Protein AF-A0A541BW90-F1 (afdb_monomer_lite)

pLDDT: mean 85.82, std 13.96, range [33.03, 98.25]

Sequence (789 aa):
MGEFRAGTMWRLALLAGAAVITGPAFGANITWNAGTGDWFTASNWLPAEVPDGNDVALVNNGGTAQAGAASNITVQNFGFGSTSTAGATVSGTGEIGGNLTASFGFGAVGLVTAGDGSSASGSLTVDGNLTGLGAVGQVFNTPSGTPAPSVATGTVAVQGDLNLISAVQAGWALNGDSVATGTVSVPTGTIRTQAATSPALGIGVGFGATGTGMVTAAAVDTSAQALISLSLGVADDGGTGIGTLTLGSGTLGLAGSAFIGVASGVDGTTAQGTLTLGGMLSAEGPGRLLQVGSASGSVVANGSASASGSIAAQGISGFRSVTIGSGVGAGDTVTATGTATIGAGGIVNATDPGGALQIGVATEQAVNNIAVGPGPAVTGSATVGGDITGYGQVDIGRVVVTGSAEGSLELSNGTLATDALRIGSVQGAGGGVTVTDGAAHAVGRLSVTDGAVVTGLSSFTQIGSIVFPGAAVPSSASGELELTRSSFTGGVLDLGRVGHGTVRSSDRSTIDIIALNVGSNGGGGAVHLQDSTLTVRIEPVLGFGGDAVVGGTGASGLIEATGSTIAIANNLSIASFGVGSPNQGRVALTDSTMSVGQFVGIGAFNAGRGELSLVNSTATVGGDLRLGFNVNNGALFGEAMLEVRSSLLTIGGDLFMDAFAAPGIETIFGIDGLVRGLGGYGAIDAERATLAGLVTVDFAGLGAPPGVGDWMFDLIVTRDRIFGDFDAVQFLGLANGYSVSFHGIVEENELLIWRVILTQADPNQVPEPAALAVLLFGLAGLALVRRRA

Secondary structure (DSSP, 8-state):
---PPP---SSSSSSSS--------PPPEEEE--SEEETT-GGGEESSS---TTSEEEE-SS-EEEE-TT--EEESEEEEEEE--TT-EEEEEEEESS-EEETTS-EEEEEESS-TT-EEEEEEEESS-EE-EEEEEEEPPPS-SSPPP-EEEEEEEESS-EEESS-EEEEEE-SSSEEEEEEEEEEEEEEEE-TTS--EEEEEEEEEEEEEEEEEEEEEE-SS--EEEEEEEEEETT-EEEEEEEEEESEEEEEEEEEEEEEEESS-EEEEEEEEESSEEEE-SSS-EEEEEEEEE-TTTT--EEEEEEEEEEEEES-SEEEEEEEEESSTT-EEEEEEEEEEEEEE--SSSSEEEEEEEEEEPPBTTEEESS--EEEEEEEESS-EEEEEEEEEEEEESSEEEEEEEEEESSEEEEEEEEEEEEEPPTTTPEEES--EEEEEEEEEETT-EEEEE-S-EEEEEEE-SS----EEEEEEEEEES-EEEEEEEEEEETEEEEEEEESS-EEEEEEEEEEETT-EEEEEEES-EEEE-----TT-S-SEEES-TT-EEEEEEES-EEEESSEEEES---SSS--EEEEEEES-EEEESSEEEES-STT-EEEEEEES-EEEESSEEEES--TT--S---EEEEEEES-EEEESSEEEE-TTS-S-EEEEEE-SS--TTTT---SEEEEEEE--SEEEEE-TTS-S-SSSSEEEEEEEEEEEEEES--SEEEEESPPTTEEEEEEEEEEETTEEEEEEEEEEPPTT-PPPHHHHHHHHHHHHHHHHHTT--

Radius of gyration: 40.33 Å; chains: 1; bounding box: 151×62×112 Å

Structure (mmCIF, N/CA/C/O backbone):
data_AF-A0A541BW90-F1
#
_entry.id   AF-A0A541BW90-F1
#
loop_
_atom_site.group_PDB
_atom_site.id
_atom_site.type_symbol
_atom_site.label_atom_id
_atom_site.label_alt_id
_atom_site.label_comp_id
_atom_site.label_asym_id
_atom_site.label_entity_id
_atom_site.label_seq_id
_atom_site.pdbx_PDB_ins_code
_atom_site.Cartn_x
_atom_site.Cartn_y
_atom_site.Cartn_z
_atom_site.occupancy
_atom_site.B_iso_or_equiv
_atom_site.auth_seq_id
_atom_site.auth_comp_id
_atom_site.auth_asym_id
_atom_site.auth_atom_id
_atom_site.pdbx_PDB_model_num
ATOM 1 N N . MET A 1 1 ? 88.479 -27.809 -11.379 1.00 36.84 1 MET A N 1
ATOM 2 C CA . MET A 1 1 ? 88.599 -26.788 -12.439 1.00 36.84 1 MET A CA 1
ATOM 3 C C . MET A 1 1 ? 88.098 -27.422 -13.718 1.00 36.84 1 MET A C 1
ATOM 5 O O . MET A 1 1 ? 88.842 -28.141 -14.368 1.00 36.84 1 MET A O 1
ATOM 9 N N . GLY A 1 2 ? 86.794 -27.314 -13.955 1.00 37.25 2 GLY A N 1
ATOM 10 C CA . GLY A 1 2 ? 86.109 -27.987 -15.051 1.00 37.25 2 GLY A CA 1
ATOM 11 C C . GLY A 1 2 ? 85.449 -26.939 -15.923 1.00 37.25 2 GLY A C 1
ATOM 12 O O . GLY A 1 2 ? 84.543 -26.255 -15.457 1.00 37.25 2 GLY A O 1
ATOM 13 N N . GLU A 1 3 ? 85.920 -26.813 -17.158 1.00 34.28 3 GLU A N 1
ATOM 14 C CA . GLU A 1 3 ? 85.294 -25.964 -18.161 1.00 34.28 3 GLU A CA 1
ATOM 15 C C . GLU A 1 3 ? 84.700 -26.821 -19.272 1.00 34.28 3 GLU A C 1
ATOM 17 O O . GLU A 1 3 ? 85.379 -27.532 -20.016 1.00 34.28 3 GLU A O 1
ATOM 22 N N . PHE A 1 4 ? 83.376 -26.725 -19.312 1.00 33.03 4 PHE A N 1
ATOM 23 C CA . PHE A 1 4 ? 82.466 -27.112 -20.370 1.00 33.03 4 PHE A CA 1
ATOM 24 C C . PHE A 1 4 ? 82.858 -26.439 -21.691 1.00 33.03 4 PHE A C 1
ATOM 26 O O . PHE A 1 4 ? 82.906 -25.212 -21.781 1.00 33.03 4 PHE A O 1
ATOM 33 N N . ARG A 1 5 ? 83.056 -27.240 -22.742 1.00 36.44 5 ARG A N 1
ATOM 34 C CA . ARG A 1 5 ? 83.072 -26.760 -24.127 1.00 36.44 5 ARG A CA 1
ATOM 35 C C . ARG A 1 5 ? 81.720 -27.005 -24.782 1.00 36.44 5 ARG A C 1
ATOM 37 O O . ARG A 1 5 ? 81.175 -28.104 -24.743 1.00 36.44 5 ARG A O 1
ATOM 44 N N . ALA A 1 6 ? 81.221 -25.927 -25.374 1.00 41.03 6 ALA A N 1
ATOM 45 C CA . ALA A 1 6 ? 80.034 -25.827 -26.197 1.00 41.03 6 ALA A CA 1
ATOM 46 C C . ALA A 1 6 ? 80.003 -26.886 -27.309 1.00 41.03 6 ALA A C 1
ATOM 48 O O . ALA A 1 6 ? 80.955 -27.023 -28.076 1.00 41.03 6 ALA A O 1
ATOM 49 N N . GLY A 1 7 ? 78.886 -27.604 -27.413 1.00 35.91 7 GLY A N 1
ATOM 50 C CA . GLY A 1 7 ? 78.692 -28.581 -28.483 1.00 35.91 7 GLY A CA 1
ATOM 51 C C . GLY A 1 7 ? 77.359 -29.324 -28.480 1.00 35.91 7 GLY A C 1
ATOM 52 O O . GLY A 1 7 ? 77.260 -30.349 -29.141 1.00 35.91 7 GLY A O 1
ATOM 53 N N . THR A 1 8 ? 76.335 -28.841 -27.765 1.00 39.53 8 THR A N 1
ATOM 54 C CA . THR A 1 8 ? 75.025 -29.520 -27.700 1.00 39.53 8 THR A CA 1
ATOM 55 C C . THR A 1 8 ? 73.872 -28.516 -27.601 1.00 39.53 8 THR A C 1
ATOM 57 O O . THR A 1 8 ? 72.997 -28.631 -26.754 1.00 39.53 8 THR A O 1
ATOM 60 N N . MET A 1 9 ? 73.873 -27.485 -28.451 1.00 36.12 9 MET A N 1
ATOM 61 C CA . MET A 1 9 ? 72.804 -26.474 -28.504 1.00 36.12 9 MET A CA 1
ATOM 62 C C . MET A 1 9 ? 72.392 -26.148 -29.950 1.00 36.12 9 MET A C 1
ATOM 64 O O . MET A 1 9 ? 72.239 -24.994 -30.320 1.00 36.12 9 MET A O 1
ATOM 68 N N . TRP A 1 10 ? 72.230 -27.167 -30.805 1.00 35.62 10 TRP A N 1
ATOM 69 C CA . TRP A 1 10 ? 71.719 -26.938 -32.171 1.00 35.62 10 TRP A CA 1
ATOM 70 C C . TRP A 1 10 ? 70.662 -27.938 -32.661 1.00 35.62 10 TRP A C 1
ATOM 72 O O . TRP A 1 10 ? 70.302 -27.938 -33.831 1.00 35.62 10 TRP A O 1
ATOM 82 N N . ARG A 1 11 ? 70.102 -28.781 -31.785 1.00 36.53 11 ARG A N 1
ATOM 83 C CA . ARG A 1 11 ? 69.003 -29.696 -32.168 1.00 36.53 11 ARG A CA 1
ATOM 84 C C . ARG A 1 11 ? 67.704 -29.522 -31.375 1.00 36.53 11 ARG A C 1
ATOM 86 O O . ARG A 1 11 ? 66.769 -30.274 -31.596 1.00 36.53 11 ARG A O 1
ATOM 93 N N . LEU A 1 12 ? 67.612 -28.485 -30.538 1.00 38.41 12 LEU A N 1
ATOM 94 C CA . LEU A 1 12 ? 66.380 -28.096 -29.830 1.00 38.41 12 LEU A CA 1
ATOM 95 C C . LEU A 1 12 ? 65.855 -26.697 -30.213 1.00 38.41 12 LEU A C 1
ATOM 97 O O . LEU A 1 12 ? 64.907 -26.215 -29.612 1.00 38.41 12 LEU A O 1
ATOM 101 N N . ALA A 1 13 ? 66.431 -26.067 -31.245 1.00 40.66 13 ALA A N 1
ATOM 102 C CA . ALA A 1 13 ? 66.038 -24.738 -31.734 1.00 40.66 13 ALA A CA 1
ATOM 103 C C . ALA A 1 13 ? 65.336 -24.759 -33.110 1.00 40.66 13 ALA A C 1
ATOM 105 O O . ALA A 1 13 ? 65.210 -23.718 -33.745 1.00 40.66 13 ALA A O 1
ATOM 106 N N . LEU A 1 14 ? 64.879 -25.926 -33.587 1.00 39.28 14 LEU A N 1
ATOM 107 C CA . LEU A 1 14 ? 64.184 -26.060 -34.880 1.00 39.28 14 LEU A CA 1
ATOM 108 C C . LEU A 1 14 ? 62.747 -26.604 -34.763 1.00 39.28 14 LEU A C 1
ATOM 110 O O . LEU A 1 14 ? 62.206 -27.137 -35.725 1.00 39.28 14 LEU A O 1
ATOM 114 N N . LEU A 1 15 ? 62.131 -26.457 -33.585 1.00 39.88 15 LEU A N 1
ATOM 115 C CA . LEU A 1 15 ? 60.712 -26.758 -33.350 1.00 39.88 15 LEU A CA 1
ATOM 116 C C . LEU A 1 15 ? 59.996 -25.630 -32.573 1.00 39.88 15 LEU A C 1
ATOM 118 O O . LEU A 1 15 ? 59.073 -25.885 -31.811 1.00 39.88 15 LEU A O 1
ATOM 122 N N . ALA A 1 16 ? 60.452 -24.382 -32.740 1.00 47.94 16 ALA A N 1
ATOM 123 C CA . ALA A 1 16 ? 59.936 -23.204 -32.026 1.00 47.94 16 ALA A CA 1
ATOM 124 C C . ALA A 1 16 ? 59.635 -21.996 -32.944 1.00 47.94 16 ALA A C 1
ATOM 126 O O . ALA A 1 16 ? 59.593 -20.865 -32.476 1.00 47.94 16 ALA A O 1
ATOM 127 N N . GLY A 1 17 ? 59.435 -22.200 -34.252 1.00 46.59 17 GLY A N 1
ATOM 128 C CA . GLY A 1 17 ? 59.358 -21.090 -35.212 1.00 46.59 17 GLY A CA 1
ATOM 129 C C . GLY A 1 17 ? 58.354 -21.279 -36.342 1.00 46.59 17 GLY A C 1
ATOM 130 O O . GLY A 1 17 ? 58.751 -21.183 -37.494 1.00 46.59 17 GLY A O 1
ATOM 131 N N . ALA A 1 18 ? 57.088 -21.572 -36.026 1.00 46.03 18 ALA A N 1
ATOM 132 C CA . ALA A 1 18 ? 55.945 -21.336 -36.922 1.00 46.03 18 ALA A CA 1
ATOM 133 C C . ALA A 1 18 ? 54.603 -21.472 -36.174 1.00 46.03 18 ALA A C 1
ATOM 135 O O . ALA A 1 18 ? 53.679 -22.126 -36.647 1.00 46.03 18 ALA A O 1
ATOM 136 N N . ALA A 1 19 ? 54.471 -20.861 -34.994 1.00 43.41 19 ALA A N 1
ATOM 137 C CA . ALA A 1 19 ? 53.141 -20.462 -34.548 1.00 43.41 19 ALA A CA 1
ATOM 138 C C . ALA A 1 19 ? 52.806 -19.183 -35.323 1.00 43.41 19 ALA A C 1
ATOM 140 O O . ALA A 1 19 ? 53.104 -18.078 -34.874 1.00 43.41 19 ALA A O 1
ATOM 141 N N . VAL A 1 20 ? 52.286 -19.335 -36.544 1.00 47.66 20 VAL A N 1
ATOM 142 C CA . VAL A 1 20 ? 51.583 -18.238 -37.208 1.00 47.66 20 VAL A CA 1
ATOM 143 C C . VAL A 1 20 ? 50.415 -17.927 -36.288 1.00 47.66 20 VAL A C 1
ATOM 145 O O . VAL A 1 20 ? 49.472 -18.709 -36.191 1.00 47.66 20 VAL A O 1
ATOM 148 N N . ILE A 1 21 ? 50.515 -16.822 -35.554 1.00 45.31 21 ILE A N 1
ATOM 149 C CA . ILE A 1 21 ? 49.357 -16.209 -34.922 1.00 45.31 21 ILE A CA 1
ATOM 150 C C . ILE A 1 21 ? 48.500 -15.758 -36.102 1.00 45.31 21 ILE A C 1
ATOM 152 O O . ILE A 1 21 ? 48.702 -14.676 -36.650 1.00 45.31 21 ILE A O 1
ATOM 156 N N . THR A 1 22 ? 47.613 -16.631 -36.577 1.00 48.16 22 THR A N 1
ATOM 157 C CA . THR A 1 22 ? 46.518 -16.229 -37.448 1.00 48.16 22 THR A CA 1
ATOM 158 C C . THR A 1 22 ? 45.638 -15.347 -36.583 1.00 48.16 22 THR A C 1
ATOM 160 O O . THR A 1 22 ? 44.776 -15.835 -35.852 1.00 48.16 22 THR A O 1
ATOM 163 N N . GLY A 1 23 ? 45.935 -14.047 -36.582 1.00 58.66 23 GLY A N 1
ATOM 164 C CA . GLY A 1 23 ? 45.005 -13.065 -36.060 1.00 58.66 23 GLY A CA 1
ATOM 165 C C . GLY A 1 23 ? 43.674 -13.258 -36.790 1.00 58.66 23 GLY A C 1
ATOM 166 O O . GLY A 1 23 ? 43.695 -13.563 -37.988 1.00 58.66 23 GLY A O 1
ATOM 167 N N . PRO A 1 24 ? 42.532 -13.157 -36.097 1.00 59.56 24 PRO A N 1
ATOM 168 C CA . PRO A 1 24 ? 41.238 -13.203 -36.761 1.00 59.56 24 PRO A CA 1
ATOM 169 C C . PRO A 1 24 ? 41.238 -12.163 -37.888 1.00 59.56 24 PRO A C 1
ATOM 171 O O . PRO A 1 24 ? 41.596 -11.006 -37.661 1.00 59.56 24 PRO A O 1
ATOM 174 N N . ALA A 1 25 ? 40.918 -12.586 -39.114 1.00 66.00 25 ALA A N 1
ATOM 175 C CA . ALA A 1 25 ? 40.718 -11.655 -40.214 1.00 66.00 25 ALA A CA 1
ATOM 176 C C . ALA A 1 25 ? 39.513 -10.782 -39.846 1.00 66.00 25 ALA A C 1
ATOM 178 O O . ALA A 1 25 ? 38.412 -11.297 -39.659 1.00 66.00 25 ALA A O 1
ATOM 179 N N . PHE A 1 26 ? 39.743 -9.485 -39.649 1.00 73.12 26 PHE A N 1
ATOM 180 C CA . PHE A 1 26 ? 38.659 -8.531 -39.451 1.00 73.12 26 PHE A CA 1
ATOM 181 C C . PHE A 1 26 ? 37.852 -8.437 -40.750 1.00 73.12 26 PHE A C 1
ATOM 183 O O . PHE A 1 26 ? 38.446 -8.424 -41.830 1.00 73.12 26 PHE A O 1
ATOM 190 N N . GLY A 1 27 ? 36.526 -8.391 -40.631 1.00 79.00 27 GLY A N 1
ATOM 191 C CA . GLY A 1 27 ? 35.615 -8.199 -41.754 1.00 79.00 27 GLY A CA 1
ATOM 192 C C . GLY A 1 27 ? 35.954 -6.980 -42.594 1.00 79.00 27 GLY A C 1
ATOM 193 O O . GLY A 1 27 ? 36.458 -5.984 -42.063 1.00 79.00 27 GLY A O 1
ATOM 194 N N . ALA A 1 28 ? 35.673 -7.034 -43.896 1.00 90.25 28 ALA A N 1
ATOM 195 C CA . ALA A 1 28 ? 35.803 -5.855 -44.737 1.00 90.25 28 ALA A CA 1
ATOM 196 C C . ALA A 1 28 ? 34.662 -4.868 -44.432 1.00 90.25 28 ALA A C 1
ATOM 198 O O . ALA A 1 28 ? 33.525 -5.259 -44.171 1.00 90.25 28 ALA A O 1
ATOM 199 N N . ASN A 1 29 ? 34.959 -3.567 -44.484 1.00 94.00 29 ASN A N 1
ATOM 200 C CA . ASN A 1 29 ? 33.918 -2.542 -44.493 1.00 94.00 29 ASN A CA 1
ATOM 201 C C . ASN A 1 29 ? 33.414 -2.384 -45.929 1.00 94.00 29 ASN A C 1
ATOM 203 O O . ASN A 1 29 ? 34.151 -1.885 -46.782 1.00 94.00 29 ASN A O 1
ATOM 207 N N . ILE A 1 30 ? 32.161 -2.750 -46.179 1.00 96.12 30 ILE A N 1
ATOM 208 C CA . ILE A 1 30 ? 31.518 -2.641 -47.488 1.00 96.12 30 ILE A CA 1
ATOM 209 C C . ILE A 1 30 ? 30.467 -1.531 -47.411 1.00 96.12 30 ILE A C 1
ATOM 211 O O . ILE A 1 30 ? 29.549 -1.562 -46.591 1.00 96.12 30 ILE A O 1
ATOM 215 N N . THR A 1 31 ? 30.628 -0.498 -48.238 1.00 96.25 31 THR A N 1
ATOM 216 C CA . THR A 1 31 ? 29.866 0.756 -48.131 1.00 96.25 31 THR A CA 1
ATOM 217 C C . THR A 1 31 ? 28.893 0.930 -49.289 1.00 96.25 31 THR A C 1
ATOM 219 O O . THR A 1 31 ? 29.264 0.770 -50.447 1.00 96.25 31 THR A O 1
ATOM 222 N N . TRP A 1 32 ? 27.654 1.303 -48.996 1.00 95.25 32 TRP A N 1
ATOM 223 C CA . TRP A 1 32 ? 26.621 1.586 -49.986 1.00 95.25 32 TRP A CA 1
ATOM 224 C C . TRP A 1 32 ? 26.981 2.810 -50.831 1.00 95.25 32 TRP A C 1
ATOM 226 O O . TRP A 1 32 ? 27.358 3.858 -50.301 1.00 95.25 32 TRP A O 1
ATOM 236 N N . ASN A 1 33 ? 26.854 2.689 -52.151 1.00 95.00 33 ASN A N 1
ATOM 237 C CA . ASN A 1 33 ? 27.197 3.748 -53.103 1.00 95.00 33 ASN A CA 1
ATOM 238 C C . ASN A 1 33 ? 26.018 4.197 -53.984 1.00 95.00 33 ASN A C 1
ATOM 240 O O . ASN A 1 33 ? 26.156 5.172 -54.725 1.00 95.00 33 ASN A O 1
ATOM 244 N N . ALA A 1 34 ? 24.868 3.522 -53.903 1.00 91.56 34 ALA A N 1
ATOM 245 C CA . ALA A 1 34 ? 23.682 3.838 -54.690 1.00 91.56 34 ALA A CA 1
ATOM 246 C C . ALA A 1 34 ? 22.777 4.865 -53.984 1.00 91.56 34 ALA A C 1
ATOM 248 O O . ALA A 1 34 ? 22.811 5.019 -52.763 1.00 91.56 34 ALA A O 1
ATOM 249 N N . GLY A 1 35 ? 21.937 5.565 -54.754 1.00 89.88 35 GLY A N 1
ATOM 250 C CA . GLY A 1 35 ? 20.870 6.409 -54.197 1.00 89.88 35 GLY A CA 1
ATOM 251 C C . GLY A 1 35 ? 19.725 5.562 -53.638 1.00 89.88 35 GLY A C 1
ATOM 252 O O . GLY A 1 35 ? 19.415 5.629 -52.457 1.00 89.88 35 GLY A O 1
ATOM 253 N N . THR A 1 36 ? 19.150 4.694 -54.466 1.00 91.00 36 THR A N 1
ATOM 254 C CA . THR A 1 36 ? 18.200 3.649 -54.060 1.00 91.00 36 THR A CA 1
ATOM 255 C C . THR A 1 36 ? 18.498 2.402 -54.878 1.00 91.00 36 THR A C 1
ATOM 257 O O . THR A 1 36 ? 18.787 2.515 -56.071 1.00 91.00 36 THR A O 1
ATOM 260 N N . GLY A 1 37 ? 18.442 1.223 -54.267 1.00 90.31 37 GLY A N 1
ATOM 261 C CA . GLY A 1 37 ? 18.708 -0.023 -54.976 1.00 90.31 37 GLY A CA 1
ATOM 262 C C . GLY A 1 37 ? 18.491 -1.265 -54.123 1.00 90.31 37 GLY A C 1
ATOM 263 O O . GLY A 1 37 ? 18.320 -1.181 -52.909 1.00 90.31 37 GLY A O 1
ATOM 264 N N . ASP A 1 38 ? 18.513 -2.420 -54.779 1.00 91.94 38 ASP A N 1
ATOM 265 C CA . ASP A 1 38 ? 18.406 -3.725 -54.130 1.00 91.94 38 ASP A CA 1
ATOM 266 C C . ASP A 1 38 ? 19.701 -4.085 -53.374 1.00 91.94 38 ASP A C 1
ATOM 268 O O . ASP A 1 38 ? 20.804 -3.920 -53.907 1.00 91.94 38 ASP A O 1
ATOM 272 N N . TRP A 1 39 ? 19.563 -4.573 -52.136 1.00 93.38 39 TRP A N 1
ATOM 273 C CA . TRP A 1 39 ? 20.659 -4.954 -51.234 1.00 93.38 39 TRP A CA 1
ATOM 274 C C . TRP A 1 39 ? 21.588 -5.994 -51.867 1.00 93.38 39 TRP A C 1
ATOM 276 O O . TRP A 1 39 ? 22.803 -5.941 -51.685 1.00 93.38 39 TRP A O 1
ATOM 286 N N . PHE A 1 40 ? 21.035 -6.927 -52.642 1.00 94.19 40 PHE A N 1
ATOM 287 C CA . PHE A 1 40 ? 21.764 -8.061 -53.213 1.00 94.19 40 PHE A CA 1
ATOM 288 C C . PHE A 1 40 ? 22.403 -7.743 -54.570 1.00 94.19 40 PHE A C 1
ATOM 290 O O . PHE A 1 40 ? 23.001 -8.612 -55.207 1.00 94.19 40 PHE A O 1
ATOM 297 N N . THR A 1 41 ? 22.329 -6.488 -55.014 1.00 95.31 41 THR A N 1
ATOM 298 C CA . THR A 1 41 ? 23.005 -6.020 -56.221 1.00 95.31 41 THR A CA 1
ATOM 299 C C . THR A 1 41 ? 24.403 -5.507 -55.874 1.00 95.31 41 THR A C 1
ATOM 301 O O . THR A 1 41 ? 24.569 -4.394 -55.385 1.00 95.31 41 THR A O 1
ATOM 304 N N . ALA A 1 42 ? 25.429 -6.306 -56.179 1.00 96.44 42 ALA A N 1
ATOM 305 C CA . ALA A 1 42 ? 26.831 -6.019 -55.850 1.00 96.44 42 ALA A CA 1
ATOM 306 C C . ALA A 1 42 ? 27.331 -4.637 -56.323 1.00 96.44 42 ALA A C 1
ATOM 308 O O . ALA A 1 42 ? 28.137 -4.007 -55.650 1.00 96.44 42 ALA A O 1
ATOM 309 N N . SER A 1 43 ? 26.836 -4.120 -57.455 1.00 96.94 43 SER A N 1
ATOM 310 C CA . SER A 1 43 ? 27.235 -2.796 -57.959 1.00 96.94 43 SER A CA 1
ATOM 311 C C . SER A 1 43 ? 26.767 -1.620 -57.093 1.00 96.94 43 SER A C 1
ATOM 313 O O . SER A 1 43 ? 27.264 -0.513 -57.290 1.00 96.94 43 SER A O 1
ATOM 315 N N . ASN A 1 44 ? 25.835 -1.852 -56.160 1.00 95.88 44 ASN A N 1
ATOM 316 C CA . ASN A 1 44 ? 25.355 -0.856 -55.196 1.00 95.88 44 ASN A CA 1
ATOM 317 C C . ASN A 1 44 ? 26.276 -0.714 -53.967 1.00 95.88 44 ASN A C 1
ATOM 319 O O . ASN A 1 44 ? 26.002 0.096 -53.077 1.00 95.88 44 ASN A O 1
ATOM 323 N N . TRP A 1 45 ? 27.370 -1.477 -53.921 1.00 96.69 45 TRP A N 1
ATOM 324 C CA . TRP A 1 45 ? 28.335 -1.510 -52.829 1.00 96.69 45 TRP A CA 1
ATOM 325 C C . TRP A 1 45 ? 29.751 -1.130 -53.295 1.00 96.69 45 TRP A C 1
ATOM 327 O O . TRP A 1 45 ? 30.092 -1.198 -54.480 1.00 96.69 45 TRP A O 1
ATOM 337 N N . LEU A 1 46 ? 30.584 -0.697 -52.346 1.00 95.88 46 LEU A N 1
ATOM 338 C CA . LEU A 1 46 ? 32.012 -0.423 -52.502 1.00 95.88 46 LEU A CA 1
ATOM 339 C C . LEU A 1 46 ? 32.813 -1.162 -51.415 1.00 95.88 46 LEU A C 1
ATOM 341 O O . LEU A 1 46 ? 32.652 -0.817 -50.241 1.00 95.88 46 LEU A O 1
ATOM 345 N N . PRO A 1 47 ? 33.710 -2.100 -51.788 1.00 96.31 47 PRO A N 1
ATOM 346 C CA . PRO A 1 47 ? 33.910 -2.640 -53.146 1.00 96.31 47 PRO A CA 1
ATOM 347 C C . PRO A 1 47 ? 32.634 -3.306 -53.700 1.00 96.31 47 PRO A C 1
ATOM 349 O O . PRO A 1 47 ? 31.681 -3.514 -52.960 1.00 96.31 47 PRO A O 1
ATOM 352 N N . ALA A 1 48 ? 32.589 -3.569 -55.013 1.00 96.50 48 ALA A N 1
ATOM 353 C CA . ALA A 1 48 ? 31.396 -4.074 -55.708 1.00 96.50 48 ALA A CA 1
ATOM 354 C C . ALA A 1 48 ? 31.108 -5.554 -55.386 1.00 96.50 48 ALA A C 1
ATOM 356 O O . ALA A 1 48 ? 31.205 -6.428 -56.250 1.00 96.50 48 ALA A O 1
ATOM 357 N N . GLU A 1 49 ? 30.781 -5.821 -54.129 1.00 96.12 49 GLU A N 1
ATOM 358 C CA . GLU A 1 49 ? 30.459 -7.115 -53.543 1.00 96.12 49 GLU A CA 1
ATOM 359 C C . GLU A 1 49 ? 29.313 -6.942 -52.534 1.00 96.12 49 GLU A C 1
ATOM 361 O O . GLU A 1 49 ? 29.133 -5.870 -51.963 1.00 96.12 49 GLU A O 1
ATOM 366 N N . VAL A 1 50 ? 28.487 -7.974 -52.357 1.00 95.62 50 VAL A N 1
ATOM 367 C CA . VAL A 1 50 ? 27.374 -7.930 -51.395 1.00 95.62 50 VAL A CA 1
ATOM 368 C C . VAL A 1 50 ? 27.920 -8.306 -50.014 1.00 95.62 50 VAL A C 1
ATOM 370 O O . VAL A 1 50 ? 28.537 -9.366 -49.926 1.00 95.62 50 VAL A O 1
ATOM 373 N N . PRO A 1 51 ? 27.673 -7.512 -48.954 1.00 95.62 51 PRO A N 1
ATOM 374 C CA . PRO A 1 51 ? 28.129 -7.845 -47.607 1.00 95.62 51 PRO A CA 1
ATOM 375 C C . PRO A 1 51 ? 27.618 -9.206 -47.124 1.00 95.62 51 PRO A C 1
ATOM 377 O O . PRO A 1 51 ? 26.417 -9.481 -47.231 1.00 95.62 51 PRO A O 1
ATOM 380 N N . ASP A 1 52 ? 28.510 -10.024 -46.560 1.00 94.19 52 ASP A N 1
ATOM 381 C CA . ASP A 1 52 ? 28.185 -11.309 -45.937 1.00 94.19 52 ASP A CA 1
ATOM 382 C C . ASP A 1 52 ? 28.392 -11.311 -44.410 1.00 94.19 52 ASP A C 1
ATOM 384 O O . ASP A 1 52 ? 28.718 -10.292 -43.800 1.00 94.19 52 ASP A O 1
ATOM 388 N N . GLY A 1 53 ? 28.176 -12.466 -43.765 1.00 92.25 53 GLY A N 1
ATOM 389 C CA . GLY A 1 53 ? 28.230 -12.638 -42.308 1.00 92.25 53 GLY A CA 1
ATOM 390 C C . GLY A 1 53 ? 29.565 -12.291 -41.637 1.00 92.25 53 GLY A C 1
ATOM 391 O O . GLY A 1 53 ? 29.604 -12.203 -40.407 1.00 92.25 53 GLY A O 1
ATOM 392 N N . ASN A 1 54 ? 30.631 -12.090 -42.410 1.00 92.69 54 ASN A N 1
ATOM 393 C CA . ASN A 1 54 ? 31.932 -11.646 -41.931 1.00 92.69 54 ASN A CA 1
ATOM 394 C C . ASN A 1 54 ? 32.149 -10.144 -42.110 1.00 92.69 54 ASN A C 1
ATOM 396 O O . ASN A 1 54 ? 33.086 -9.635 -41.512 1.00 92.69 54 ASN A O 1
ATOM 400 N N . ASP A 1 55 ? 31.305 -9.441 -42.865 1.00 94.81 55 ASP A N 1
ATOM 401 C CA . ASP A 1 55 ? 31.531 -8.053 -43.267 1.00 94.81 55 ASP A CA 1
ATOM 402 C C . ASP A 1 55 ? 30.744 -7.028 -42.446 1.00 94.81 55 ASP A C 1
ATOM 404 O O . ASP A 1 55 ? 29.717 -7.315 -41.819 1.00 94.81 55 ASP A O 1
ATOM 408 N N . VAL A 1 56 ? 31.211 -5.781 -42.490 1.00 93.81 56 VAL A N 1
ATOM 409 C CA . VAL A 1 56 ? 30.502 -4.624 -41.939 1.00 93.81 56 VAL A CA 1
ATOM 410 C C . VAL A 1 56 ? 29.822 -3.862 -43.074 1.00 93.81 56 VAL A C 1
ATOM 412 O O . VAL A 1 56 ? 30.491 -3.250 -43.905 1.00 93.81 56 VAL A O 1
ATOM 415 N N . ALA A 1 57 ? 28.489 -3.851 -43.089 1.00 95.06 57 ALA A N 1
ATOM 416 C CA . ALA A 1 57 ? 27.695 -3.131 -44.082 1.00 95.06 57 ALA A CA 1
ATOM 417 C C . ALA A 1 57 ? 27.418 -1.681 -43.647 1.00 95.06 57 ALA A C 1
ATOM 419 O O . ALA A 1 57 ? 26.774 -1.446 -42.625 1.00 95.06 57 ALA A O 1
ATOM 420 N N . LEU A 1 58 ? 27.861 -0.690 -44.423 1.00 94.62 58 LEU A N 1
ATOM 421 C CA . LEU A 1 58 ? 27.713 0.735 -44.092 1.00 94.62 58 LEU A CA 1
ATOM 422 C C . LEU A 1 58 ? 26.844 1.471 -45.122 1.00 94.62 58 LEU A C 1
ATOM 424 O O . LEU A 1 58 ? 27.238 1.615 -46.273 1.00 94.62 58 LEU A O 1
ATOM 428 N N . VAL A 1 59 ? 25.697 2.011 -44.712 1.00 93.31 59 VAL A N 1
ATOM 429 C CA . VAL A 1 59 ? 24.796 2.838 -45.534 1.00 93.31 59 VAL A CA 1
ATOM 430 C C . VAL A 1 59 ? 24.813 4.273 -44.998 1.00 93.31 59 VAL A C 1
ATOM 432 O O . VAL A 1 59 ? 23.918 4.696 -44.274 1.00 93.31 59 VAL A O 1
ATOM 435 N N . ASN A 1 60 ? 25.871 5.025 -45.315 1.00 88.62 60 ASN A N 1
ATOM 436 C CA . ASN A 1 60 ? 26.133 6.360 -44.744 1.00 88.62 60 ASN A CA 1
ATOM 437 C C . ASN A 1 60 ? 26.059 7.510 -45.765 1.00 88.62 60 ASN A C 1
ATOM 439 O O . ASN A 1 60 ? 26.393 8.647 -45.444 1.00 88.62 60 ASN A O 1
ATOM 443 N N . ASN A 1 61 ? 25.628 7.236 -46.996 1.00 85.88 61 ASN A N 1
ATOM 444 C CA . ASN A 1 61 ? 25.532 8.221 -48.080 1.00 85.88 61 ASN A CA 1
ATOM 445 C C . ASN A 1 61 ? 24.134 8.867 -48.206 1.00 85.88 61 ASN A C 1
ATOM 447 O O . ASN A 1 61 ? 23.877 9.565 -49.184 1.00 85.88 61 ASN A O 1
ATOM 451 N N . GLY A 1 62 ? 23.224 8.603 -47.259 1.00 81.56 62 GLY A N 1
ATOM 452 C CA . GLY A 1 62 ? 21.819 9.027 -47.323 1.00 81.56 62 GLY A CA 1
ATOM 453 C C . GLY A 1 62 ? 20.962 8.247 -48.329 1.00 81.56 62 GLY A C 1
ATOM 454 O O . GLY A 1 62 ? 19.816 8.623 -48.558 1.00 81.56 62 GLY A O 1
ATOM 455 N N . GLY A 1 63 ? 21.507 7.192 -48.943 1.00 82.69 63 GLY A N 1
ATOM 456 C CA . GLY A 1 63 ? 20.772 6.311 -49.845 1.00 82.69 63 GLY A CA 1
ATOM 457 C C . GLY A 1 63 ? 19.900 5.278 -49.121 1.00 82.69 63 GLY A C 1
ATOM 458 O O . GLY A 1 63 ? 19.980 5.108 -47.907 1.00 82.69 63 GLY A O 1
ATOM 459 N N . THR A 1 64 ? 19.082 4.560 -49.890 1.00 85.12 64 THR A N 1
ATOM 460 C CA . THR A 1 64 ? 18.154 3.523 -49.413 1.00 85.12 64 THR A CA 1
ATOM 461 C C . THR A 1 64 ? 18.532 2.160 -49.992 1.00 85.12 64 THR A C 1
ATOM 463 O O . THR A 1 64 ? 18.395 1.936 -51.198 1.00 85.12 64 THR A O 1
ATOM 466 N N . ALA A 1 65 ? 18.976 1.240 -49.136 1.00 83.88 65 ALA A N 1
ATOM 467 C CA . ALA A 1 65 ? 19.171 -0.162 -49.493 1.00 83.88 65 ALA A CA 1
ATOM 468 C C . ALA A 1 65 ? 17.881 -0.948 -49.214 1.00 83.88 65 ALA A C 1
ATOM 470 O O . ALA A 1 65 ? 17.394 -0.954 -48.086 1.00 83.88 65 ALA A O 1
ATOM 471 N N . GLN A 1 66 ? 17.316 -1.586 -50.238 1.00 87.00 66 GLN A N 1
ATOM 472 C CA . GLN A 1 66 ? 16.060 -2.333 -50.145 1.00 87.00 66 GLN A CA 1
ATOM 473 C C . GLN A 1 66 ? 16.337 -3.835 -50.161 1.00 87.00 66 GLN A C 1
ATOM 475 O O . GLN A 1 66 ? 17.001 -4.325 -51.069 1.00 87.00 66 GLN A O 1
ATOM 480 N N . ALA A 1 67 ? 15.796 -4.581 -49.202 1.00 87.44 67 ALA A N 1
ATOM 481 C CA . ALA A 1 67 ? 15.744 -6.038 -49.267 1.00 87.44 67 ALA A CA 1
ATOM 482 C C . ALA A 1 67 ? 14.280 -6.460 -49.393 1.00 87.44 67 ALA A C 1
ATOM 484 O O . ALA A 1 67 ? 13.498 -6.263 -48.464 1.00 87.44 67 ALA A O 1
ATOM 485 N N . GLY A 1 68 ? 13.911 -6.991 -50.563 1.00 80.69 68 GLY A N 1
ATOM 486 C CA . GLY A 1 68 ? 12.532 -7.373 -50.871 1.00 80.69 68 GLY A CA 1
ATOM 487 C C . GLY A 1 68 ? 11.918 -8.368 -49.875 1.00 80.69 68 GLY A C 1
ATOM 488 O O . GLY A 1 68 ? 12.615 -8.990 -49.069 1.00 80.69 68 GLY A O 1
ATOM 489 N N . ALA A 1 69 ? 10.593 -8.528 -49.959 1.00 66.88 69 ALA A N 1
ATOM 490 C CA . ALA A 1 69 ? 9.823 -9.432 -49.106 1.00 66.88 69 ALA A CA 1
ATOM 491 C C . ALA A 1 69 ? 10.431 -10.850 -49.106 1.00 66.88 69 ALA A C 1
ATOM 493 O O . ALA A 1 69 ? 10.575 -11.464 -50.163 1.00 66.88 69 ALA A O 1
ATOM 494 N N . ALA A 1 70 ? 10.762 -11.352 -47.914 1.00 72.69 70 ALA A N 1
ATOM 495 C CA . ALA A 1 70 ? 11.389 -12.642 -47.605 1.00 72.69 70 ALA A CA 1
ATOM 496 C C . ALA A 1 70 ? 12.918 -12.789 -47.786 1.00 72.69 70 ALA A C 1
ATOM 498 O O . ALA A 1 70 ? 13.436 -13.896 -47.614 1.00 72.69 70 ALA A O 1
ATOM 499 N N . SER A 1 71 ? 13.671 -11.725 -48.068 1.00 87.00 71 SER A N 1
ATOM 500 C CA . SER A 1 71 ? 15.136 -11.822 -48.152 1.00 87.00 71 SER A CA 1
ATOM 501 C C . SER A 1 71 ? 15.819 -11.697 -46.785 1.00 87.00 71 SER A C 1
ATOM 503 O O . SER A 1 71 ? 15.630 -10.713 -46.074 1.00 87.00 71 SER A O 1
ATOM 505 N N . ASN A 1 72 ? 16.661 -12.674 -46.431 1.00 92.75 72 ASN A N 1
ATOM 506 C CA . ASN A 1 72 ? 17.441 -12.658 -45.190 1.00 92.75 72 ASN A CA 1
ATOM 507 C C . ASN A 1 72 ? 18.800 -11.980 -45.399 1.00 92.75 72 ASN A C 1
ATOM 509 O O . ASN A 1 72 ? 19.532 -12.329 -46.324 1.00 92.75 72 ASN A O 1
ATOM 513 N N . ILE A 1 73 ? 19.163 -11.073 -44.495 1.00 94.56 73 ILE A N 1
ATOM 514 C CA . ILE A 1 73 ? 20.474 -10.425 -44.428 1.00 94.56 73 ILE A CA 1
ATOM 515 C C . ILE A 1 73 ? 21.238 -10.988 -43.232 1.00 94.56 73 ILE A C 1
ATOM 517 O O . ILE A 1 73 ? 20.728 -11.048 -42.110 1.00 94.56 73 ILE A O 1
ATOM 521 N N . THR A 1 74 ? 22.485 -11.388 -43.457 1.00 95.00 74 THR A N 1
ATOM 522 C CA . THR A 1 74 ? 23.425 -11.747 -42.392 1.00 95.00 74 THR A CA 1
ATOM 523 C C . THR A 1 74 ? 24.727 -11.010 -42.627 1.00 95.00 74 THR A C 1
ATOM 525 O O . THR A 1 74 ? 25.323 -11.160 -43.687 1.00 95.00 74 THR A O 1
ATOM 528 N N . VAL A 1 75 ? 25.142 -10.224 -41.638 1.00 94.62 75 VAL A N 1
ATOM 529 C CA . VAL A 1 75 ? 26.378 -9.438 -41.646 1.00 94.62 75 VAL A CA 1
ATOM 530 C C . VAL A 1 75 ? 27.125 -9.611 -40.326 1.00 94.62 75 VAL A C 1
ATOM 532 O O . VAL A 1 75 ? 26.534 -10.025 -39.325 1.00 94.62 75 VAL A O 1
ATOM 535 N N . GLN A 1 76 ? 28.419 -9.297 -40.277 1.00 92.69 76 GLN A N 1
ATOM 536 C CA . GLN A 1 76 ? 29.114 -9.177 -38.991 1.00 92.69 76 GLN A CA 1
ATOM 537 C C . GLN A 1 76 ? 28.541 -7.982 -38.226 1.00 92.69 76 GLN A C 1
ATOM 539 O O . GLN A 1 76 ? 28.207 -8.111 -37.042 1.00 92.69 76 GLN A O 1
ATOM 544 N N . ASN A 1 77 ? 28.394 -6.846 -38.915 1.00 92.19 77 ASN A N 1
ATOM 545 C CA . ASN A 1 77 ? 27.768 -5.653 -38.373 1.00 92.19 77 ASN A CA 1
ATOM 546 C C . ASN A 1 77 ? 27.097 -4.778 -39.452 1.00 92.19 77 ASN A C 1
ATOM 548 O O . ASN A 1 77 ? 27.417 -4.902 -40.630 1.00 92.19 77 ASN A O 1
ATOM 552 N N . PHE A 1 78 ? 26.200 -3.867 -39.066 1.00 94.06 78 PHE A N 1
ATOM 553 C CA . PHE A 1 78 ? 25.647 -2.851 -39.964 1.00 94.06 78 PHE A CA 1
ATOM 554 C C . PHE A 1 78 ? 25.632 -1.452 -39.339 1.00 94.06 78 PHE A C 1
ATOM 556 O O . PHE A 1 78 ? 25.474 -1.293 -38.131 1.00 94.06 78 PHE A O 1
ATOM 563 N N . GLY A 1 79 ? 25.756 -0.426 -40.179 1.00 94.19 79 GLY A N 1
ATOM 564 C CA . GLY A 1 79 ? 25.597 0.976 -39.805 1.00 94.19 79 GLY A CA 1
ATOM 565 C C . GLY A 1 79 ? 24.805 1.728 -40.868 1.00 94.19 79 GLY A C 1
ATOM 566 O O . GLY A 1 79 ? 25.300 1.898 -41.976 1.00 94.19 79 GLY A O 1
ATOM 567 N N . PHE A 1 80 ? 23.595 2.184 -40.551 1.00 93.94 80 PHE A N 1
ATOM 568 C CA . PHE A 1 80 ? 22.754 2.990 -41.441 1.00 93.94 80 PHE A CA 1
ATOM 569 C C . PHE A 1 80 ? 22.721 4.424 -40.923 1.00 93.94 80 PHE A C 1
ATOM 571 O O . PHE A 1 80 ? 22.093 4.690 -39.908 1.00 93.94 80 PHE A O 1
ATOM 578 N N . GLY A 1 81 ? 23.409 5.351 -41.579 1.00 90.75 81 GLY A N 1
ATOM 579 C CA . GLY A 1 81 ? 23.546 6.726 -41.109 1.00 90.75 81 GLY A CA 1
ATOM 580 C C . GLY A 1 81 ? 24.296 6.801 -39.777 1.00 90.75 81 GLY A C 1
ATOM 581 O O . GLY A 1 81 ? 23.684 6.936 -38.719 1.00 90.75 81 GLY A O 1
ATOM 582 N N . SER A 1 82 ? 25.626 6.739 -39.816 1.00 91.19 82 SER A N 1
ATOM 583 C CA . SER A 1 82 ? 26.490 6.948 -38.651 1.00 91.19 82 SER A CA 1
ATOM 584 C C . SER A 1 82 ? 27.591 7.985 -38.898 1.00 91.19 82 SER A C 1
ATOM 586 O O . SER A 1 82 ? 28.141 8.084 -39.996 1.00 91.19 82 SER A O 1
ATOM 588 N N . THR A 1 83 ? 27.925 8.776 -37.874 1.00 90.50 83 THR A N 1
ATOM 589 C CA . THR A 1 83 ? 29.032 9.747 -37.893 1.00 90.50 83 THR A CA 1
ATOM 590 C C . THR A 1 83 ? 29.655 9.922 -36.508 1.00 90.50 83 THR A C 1
ATOM 592 O O . THR A 1 83 ? 29.061 9.581 -35.490 1.00 90.50 83 THR A O 1
ATOM 595 N N . SER A 1 84 ? 30.844 10.513 -36.466 1.00 90.50 84 SER A N 1
ATOM 596 C CA . SER A 1 84 ? 31.547 10.918 -35.243 1.00 90.50 84 SER A CA 1
ATOM 597 C C . SER A 1 84 ? 31.819 12.428 -35.206 1.00 90.50 84 SER A C 1
ATOM 599 O O . SER A 1 84 ? 32.812 12.866 -34.631 1.00 90.50 84 SER A O 1
ATOM 601 N N . THR A 1 85 ? 31.015 13.222 -35.918 1.00 90.44 85 THR A N 1
ATOM 602 C CA . THR A 1 85 ? 31.188 14.679 -36.024 1.00 90.44 85 THR A CA 1
ATOM 603 C C . THR A 1 85 ? 30.226 15.402 -35.086 1.00 90.44 85 THR A C 1
ATOM 605 O O . THR A 1 85 ? 29.022 15.162 -35.151 1.00 90.44 85 THR A O 1
ATOM 608 N N . ALA A 1 86 ? 30.749 16.317 -34.265 1.00 89.06 86 ALA A N 1
ATOM 609 C CA . ALA A 1 86 ? 29.941 17.113 -33.345 1.00 89.06 86 ALA A CA 1
ATOM 610 C C . ALA A 1 86 ? 29.054 18.132 -34.071 1.00 89.06 86 ALA A C 1
ATOM 612 O O . ALA A 1 86 ? 29.449 18.669 -35.107 1.00 89.06 86 ALA A O 1
ATOM 613 N N . GLY A 1 87 ? 27.858 18.392 -33.536 1.00 89.06 87 GLY A N 1
ATOM 614 C CA . GLY A 1 87 ? 26.847 19.240 -34.174 1.00 89.06 87 GLY A CA 1
ATOM 615 C C . GLY A 1 87 ? 26.255 18.649 -35.460 1.00 89.06 87 GLY A C 1
ATOM 616 O O . GLY A 1 87 ? 25.622 19.367 -36.234 1.00 89.06 87 GLY A O 1
ATOM 617 N N . ALA A 1 88 ? 26.487 17.363 -35.742 1.00 92.69 88 ALA A N 1
ATOM 618 C CA . ALA A 1 88 ? 25.987 16.736 -36.956 1.00 92.69 88 ALA A CA 1
ATOM 619 C C . ALA A 1 88 ? 24.480 16.468 -36.876 1.00 92.69 88 ALA A C 1
ATOM 621 O O . ALA A 1 88 ? 23.927 16.211 -35.810 1.00 92.69 88 ALA A O 1
ATOM 622 N N . THR A 1 89 ? 23.826 16.474 -38.037 1.00 93.88 89 THR A N 1
ATOM 623 C CA . THR A 1 89 ? 22.468 15.947 -38.213 1.00 93.88 89 THR A CA 1
ATOM 624 C C . THR A 1 89 ? 22.549 14.692 -39.071 1.00 93.88 89 THR A C 1
ATOM 626 O O . THR A 1 89 ? 22.985 14.764 -40.220 1.00 93.88 89 THR A O 1
ATOM 629 N N . VAL A 1 90 ? 22.159 13.544 -38.521 1.00 92.75 90 VAL A N 1
ATOM 630 C CA . VAL A 1 90 ? 22.221 12.246 -39.203 1.00 92.75 90 VAL A CA 1
ATOM 631 C C . VAL A 1 90 ? 20.860 11.572 -39.194 1.00 92.75 90 VAL A C 1
ATOM 633 O O . VAL A 1 90 ? 20.178 11.544 -38.173 1.00 92.75 90 VAL A O 1
ATOM 636 N N . SER A 1 91 ? 20.488 10.992 -40.335 1.00 93.00 91 SER A N 1
ATOM 637 C CA . SER A 1 91 ? 19.325 10.120 -40.456 1.00 93.00 91 SER A CA 1
ATOM 638 C C . SER A 1 91 ? 19.738 8.765 -41.029 1.00 93.00 91 SER A C 1
ATOM 640 O O . SER A 1 91 ? 20.481 8.706 -42.009 1.00 93.00 91 SER A O 1
ATOM 642 N N . GLY A 1 92 ? 19.273 7.689 -40.401 1.00 90.81 92 GLY A N 1
ATOM 643 C CA . GLY A 1 92 ? 19.399 6.316 -40.873 1.00 90.81 92 GLY A CA 1
ATOM 644 C C . GLY A 1 92 ? 18.023 5.683 -41.034 1.00 90.81 92 GLY A C 1
ATOM 645 O O . GLY A 1 92 ? 17.177 5.808 -40.150 1.00 90.81 92 GLY A O 1
ATOM 646 N N . THR A 1 93 ? 17.791 4.986 -42.145 1.00 90.69 93 THR A N 1
ATOM 647 C CA . THR A 1 93 ? 16.549 4.234 -42.373 1.00 90.69 93 THR A CA 1
ATOM 648 C C . THR A 1 93 ? 16.858 2.854 -42.947 1.00 90.69 93 THR A C 1
ATOM 650 O O . THR A 1 93 ? 17.765 2.717 -43.766 1.00 90.69 93 THR A O 1
ATOM 653 N N . GLY A 1 94 ? 16.126 1.832 -42.504 1.00 89.06 94 GLY A N 1
ATOM 654 C CA . GLY A 1 94 ? 16.208 0.472 -43.029 1.00 89.06 94 GLY A CA 1
ATOM 655 C C . GLY A 1 94 ? 14.841 -0.209 -43.033 1.00 89.06 94 GLY A C 1
ATOM 656 O O . GLY A 1 94 ? 14.120 -0.159 -42.037 1.00 89.06 94 GLY A O 1
ATOM 657 N N . GLU A 1 95 ? 14.500 -0.850 -44.148 1.00 91.19 95 GLU A N 1
ATOM 658 C CA . GLU A 1 95 ? 13.281 -1.645 -44.327 1.00 91.19 95 GLU A CA 1
ATOM 659 C C . GLU A 1 95 ? 13.678 -3.010 -44.896 1.00 91.19 95 GLU A C 1
ATOM 661 O O . GLU A 1 95 ? 14.185 -3.108 -46.017 1.00 91.19 95 GLU A O 1
ATOM 666 N N . ILE A 1 96 ? 13.520 -4.056 -44.084 1.00 92.44 96 ILE A N 1
ATOM 667 C CA . ILE A 1 96 ? 13.973 -5.412 -44.393 1.00 92.44 96 ILE A CA 1
ATOM 668 C C . ILE A 1 96 ? 12.764 -6.344 -44.441 1.00 92.44 96 ILE A C 1
ATOM 670 O O . ILE A 1 96 ? 12.148 -6.620 -43.415 1.00 92.44 96 ILE A O 1
ATOM 674 N N . GLY A 1 97 ? 12.460 -6.887 -45.622 1.00 92.00 97 GLY A N 1
ATOM 675 C CA . GLY A 1 97 ? 11.327 -7.797 -45.810 1.00 92.00 97 GLY A CA 1
ATOM 676 C C . GLY A 1 97 ? 11.520 -9.223 -45.264 1.00 92.00 97 GLY A C 1
ATOM 677 O O . GLY A 1 97 ? 10.622 -10.052 -45.397 1.00 92.00 97 GLY A O 1
ATOM 678 N N . GLY A 1 98 ? 12.688 -9.552 -44.706 1.00 92.69 98 GLY A N 1
ATOM 679 C CA . GLY A 1 98 ? 13.014 -10.854 -44.105 1.00 92.69 98 GLY A CA 1
ATOM 680 C C . GLY A 1 98 ? 13.779 -10.703 -42.788 1.00 92.69 98 GLY A C 1
ATOM 681 O O . GLY A 1 98 ? 13.571 -9.738 -42.059 1.00 92.69 98 GLY A O 1
ATOM 682 N N . ASN A 1 99 ? 14.654 -11.653 -42.448 1.00 95.38 99 ASN A N 1
ATOM 683 C CA . ASN A 1 99 ? 15.454 -11.573 -41.221 1.00 95.38 99 ASN A CA 1
ATOM 684 C C . ASN A 1 99 ? 16.657 -10.632 -41.388 1.00 95.38 99 ASN A C 1
ATOM 686 O O . ASN A 1 99 ? 17.295 -10.626 -42.440 1.00 95.38 99 ASN A O 1
ATOM 690 N N . LEU A 1 100 ? 17.048 -9.941 -40.316 1.00 95.56 100 LEU A N 1
ATOM 691 C CA . LEU A 1 100 ? 18.314 -9.209 -40.223 1.00 95.56 100 LEU A CA 1
ATOM 692 C C . LEU A 1 100 ? 19.137 -9.750 -39.050 1.00 95.56 100 LEU A C 1
ATOM 694 O O . LEU A 1 100 ? 18.697 -9.718 -37.903 1.00 95.56 100 LEU A O 1
ATOM 698 N N . THR A 1 101 ? 20.339 -10.252 -39.330 1.00 95.19 101 THR A N 1
ATOM 699 C CA . THR A 1 101 ? 21.256 -10.791 -38.313 1.00 95.19 101 THR A CA 1
ATOM 700 C C . THR A 1 101 ? 22.613 -10.096 -38.371 1.00 95.19 101 THR A C 1
ATOM 702 O O . THR A 1 101 ? 23.293 -10.165 -39.392 1.00 95.19 101 THR A O 1
ATOM 705 N N . ALA A 1 102 ? 23.019 -9.468 -37.264 1.00 92.38 102 ALA A N 1
ATOM 706 C CA . ALA A 1 102 ? 24.363 -8.939 -37.036 1.00 92.38 102 ALA A CA 1
ATOM 707 C C . ALA A 1 102 ? 25.121 -9.814 -36.023 1.00 92.38 102 ALA A C 1
ATOM 709 O O . ALA A 1 102 ? 24.828 -9.796 -34.827 1.00 92.38 102 ALA A O 1
ATOM 710 N N . SER A 1 103 ? 26.100 -10.584 -36.495 1.00 87.00 103 SER A N 1
ATOM 711 C CA . SER A 1 103 ? 26.735 -11.663 -35.720 1.00 87.00 103 SE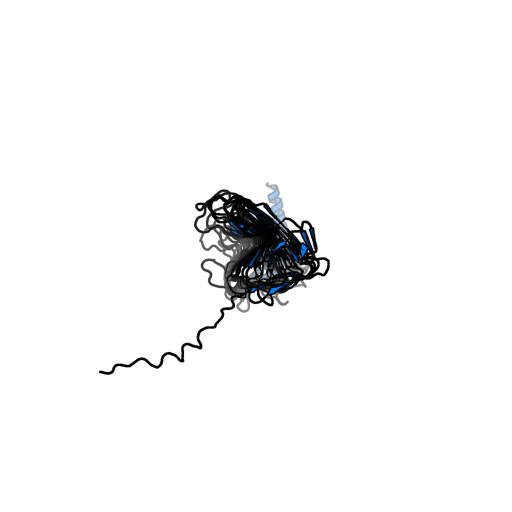R A CA 1
ATOM 712 C C . SER A 1 103 ? 27.591 -11.188 -34.537 1.00 87.00 103 SER A C 1
ATOM 714 O O . SER A 1 103 ? 27.780 -11.944 -33.589 1.00 87.00 103 SER A O 1
ATOM 716 N N . PHE A 1 104 ? 28.106 -9.951 -34.565 1.00 80.94 104 PHE A N 1
ATOM 717 C CA . PHE A 1 104 ? 28.931 -9.378 -33.485 1.00 80.94 104 PHE A CA 1
ATOM 718 C C . PHE A 1 104 ? 28.169 -8.386 -32.587 1.00 80.94 104 PHE A C 1
ATOM 720 O O . PHE A 1 104 ? 28.753 -7.814 -31.669 1.00 80.94 104 PHE A O 1
ATOM 727 N N . GLY A 1 105 ? 26.865 -8.193 -32.823 1.00 71.31 105 GLY A N 1
ATOM 728 C CA . GLY A 1 105 ? 25.971 -7.508 -31.885 1.00 71.31 105 GLY A CA 1
ATOM 729 C C . GLY A 1 105 ? 26.093 -5.991 -31.776 1.00 71.31 105 GLY A C 1
ATOM 730 O O . GLY A 1 105 ? 25.761 -5.454 -30.719 1.00 71.31 105 GLY A O 1
ATOM 731 N N . PHE A 1 106 ? 26.540 -5.293 -32.826 1.00 82.56 106 PHE A N 1
ATOM 732 C CA . PHE A 1 106 ? 26.631 -3.826 -32.810 1.00 82.56 106 PHE A CA 1
ATOM 733 C C . PHE A 1 106 ? 25.950 -3.121 -33.997 1.00 82.56 106 PHE A C 1
ATOM 735 O O . PHE A 1 106 ? 26.504 -2.185 -34.571 1.00 82.56 106 PHE A O 1
ATOM 742 N N . GLY A 1 107 ? 24.749 -3.550 -34.391 1.00 91.75 107 GLY A N 1
ATOM 743 C CA . GLY A 1 107 ? 24.001 -2.882 -35.460 1.00 91.75 107 GLY A CA 1
ATOM 744 C C . GLY A 1 107 ? 23.565 -1.468 -35.065 1.00 91.75 107 GLY A C 1
ATOM 745 O O . GLY A 1 107 ? 23.012 -1.288 -33.978 1.00 91.75 107 GLY A O 1
ATOM 746 N N . ALA A 1 108 ? 23.776 -0.471 -35.926 1.00 94.25 108 ALA A N 1
ATOM 747 C CA . ALA A 1 108 ? 23.420 0.922 -35.651 1.00 94.25 108 ALA A CA 1
ATOM 748 C C . ALA A 1 108 ? 22.582 1.561 -36.772 1.00 94.25 108 ALA A C 1
ATOM 750 O O . ALA A 1 108 ? 22.883 1.382 -37.950 1.00 94.25 108 ALA A O 1
ATOM 751 N N . VAL A 1 109 ? 21.569 2.358 -36.419 1.00 93.94 109 VAL A N 1
ATOM 752 C CA . VAL A 1 109 ? 20.739 3.135 -37.360 1.00 93.94 109 VAL A CA 1
ATOM 753 C C . VAL A 1 109 ? 20.578 4.563 -36.839 1.00 93.94 109 VAL A C 1
ATOM 755 O O . VAL A 1 109 ? 19.934 4.760 -35.823 1.00 93.94 109 VAL A O 1
ATOM 758 N N . GLY A 1 110 ? 21.135 5.578 -37.493 1.00 93.06 110 GLY A N 1
ATOM 759 C CA . GLY A 1 110 ? 21.092 6.961 -37.010 1.00 93.06 110 GLY A CA 1
ATOM 760 C C . GLY A 1 110 ? 21.932 7.143 -35.744 1.00 93.06 110 GLY A C 1
ATOM 761 O O . GLY A 1 110 ? 21.380 7.286 -34.659 1.00 93.06 110 GLY A O 1
ATOM 762 N N . LEU A 1 111 ? 23.260 7.109 -35.867 1.00 94.06 111 LEU A N 1
ATOM 763 C CA . LEU A 1 111 ? 24.197 7.174 -34.737 1.00 94.06 111 LEU A CA 1
ATOM 764 C C . LEU A 1 111 ? 25.181 8.346 -34.868 1.00 94.06 111 LEU A C 1
ATOM 766 O O . LEU A 1 111 ? 25.875 8.475 -35.875 1.00 94.06 111 LEU A O 1
ATOM 770 N N . VAL A 1 112 ? 25.318 9.145 -33.811 1.00 92.69 112 VAL A N 1
ATOM 771 C CA . VAL A 1 112 ? 26.364 10.164 -33.651 1.00 92.69 112 VAL A CA 1
ATOM 772 C C . VAL A 1 112 ? 27.222 9.794 -32.441 1.00 92.69 112 VAL A C 1
ATOM 774 O O . VAL A 1 112 ? 26.723 9.760 -31.322 1.00 92.69 112 VAL A O 1
ATOM 777 N N . THR A 1 113 ? 28.510 9.495 -32.632 1.00 89.12 113 THR A N 1
ATOM 778 C CA . THR A 1 113 ? 29.396 9.024 -31.541 1.00 89.12 113 THR A CA 1
ATOM 779 C C . THR A 1 113 ? 30.190 10.117 -30.830 1.00 89.12 113 THR A C 1
ATOM 781 O O . THR A 1 113 ? 30.829 9.846 -29.816 1.00 89.12 113 THR A O 1
ATOM 784 N N . ALA A 1 114 ? 30.158 11.344 -31.340 1.00 80.12 114 ALA A N 1
ATOM 785 C CA . ALA A 1 114 ? 30.759 12.493 -30.683 1.00 80.12 114 ALA A CA 1
ATOM 786 C C . ALA A 1 114 ? 29.969 13.736 -31.068 1.00 80.12 114 ALA A C 1
ATOM 788 O O . ALA A 1 114 ? 30.109 14.192 -32.202 1.00 80.12 114 ALA A O 1
ATOM 789 N N . GLY A 1 115 ? 29.151 14.293 -30.169 1.00 66.75 115 GLY A N 1
ATOM 790 C CA . GLY A 1 115 ? 28.616 15.610 -30.474 1.00 66.75 115 GLY A CA 1
ATOM 791 C C . GLY A 1 115 ? 27.550 16.218 -29.593 1.00 66.75 115 GLY A C 1
ATOM 792 O O . GLY A 1 115 ? 26.369 16.055 -29.889 1.00 66.75 115 GLY A O 1
ATOM 793 N N . ASP A 1 116 ? 27.977 17.117 -28.711 1.00 82.06 116 ASP A N 1
ATOM 794 C CA . ASP A 1 116 ? 27.116 18.186 -28.206 1.00 82.06 116 ASP A CA 1
ATOM 795 C C . ASP A 1 116 ? 26.442 18.920 -29.382 1.00 82.06 116 ASP A C 1
ATOM 797 O O . ASP A 1 116 ? 27.056 19.135 -30.435 1.00 82.06 116 ASP A O 1
ATOM 801 N N . GLY A 1 117 ? 25.175 19.303 -29.222 1.00 88.69 117 GLY A N 1
ATOM 802 C CA . GLY A 1 117 ? 24.428 20.016 -30.262 1.00 88.69 117 GLY A CA 1
ATOM 803 C C . GLY A 1 117 ? 24.012 19.167 -31.469 1.00 88.69 117 GLY A C 1
ATOM 804 O O . GLY A 1 117 ? 23.667 19.738 -32.504 1.00 88.69 117 GLY A O 1
ATOM 805 N N . SER A 1 118 ? 24.090 17.834 -31.395 1.00 93.69 118 SER A N 1
ATOM 806 C CA . SER A 1 118 ? 23.810 16.960 -32.546 1.00 93.69 118 SER A CA 1
ATOM 807 C C . SER A 1 118 ? 22.360 16.488 -32.607 1.00 93.69 118 SER A C 1
ATOM 809 O O . SER A 1 118 ? 21.647 16.448 -31.605 1.00 93.69 118 SER A O 1
ATOM 811 N N . SER A 1 119 ? 21.939 16.060 -33.797 1.00 94.44 119 SER A N 1
ATOM 812 C CA . SER A 1 119 ? 20.652 15.412 -34.034 1.00 94.44 119 SER A CA 1
ATOM 813 C C . SER A 1 119 ? 20.839 14.060 -34.729 1.00 94.44 119 SER A C 1
ATOM 815 O O . SER A 1 119 ? 21.487 13.979 -35.772 1.00 94.44 119 SER A O 1
ATOM 817 N N . ALA A 1 120 ? 20.271 12.993 -34.170 1.00 94.56 120 ALA A N 1
ATOM 818 C CA . ALA A 1 120 ? 20.293 11.654 -34.753 1.00 94.56 120 ALA A CA 1
ATOM 819 C C . ALA A 1 120 ? 18.876 11.083 -34.860 1.00 94.56 120 ALA A C 1
ATOM 821 O O . ALA A 1 120 ? 18.163 10.988 -33.863 1.00 94.56 120 ALA A O 1
ATOM 822 N N . SER A 1 121 ? 18.475 10.663 -36.058 1.00 95.44 121 SER A N 1
ATOM 823 C CA . SER A 1 121 ? 17.202 9.984 -36.309 1.00 95.44 121 SER A CA 1
ATOM 824 C C . SER A 1 121 ? 17.446 8.613 -36.934 1.00 95.44 121 SER A C 1
ATOM 826 O O . SER A 1 121 ? 18.134 8.508 -37.945 1.00 95.44 121 SER A O 1
ATOM 828 N N . GLY A 1 122 ? 16.907 7.553 -36.342 1.00 94.56 122 GLY A N 1
ATOM 829 C CA . GLY A 1 122 ? 17.020 6.187 -36.840 1.00 94.56 122 GLY A CA 1
ATOM 830 C C . GLY A 1 122 ? 15.657 5.515 -36.948 1.00 94.56 122 GLY A C 1
ATOM 831 O O . GLY A 1 122 ? 14.878 5.583 -36.002 1.00 94.56 122 GLY A O 1
ATOM 832 N N . SER A 1 123 ? 15.385 4.835 -38.063 1.00 95.12 123 SER A N 1
ATOM 833 C CA . SER A 1 123 ? 14.196 3.991 -38.223 1.00 95.12 123 SER A CA 1
ATOM 834 C C . SER A 1 123 ? 14.542 2.644 -38.846 1.00 95.12 123 SER A C 1
ATOM 836 O O . SER A 1 123 ? 15.100 2.598 -39.940 1.00 95.12 123 SER A O 1
ATOM 838 N N . LEU A 1 124 ? 14.189 1.547 -38.177 1.00 94.62 124 LEU A N 1
ATOM 839 C CA . LEU A 1 124 ? 14.411 0.184 -38.653 1.00 94.62 124 LEU A CA 1
ATOM 840 C C . LEU A 1 124 ? 13.112 -0.625 -38.599 1.00 94.62 124 LEU A C 1
ATOM 842 O O . LEU A 1 124 ? 12.558 -0.829 -37.522 1.00 94.62 124 LEU A O 1
ATOM 846 N N . THR A 1 125 ? 12.657 -1.115 -39.751 1.00 94.75 125 THR A N 1
ATOM 847 C CA . THR A 1 125 ? 11.536 -2.062 -39.861 1.00 94.75 125 THR A CA 1
ATOM 848 C C . THR A 1 125 ? 12.034 -3.397 -40.401 1.00 94.75 125 THR A C 1
ATOM 850 O O . THR A 1 125 ? 12.761 -3.427 -41.395 1.00 94.75 125 THR A O 1
ATOM 853 N N . VAL A 1 126 ? 11.665 -4.492 -39.739 1.00 95.00 126 VAL A N 1
ATOM 854 C CA . VAL A 1 126 ? 12.046 -5.864 -40.094 1.00 95.00 126 VAL A CA 1
ATOM 855 C C . VAL A 1 126 ? 10.801 -6.754 -40.064 1.00 95.00 126 VAL A C 1
ATOM 857 O O . VAL A 1 126 ? 10.205 -6.961 -39.008 1.00 95.00 126 VAL A O 1
ATOM 860 N N . ASP A 1 127 ? 10.411 -7.308 -41.209 1.00 95.00 127 ASP A N 1
ATOM 861 C CA . ASP A 1 127 ? 9.256 -8.216 -41.302 1.00 95.00 127 ASP A CA 1
ATOM 862 C C . ASP A 1 127 ? 9.561 -9.616 -40.737 1.00 95.00 127 ASP A C 1
ATOM 864 O O . ASP A 1 127 ? 8.655 -10.375 -40.397 1.00 95.00 127 ASP A O 1
ATOM 868 N N . GLY A 1 128 ? 10.840 -9.983 -40.638 1.00 94.69 128 GLY A N 1
ATOM 869 C CA . GLY A 1 128 ? 11.302 -11.216 -40.003 1.00 94.69 128 GLY A CA 1
ATOM 870 C C . GLY A 1 128 ? 11.827 -11.008 -38.582 1.00 94.69 128 GLY A C 1
ATOM 871 O O . GLY A 1 128 ? 11.382 -10.136 -37.838 1.00 94.69 128 GLY A O 1
ATOM 872 N N . ASN A 1 129 ? 12.804 -11.830 -38.209 1.00 95.94 129 ASN A N 1
ATOM 873 C CA . ASN A 1 129 ? 13.531 -11.744 -36.948 1.00 95.94 129 ASN A CA 1
ATOM 874 C C . ASN A 1 129 ? 14.684 -10.739 -37.046 1.00 95.94 129 ASN A C 1
ATOM 876 O O . ASN A 1 129 ? 15.394 -10.691 -38.055 1.00 95.94 129 ASN A O 1
ATOM 880 N N . LEU A 1 130 ? 14.935 -10.015 -35.958 1.00 95.62 130 LEU A N 1
ATOM 881 C CA . LEU A 1 130 ? 16.071 -9.112 -35.807 1.00 95.62 130 LEU A CA 1
ATOM 882 C C . LEU A 1 130 ? 17.023 -9.633 -34.725 1.00 95.62 130 LEU A C 1
ATOM 884 O O . LEU A 1 130 ? 16.616 -9.838 -33.587 1.00 95.62 130 LEU A O 1
ATOM 888 N N . THR A 1 131 ? 18.301 -9.798 -35.057 1.00 94.81 131 THR A N 1
ATOM 889 C CA . THR A 1 131 ? 19.359 -10.193 -34.115 1.00 94.81 131 THR A CA 1
ATOM 890 C C . THR A 1 131 ? 20.539 -9.233 -34.222 1.00 94.81 131 THR A C 1
ATOM 892 O O . THR A 1 131 ? 20.979 -8.917 -35.326 1.00 94.81 131 THR A O 1
ATOM 895 N N . GLY A 1 132 ? 21.094 -8.806 -33.085 1.00 89.44 132 GLY A N 1
ATOM 896 C CA . GLY A 1 132 ? 22.338 -8.022 -33.059 1.00 89.44 132 GLY A CA 1
ATOM 897 C C . GLY A 1 132 ? 22.198 -6.521 -33.273 1.00 89.44 132 GLY A C 1
ATOM 898 O O . GLY A 1 132 ? 23.180 -5.861 -33.610 1.00 89.44 132 GLY A O 1
ATOM 899 N N . LEU A 1 133 ? 21.004 -5.976 -33.046 1.00 91.06 133 LEU A N 1
ATOM 900 C CA . LEU A 1 133 ? 20.806 -4.535 -32.953 1.00 91.06 133 LEU A CA 1
ATOM 901 C C . LEU A 1 133 ? 21.481 -3.984 -31.685 1.00 91.06 133 LEU A C 1
ATOM 903 O O . LEU A 1 133 ? 21.311 -4.556 -30.614 1.00 91.06 133 LEU A O 1
ATOM 907 N N . GLY A 1 134 ? 22.204 -2.871 -31.815 1.00 88.38 134 GLY A N 1
ATOM 908 C CA . GLY A 1 134 ? 22.791 -2.126 -30.699 1.00 88.38 134 GLY A CA 1
ATOM 909 C C . GLY A 1 134 ? 22.161 -0.742 -30.505 1.00 88.38 134 GLY A C 1
ATOM 910 O O . GLY A 1 134 ? 21.737 -0.412 -29.402 1.00 88.38 134 GLY A O 1
ATOM 911 N N . ALA A 1 135 ? 22.048 0.065 -31.566 1.00 89.75 135 ALA A N 1
ATOM 912 C CA . ALA A 1 135 ? 21.647 1.474 -31.459 1.00 89.75 135 ALA A CA 1
ATOM 913 C C . ALA A 1 135 ? 20.700 1.944 -32.577 1.00 89.75 135 ALA A C 1
ATOM 915 O O . ALA A 1 135 ? 20.917 1.638 -33.747 1.00 89.75 135 ALA A O 1
ATOM 916 N N . VAL A 1 136 ? 19.685 2.747 -32.244 1.00 91.94 136 VAL A N 1
ATOM 917 C CA . VAL A 1 136 ? 18.759 3.381 -33.197 1.00 91.94 136 VAL A CA 1
ATOM 918 C C . VAL A 1 136 ? 18.444 4.812 -32.767 1.00 91.94 136 VAL A C 1
ATOM 920 O O . VAL A 1 136 ? 17.804 5.025 -31.746 1.00 91.94 136 VAL A O 1
ATOM 923 N N . GLY A 1 137 ? 18.867 5.819 -33.527 1.00 87.56 137 GLY A N 1
ATOM 924 C CA . GLY A 1 137 ? 18.669 7.220 -33.166 1.00 87.56 137 GLY A CA 1
ATOM 925 C C . GLY A 1 137 ? 19.392 7.558 -31.869 1.00 87.56 137 GLY A C 1
ATOM 926 O O . GLY A 1 137 ? 18.750 7.777 -30.846 1.00 87.56 137 GLY A O 1
ATOM 927 N N . GLN A 1 138 ? 20.722 7.544 -31.887 1.00 90.94 138 GLN A N 1
ATOM 928 C CA . GLN A 1 138 ? 21.554 7.741 -30.703 1.00 90.94 138 GLN A CA 1
ATOM 929 C C . GLN A 1 138 ? 22.582 8.854 -30.901 1.00 90.94 138 GLN A C 1
ATOM 931 O O . GLN A 1 138 ? 23.222 8.944 -31.947 1.00 90.94 138 GLN A O 1
ATOM 936 N N . VAL A 1 139 ? 22.788 9.647 -29.850 1.00 88.69 139 VAL A N 1
ATOM 937 C CA . VAL A 1 139 ? 23.831 10.664 -29.738 1.00 88.69 139 VAL A CA 1
ATOM 938 C C . VAL A 1 139 ? 24.660 10.411 -28.474 1.00 88.69 139 VAL A C 1
ATOM 940 O O . VAL A 1 139 ? 24.142 10.444 -27.357 1.00 88.69 139 VAL A O 1
ATOM 943 N N . PHE A 1 140 ? 25.963 10.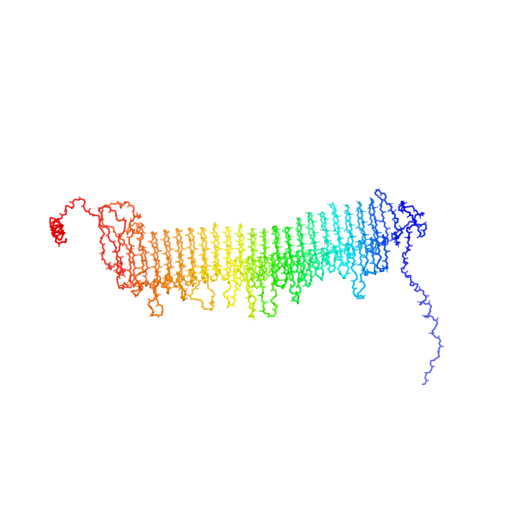188 -28.645 1.00 87.38 140 PHE A N 1
ATOM 944 C CA . PHE A 1 140 ? 26.938 10.177 -27.558 1.00 87.38 140 PHE A CA 1
ATOM 945 C C . PHE A 1 140 ? 27.596 11.550 -27.424 1.00 87.38 140 PHE A C 1
ATOM 947 O O . PHE A 1 140 ? 28.307 12.010 -28.324 1.00 87.38 140 PHE A O 1
ATOM 954 N N . ASN A 1 141 ? 27.403 12.172 -26.264 1.00 75.62 141 ASN A N 1
ATOM 955 C CA . ASN A 1 141 ? 28.040 13.439 -25.932 1.00 75.62 141 ASN A CA 1
ATOM 956 C C . ASN A 1 141 ? 29.311 13.201 -25.121 1.00 75.62 141 ASN A C 1
ATOM 958 O O . ASN A 1 141 ? 29.332 12.435 -24.156 1.00 75.62 141 ASN A O 1
ATOM 962 N N . THR A 1 142 ? 30.397 13.852 -25.535 1.00 71.19 142 THR A N 1
ATOM 963 C CA . THR A 1 142 ? 31.650 13.871 -24.780 1.00 71.19 142 THR A CA 1
ATOM 964 C C . THR A 1 142 ? 31.506 14.858 -23.617 1.00 71.19 142 THR A C 1
ATOM 966 O O . THR A 1 142 ? 31.064 15.971 -23.871 1.00 71.19 142 THR A O 1
ATOM 969 N N . PRO A 1 143 ? 31.896 14.530 -22.369 1.00 64.62 143 PRO A N 1
ATOM 970 C CA . PRO A 1 143 ? 31.672 15.384 -21.185 1.00 64.62 143 PRO A CA 1
ATOM 971 C C . PRO A 1 143 ? 32.386 16.760 -21.135 1.00 64.62 143 PRO A C 1
ATOM 973 O O . PRO A 1 143 ? 32.663 17.262 -20.048 1.00 64.62 143 PRO A O 1
ATOM 976 N N . SER A 1 144 ? 32.771 17.373 -22.255 1.00 61.84 144 SER A N 1
ATOM 977 C CA . SER A 1 144 ? 33.658 18.542 -22.282 1.00 61.84 144 SER A CA 1
ATOM 978 C C . SER A 1 144 ? 32.926 19.858 -22.580 1.00 61.84 144 SER A C 1
ATOM 980 O O . SER A 1 144 ? 32.804 20.240 -23.739 1.00 61.84 144 SER A O 1
ATOM 982 N N . GLY A 1 145 ? 32.549 20.607 -21.538 1.00 70.88 145 GLY A N 1
ATOM 983 C CA . GLY A 1 145 ? 32.066 21.996 -21.644 1.00 70.88 145 GLY A CA 1
ATOM 984 C C . GLY A 1 145 ? 30.617 22.192 -21.189 1.00 70.88 145 GLY A C 1
ATOM 985 O O . GLY A 1 145 ? 30.033 21.300 -20.585 1.00 70.88 145 GLY A O 1
ATOM 986 N N . THR A 1 146 ? 30.046 23.378 -21.440 1.00 74.50 146 THR A N 1
ATOM 987 C CA . THR A 1 146 ? 28.597 23.626 -21.325 1.00 74.50 146 THR A CA 1
ATOM 988 C C . THR A 1 146 ? 27.899 22.889 -22.471 1.00 74.50 146 THR A C 1
ATOM 990 O O . THR A 1 146 ? 28.034 23.344 -23.612 1.00 74.50 146 THR A O 1
ATOM 993 N N . PRO A 1 147 ? 27.209 21.765 -22.222 1.00 75.25 147 PRO A N 1
ATOM 994 C CA . PRO A 1 147 ? 26.732 20.906 -23.298 1.00 75.25 147 PRO A CA 1
ATOM 995 C C . PRO A 1 147 ? 25.641 21.619 -24.097 1.00 75.25 147 PRO A C 1
ATOM 997 O O . PRO A 1 147 ? 24.694 22.156 -23.520 1.00 75.25 147 PRO A O 1
ATOM 1000 N N . ALA A 1 148 ? 25.760 21.628 -25.424 1.00 86.31 148 ALA A N 1
ATOM 1001 C CA . ALA A 1 148 ? 24.676 22.082 -26.288 1.00 86.31 148 ALA A CA 1
ATOM 1002 C C . ALA A 1 148 ? 23.579 20.994 -26.378 1.00 86.31 148 ALA A C 1
ATOM 1004 O O . ALA A 1 148 ? 23.921 19.812 -26.515 1.00 86.31 148 ALA A O 1
ATOM 1005 N N . PRO A 1 149 ? 22.281 21.363 -26.343 1.00 90.12 149 PRO A N 1
ATOM 1006 C CA . PRO A 1 149 ? 21.167 20.414 -26.416 1.00 90.12 149 PRO A CA 1
ATOM 1007 C C . PRO A 1 149 ? 21.248 19.510 -27.646 1.00 90.12 149 PRO A C 1
ATOM 1009 O O . PRO A 1 149 ? 21.498 19.989 -28.750 1.00 90.12 149 PRO A O 1
ATOM 1012 N N . SER A 1 150 ? 21.018 18.212 -27.468 1.00 93.12 150 SER A N 1
ATOM 1013 C CA . SER A 1 150 ? 21.013 17.221 -28.549 1.00 93.12 150 SER A CA 1
ATOM 1014 C C . SER A 1 150 ? 19.635 16.585 -28.715 1.00 93.12 150 SER A C 1
ATOM 1016 O O . SER A 1 150 ? 18.832 16.551 -27.783 1.00 93.12 150 SER A O 1
ATOM 1018 N N . VAL A 1 151 ? 19.348 16.076 -29.914 1.00 94.44 151 VAL A N 1
ATOM 1019 C CA . VAL A 1 151 ? 18.068 15.429 -30.236 1.00 94.44 151 VAL A CA 1
ATOM 1020 C C . VAL A 1 151 ? 18.309 14.023 -30.771 1.00 94.44 151 VAL A C 1
ATOM 1022 O O . VAL A 1 151 ? 19.011 13.845 -31.761 1.00 94.44 151 VAL A O 1
ATOM 1025 N N . ALA A 1 152 ? 17.696 13.016 -30.161 1.00 95.12 152 ALA A N 1
ATOM 1026 C CA . ALA A 1 152 ? 17.824 11.622 -30.569 1.00 95.12 152 ALA A CA 1
ATOM 1027 C C . ALA A 1 152 ? 16.439 10.993 -30.770 1.00 95.12 152 ALA A C 1
ATOM 1029 O O . ALA A 1 152 ? 15.614 11.003 -29.861 1.00 95.12 152 ALA A O 1
ATOM 1030 N N . THR A 1 153 ? 16.147 10.454 -31.954 1.00 96.56 153 THR A N 1
ATOM 1031 C CA . THR A 1 153 ? 14.861 9.804 -32.266 1.00 96.56 153 THR A CA 1
ATOM 1032 C C . THR A 1 153 ? 15.084 8.427 -32.874 1.00 96.56 153 THR A C 1
ATOM 1034 O O . THR A 1 153 ? 15.636 8.337 -33.965 1.00 96.56 153 THR A O 1
ATOM 1037 N N . GLY A 1 154 ? 14.644 7.363 -32.204 1.00 96.50 154 GLY A N 1
ATOM 1038 C CA . GLY A 1 154 ? 14.813 5.984 -32.660 1.00 96.50 154 GLY A CA 1
ATOM 1039 C C . GLY A 1 154 ? 13.505 5.204 -32.747 1.00 96.50 154 GLY A C 1
ATOM 1040 O O . GLY A 1 154 ? 12.752 5.154 -31.776 1.00 96.50 154 GLY A O 1
ATOM 1041 N N . THR A 1 155 ? 13.242 4.551 -33.876 1.00 97.00 155 THR A N 1
ATOM 1042 C CA . THR A 1 155 ? 12.067 3.686 -34.078 1.00 97.00 155 THR A CA 1
ATOM 1043 C C . THR A 1 155 ? 12.487 2.302 -34.569 1.00 97.00 155 THR A C 1
ATOM 1045 O O . THR A 1 155 ? 13.190 2.175 -35.570 1.00 97.00 155 THR A O 1
ATOM 1048 N N . VAL A 1 156 ? 12.049 1.251 -33.874 1.00 96.75 156 VAL A N 1
ATOM 1049 C CA . VAL A 1 156 ? 12.283 -0.152 -34.246 1.00 96.75 156 VAL A CA 1
ATOM 1050 C C . VAL A 1 156 ? 10.951 -0.881 -34.333 1.00 96.75 156 VAL A C 1
ATOM 1052 O O . VAL A 1 156 ? 10.205 -0.911 -33.358 1.00 96.75 156 VAL A O 1
ATOM 1055 N N . ALA A 1 157 ? 10.668 -1.505 -35.471 1.00 97.00 157 ALA A N 1
ATOM 1056 C CA . ALA A 1 157 ? 9.503 -2.357 -35.671 1.00 97.00 157 ALA A CA 1
ATOM 1057 C C . ALA A 1 157 ? 9.949 -3.735 -36.176 1.00 97.00 157 ALA A C 1
ATOM 1059 O O . ALA A 1 157 ? 10.646 -3.826 -37.183 1.00 97.00 157 ALA A O 1
ATOM 1060 N N . VAL A 1 158 ? 9.564 -4.802 -35.477 1.00 96.75 158 VAL A N 1
ATOM 1061 C CA . VAL A 1 158 ? 9.914 -6.188 -35.819 1.00 96.75 158 VAL A CA 1
ATOM 1062 C C . VAL A 1 158 ? 8.646 -7.036 -35.790 1.00 96.75 158 VAL A C 1
ATOM 1064 O O . VAL A 1 158 ? 7.990 -7.109 -34.758 1.00 96.75 158 VAL A O 1
ATOM 1067 N N . GLN A 1 159 ? 8.267 -7.673 -36.898 1.00 96.31 159 GLN A N 1
ATOM 1068 C CA . GLN A 1 159 ? 7.094 -8.565 -36.903 1.00 96.31 159 GLN A CA 1
ATOM 1069 C C . GLN A 1 159 ? 7.433 -9.948 -36.320 1.00 96.31 159 GLN A C 1
ATOM 1071 O O . GLN A 1 159 ? 6.601 -10.573 -35.658 1.00 96.31 159 GLN A O 1
ATOM 1076 N N . GLY A 1 160 ? 8.658 -10.429 -36.544 1.00 94.75 160 GLY A N 1
ATOM 1077 C CA . GLY A 1 160 ? 9.192 -11.625 -35.898 1.00 94.75 160 GLY A CA 1
ATOM 1078 C C . GLY A 1 160 ? 9.766 -11.337 -34.511 1.00 94.75 160 GLY A C 1
ATOM 1079 O O . GLY A 1 160 ? 9.322 -10.446 -33.794 1.00 94.75 160 GLY A O 1
ATOM 1080 N N . ASP A 1 161 ? 10.781 -12.100 -34.129 1.00 96.06 161 ASP A N 1
ATOM 1081 C CA . ASP A 1 161 ? 11.424 -11.998 -32.823 1.00 96.06 161 ASP A CA 1
ATOM 1082 C C . ASP A 1 161 ? 12.573 -10.985 -32.810 1.00 96.06 161 ASP A C 1
ATOM 1084 O O . ASP A 1 161 ? 13.371 -10.913 -33.750 1.00 96.06 161 ASP A O 1
ATOM 1088 N N . LEU A 1 162 ? 12.707 -10.256 -31.701 1.00 95.38 162 LEU A N 1
ATOM 1089 C CA . LEU A 1 162 ? 13.858 -9.396 -31.424 1.00 95.38 162 LEU A CA 1
ATOM 1090 C C . LEU A 1 162 ? 14.820 -10.125 -30.480 1.00 95.38 162 LEU A C 1
ATOM 1092 O O . LEU A 1 162 ? 14.564 -10.229 -29.283 1.00 95.38 162 LEU A O 1
ATOM 1096 N N . ASN A 1 163 ? 15.941 -10.609 -31.007 1.00 94.00 163 ASN A N 1
ATOM 1097 C CA . ASN A 1 163 ? 16.963 -11.325 -30.250 1.00 94.00 163 ASN A CA 1
ATOM 1098 C C . ASN A 1 163 ? 18.065 -10.368 -29.768 1.00 94.00 163 ASN A C 1
ATOM 1100 O O . ASN A 1 163 ? 18.912 -9.903 -30.540 1.00 94.00 163 ASN A O 1
ATOM 1104 N N . LEU A 1 164 ? 18.068 -10.108 -28.465 1.00 91.00 164 LEU A N 1
ATOM 1105 C CA . LEU A 1 164 ? 19.033 -9.276 -27.764 1.00 91.00 164 LEU A CA 1
ATOM 1106 C C . LEU A 1 164 ? 20.302 -10.081 -27.467 1.00 91.00 164 LEU A C 1
ATOM 1108 O O . LEU A 1 164 ? 20.307 -10.973 -26.616 1.00 91.00 164 LEU A O 1
ATOM 1112 N N . ILE A 1 165 ? 21.382 -9.730 -28.163 1.00 87.44 165 ILE A N 1
ATOM 1113 C CA . ILE A 1 165 ? 22.749 -10.210 -27.888 1.00 87.44 165 ILE A CA 1
ATOM 1114 C C . ILE A 1 165 ? 23.639 -9.108 -27.288 1.00 87.44 165 ILE A C 1
ATOM 1116 O O . ILE A 1 165 ? 24.814 -9.313 -27.008 1.00 87.44 165 ILE A O 1
ATOM 1120 N N . SER A 1 166 ? 23.101 -7.906 -27.115 1.00 88.12 166 SER A N 1
ATOM 1121 C CA . SER A 1 166 ? 23.757 -6.764 -26.482 1.00 88.12 166 SER A CA 1
ATOM 1122 C C . SER A 1 166 ? 22.682 -5.791 -25.987 1.00 88.12 166 SER A C 1
ATOM 1124 O O . SER A 1 166 ? 21.488 -6.111 -26.004 1.00 88.12 166 SER A O 1
ATOM 1126 N N . ALA A 1 167 ? 23.092 -4.628 -25.480 1.00 87.75 167 ALA A N 1
ATOM 1127 C CA . ALA A 1 167 ? 22.146 -3.581 -25.125 1.00 87.75 167 ALA A CA 1
ATOM 1128 C C . ALA A 1 167 ? 21.516 -2.983 -26.392 1.00 87.75 167 ALA A C 1
ATOM 1130 O O . ALA A 1 167 ? 22.249 -2.559 -27.281 1.00 87.75 167 ALA A O 1
ATOM 1131 N N . VAL A 1 168 ? 20.184 -2.900 -26.441 1.00 91.12 168 VAL A N 1
ATOM 1132 C CA . VAL A 1 168 ? 19.463 -2.152 -27.480 1.00 91.12 168 VAL A CA 1
ATOM 1133 C C . VAL A 1 168 ? 19.110 -0.774 -26.948 1.00 91.12 168 VAL A C 1
ATOM 1135 O O . VAL A 1 168 ? 18.510 -0.623 -25.881 1.00 91.12 168 VAL A O 1
ATOM 1138 N N . GLN A 1 169 ? 19.495 0.230 -27.723 1.00 92.62 169 GLN A N 1
ATOM 1139 C CA . GLN A 1 169 ? 19.424 1.636 -27.372 1.00 92.62 169 GLN A CA 1
ATOM 1140 C C . GLN A 1 169 ? 18.621 2.362 -28.448 1.00 92.62 169 GLN A C 1
ATOM 1142 O O . GLN A 1 169 ? 19.065 2.395 -29.590 1.00 92.62 169 GLN A O 1
ATOM 1147 N N . ALA A 1 170 ? 17.449 2.917 -28.131 1.00 92.38 170 ALA A N 1
ATOM 1148 C CA . ALA A 1 170 ? 16.649 3.651 -29.117 1.00 92.38 170 ALA A CA 1
ATOM 1149 C C . ALA A 1 170 ? 16.255 5.035 -28.605 1.00 92.38 170 ALA A C 1
ATOM 1151 O O . ALA A 1 170 ? 15.638 5.135 -27.549 1.00 92.38 170 ALA A O 1
ATOM 1152 N N . GLY A 1 171 ? 16.593 6.099 -29.336 1.00 90.62 171 GLY A N 1
ATOM 1153 C CA . GLY A 1 171 ? 16.353 7.467 -28.877 1.00 90.62 171 GLY A CA 1
ATOM 1154 C C . GLY A 1 171 ? 17.133 7.763 -27.602 1.00 90.62 171 GLY A C 1
ATOM 1155 O O . GLY A 1 171 ? 16.543 7.832 -26.527 1.00 90.62 171 GLY A O 1
ATOM 1156 N N . TRP A 1 172 ? 18.455 7.889 -27.699 1.00 91.50 172 TRP A N 1
ATOM 1157 C CA . TRP A 1 172 ? 19.320 8.137 -26.541 1.00 91.50 172 TRP A CA 1
ATOM 1158 C C . TRP A 1 172 ? 20.179 9.381 -26.782 1.00 91.50 172 TRP A C 1
ATOM 1160 O O . TRP A 1 172 ? 20.968 9.400 -27.725 1.00 91.50 172 TRP A O 1
ATOM 1170 N N . ALA A 1 173 ? 20.028 10.409 -25.942 1.00 89.81 173 ALA A N 1
ATOM 1171 C CA . ALA A 1 173 ? 20.842 11.624 -25.950 1.00 89.81 173 ALA A CA 1
ATOM 1172 C C . ALA A 1 173 ? 21.370 11.926 -24.537 1.00 89.81 173 ALA A C 1
ATOM 1174 O O . ALA A 1 173 ? 20.599 12.066 -23.591 1.00 89.81 173 ALA A O 1
ATOM 1175 N N . LEU A 1 174 ? 22.692 12.013 -24.391 1.00 83.50 174 LEU A N 1
ATOM 1176 C CA . LEU A 1 174 ? 23.366 12.291 -23.115 1.00 83.50 174 LEU A CA 1
ATOM 1177 C C . LEU A 1 174 ? 23.654 13.796 -22.970 1.00 83.50 174 LEU A C 1
ATOM 1179 O O . LEU A 1 174 ? 23.998 14.414 -23.958 1.00 83.50 174 LEU A O 1
ATOM 1183 N N . ASN A 1 175 ? 23.627 14.367 -21.763 1.00 78.31 175 ASN A N 1
ATOM 1184 C CA . ASN A 1 175 ? 23.987 15.767 -21.427 1.00 78.31 175 ASN A CA 1
ATOM 1185 C C . ASN A 1 175 ? 23.098 16.907 -21.982 1.00 78.31 175 ASN A C 1
ATOM 1187 O O . ASN A 1 175 ? 22.515 16.798 -23.057 1.00 78.31 175 ASN A O 1
ATOM 1191 N N . GLY A 1 176 ? 23.113 18.057 -21.291 1.00 73.25 176 GLY A N 1
ATOM 1192 C CA . GLY A 1 176 ? 22.429 19.301 -21.700 1.00 73.25 176 GLY A CA 1
ATOM 1193 C C . GLY A 1 176 ? 20.907 19.177 -21.657 1.00 73.25 176 GLY A C 1
ATOM 1194 O O . GLY A 1 176 ? 20.425 18.158 -21.205 1.00 73.25 176 GLY A O 1
ATOM 1195 N N . ASP A 1 177 ? 20.155 20.161 -22.153 1.00 85.56 177 ASP A N 1
ATOM 1196 C CA . ASP A 1 177 ? 18.684 20.100 -22.289 1.00 85.56 177 ASP A CA 1
ATOM 1197 C C . ASP A 1 177 ? 18.260 19.186 -23.464 1.00 85.56 177 ASP A C 1
ATOM 1199 O O . ASP A 1 177 ? 17.574 19.605 -24.399 1.00 85.56 177 ASP A O 1
ATOM 1203 N N . SER A 1 178 ? 18.731 17.937 -23.478 1.00 91.00 178 SER A N 1
ATOM 1204 C CA . SER A 1 178 ? 18.575 17.016 -24.606 1.00 91.00 178 SER A CA 1
ATOM 1205 C C . SER A 1 178 ? 17.220 16.307 -24.639 1.00 91.00 178 SER A C 1
ATOM 1207 O O . SER A 1 178 ? 16.665 15.894 -23.617 1.00 91.00 178 SER A O 1
ATOM 1209 N N . VAL A 1 179 ? 16.709 16.104 -25.856 1.00 93.94 179 VAL A N 1
ATOM 1210 C CA . VAL A 1 179 ? 15.435 15.425 -26.123 1.00 93.94 179 VAL A CA 1
ATOM 1211 C C . VAL A 1 179 ? 15.695 14.069 -26.766 1.00 93.94 179 VAL A C 1
ATOM 1213 O O . VAL A 1 179 ? 16.317 13.974 -27.823 1.00 93.94 179 VAL A O 1
ATOM 1216 N N . ALA A 1 180 ? 15.182 13.011 -26.153 1.00 94.88 180 ALA A N 1
ATOM 1217 C CA . ALA A 1 180 ? 15.388 11.641 -26.584 1.00 94.88 180 ALA A CA 1
ATOM 1218 C C . ALA A 1 180 ? 14.038 10.919 -26.711 1.00 94.88 180 ALA A C 1
ATOM 1220 O O . ALA A 1 180 ? 13.273 10.850 -25.755 1.00 94.88 180 ALA A O 1
ATOM 1221 N N . THR A 1 181 ? 13.711 10.398 -27.893 1.00 96.69 181 THR A N 1
ATOM 1222 C CA . THR A 1 181 ? 12.453 9.682 -28.168 1.00 96.69 181 THR A CA 1
ATOM 1223 C C . THR A 1 181 ? 12.742 8.326 -28.792 1.00 96.69 181 THR A C 1
ATOM 1225 O O . THR A 1 181 ? 13.311 8.252 -29.876 1.00 96.69 181 THR A O 1
ATOM 1228 N N . GLY A 1 182 ? 12.353 7.246 -28.124 1.00 96.75 182 GLY A N 1
ATOM 1229 C CA . GLY A 1 182 ? 12.596 5.876 -28.560 1.00 96.75 182 GLY A CA 1
ATOM 1230 C C . GLY A 1 182 ? 11.318 5.047 -28.608 1.00 96.75 182 GLY A C 1
ATOM 1231 O O . GLY A 1 182 ? 10.495 5.118 -27.697 1.00 96.75 182 GLY A O 1
ATOM 1232 N N . THR A 1 183 ? 11.169 4.212 -29.635 1.00 97.44 183 THR A N 1
ATOM 1233 C CA . THR A 1 183 ? 10.085 3.225 -29.723 1.00 97.44 183 THR A CA 1
ATOM 1234 C C . THR A 1 183 ? 10.608 1.873 -30.205 1.00 97.44 183 THR A C 1
ATOM 1236 O O . THR A 1 183 ? 11.411 1.805 -31.137 1.00 97.44 183 THR A O 1
ATOM 1239 N N . VAL A 1 184 ? 10.146 0.793 -29.575 1.00 96.94 184 VAL A N 1
ATOM 1240 C CA . VAL A 1 184 ? 10.361 -0.592 -30.015 1.00 96.94 184 VAL A CA 1
ATOM 1241 C C . VAL A 1 184 ? 9.012 -1.301 -30.057 1.00 96.94 184 VAL A C 1
ATOM 1243 O O . VAL A 1 184 ? 8.307 -1.369 -29.051 1.00 96.94 184 VAL A O 1
ATOM 1246 N N . SER A 1 185 ? 8.648 -1.836 -31.217 1.00 97.56 185 SER A N 1
ATOM 1247 C CA . SER A 1 185 ? 7.391 -2.542 -31.446 1.00 97.56 185 SER A CA 1
ATOM 1248 C C . SER A 1 185 ? 7.662 -3.947 -31.977 1.00 97.56 185 SER A C 1
ATOM 1250 O O . SER A 1 185 ? 8.270 -4.105 -33.033 1.00 97.56 185 SER A O 1
ATOM 1252 N N . VAL A 1 186 ? 7.212 -4.960 -31.237 1.00 96.69 186 VAL A N 1
ATOM 1253 C CA . VAL A 1 186 ? 7.297 -6.388 -31.578 1.00 96.69 186 VAL A CA 1
ATOM 1254 C C . VAL A 1 186 ? 5.906 -7.030 -31.429 1.00 96.69 186 VAL A C 1
ATOM 1256 O O . VAL A 1 186 ? 5.690 -7.875 -30.558 1.00 96.69 186 VAL A O 1
ATOM 1259 N N . PRO A 1 187 ? 4.897 -6.568 -32.194 1.00 93.81 187 PRO A N 1
ATOM 1260 C CA . PRO A 1 187 ? 3.482 -6.795 -31.884 1.00 93.81 187 PRO A CA 1
ATOM 1261 C C . PRO A 1 187 ? 3.056 -8.266 -31.939 1.00 93.81 187 PRO A C 1
ATOM 1263 O O . PRO A 1 187 ? 2.129 -8.652 -31.231 1.00 93.81 187 PRO A O 1
ATOM 1266 N N . THR A 1 188 ? 3.717 -9.079 -32.765 1.00 93.44 188 THR A N 1
ATOM 1267 C CA . THR A 1 188 ? 3.412 -10.506 -32.959 1.00 93.44 188 THR A CA 1
ATOM 1268 C C . THR A 1 188 ? 4.501 -11.448 -32.453 1.00 93.44 188 THR A C 1
ATOM 1270 O O . THR A 1 188 ? 4.224 -12.631 -32.263 1.00 93.44 188 THR A O 1
ATOM 1273 N N . GLY A 1 189 ? 5.717 -10.948 -32.233 1.00 92.69 189 GLY A N 1
ATOM 1274 C CA . GLY A 1 189 ? 6.864 -11.754 -31.823 1.00 92.69 189 GLY A CA 1
ATOM 1275 C C . GLY A 1 189 ? 7.262 -11.597 -30.358 1.00 92.69 189 GLY A C 1
ATOM 1276 O O . GLY A 1 189 ? 6.614 -10.913 -29.560 1.00 92.69 189 GLY A O 1
ATOM 1277 N N . THR A 1 190 ? 8.364 -12.249 -30.006 1.00 93.25 190 THR A N 1
ATOM 1278 C CA . THR A 1 190 ? 8.942 -12.242 -28.664 1.00 93.25 190 THR A CA 1
ATOM 1279 C C . THR A 1 190 ? 10.249 -11.449 -28.647 1.00 93.25 190 THR A C 1
ATOM 1281 O O . THR A 1 190 ? 11.103 -11.615 -29.519 1.00 93.25 190 THR A O 1
ATOM 1284 N N . ILE A 1 191 ? 10.461 -10.628 -27.617 1.00 93.50 191 ILE A N 1
ATOM 1285 C CA . ILE A 1 191 ? 11.809 -10.129 -27.305 1.00 93.50 191 ILE A CA 1
ATOM 1286 C C . ILE A 1 191 ? 12.541 -11.232 -26.539 1.00 93.50 191 ILE A C 1
ATOM 1288 O O . ILE A 1 191 ? 12.102 -11.612 -25.455 1.00 93.50 191 ILE A O 1
ATOM 1292 N N . ARG A 1 192 ? 13.642 -11.750 -27.088 1.00 92.19 192 ARG A N 1
ATOM 1293 C CA . ARG A 1 192 ? 14.435 -12.825 -26.476 1.00 92.19 192 ARG A CA 1
ATOM 1294 C C . ARG A 1 192 ? 15.808 -12.334 -26.074 1.00 92.19 192 ARG A C 1
ATOM 1296 O O . ARG A 1 192 ? 16.475 -11.664 -26.853 1.00 92.19 192 ARG A O 1
ATOM 1303 N N . THR A 1 193 ? 16.269 -12.720 -24.898 1.00 88.06 193 THR A N 1
ATOM 1304 C CA . THR A 1 193 ? 17.679 -12.583 -24.516 1.00 88.06 193 THR A CA 1
ATOM 1305 C C . THR A 1 193 ? 18.457 -13.831 -24.936 1.00 88.06 193 THR A C 1
ATOM 1307 O O . THR A 1 193 ? 17.907 -14.931 -24.983 1.00 88.06 193 THR A O 1
ATOM 1310 N N . GLN A 1 194 ? 19.744 -13.690 -25.257 1.00 84.38 194 GLN A N 1
ATOM 1311 C CA . GLN A 1 194 ? 20.624 -14.836 -25.509 1.00 84.38 194 GLN A CA 1
ATOM 1312 C C . GLN A 1 194 ? 21.683 -14.984 -24.416 1.00 84.38 194 GLN A C 1
ATOM 1314 O O . GLN A 1 194 ? 22.220 -13.995 -23.913 1.00 84.38 194 GLN A O 1
ATOM 1319 N N . ALA A 1 195 ? 21.994 -16.238 -24.079 1.00 66.75 195 ALA A N 1
ATOM 1320 C CA . ALA A 1 195 ? 22.988 -16.586 -23.073 1.00 66.75 195 ALA A CA 1
ATOM 1321 C C . ALA A 1 195 ? 24.384 -16.061 -23.462 1.00 66.75 195 ALA A C 1
ATOM 1323 O O . ALA A 1 195 ? 24.806 -16.234 -24.604 1.00 66.75 195 ALA A O 1
ATOM 1324 N N . ALA A 1 196 ? 25.100 -15.496 -22.482 1.00 63.06 196 ALA A N 1
ATOM 1325 C CA . ALA A 1 196 ? 26.476 -14.966 -22.544 1.00 63.06 196 ALA A CA 1
ATOM 1326 C C . ALA A 1 196 ? 26.628 -13.463 -22.832 1.00 63.06 196 ALA A C 1
ATOM 1328 O O . ALA A 1 196 ? 27.736 -13.005 -23.115 1.00 63.06 196 ALA A O 1
ATOM 1329 N N . THR A 1 197 ? 25.560 -12.676 -22.717 1.00 66.00 197 THR A N 1
ATOM 1330 C CA . THR A 1 197 ? 25.616 -11.236 -23.009 1.00 66.00 197 THR A CA 1
ATOM 1331 C C . THR A 1 197 ? 25.094 -10.423 -21.832 1.00 66.00 197 THR A C 1
ATOM 1333 O O . THR A 1 197 ? 24.563 -10.981 -20.880 1.00 66.00 197 THR A O 1
ATOM 1336 N N . SER A 1 198 ? 25.283 -9.106 -21.836 1.00 81.56 198 SER A N 1
ATOM 1337 C CA . SER A 1 198 ? 24.732 -8.210 -20.813 1.00 81.56 198 SER A CA 1
ATOM 1338 C C . SER A 1 198 ? 23.532 -7.451 -21.390 1.00 81.56 198 SER A C 1
ATOM 1340 O O . SER A 1 198 ? 23.667 -6.254 -21.655 1.00 81.56 198 SER A O 1
ATOM 1342 N N . PRO A 1 199 ? 22.396 -8.119 -21.691 1.00 83.00 199 PRO A N 1
ATOM 1343 C CA . PRO A 1 199 ? 21.316 -7.487 -22.429 1.00 83.00 199 PRO A CA 1
ATOM 1344 C C . PRO A 1 199 ? 20.638 -6.429 -21.558 1.00 83.00 199 PRO A C 1
ATOM 1346 O O . PRO A 1 199 ? 20.300 -6.668 -20.395 1.00 83.00 199 PRO A O 1
ATOM 1349 N N . ALA A 1 200 ? 20.440 -5.255 -22.144 1.00 86.50 200 ALA A N 1
ATOM 1350 C CA . ALA A 1 200 ? 19.747 -4.128 -21.539 1.00 86.50 200 ALA A CA 1
ATOM 1351 C C . ALA A 1 200 ? 18.871 -3.444 -22.591 1.00 86.50 200 ALA A C 1
ATOM 1353 O O . ALA A 1 200 ? 19.201 -3.449 -23.778 1.00 86.50 200 ALA A O 1
ATOM 1354 N N . LEU A 1 201 ? 17.766 -2.847 -22.156 1.00 88.94 201 LEU A N 1
ATOM 1355 C CA . LEU A 1 201 ? 16.901 -2.034 -23.010 1.00 88.94 201 LEU A CA 1
ATOM 1356 C C . LEU A 1 201 ? 16.913 -0.595 -22.498 1.00 88.94 201 LEU A C 1
ATOM 1358 O O . LEU A 1 201 ? 16.451 -0.340 -21.389 1.00 88.94 201 LEU A O 1
ATOM 1362 N N . GLY A 1 202 ? 17.454 0.328 -23.296 1.00 88.06 202 GLY A N 1
ATOM 1363 C CA . GLY A 1 202 ? 17.504 1.761 -22.998 1.00 88.06 202 GLY A CA 1
ATOM 1364 C C . GLY A 1 202 ? 16.780 2.562 -24.073 1.00 88.06 202 GLY A C 1
ATOM 1365 O O . GLY A 1 202 ? 17.335 2.793 -25.144 1.00 88.06 202 GLY A O 1
ATOM 1366 N N . ILE A 1 203 ? 15.539 2.969 -23.814 1.00 90.69 203 ILE A N 1
ATOM 1367 C CA . ILE A 1 203 ? 14.656 3.571 -24.818 1.00 90.69 203 ILE A CA 1
ATOM 1368 C C . ILE A 1 203 ? 14.208 4.951 -24.336 1.00 90.69 203 ILE A C 1
ATOM 1370 O O . ILE A 1 203 ? 13.598 5.058 -23.275 1.00 90.69 203 ILE A O 1
ATOM 1374 N N . GLY A 1 204 ? 14.480 6.007 -25.102 1.00 86.12 204 GLY A N 1
ATOM 1375 C CA . GLY A 1 204 ? 14.084 7.366 -24.732 1.00 86.12 204 GLY A CA 1
ATOM 1376 C C . GLY A 1 204 ? 14.814 7.883 -23.497 1.00 86.12 204 GLY A C 1
ATOM 1377 O O . GLY A 1 204 ? 14.164 8.272 -22.530 1.00 86.12 204 GLY A O 1
ATOM 1378 N N . VAL A 1 205 ? 16.146 7.833 -23.495 1.00 86.50 205 VAL A N 1
ATOM 1379 C CA . VAL A 1 205 ? 16.974 8.301 -22.372 1.00 86.50 205 VAL A CA 1
ATOM 1380 C C . VAL A 1 205 ? 17.550 9.670 -22.718 1.00 86.50 205 VAL A C 1
ATOM 1382 O O . VAL A 1 205 ? 18.415 9.776 -23.591 1.00 86.50 205 VAL A O 1
ATOM 1385 N N . GLY A 1 206 ? 17.029 10.702 -22.060 1.00 82.19 206 GLY A N 1
ATOM 1386 C CA . GLY A 1 206 ? 17.464 12.089 -22.172 1.00 82.19 206 GLY A CA 1
ATOM 1387 C C . GLY A 1 206 ? 18.091 12.572 -20.867 1.00 82.19 206 GLY A C 1
ATOM 1388 O O . GLY A 1 206 ? 17.808 12.056 -19.795 1.00 82.19 206 GLY A O 1
ATOM 1389 N N . PHE A 1 207 ? 18.937 13.584 -20.946 1.00 81.56 207 PHE A N 1
ATOM 1390 C CA . PHE A 1 207 ? 19.416 14.342 -19.789 1.00 81.56 207 PHE A CA 1
ATOM 1391 C C . PHE A 1 207 ? 18.948 15.791 -20.004 1.00 81.56 207 PHE A C 1
ATOM 1393 O O . PHE A 1 207 ? 18.741 16.174 -21.154 1.00 81.56 207 PHE A O 1
ATOM 1400 N N . GLY A 1 208 ? 18.674 16.540 -18.937 1.00 75.12 208 GLY A N 1
ATOM 1401 C CA . GLY A 1 208 ? 18.271 17.957 -18.886 1.00 75.12 208 GLY A CA 1
ATOM 1402 C C . GLY A 1 208 ? 16.899 18.353 -19.452 1.00 75.12 208 GLY A C 1
ATOM 1403 O O . GLY A 1 208 ? 16.300 19.274 -18.912 1.00 75.12 208 GLY A O 1
ATOM 1404 N N . ALA A 1 209 ? 16.347 17.685 -20.480 1.00 84.50 209 ALA A N 1
ATOM 1405 C CA . ALA A 1 209 ? 15.043 18.080 -21.051 1.00 84.50 209 ALA A CA 1
ATOM 1406 C C . ALA A 1 209 ? 13.967 16.995 -21.084 1.00 84.50 209 ALA A C 1
ATOM 1408 O O . ALA A 1 209 ? 12.972 17.112 -20.372 1.00 84.50 209 ALA A O 1
ATOM 1409 N N . THR A 1 210 ? 14.041 15.986 -21.956 1.00 93.12 210 THR A N 1
ATOM 1410 C CA . THR A 1 210 ? 12.926 15.027 -22.099 1.00 93.12 210 THR A CA 1
ATOM 1411 C C . THR A 1 210 ? 13.393 13.667 -22.595 1.00 93.12 210 THR A C 1
ATOM 1413 O O . THR A 1 210 ? 14.030 13.573 -23.640 1.00 93.12 210 THR A O 1
ATOM 1416 N N . GLY A 1 211 ? 13.012 12.603 -21.892 1.00 94.56 211 GLY A N 1
ATOM 1417 C CA . GLY A 1 211 ? 13.162 11.220 -22.334 1.00 94.56 211 GLY A CA 1
ATOM 1418 C C . GLY A 1 211 ? 11.793 10.580 -22.536 1.00 94.56 211 GLY A C 1
ATOM 1419 O O . GLY A 1 211 ? 11.028 10.472 -21.587 1.00 94.56 211 GLY A O 1
ATOM 1420 N N . THR A 1 212 ? 11.454 10.158 -23.754 1.00 96.19 212 THR A N 1
ATOM 1421 C CA . THR A 1 212 ? 10.202 9.448 -24.071 1.00 96.19 212 THR A CA 1
ATOM 1422 C C . THR A 1 212 ? 10.513 8.068 -24.631 1.00 96.19 212 THR A C 1
ATOM 1424 O O . THR A 1 212 ? 11.063 7.961 -25.724 1.00 96.19 212 THR A O 1
ATOM 1427 N N . GLY A 1 213 ? 10.176 7.005 -23.904 1.00 95.94 213 GLY A N 1
ATOM 1428 C CA . GLY A 1 213 ? 10.490 5.629 -24.280 1.00 95.94 213 GLY A CA 1
ATOM 1429 C C . GLY A 1 213 ? 9.272 4.719 -24.288 1.00 95.94 213 GLY A C 1
ATOM 1430 O O . GLY A 1 213 ? 8.556 4.636 -23.294 1.00 95.94 213 GLY A O 1
ATOM 1431 N N . MET A 1 214 ? 9.062 3.993 -25.385 1.00 97.69 214 MET A N 1
ATOM 1432 C CA . MET A 1 214 ? 7.940 3.064 -25.530 1.00 97.69 214 MET A CA 1
ATOM 1433 C C . MET A 1 214 ? 8.399 1.689 -26.014 1.00 97.69 214 MET A C 1
ATOM 1435 O O . MET A 1 214 ? 9.118 1.580 -27.006 1.00 97.69 214 MET A O 1
ATOM 1439 N N . VAL A 1 215 ? 7.937 0.633 -25.346 1.00 96.75 215 VAL A N 1
ATOM 1440 C CA . VAL A 1 215 ? 8.112 -0.758 -25.777 1.00 96.75 215 VAL A CA 1
ATOM 1441 C C . VAL A 1 215 ? 6.757 -1.452 -25.805 1.00 96.75 215 VAL A C 1
ATOM 1443 O O . VAL A 1 215 ? 6.028 -1.451 -24.815 1.00 96.75 215 VAL A O 1
ATOM 1446 N N . THR A 1 216 ? 6.423 -2.071 -26.933 1.00 96.94 216 THR A N 1
ATOM 1447 C CA . THR A 1 216 ? 5.256 -2.951 -27.079 1.00 96.94 216 THR A CA 1
ATOM 1448 C C . THR A 1 216 ? 5.711 -4.290 -27.633 1.00 96.94 216 THR A C 1
ATOM 1450 O O . THR A 1 216 ? 6.364 -4.312 -28.672 1.00 96.94 216 THR A O 1
ATOM 1453 N N . ALA A 1 217 ? 5.365 -5.400 -26.983 1.00 95.00 217 ALA A N 1
ATOM 1454 C CA . ALA A 1 217 ? 5.639 -6.735 -27.515 1.00 95.00 217 ALA A CA 1
ATOM 1455 C C . ALA A 1 217 ? 4.556 -7.755 -27.135 1.00 95.00 217 ALA A C 1
ATOM 1457 O O . ALA A 1 217 ? 3.874 -7.598 -26.120 1.00 95.00 217 ALA A O 1
ATOM 1458 N N . ALA A 1 218 ? 4.404 -8.828 -27.919 1.00 92.75 218 ALA A N 1
ATOM 1459 C CA . ALA A 1 218 ? 3.472 -9.904 -27.567 1.00 92.75 218 ALA A CA 1
ATOM 1460 C C . ALA A 1 218 ? 3.920 -10.642 -26.295 1.00 92.75 218 ALA A C 1
ATOM 1462 O O . ALA A 1 218 ? 3.104 -10.945 -25.421 1.00 92.75 218 ALA A O 1
ATOM 1463 N N . ALA A 1 219 ? 5.225 -10.899 -26.185 1.00 91.75 219 ALA A N 1
ATOM 1464 C CA . ALA A 1 219 ? 5.849 -11.519 -25.025 1.00 91.75 219 ALA A CA 1
ATOM 1465 C C . ALA A 1 219 ? 7.319 -11.098 -24.886 1.00 91.75 219 ALA A C 1
ATOM 1467 O O . ALA A 1 219 ? 7.957 -10.651 -25.843 1.00 91.75 219 ALA A O 1
ATOM 1468 N N . VAL A 1 220 ? 7.872 -11.310 -23.694 1.00 90.00 220 VAL A N 1
ATOM 1469 C CA . VAL A 1 220 ? 9.320 -11.329 -23.462 1.00 90.00 220 VAL A CA 1
ATOM 1470 C C . VAL A 1 220 ? 9.693 -12.716 -22.965 1.00 90.00 220 VAL A C 1
ATOM 1472 O O . VAL A 1 220 ? 9.003 -13.276 -22.116 1.00 90.00 220 VAL A O 1
ATOM 1475 N N . ASP A 1 221 ? 10.771 -13.260 -23.513 1.00 88.94 221 ASP A N 1
ATOM 1476 C CA . ASP A 1 221 ? 11.352 -14.521 -23.084 1.00 88.94 221 ASP A CA 1
ATOM 1477 C C . ASP A 1 221 ? 12.767 -14.277 -22.562 1.00 88.94 221 ASP A C 1
ATOM 1479 O O . ASP A 1 221 ? 13.708 -13.991 -23.307 1.00 88.94 221 ASP A O 1
ATOM 1483 N N . THR A 1 222 ? 12.890 -14.374 -21.244 1.00 86.06 222 THR A N 1
ATOM 1484 C CA . THR A 1 222 ? 14.149 -14.252 -20.511 1.00 86.06 222 THR A CA 1
ATOM 1485 C C . THR A 1 222 ? 14.634 -15.599 -19.983 1.00 86.06 222 THR A C 1
ATOM 1487 O O . THR A 1 222 ? 15.469 -15.629 -19.083 1.00 86.06 222 THR A O 1
ATOM 1490 N N . SER A 1 223 ? 14.127 -16.727 -20.500 1.00 83.69 223 SER A N 1
ATOM 1491 C CA . SER A 1 223 ? 14.482 -18.057 -19.988 1.00 83.69 223 SER A CA 1
ATOM 1492 C C . SER A 1 223 ? 15.957 -18.404 -20.201 1.00 83.69 223 SER A C 1
ATOM 1494 O O . SER A 1 223 ? 16.506 -19.228 -19.473 1.00 83.69 223 SER A O 1
ATOM 1496 N N . ALA A 1 224 ? 16.596 -17.815 -21.216 1.00 84.19 224 ALA A N 1
ATOM 1497 C CA . ALA A 1 224 ? 18.021 -17.999 -21.475 1.00 84.19 224 ALA A CA 1
ATOM 1498 C C . ALA A 1 224 ? 18.893 -17.130 -20.557 1.00 84.19 224 ALA A C 1
ATOM 1500 O O . ALA A 1 224 ? 19.942 -17.584 -20.100 1.00 84.19 224 ALA A O 1
ATOM 1501 N N . GLN A 1 225 ? 18.477 -15.883 -20.310 1.00 87.25 225 GLN A N 1
ATOM 1502 C CA . GLN A 1 225 ? 19.165 -14.942 -19.430 1.00 87.25 225 GLN A CA 1
ATOM 1503 C C . GLN A 1 225 ? 18.240 -13.784 -19.026 1.00 87.25 225 GLN A C 1
ATOM 1505 O O . GLN A 1 225 ? 17.567 -13.197 -19.870 1.00 87.25 225 GLN A O 1
ATOM 1510 N N . ALA A 1 226 ? 18.229 -13.384 -17.760 1.00 87.12 226 ALA A N 1
ATOM 1511 C CA . ALA A 1 226 ? 17.434 -12.235 -17.338 1.00 87.12 226 ALA A CA 1
ATOM 1512 C C . ALA A 1 226 ? 18.034 -10.894 -17.830 1.00 87.12 226 ALA A C 1
ATOM 1514 O O . ALA A 1 226 ? 19.252 -10.754 -17.970 1.00 87.12 226 ALA A O 1
ATOM 1515 N N . LEU A 1 227 ? 17.184 -9.897 -18.110 1.00 87.81 227 LEU A N 1
ATOM 1516 C CA . LEU A 1 227 ? 17.623 -8.565 -18.558 1.00 87.81 227 LEU A CA 1
ATOM 1517 C C . LEU A 1 227 ? 18.358 -7.829 -17.437 1.00 87.81 227 LEU A C 1
ATOM 1519 O O . LEU A 1 227 ? 17.818 -7.666 -16.346 1.00 87.81 227 LEU A O 1
ATOM 1523 N N . ILE A 1 228 ? 19.563 -7.326 -17.692 1.00 90.56 228 ILE A N 1
ATOM 1524 C CA . ILE A 1 228 ? 20.352 -6.648 -16.654 1.00 90.56 228 ILE A CA 1
ATOM 1525 C C . ILE A 1 228 ? 19.710 -5.329 -16.237 1.00 90.56 228 ILE A C 1
ATOM 1527 O O . ILE A 1 228 ? 19.729 -4.986 -15.058 1.00 90.56 228 ILE A O 1
ATOM 1531 N N . SER A 1 229 ? 19.132 -4.588 -17.176 1.00 91.88 229 SER A N 1
ATOM 1532 C CA . SER A 1 229 ? 18.371 -3.387 -16.856 1.00 91.88 229 SER A CA 1
ATOM 1533 C C . SER A 1 229 ? 17.324 -3.081 -17.917 1.00 91.88 229 SER A C 1
ATOM 1535 O O . SER A 1 229 ? 17.472 -3.415 -19.097 1.00 91.88 229 SER A O 1
ATOM 1537 N N . LEU A 1 230 ? 16.267 -2.414 -17.468 1.00 95.31 230 LEU A N 1
ATOM 1538 C CA . LEU A 1 230 ? 15.232 -1.839 -18.311 1.00 95.31 230 LEU A CA 1
ATOM 1539 C C . LEU A 1 230 ? 15.103 -0.355 -17.965 1.00 95.31 230 LEU A C 1
ATOM 1541 O O . LEU A 1 230 ? 14.779 -0.026 -16.829 1.00 95.31 230 LEU A O 1
ATOM 1545 N N . SER A 1 231 ? 15.329 0.519 -18.939 1.00 96.00 231 SER A N 1
ATOM 1546 C CA . SER A 1 231 ? 15.219 1.970 -18.790 1.00 96.00 231 SER A CA 1
ATOM 1547 C C . SER A 1 231 ? 14.387 2.535 -19.935 1.00 96.00 231 SER A C 1
ATOM 1549 O O . SER A 1 231 ? 14.841 2.553 -21.078 1.00 96.00 231 SER A O 1
ATOM 1551 N N . LEU A 1 232 ? 13.170 2.984 -19.639 1.00 96.56 232 LEU A N 1
ATOM 1552 C CA . LEU A 1 232 ? 12.223 3.525 -20.615 1.00 96.56 232 LEU A CA 1
ATOM 1553 C C . LEU A 1 232 ? 11.812 4.933 -20.198 1.00 96.56 232 LEU A C 1
ATOM 1555 O O . LEU A 1 232 ? 11.232 5.093 -19.129 1.00 96.56 232 LEU A O 1
ATOM 1559 N N . GLY A 1 233 ? 12.069 5.940 -21.030 1.00 96.00 233 GLY A N 1
ATOM 1560 C CA . GLY A 1 233 ? 11.652 7.310 -20.734 1.00 96.00 233 GLY A CA 1
ATOM 1561 C C . GLY A 1 233 ? 12.325 7.869 -19.488 1.00 96.00 233 GLY A C 1
ATOM 1562 O O . GLY A 1 233 ? 11.647 8.211 -18.520 1.00 96.00 233 GLY A O 1
ATOM 1563 N N . VAL A 1 234 ? 13.656 7.880 -19.486 1.00 95.31 234 VAL A N 1
ATOM 1564 C CA . VAL A 1 234 ? 14.453 8.388 -18.364 1.00 95.31 234 VAL A CA 1
ATOM 1565 C C . VAL A 1 234 ? 14.930 9.796 -18.694 1.00 95.31 234 VAL A C 1
ATOM 1567 O O . VAL A 1 234 ? 15.436 10.024 -19.792 1.00 95.31 234 VAL A O 1
ATOM 1570 N N . ALA A 1 235 ? 14.752 10.716 -17.753 1.00 93.50 235 ALA A N 1
ATOM 1571 C CA . ALA A 1 235 ? 15.252 12.079 -17.798 1.00 93.50 235 ALA A CA 1
ATOM 1572 C C . ALA A 1 235 ? 16.075 12.381 -16.538 1.00 93.50 235 ALA A C 1
ATOM 1574 O O . ALA A 1 235 ? 15.664 12.034 -15.437 1.00 93.50 235 ALA A O 1
ATOM 1575 N N . ASP A 1 236 ? 17.198 13.068 -16.680 1.00 89.31 236 ASP A N 1
ATOM 1576 C CA . ASP A 1 236 ? 17.962 13.615 -15.548 1.00 89.31 236 ASP A CA 1
ATOM 1577 C C . ASP A 1 236 ? 18.020 15.153 -15.628 1.00 89.31 236 ASP A C 1
ATOM 1579 O O . ASP A 1 236 ? 17.540 15.738 -16.598 1.00 89.31 236 ASP A O 1
ATOM 1583 N N . ASP A 1 237 ? 18.576 15.822 -14.614 1.00 85.50 237 ASP A N 1
ATOM 1584 C CA . ASP A 1 237 ? 18.822 17.275 -14.558 1.00 85.50 237 ASP A CA 1
ATOM 1585 C C . ASP A 1 237 ? 17.614 18.229 -14.748 1.00 85.50 237 ASP A C 1
ATOM 1587 O O . ASP A 1 237 ? 17.796 19.388 -15.102 1.00 85.50 237 ASP A O 1
ATOM 1591 N N . GLY A 1 238 ? 16.385 17.813 -14.425 1.00 79.88 238 GLY A N 1
ATOM 1592 C CA . GLY A 1 238 ? 15.202 18.704 -14.395 1.00 79.88 238 GLY A CA 1
ATOM 1593 C C . GLY A 1 238 ? 14.181 18.427 -15.494 1.00 79.88 238 GLY A C 1
ATOM 1594 O O . GLY A 1 238 ? 13.217 19.170 -15.653 1.00 79.88 238 GLY A O 1
ATOM 1595 N N . GLY A 1 239 ? 14.394 17.354 -16.258 1.00 88.75 239 GLY A N 1
ATOM 1596 C CA . GLY A 1 239 ? 13.589 17.025 -17.422 1.00 88.75 239 GLY A CA 1
ATOM 1597 C C . GLY A 1 239 ? 12.273 16.287 -17.149 1.00 88.75 239 GLY A C 1
ATOM 1598 O O . GLY A 1 239 ? 11.841 16.051 -16.018 1.00 88.75 239 GLY A O 1
ATOM 1599 N N . THR A 1 240 ? 11.638 15.892 -18.253 1.00 95.12 240 THR A N 1
ATOM 1600 C CA . THR A 1 240 ? 10.411 15.094 -18.305 1.00 95.12 240 THR A CA 1
ATOM 1601 C C . THR A 1 240 ? 10.707 13.661 -18.762 1.00 95.12 240 THR A C 1
ATOM 1603 O O . THR A 1 240 ? 11.143 13.451 -19.892 1.00 95.12 240 THR A O 1
ATOM 1606 N N . GLY A 1 241 ? 10.468 12.663 -17.913 1.00 96.69 241 GLY A N 1
ATOM 1607 C CA . GLY A 1 241 ? 10.619 11.240 -18.236 1.00 96.69 241 GLY A CA 1
ATOM 1608 C C . GLY A 1 241 ? 9.269 10.570 -18.497 1.00 96.69 241 GLY A C 1
ATOM 1609 O O . GLY A 1 241 ? 8.453 10.479 -17.587 1.00 96.69 241 GLY A O 1
ATOM 1610 N N . ILE A 1 242 ? 9.017 10.085 -19.715 1.00 97.62 242 ILE A N 1
ATOM 1611 C CA . ILE A 1 242 ? 7.768 9.420 -20.125 1.00 97.62 242 ILE A CA 1
ATOM 1612 C C . ILE A 1 242 ? 8.084 8.006 -20.615 1.00 97.62 242 ILE A C 1
ATOM 1614 O O . ILE A 1 242 ? 8.613 7.826 -21.710 1.00 97.62 242 ILE A O 1
ATOM 1618 N N . GLY A 1 243 ? 7.761 6.990 -19.820 1.00 97.88 243 GLY A N 1
ATOM 1619 C CA . GLY A 1 243 ? 8.034 5.587 -20.128 1.00 97.88 243 GLY A CA 1
ATOM 1620 C C . GLY A 1 243 ? 6.762 4.761 -20.262 1.00 97.88 243 GLY A C 1
ATOM 1621 O O . GLY A 1 243 ? 5.848 4.867 -19.445 1.00 97.88 243 GLY A O 1
ATOM 1622 N N . THR A 1 244 ? 6.696 3.889 -21.265 1.00 98.19 244 THR A N 1
ATOM 1623 C CA . THR A 1 244 ? 5.596 2.928 -21.432 1.00 98.19 244 THR A CA 1
ATOM 1624 C C . THR A 1 244 ? 6.127 1.550 -21.814 1.00 98.19 244 THR A C 1
ATOM 1626 O O . THR A 1 244 ? 6.837 1.410 -22.809 1.00 98.19 244 THR A O 1
ATOM 1629 N N . LEU A 1 245 ? 5.753 0.524 -21.047 1.00 97.38 245 LEU A N 1
ATOM 1630 C CA . LEU A 1 245 ? 5.962 -0.884 -21.381 1.00 97.38 245 LEU A CA 1
ATOM 1631 C C . LEU A 1 245 ? 4.614 -1.602 -21.462 1.00 97.38 245 LEU A C 1
ATOM 1633 O O . LEU A 1 245 ? 3.869 -1.630 -20.485 1.00 97.38 245 LEU A O 1
ATOM 1637 N N . THR A 1 246 ? 4.334 -2.240 -22.595 1.00 97.38 246 THR A N 1
ATOM 1638 C CA . THR A 1 246 ? 3.141 -3.073 -22.790 1.00 97.38 246 THR A CA 1
ATOM 1639 C C . THR A 1 246 ? 3.537 -4.450 -23.312 1.00 97.38 246 THR A C 1
ATOM 1641 O O . THR A 1 246 ? 4.020 -4.571 -24.437 1.00 97.38 246 THR A O 1
ATOM 1644 N N . LEU A 1 247 ? 3.315 -5.489 -22.504 1.00 95.25 247 LEU A N 1
ATOM 1645 C CA . LEU A 1 247 ? 3.553 -6.887 -22.863 1.00 95.25 247 LEU A CA 1
ATOM 1646 C C . LEU A 1 247 ? 2.252 -7.688 -22.801 1.00 95.25 247 LEU A C 1
ATOM 1648 O O . LEU A 1 247 ? 1.561 -7.683 -21.782 1.00 95.25 247 LEU A O 1
ATOM 1652 N N . GLY A 1 248 ? 1.934 -8.398 -23.884 1.00 92.44 248 GLY A N 1
ATOM 1653 C CA . GLY A 1 248 ? 0.686 -9.156 -24.003 1.00 92.44 248 GLY A CA 1
ATOM 1654 C C . GLY A 1 248 ? 0.581 -10.337 -23.035 1.00 92.44 248 GLY A C 1
ATOM 1655 O O . GLY A 1 248 ? -0.461 -10.535 -22.421 1.00 92.44 248 GLY A O 1
ATOM 1656 N N . SER A 1 249 ? 1.646 -11.124 -22.881 1.00 88.81 249 SER A N 1
ATOM 1657 C CA . SER A 1 249 ? 1.713 -12.264 -21.955 1.00 88.81 249 SER A CA 1
ATOM 1658 C C . SER A 1 249 ? 3.164 -12.627 -21.606 1.00 88.81 249 SER A C 1
ATOM 1660 O O . SER A 1 249 ? 4.104 -12.041 -22.145 1.00 88.81 249 SER A O 1
ATOM 1662 N N . GLY A 1 250 ? 3.348 -13.606 -20.717 1.00 85.38 250 GLY A N 1
ATOM 1663 C CA . GLY A 1 250 ? 4.662 -14.153 -20.360 1.00 85.38 250 GLY A CA 1
ATOM 1664 C C . GLY A 1 250 ? 5.253 -13.581 -19.072 1.00 85.38 250 GLY A C 1
ATOM 1665 O O . GLY A 1 250 ? 4.606 -12.818 -18.354 1.00 85.38 250 GLY A O 1
ATOM 1666 N N . THR A 1 251 ? 6.485 -13.987 -18.772 1.00 88.25 251 THR A N 1
ATOM 1667 C CA . THR A 1 251 ? 7.229 -13.528 -17.595 1.00 88.25 251 THR A CA 1
ATOM 1668 C C . THR A 1 251 ? 8.402 -12.674 -18.046 1.00 88.25 251 THR A C 1
ATOM 1670 O O . THR A 1 251 ? 9.292 -13.162 -18.739 1.00 88.25 251 THR A O 1
ATOM 1673 N N . LEU A 1 252 ? 8.426 -11.409 -17.630 1.00 92.88 252 LEU A N 1
ATOM 1674 C CA . LEU A 1 252 ? 9.579 -10.538 -17.817 1.00 92.88 252 LEU A CA 1
ATOM 1675 C C . LEU A 1 252 ? 10.565 -10.757 -16.662 1.00 92.88 252 LEU A C 1
ATOM 1677 O O . LEU A 1 252 ? 10.341 -10.275 -15.553 1.00 92.88 252 LEU A O 1
ATOM 1681 N N . GLY A 1 253 ? 11.647 -11.492 -16.920 1.00 91.69 253 GLY A N 1
ATOM 1682 C CA . GLY A 1 253 ? 12.742 -11.705 -15.973 1.00 91.69 253 GLY A CA 1
ATOM 1683 C C . GLY A 1 253 ? 13.837 -10.641 -16.077 1.00 91.69 253 GLY A C 1
ATOM 1684 O O . GLY A 1 253 ? 14.408 -10.421 -17.148 1.00 91.69 253 GLY A O 1
ATOM 1685 N N . LEU A 1 254 ? 14.180 -10.012 -14.954 1.00 92.06 254 LEU A N 1
ATOM 1686 C CA . LEU A 1 254 ? 15.262 -9.037 -14.838 1.00 92.06 254 LEU A CA 1
ATOM 1687 C C . LEU A 1 254 ? 16.376 -9.562 -13.924 1.00 92.06 254 LEU A C 1
ATOM 1689 O O . LEU A 1 254 ? 16.126 -9.994 -12.810 1.00 92.06 254 LEU A O 1
ATOM 1693 N N . ALA A 1 255 ? 17.627 -9.476 -14.358 1.00 90.62 255 ALA A N 1
ATOM 1694 C CA . ALA A 1 255 ? 18.793 -9.647 -13.500 1.00 90.62 255 ALA A CA 1
ATOM 1695 C C . ALA A 1 255 ? 19.111 -8.372 -12.702 1.00 90.62 255 ALA A C 1
ATOM 1697 O O . ALA A 1 255 ? 19.930 -8.434 -11.790 1.00 90.62 255 ALA A O 1
ATOM 1698 N N . GLY A 1 256 ? 18.518 -7.218 -13.039 1.00 91.25 256 GLY A N 1
ATOM 1699 C CA . GLY A 1 256 ? 18.726 -5.951 -12.332 1.00 91.25 256 GLY A CA 1
ATOM 1700 C C . GLY A 1 256 ? 17.450 -5.134 -12.128 1.00 91.25 256 GLY A C 1
ATOM 1701 O O . GLY A 1 256 ? 16.412 -5.686 -11.773 1.00 91.25 256 GLY A O 1
ATOM 1702 N N . SER A 1 257 ? 17.552 -3.810 -12.262 1.00 95.00 257 SER A N 1
ATOM 1703 C CA . SER A 1 257 ? 16.462 -2.870 -11.953 1.00 95.00 257 SER A CA 1
ATOM 1704 C C . SER A 1 257 ? 15.676 -2.452 -13.198 1.00 95.00 257 SER A C 1
ATOM 1706 O O . SER A 1 257 ? 16.199 -2.474 -14.316 1.00 95.00 257 SER A O 1
ATOM 1708 N N . ALA A 1 258 ? 14.431 -2.027 -12.984 1.00 96.75 258 ALA A N 1
ATOM 1709 C CA . ALA A 1 258 ? 13.567 -1.443 -14.004 1.00 96.75 258 ALA A CA 1
ATOM 1710 C C . ALA A 1 258 ? 13.175 -0.005 -13.651 1.00 96.75 258 ALA A C 1
ATOM 1712 O O . ALA A 1 258 ? 12.710 0.268 -12.545 1.00 96.75 258 ALA A O 1
ATOM 1713 N N . PHE A 1 259 ? 13.316 0.884 -14.630 1.00 97.06 259 PHE A N 1
ATOM 1714 C CA . PHE A 1 259 ? 12.997 2.304 -14.563 1.00 97.06 259 PHE A CA 1
ATOM 1715 C C . PHE A 1 259 ? 12.097 2.659 -15.747 1.00 97.06 259 PHE A C 1
ATOM 1717 O O . PHE A 1 259 ? 12.509 2.546 -16.902 1.00 97.06 259 PHE A O 1
ATOM 1724 N N . ILE A 1 260 ? 10.854 3.053 -15.478 1.00 97.88 260 ILE A N 1
ATOM 1725 C CA . ILE A 1 260 ? 9.850 3.356 -16.504 1.00 97.88 260 ILE A CA 1
ATOM 1726 C C . ILE A 1 260 ? 9.239 4.718 -16.190 1.00 97.88 260 ILE A C 1
ATOM 1728 O O . ILE A 1 260 ? 8.491 4.848 -15.225 1.00 97.88 260 ILE A O 1
ATOM 1732 N N . GLY A 1 261 ? 9.546 5.732 -16.995 1.00 97.12 261 GLY A N 1
ATOM 1733 C CA . GLY A 1 261 ? 9.101 7.098 -16.752 1.00 97.12 261 GLY A CA 1
ATOM 1734 C C . GLY A 1 261 ? 9.722 7.634 -15.475 1.00 97.12 261 GLY A C 1
ATOM 1735 O O . GLY A 1 261 ? 9.036 7.772 -14.466 1.00 97.12 261 GLY A O 1
ATOM 1736 N N . VAL A 1 262 ? 11.034 7.848 -15.487 1.00 96.69 262 VAL A N 1
ATOM 1737 C CA . VAL A 1 262 ? 11.778 8.337 -14.320 1.00 96.69 262 VAL A CA 1
ATOM 1738 C C . VAL A 1 262 ? 12.410 9.669 -14.673 1.00 96.69 262 VAL A C 1
ATOM 1740 O O . VAL A 1 262 ? 13.012 9.795 -15.734 1.00 96.69 262 VAL A O 1
ATOM 1743 N N . ALA A 1 263 ? 12.261 10.650 -13.792 1.00 95.00 263 ALA A N 1
ATOM 1744 C CA . ALA A 1 263 ? 12.886 11.953 -13.918 1.00 95.00 263 ALA A CA 1
ATOM 1745 C C . ALA A 1 263 ? 13.676 12.289 -12.649 1.00 95.00 263 ALA A C 1
ATOM 1747 O O . ALA A 1 263 ? 13.173 12.119 -11.538 1.00 95.00 263 ALA A O 1
ATOM 1748 N N . SER A 1 264 ? 14.892 12.800 -12.790 1.00 92.94 264 SER A N 1
ATOM 1749 C CA . SER A 1 264 ? 15.651 13.406 -11.695 1.00 92.94 264 SER A CA 1
ATOM 1750 C C . SER A 1 264 ? 16.084 14.824 -12.067 1.00 92.94 264 SER A C 1
ATOM 1752 O O . SER A 1 264 ? 16.120 15.164 -13.248 1.00 92.94 264 SER A O 1
ATOM 1754 N N . GLY A 1 265 ? 16.342 15.702 -11.095 1.00 87.06 265 GLY A N 1
ATOM 1755 C CA . GLY A 1 265 ? 16.674 17.088 -11.421 1.00 87.06 265 GLY A CA 1
ATOM 1756 C C . GLY A 1 265 ? 16.671 18.076 -10.277 1.00 87.06 265 GLY A C 1
ATOM 1757 O O . GLY A 1 265 ? 16.443 17.705 -9.135 1.00 87.06 265 GLY A O 1
ATOM 1758 N N . VAL A 1 266 ? 16.926 19.352 -10.580 1.00 78.00 266 VAL A N 1
ATOM 1759 C CA . VAL A 1 266 ? 16.931 20.427 -9.572 1.00 78.00 266 VAL A CA 1
ATOM 1760 C C . VAL A 1 266 ? 15.588 21.133 -9.405 1.00 78.00 266 VAL A C 1
ATOM 1762 O O . VAL A 1 266 ? 15.283 21.535 -8.289 1.00 78.00 266 VAL A O 1
ATOM 1765 N N . ASP A 1 267 ? 14.792 21.242 -10.469 1.00 82.00 267 ASP A N 1
ATOM 1766 C CA . ASP A 1 267 ? 13.457 21.852 -10.478 1.00 82.00 267 ASP A CA 1
ATOM 1767 C C . ASP A 1 267 ? 12.655 21.350 -11.695 1.00 82.00 267 ASP A C 1
ATOM 1769 O O . ASP A 1 267 ? 13.244 20.845 -12.651 1.00 82.00 267 ASP A O 1
ATOM 1773 N N . GLY A 1 268 ? 11.326 21.459 -11.653 1.00 85.75 268 GLY A N 1
ATOM 1774 C CA . GLY A 1 268 ? 10.425 21.205 -12.783 1.00 85.75 268 GLY A CA 1
ATOM 1775 C C . GLY A 1 268 ? 10.292 19.741 -13.209 1.00 85.75 268 GLY A C 1
ATOM 1776 O O . GLY A 1 268 ? 9.716 19.459 -14.260 1.00 85.75 268 GLY A O 1
ATOM 1777 N N . THR A 1 269 ? 10.815 18.802 -12.417 1.00 91.75 269 THR A N 1
ATOM 1778 C CA . THR A 1 269 ? 10.908 17.391 -12.818 1.00 91.75 269 THR A CA 1
ATOM 1779 C C . THR A 1 269 ? 9.531 16.760 -12.990 1.00 91.75 269 THR A C 1
ATOM 1781 O O . THR A 1 269 ? 8.698 16.807 -12.086 1.00 91.75 269 THR A O 1
ATOM 1784 N N . THR A 1 270 ? 9.289 16.136 -14.143 1.00 95.00 270 THR A N 1
ATOM 1785 C CA . THR A 1 270 ? 8.017 15.453 -14.428 1.00 95.00 270 THR A CA 1
ATOM 1786 C C . THR A 1 270 ? 8.266 14.010 -14.849 1.00 95.00 270 THR A C 1
ATOM 1788 O O . THR A 1 270 ? 9.050 13.755 -15.752 1.00 95.00 270 THR A O 1
ATOM 1791 N N . ALA A 1 271 ? 7.589 13.048 -14.234 1.00 96.94 271 ALA A N 1
ATOM 1792 C CA . ALA A 1 271 ? 7.753 11.629 -14.517 1.00 96.94 271 ALA A CA 1
ATOM 1793 C C . ALA A 1 271 ? 6.399 10.957 -14.769 1.00 96.94 271 ALA A C 1
ATOM 1795 O O . ALA A 1 271 ? 5.495 11.048 -13.942 1.00 96.94 271 ALA A O 1
ATOM 1796 N N . GLN A 1 272 ? 6.258 10.263 -15.896 1.00 98.00 272 GLN A N 1
ATOM 1797 C CA . GLN A 1 272 ? 5.062 9.509 -16.273 1.00 98.00 272 GLN A CA 1
ATOM 1798 C C . GLN A 1 272 ? 5.450 8.092 -16.696 1.00 98.00 272 GLN A C 1
ATOM 1800 O O . GLN A 1 272 ? 6.064 7.897 -17.741 1.00 98.00 272 GLN A O 1
ATOM 1805 N N . GLY A 1 273 ? 5.100 7.094 -15.891 1.00 98.12 273 GLY A N 1
ATOM 1806 C CA . GLY A 1 273 ? 5.413 5.690 -16.148 1.00 98.12 273 GLY A CA 1
ATOM 1807 C C . GLY A 1 273 ? 4.158 4.839 -16.267 1.00 98.12 273 GLY A C 1
ATOM 1808 O O . GLY A 1 273 ? 3.287 4.893 -15.404 1.00 98.12 273 GLY A O 1
ATOM 1809 N N . THR A 1 274 ? 4.073 4.015 -17.310 1.00 98.25 274 THR A N 1
ATOM 1810 C CA . THR A 1 274 ? 3.017 3.001 -17.460 1.00 98.25 274 THR A CA 1
ATOM 1811 C C . THR A 1 274 ? 3.628 1.632 -17.736 1.00 98.25 274 THR A C 1
ATOM 1813 O O . THR A 1 274 ? 4.406 1.467 -18.675 1.00 98.25 274 THR A O 1
ATOM 1816 N N . LEU A 1 275 ? 3.257 0.639 -16.931 1.00 97.75 275 LEU A N 1
ATOM 1817 C CA . LEU A 1 275 ? 3.632 -0.761 -17.096 1.00 97.75 275 LEU A CA 1
ATOM 1818 C C . LEU A 1 275 ? 2.371 -1.621 -17.198 1.00 97.75 275 LEU A C 1
ATOM 1820 O O . LEU A 1 275 ? 1.600 -1.717 -16.249 1.00 97.75 275 LEU A O 1
ATOM 1824 N N . THR A 1 276 ? 2.182 -2.300 -18.322 1.00 97.56 276 THR A N 1
ATOM 1825 C CA . THR A 1 276 ? 1.084 -3.250 -18.523 1.00 97.56 276 THR A CA 1
ATOM 1826 C C . THR A 1 276 ? 1.648 -4.596 -18.943 1.00 97.56 276 THR A C 1
ATOM 1828 O O . THR A 1 276 ? 2.292 -4.704 -19.984 1.00 97.56 276 THR A O 1
ATOM 1831 N N . LEU A 1 277 ? 1.405 -5.625 -18.139 1.00 95.94 277 LEU A N 1
ATOM 1832 C CA . LEU A 1 277 ? 1.902 -6.980 -18.328 1.00 95.94 277 LEU A CA 1
ATOM 1833 C C . LEU A 1 277 ? 0.742 -7.968 -18.221 1.00 95.94 277 LEU A C 1
ATOM 1835 O O . LEU A 1 277 ? 0.109 -8.082 -17.176 1.00 95.94 277 LEU A O 1
ATOM 1839 N N . GLY A 1 278 ? 0.498 -8.762 -19.261 1.00 94.69 278 GLY A N 1
ATOM 1840 C CA . GLY A 1 278 ? -0.463 -9.866 -19.157 1.00 94.69 278 GLY A CA 1
ATOM 1841 C C . GLY A 1 278 ? 0.007 -11.036 -18.282 1.00 94.69 278 GLY A C 1
ATOM 1842 O O . GLY A 1 278 ? -0.761 -11.970 -18.069 1.00 94.69 278 GLY A O 1
ATOM 1843 N N . GLY A 1 279 ? 1.247 -11.010 -17.778 1.00 94.62 279 GLY A N 1
ATOM 1844 C CA . GLY A 1 279 ? 1.821 -12.040 -16.909 1.00 94.62 279 GLY A CA 1
ATOM 1845 C C . GLY A 1 279 ? 2.646 -11.465 -15.752 1.00 94.62 279 GLY A C 1
ATOM 1846 O O . GLY A 1 279 ? 2.241 -10.479 -15.135 1.00 94.62 279 GLY A O 1
ATOM 1847 N N . MET A 1 280 ? 3.767 -12.112 -15.422 1.00 95.75 280 MET A N 1
ATOM 1848 C CA . MET A 1 280 ? 4.572 -11.808 -14.230 1.00 95.75 280 MET A CA 1
ATOM 1849 C C . MET A 1 280 ? 5.764 -10.896 -14.552 1.00 95.75 280 MET A C 1
ATOM 1851 O O . MET A 1 280 ? 6.410 -11.047 -15.588 1.00 95.75 280 MET A O 1
ATOM 1855 N N . LEU A 1 281 ? 6.114 -10.002 -13.628 1.00 95.81 281 LEU A N 1
ATOM 1856 C CA . LEU A 1 281 ? 7.412 -9.325 -13.595 1.00 95.81 281 LEU A CA 1
ATOM 1857 C C . LEU A 1 281 ? 8.256 -9.924 -12.474 1.00 95.81 281 LEU A C 1
ATOM 1859 O O . LEU A 1 281 ? 7.841 -9.888 -11.320 1.00 95.81 281 LEU A O 1
ATOM 1863 N N . SER A 1 282 ? 9.447 -10.428 -12.776 1.00 95.62 282 SER A N 1
ATOM 1864 C CA . SER A 1 282 ? 10.322 -11.035 -11.769 1.00 95.62 282 SER A CA 1
ATOM 1865 C C . SER A 1 282 ? 11.736 -10.484 -11.851 1.00 95.62 282 SER A C 1
ATOM 1867 O O . SER A 1 282 ? 12.272 -10.376 -12.951 1.00 95.62 282 SER A O 1
ATOM 1869 N N . ALA A 1 283 ? 12.366 -10.202 -10.713 1.00 93.38 283 ALA A N 1
ATOM 1870 C CA . ALA A 1 283 ? 13.786 -9.880 -10.641 1.00 93.38 283 ALA A CA 1
ATOM 1871 C C . ALA A 1 283 ? 14.598 -10.943 -9.886 1.00 93.38 283 ALA A C 1
ATOM 1873 O O . ALA A 1 283 ? 14.125 -11.551 -8.925 1.00 93.38 283 ALA A O 1
ATOM 1874 N N . GLU A 1 284 ? 15.840 -11.148 -10.321 1.00 90.19 284 GLU A N 1
ATOM 1875 C CA . GLU A 1 284 ? 16.809 -12.062 -9.731 1.00 90.19 284 GLU A CA 1
ATOM 1876 C C . GLU A 1 284 ? 17.863 -11.299 -8.910 1.00 90.19 284 GLU A C 1
ATOM 1878 O O . GLU A 1 284 ? 18.479 -10.316 -9.349 1.00 90.19 284 GLU A O 1
ATOM 1883 N N . GLY A 1 285 ? 18.111 -11.801 -7.701 1.00 87.44 285 GLY A N 1
ATOM 1884 C CA . GLY A 1 285 ? 19.105 -11.266 -6.772 1.00 87.44 285 GLY A CA 1
ATOM 1885 C C . GLY A 1 285 ? 18.574 -10.185 -5.817 1.00 87.44 285 GLY A C 1
ATOM 1886 O O . GLY A 1 285 ? 17.431 -9.745 -5.931 1.00 87.44 285 GLY A O 1
ATOM 1887 N N . PRO A 1 286 ? 19.392 -9.780 -4.831 1.00 88.94 286 PRO A N 1
ATOM 1888 C CA . PRO A 1 286 ? 19.010 -8.795 -3.821 1.00 88.94 286 PRO A CA 1
ATOM 1889 C C . PRO A 1 286 ? 19.107 -7.351 -4.338 1.00 88.94 286 PRO A C 1
ATOM 1891 O O . PRO A 1 286 ? 19.767 -7.069 -5.342 1.00 88.94 286 PRO A O 1
ATOM 1894 N N . GLY A 1 287 ? 18.481 -6.412 -3.623 1.00 89.62 287 GLY A N 1
ATOM 1895 C CA . GLY A 1 287 ? 18.642 -4.974 -3.863 1.00 89.62 287 GLY A CA 1
ATOM 1896 C C . GLY A 1 287 ? 18.013 -4.417 -5.142 1.00 89.62 287 GLY A C 1
ATOM 1897 O O . GLY A 1 287 ? 18.326 -3.288 -5.518 1.00 89.62 287 GLY A O 1
ATOM 1898 N N . ARG A 1 288 ? 17.156 -5.175 -5.835 1.00 94.81 288 ARG A N 1
ATOM 1899 C CA . ARG A 1 288 ? 16.558 -4.743 -7.110 1.00 94.81 288 ARG A CA 1
ATOM 1900 C C . ARG A 1 288 ? 15.449 -3.721 -6.902 1.00 94.81 288 ARG A C 1
ATOM 1902 O O . ARG A 1 288 ? 14.679 -3.820 -5.943 1.00 94.81 288 ARG A O 1
ATOM 1909 N N . LEU A 1 289 ? 15.382 -2.752 -7.813 1.00 96.12 289 LEU A N 1
ATOM 1910 C CA . LEU A 1 289 ? 14.422 -1.653 -7.773 1.00 96.12 289 LEU A CA 1
ATOM 1911 C C . LEU A 1 289 ? 13.492 -1.727 -8.985 1.00 96.12 289 LEU A C 1
ATOM 1913 O O . LEU A 1 289 ? 13.948 -1.938 -10.110 1.00 96.12 289 LEU A O 1
ATOM 1917 N N . LEU A 1 290 ? 12.206 -1.513 -8.744 1.00 97.56 290 LEU A N 1
ATOM 1918 C CA . LEU A 1 290 ? 11.208 -1.229 -9.764 1.00 97.56 290 LEU A CA 1
ATOM 1919 C C . LEU A 1 290 ? 10.674 0.179 -9.518 1.00 97.56 290 LEU A C 1
ATOM 1921 O O . LEU A 1 290 ? 10.082 0.433 -8.471 1.00 97.56 290 LEU A O 1
ATOM 1925 N N . GLN A 1 291 ? 10.879 1.079 -10.475 1.00 97.75 291 GLN A N 1
ATOM 1926 C CA . GLN A 1 291 ? 10.362 2.444 -10.435 1.00 97.75 291 GLN A CA 1
ATOM 1927 C C . GLN A 1 291 ? 9.496 2.711 -11.661 1.00 97.75 291 GLN A C 1
ATOM 1929 O O . GLN A 1 291 ? 9.953 2.556 -12.795 1.00 97.75 291 GLN A O 1
ATOM 1934 N N . VAL A 1 292 ? 8.254 3.129 -11.425 1.00 98.06 292 VAL A N 1
ATOM 1935 C CA . VAL A 1 292 ? 7.289 3.475 -12.472 1.00 98.06 292 VAL A CA 1
ATOM 1936 C C . VAL A 1 292 ? 6.695 4.845 -12.164 1.00 98.06 292 VAL A C 1
ATOM 1938 O O . VAL A 1 292 ? 5.967 4.989 -11.184 1.00 98.06 292 VAL A O 1
ATOM 1941 N N . GLY A 1 293 ? 7.006 5.856 -12.976 1.00 97.19 293 GLY A N 1
ATOM 1942 C CA . GLY A 1 293 ? 6.532 7.221 -12.745 1.00 97.19 293 GLY A CA 1
ATOM 1943 C C . GLY A 1 293 ? 7.155 7.840 -11.498 1.00 97.19 293 GLY A C 1
ATOM 1944 O O . GLY A 1 293 ? 6.444 8.119 -10.539 1.00 97.19 293 GLY A O 1
ATOM 1945 N N . SER A 1 294 ? 8.480 7.992 -11.466 1.00 96.44 294 SER A N 1
ATOM 1946 C CA . SER A 1 294 ? 9.203 8.514 -10.297 1.00 96.44 294 SER A CA 1
ATOM 1947 C C . SER A 1 294 ? 9.922 9.815 -10.634 1.00 96.44 294 SER A C 1
ATOM 1949 O O . SER A 1 294 ? 10.768 9.819 -11.522 1.00 96.44 294 SER A O 1
ATOM 1951 N N . ALA A 1 295 ? 9.622 10.895 -9.914 1.00 95.19 295 ALA A N 1
ATOM 1952 C CA . ALA A 1 295 ? 10.271 12.197 -10.043 1.00 95.19 295 ALA A CA 1
ATOM 1953 C C . ALA A 1 295 ? 11.077 12.520 -8.774 1.00 95.19 295 ALA A C 1
ATOM 1955 O O . ALA A 1 295 ? 10.545 12.459 -7.666 1.00 95.19 295 ALA A O 1
ATOM 1956 N N . SER A 1 296 ? 12.355 12.870 -8.921 1.00 91.38 296 SER A N 1
ATOM 1957 C CA . SER A 1 296 ? 13.225 13.271 -7.811 1.00 91.38 296 SER A CA 1
ATOM 1958 C C . SER A 1 296 ? 13.856 14.638 -8.066 1.00 91.38 296 SER A C 1
ATOM 1960 O O . SER A 1 296 ? 14.848 14.748 -8.784 1.00 91.38 296 SER A O 1
ATOM 1962 N N . GLY A 1 297 ? 13.313 15.662 -7.417 1.00 82.56 297 GLY A N 1
ATOM 1963 C CA . GLY A 1 297 ? 13.852 17.014 -7.337 1.00 82.56 297 GLY A CA 1
ATOM 1964 C C . GLY A 1 297 ? 14.965 17.162 -6.289 1.00 82.56 297 GLY A C 1
ATOM 1965 O O . GLY A 1 297 ? 15.005 16.461 -5.275 1.00 82.56 297 GLY A O 1
ATOM 1966 N N . SER A 1 298 ? 15.878 18.101 -6.529 1.00 78.62 298 SER A N 1
ATOM 1967 C CA . SER A 1 298 ? 16.974 18.457 -5.632 1.00 78.62 298 SER A CA 1
ATOM 1968 C C . SER A 1 298 ? 16.495 19.378 -4.520 1.00 78.62 298 SER A C 1
ATOM 1970 O O . SER A 1 298 ? 15.704 20.298 -4.717 1.00 78.62 298 SER A O 1
ATOM 1972 N N . VAL A 1 299 ? 17.079 19.181 -3.345 1.00 67.19 299 VAL A N 1
ATOM 1973 C CA . VAL A 1 299 ? 16.788 19.919 -2.108 1.00 67.19 299 VAL A CA 1
ATOM 1974 C C . VAL A 1 299 ? 17.236 21.379 -2.173 1.00 67.19 299 VAL A C 1
ATOM 1976 O O . VAL A 1 299 ? 16.746 22.224 -1.434 1.00 67.19 299 VAL A O 1
ATOM 1979 N N . VAL A 1 300 ? 18.217 21.684 -3.024 1.00 72.69 300 VAL A N 1
ATOM 1980 C CA . VAL A 1 300 ? 18.940 22.963 -2.966 1.00 72.69 300 VAL A CA 1
ATOM 1981 C C . VAL A 1 300 ? 18.154 24.109 -3.622 1.00 72.69 300 VAL A C 1
ATOM 1983 O O . VAL A 1 300 ? 18.424 25.268 -3.321 1.00 72.69 300 VAL A O 1
ATOM 1986 N N . ALA A 1 301 ? 17.187 23.809 -4.496 1.00 64.75 301 ALA A N 1
ATOM 1987 C CA . ALA A 1 301 ? 16.583 24.797 -5.394 1.00 64.75 301 ALA A CA 1
ATOM 1988 C C . ALA A 1 301 ? 15.075 25.050 -5.195 1.00 64.75 301 ALA A C 1
ATOM 1990 O O . ALA A 1 301 ? 14.497 25.760 -6.009 1.00 64.75 301 ALA A O 1
ATOM 1991 N N . ASN A 1 302 ? 14.439 24.526 -4.135 1.00 70.38 302 ASN A N 1
ATOM 1992 C CA . ASN A 1 302 ? 12.967 24.524 -3.999 1.00 70.38 302 ASN A CA 1
ATOM 1993 C C . ASN A 1 302 ? 12.275 23.912 -5.233 1.00 70.38 302 ASN A C 1
ATOM 1995 O O . ASN A 1 302 ? 11.321 24.471 -5.772 1.00 70.38 302 ASN A O 1
ATOM 1999 N N . GLY A 1 303 ? 12.822 22.795 -5.719 1.00 75.69 303 GLY A N 1
ATOM 2000 C CA . GLY A 1 303 ? 12.369 22.176 -6.953 1.00 75.69 303 GLY A CA 1
ATOM 2001 C C . GLY A 1 303 ? 10.981 21.552 -6.841 1.00 75.69 303 GLY A C 1
ATOM 2002 O O . GLY A 1 303 ? 10.715 20.766 -5.927 1.00 75.69 303 GLY A O 1
ATOM 2003 N N . SER A 1 304 ? 10.139 21.847 -7.829 1.00 86.12 304 SER A N 1
ATOM 2004 C CA . SER A 1 304 ? 8.863 21.170 -8.071 1.00 86.12 304 SER A CA 1
ATOM 2005 C C . SER A 1 304 ? 9.067 19.763 -8.655 1.00 86.12 304 SER A C 1
ATOM 2007 O O . SER A 1 304 ? 10.030 19.499 -9.386 1.00 86.12 304 SER A O 1
ATOM 2009 N N . ALA A 1 305 ? 8.162 18.835 -8.327 1.00 91.19 305 ALA A N 1
ATOM 2010 C CA . ALA A 1 305 ? 8.191 17.470 -8.849 1.00 91.19 305 ALA A CA 1
ATOM 2011 C C . ALA A 1 305 ? 6.773 16.943 -9.103 1.00 91.19 305 ALA A C 1
ATOM 2013 O O . ALA A 1 305 ? 5.928 16.967 -8.212 1.00 91.19 305 ALA A O 1
ATOM 2014 N N . SER A 1 306 ? 6.508 16.434 -10.305 1.00 94.00 306 SER A N 1
ATOM 2015 C CA . SER A 1 306 ? 5.242 15.785 -10.652 1.00 94.00 306 SER A CA 1
ATOM 2016 C C . SER A 1 306 ? 5.482 14.350 -11.097 1.00 94.00 306 SER A C 1
ATOM 2018 O O . SER A 1 306 ? 6.219 14.102 -12.047 1.00 94.00 306 SER A O 1
ATOM 2020 N N . ALA A 1 307 ? 4.873 13.389 -10.412 1.00 95.81 307 ALA A N 1
ATOM 2021 C CA . ALA A 1 307 ? 5.066 11.968 -10.657 1.00 95.81 307 ALA A CA 1
ATOM 2022 C C . ALA A 1 307 ? 3.726 11.256 -10.868 1.00 95.81 307 ALA A C 1
ATOM 2024 O O . ALA A 1 307 ? 2.821 11.363 -10.044 1.00 95.81 307 ALA A O 1
ATOM 2025 N N . SER A 1 308 ? 3.602 10.494 -11.953 1.00 96.94 308 SER A N 1
ATOM 2026 C CA . SER A 1 308 ? 2.436 9.661 -12.253 1.00 96.94 308 SER A CA 1
ATOM 2027 C C . SER A 1 308 ? 2.881 8.271 -12.696 1.00 96.94 308 SER A C 1
ATOM 2029 O O . SER A 1 308 ? 3.569 8.127 -13.706 1.00 96.94 308 SER A O 1
ATOM 2031 N N . GLY A 1 309 ? 2.517 7.244 -11.933 1.00 97.12 309 GLY A N 1
ATOM 2032 C CA . GLY A 1 309 ? 2.873 5.851 -12.188 1.00 97.12 309 GLY A CA 1
ATOM 2033 C C . GLY A 1 309 ? 1.649 4.942 -12.228 1.00 97.12 309 GLY A C 1
ATOM 2034 O O . GLY A 1 309 ? 0.769 5.033 -11.370 1.00 97.12 309 GLY A O 1
ATOM 2035 N N . SER A 1 310 ? 1.610 4.024 -13.191 1.00 98.25 310 SER A N 1
ATOM 2036 C CA . SER A 1 310 ? 0.581 2.985 -13.267 1.00 98.25 310 SER A CA 1
ATOM 2037 C C . SER A 1 310 ? 1.175 1.619 -13.589 1.00 98.25 310 SER A C 1
ATOM 2039 O O . SER A 1 310 ? 1.972 1.492 -14.522 1.00 98.25 310 SER A O 1
ATOM 2041 N N . ILE A 1 311 ? 0.779 0.597 -12.827 1.00 98.25 311 ILE A N 1
ATOM 2042 C CA . ILE A 1 311 ? 1.108 -0.804 -13.099 1.00 98.25 311 ILE A CA 1
ATOM 2043 C C . ILE A 1 311 ? -0.167 -1.644 -13.197 1.00 98.25 311 ILE A C 1
ATOM 2045 O O . ILE A 1 311 ? -1.002 -1.620 -12.297 1.00 98.25 311 ILE A O 1
ATOM 2049 N N . ALA A 1 312 ? -0.261 -2.468 -14.238 1.00 97.81 312 ALA A N 1
ATOM 2050 C CA . ALA A 1 312 ? -1.198 -3.580 -14.337 1.00 97.81 312 ALA A CA 1
ATOM 2051 C C . ALA A 1 312 ? -0.425 -4.868 -14.663 1.00 97.81 312 ALA A C 1
ATOM 2053 O O . ALA A 1 312 ? 0.224 -4.935 -15.707 1.00 97.81 312 ALA A O 1
ATOM 2054 N N . ALA A 1 313 ? -0.454 -5.871 -13.783 1.00 97.31 313 ALA A N 1
ATOM 2055 C CA . ALA A 1 313 ? 0.289 -7.127 -13.952 1.00 97.31 313 ALA A CA 1
ATOM 2056 C C . ALA A 1 313 ? -0.431 -8.317 -13.298 1.00 97.31 313 ALA A C 1
ATOM 2058 O O . ALA A 1 313 ? -1.258 -8.130 -12.411 1.00 97.31 313 ALA A O 1
ATOM 2059 N N . GLN A 1 314 ? -0.100 -9.558 -13.672 1.00 97.31 314 GLN A N 1
ATOM 2060 C CA . GLN A 1 314 ? -0.577 -10.729 -12.915 1.00 97.31 314 GLN A CA 1
ATOM 2061 C C . GLN A 1 314 ? 0.160 -10.893 -11.584 1.00 97.31 314 GLN A C 1
ATOM 2063 O O . GLN A 1 314 ? -0.431 -11.379 -10.625 1.00 97.31 314 GLN A O 1
ATOM 2068 N N . GLY A 1 315 ? 1.415 -10.450 -11.510 1.00 97.38 315 GLY A N 1
ATOM 2069 C CA . GLY A 1 315 ? 2.188 -10.407 -10.274 1.00 97.38 315 GLY A CA 1
ATOM 2070 C C . GLY A 1 315 ? 3.577 -9.805 -10.463 1.00 97.38 315 GLY A C 1
ATOM 2071 O O . GLY A 1 315 ? 4.084 -9.694 -11.582 1.00 97.38 315 GLY A O 1
ATOM 2072 N N . ILE A 1 316 ? 4.181 -9.398 -9.351 1.00 97.56 316 ILE A N 1
ATOM 2073 C CA . ILE A 1 316 ? 5.504 -8.775 -9.265 1.00 97.56 316 ILE A CA 1
ATOM 2074 C C . ILE A 1 316 ? 6.309 -9.537 -8.217 1.00 97.56 316 ILE A C 1
ATOM 2076 O O . ILE A 1 316 ? 5.825 -9.738 -7.106 1.00 97.56 316 ILE A O 1
ATOM 2080 N N . SER A 1 317 ? 7.543 -9.935 -8.525 1.00 97.00 317 SER A N 1
ATOM 2081 C CA . SER A 1 317 ? 8.373 -10.668 -7.569 1.00 97.00 317 SER A CA 1
ATOM 2082 C C . SER A 1 317 ? 9.856 -10.304 -7.594 1.00 97.00 317 SER A C 1
ATOM 2084 O O . SER A 1 317 ? 10.409 -9.978 -8.639 1.00 97.00 317 SER A O 1
ATOM 2086 N N . GLY A 1 318 ? 10.532 -10.437 -6.451 1.00 95.19 318 GLY A N 1
ATOM 2087 C CA . GLY A 1 318 ? 11.999 -10.359 -6.349 1.00 95.19 318 GLY A CA 1
ATOM 2088 C C . GLY A 1 318 ? 12.591 -8.944 -6.321 1.00 95.19 318 GLY A C 1
ATOM 2089 O O . GLY A 1 318 ? 13.809 -8.783 -6.377 1.00 95.19 318 GLY A O 1
ATOM 2090 N N . PHE A 1 319 ? 11.750 -7.912 -6.217 1.00 96.44 319 PHE A N 1
ATOM 2091 C CA . PHE A 1 319 ? 12.196 -6.532 -6.036 1.00 96.44 319 PHE A CA 1
ATOM 2092 C C . PHE A 1 319 ? 12.205 -6.162 -4.561 1.00 96.44 319 PHE A C 1
ATOM 2094 O O . PHE A 1 319 ? 11.171 -6.236 -3.894 1.00 96.44 319 PHE A O 1
ATOM 2101 N N . ARG A 1 320 ? 13.351 -5.662 -4.090 1.00 95.88 320 ARG A N 1
ATOM 2102 C CA . ARG A 1 320 ? 13.476 -5.080 -2.754 1.00 95.88 320 ARG A CA 1
ATOM 2103 C C . ARG A 1 320 ? 12.606 -3.832 -2.634 1.00 95.88 320 ARG A C 1
ATOM 2105 O O . ARG A 1 320 ? 11.948 -3.635 -1.624 1.00 95.88 320 ARG A O 1
ATOM 2112 N N . SER A 1 321 ? 12.600 -2.975 -3.652 1.00 96.69 321 SER A N 1
ATOM 2113 C CA . SER A 1 321 ? 11.773 -1.766 -3.649 1.00 96.69 321 SER A CA 1
ATOM 2114 C C . SER A 1 321 ? 10.891 -1.718 -4.879 1.00 96.69 321 SER A C 1
ATOM 2116 O O . SER A 1 321 ? 11.393 -1.831 -5.998 1.00 96.69 321 SER A O 1
ATOM 2118 N N . VAL A 1 322 ? 9.597 -1.503 -4.664 1.00 97.94 322 VAL A N 1
ATOM 2119 C CA . VAL A 1 322 ? 8.624 -1.231 -5.723 1.00 97.94 322 VAL A CA 1
ATOM 2120 C C . VAL A 1 322 ? 8.037 0.147 -5.469 1.00 97.94 322 VAL A C 1
ATOM 2122 O O . VAL A 1 322 ? 7.423 0.379 -4.431 1.00 97.94 322 VAL A O 1
ATOM 2125 N N . THR A 1 323 ? 8.241 1.058 -6.412 1.00 98.00 323 THR A N 1
ATOM 2126 C CA . THR A 1 323 ? 7.849 2.461 -6.300 1.00 98.00 323 THR A CA 1
ATOM 2127 C C . THR A 1 323 ? 7.026 2.861 -7.520 1.00 98.00 323 THR A C 1
ATOM 2129 O O . THR A 1 323 ? 7.504 2.784 -8.651 1.00 98.00 323 THR A O 1
ATOM 2132 N N . ILE A 1 324 ? 5.787 3.293 -7.291 1.00 98.00 324 ILE A N 1
ATOM 2133 C CA . ILE A 1 324 ? 4.812 3.629 -8.332 1.00 98.00 324 ILE A CA 1
ATOM 2134 C C . ILE A 1 324 ? 4.261 5.021 -8.042 1.00 98.00 324 ILE A C 1
ATOM 2136 O O . ILE A 1 324 ? 3.586 5.203 -7.032 1.00 98.00 324 ILE A O 1
ATOM 2140 N N . GLY A 1 325 ? 4.528 6.002 -8.903 1.00 96.81 325 GLY A N 1
ATOM 2141 C CA . GLY A 1 325 ? 4.050 7.367 -8.683 1.00 96.81 325 GLY A CA 1
ATOM 2142 C C . GLY A 1 325 ? 4.688 7.999 -7.450 1.00 96.81 325 GLY A C 1
ATOM 2143 O O . GLY A 1 325 ? 4.005 8.207 -6.449 1.00 96.81 325 GLY A O 1
ATOM 2144 N N . SER A 1 326 ? 5.998 8.250 -7.488 1.00 96.50 326 SER A N 1
ATOM 2145 C CA . SER A 1 326 ? 6.737 8.815 -6.350 1.00 96.50 326 SER A CA 1
ATOM 2146 C C . SER A 1 326 ? 7.357 10.159 -6.683 1.00 96.50 326 SER A C 1
ATOM 2148 O O . SER A 1 326 ? 8.052 10.276 -7.688 1.00 96.50 326 SER A O 1
ATOM 2150 N N . GLY A 1 327 ? 7.107 11.159 -5.840 1.00 93.25 327 GLY A N 1
ATOM 2151 C CA . GLY A 1 327 ? 7.640 12.511 -5.974 1.00 93.25 327 GLY A CA 1
ATOM 2152 C C . GLY A 1 327 ? 8.530 12.881 -4.792 1.00 93.25 327 GLY A C 1
ATOM 2153 O O . GLY A 1 327 ? 8.116 12.800 -3.638 1.00 93.25 327 GLY A O 1
ATOM 2154 N N . VAL A 1 328 ? 9.749 13.336 -5.049 1.00 92.44 328 VAL A N 1
ATOM 2155 C CA . VAL A 1 328 ? 10.606 13.961 -4.032 1.00 92.44 328 VAL A CA 1
ATOM 2156 C C . VAL A 1 328 ? 10.886 15.383 -4.481 1.00 92.44 328 VAL A C 1
ATOM 2158 O O . VAL A 1 328 ? 11.247 15.590 -5.631 1.00 92.44 328 VAL A O 1
ATOM 2161 N N . GLY A 1 329 ? 10.721 16.365 -3.603 1.00 88.75 329 GLY A N 1
ATOM 2162 C CA . GLY A 1 329 ? 10.981 17.762 -3.942 1.00 88.75 329 GLY A CA 1
ATOM 2163 C C . GLY A 1 329 ? 11.026 18.650 -2.709 1.00 88.75 329 GLY A C 1
ATOM 2164 O O . GLY A 1 329 ? 10.873 18.174 -1.583 1.00 88.75 329 GLY A O 1
ATOM 2165 N N . ALA A 1 330 ? 11.255 19.940 -2.922 1.00 83.25 330 ALA A N 1
ATOM 2166 C CA . ALA A 1 330 ? 11.250 20.948 -1.869 1.00 83.25 330 ALA A CA 1
ATOM 2167 C C . ALA A 1 330 ? 10.230 22.035 -2.237 1.00 83.25 330 ALA A C 1
ATOM 2169 O O . ALA A 1 330 ? 10.341 22.633 -3.302 1.00 83.25 330 ALA A O 1
ATOM 2170 N N . GLY A 1 331 ? 9.251 22.290 -1.364 1.00 72.25 331 GLY A N 1
ATOM 2171 C CA . GLY A 1 331 ? 8.230 23.328 -1.548 1.00 72.25 331 GLY A CA 1
ATOM 2172 C C . GLY A 1 331 ? 6.881 22.858 -2.115 1.00 72.25 331 GLY A C 1
ATOM 2173 O O . GLY A 1 331 ? 6.584 21.670 -2.231 1.00 72.25 331 GLY A O 1
ATOM 2174 N N . ASP A 1 332 ? 6.058 23.845 -2.465 1.00 68.06 332 ASP A N 1
ATOM 2175 C CA . ASP A 1 332 ? 4.588 23.816 -2.550 1.00 68.06 332 ASP A CA 1
ATOM 2176 C C . ASP A 1 332 ? 3.956 22.956 -3.665 1.00 68.06 332 ASP A C 1
ATOM 2178 O O . ASP A 1 332 ? 2.733 22.929 -3.793 1.00 68.06 332 ASP A O 1
ATOM 2182 N N . THR A 1 333 ? 4.735 22.306 -4.534 1.00 82.06 333 THR A N 1
ATOM 2183 C CA . THR A 1 333 ? 4.217 21.767 -5.816 1.00 82.06 333 THR A CA 1
ATOM 2184 C C . THR A 1 333 ? 4.613 20.324 -6.104 1.00 82.06 333 THR A C 1
ATOM 2186 O O . THR A 1 333 ? 4.629 19.893 -7.259 1.00 82.06 333 THR A O 1
ATOM 2189 N N . VAL A 1 334 ? 4.905 19.537 -5.068 1.00 90.94 334 VAL A N 1
ATOM 2190 C CA . VAL A 1 334 ? 5.117 18.100 -5.263 1.00 90.94 334 VAL A CA 1
ATOM 2191 C C . VAL A 1 334 ? 3.769 17.397 -5.444 1.00 90.94 334 VAL A C 1
ATOM 2193 O O . VAL A 1 334 ? 2.915 17.419 -4.559 1.00 90.94 334 VAL A O 1
ATOM 2196 N N . THR A 1 335 ? 3.577 16.749 -6.591 1.00 93.81 335 THR A N 1
ATOM 2197 C CA . THR A 1 335 ? 2.400 15.917 -6.880 1.00 93.81 335 THR A CA 1
ATOM 2198 C C . THR A 1 335 ? 2.831 14.487 -7.173 1.00 93.81 335 THR A C 1
ATOM 2200 O O . THR A 1 335 ? 3.785 14.270 -7.919 1.00 93.81 335 THR A O 1
ATOM 2203 N N . ALA A 1 336 ? 2.149 13.501 -6.588 1.00 95.81 336 ALA A N 1
ATOM 2204 C CA . ALA A 1 336 ? 2.461 12.092 -6.822 1.00 95.81 336 ALA A CA 1
ATOM 2205 C C . ALA A 1 336 ? 1.184 11.248 -6.936 1.00 95.81 336 ALA A C 1
ATOM 2207 O O . ALA A 1 336 ? 0.384 11.187 -6.006 1.00 95.81 336 ALA A O 1
ATOM 2208 N N . THR A 1 337 ? 0.982 10.594 -8.079 1.00 97.25 337 THR A N 1
ATOM 2209 C CA . THR A 1 337 ? -0.146 9.687 -8.332 1.00 97.25 337 THR A CA 1
ATOM 2210 C C . THR A 1 337 ? 0.368 8.292 -8.656 1.00 97.25 337 THR A C 1
ATOM 2212 O O . THR A 1 337 ? 1.070 8.114 -9.648 1.00 97.25 337 THR A O 1
ATOM 2215 N N . GLY A 1 338 ? 0.017 7.295 -7.846 1.00 97.44 338 GLY A N 1
ATOM 2216 C CA . GLY A 1 338 ? 0.376 5.894 -8.069 1.00 97.44 338 GLY A CA 1
ATOM 2217 C C . GLY A 1 338 ? -0.853 4.997 -8.151 1.00 97.44 338 GLY A C 1
ATOM 2218 O O . GLY A 1 338 ? -1.745 5.082 -7.308 1.00 97.44 338 GLY A O 1
ATOM 2219 N N . THR A 1 339 ? -0.895 4.112 -9.147 1.00 98.00 339 THR A N 1
ATOM 2220 C CA . THR A 1 339 ? -1.970 3.121 -9.313 1.00 98.00 339 THR A CA 1
ATOM 2221 C C . THR A 1 339 ? -1.393 1.730 -9.577 1.00 98.00 339 THR A C 1
ATOM 2223 O O . THR A 1 339 ? -0.467 1.583 -10.377 1.00 98.00 339 THR A O 1
ATOM 2226 N N . ALA A 1 340 ? -1.922 0.703 -8.912 1.00 98.00 340 ALA A N 1
ATOM 2227 C CA . ALA A 1 340 ? -1.524 -0.686 -9.128 1.00 98.00 340 ALA A CA 1
ATOM 2228 C C . ALA A 1 340 ? -2.736 -1.622 -9.217 1.00 98.00 340 ALA A C 1
ATOM 2230 O O . ALA A 1 340 ? -3.573 -1.659 -8.321 1.00 98.00 340 ALA A O 1
ATOM 2231 N N . THR A 1 341 ? -2.805 -2.433 -10.268 1.00 98.00 341 THR A N 1
ATOM 2232 C CA . THR A 1 341 ? -3.774 -3.527 -10.401 1.00 98.00 341 THR A CA 1
ATOM 2233 C C . THR A 1 341 ? -3.012 -4.829 -10.589 1.00 98.00 341 THR A C 1
ATOM 2235 O O . THR A 1 341 ? -2.438 -5.075 -11.650 1.00 98.00 341 THR A O 1
ATOM 2238 N N . ILE A 1 342 ? -2.976 -5.649 -9.543 1.00 97.69 342 ILE A N 1
ATOM 2239 C CA . ILE A 1 342 ? -2.176 -6.869 -9.492 1.00 97.69 342 ILE A CA 1
ATOM 2240 C C . ILE A 1 342 ? -3.089 -8.081 -9.333 1.00 97.69 342 ILE A C 1
ATOM 2242 O O . ILE A 1 342 ? -3.929 -8.129 -8.438 1.00 97.69 342 ILE A O 1
ATOM 2246 N N . GLY A 1 343 ? -2.926 -9.060 -10.220 1.00 96.69 343 GLY A N 1
ATOM 2247 C CA . GLY A 1 343 ? -3.668 -10.317 -10.183 1.00 96.69 343 GLY A CA 1
ATOM 2248 C C . GLY A 1 343 ? -3.266 -11.237 -9.023 1.00 96.69 343 GLY A C 1
ATOM 2249 O O . GLY A 1 343 ? -2.683 -10.826 -8.020 1.00 96.69 343 GLY A O 1
ATOM 2250 N N . ALA A 1 344 ? -3.564 -12.527 -9.186 1.00 96.19 344 ALA A N 1
ATOM 2251 C CA . ALA A 1 344 ? -3.358 -13.544 -8.152 1.00 96.19 344 ALA A CA 1
ATOM 2252 C C . ALA A 1 344 ? -1.882 -13.846 -7.831 1.00 96.19 344 ALA A C 1
ATOM 2254 O O . ALA A 1 344 ? -1.592 -14.501 -6.834 1.00 96.19 344 ALA A O 1
ATOM 2255 N N . GLY A 1 345 ? -0.941 -13.388 -8.663 1.00 95.50 345 GLY A N 1
ATOM 2256 C CA . GLY A 1 345 ? 0.492 -13.538 -8.414 1.00 95.50 345 GLY A CA 1
ATOM 2257 C C . GLY A 1 345 ? 1.027 -12.626 -7.306 1.00 95.50 345 GLY A C 1
ATOM 2258 O O . GLY A 1 345 ? 2.122 -12.881 -6.811 1.00 95.50 345 GLY A O 1
ATOM 2259 N N . GLY A 1 346 ? 0.274 -11.592 -6.907 1.00 97.12 346 GLY A N 1
ATOM 2260 C CA . GLY A 1 346 ? 0.640 -10.702 -5.804 1.00 97.12 346 GLY A CA 1
ATOM 2261 C C . GLY A 1 346 ? 1.882 -9.833 -6.059 1.00 97.12 346 GLY A C 1
ATOM 2262 O O . GLY A 1 346 ? 2.383 -9.727 -7.181 1.00 97.12 346 GLY A O 1
ATOM 2263 N N . ILE A 1 347 ? 2.374 -9.184 -5.004 1.00 97.38 347 ILE A N 1
ATOM 2264 C CA . ILE A 1 347 ? 3.615 -8.403 -4.951 1.00 97.38 347 ILE A CA 1
ATOM 2265 C C . ILE A 1 347 ? 4.518 -9.034 -3.879 1.00 97.38 347 ILE A C 1
ATOM 2267 O O . ILE A 1 347 ? 4.326 -8.823 -2.683 1.00 97.38 347 ILE A O 1
ATOM 2271 N N . VAL A 1 348 ? 5.506 -9.828 -4.292 1.00 96.94 348 VAL A N 1
ATOM 2272 C CA . VAL A 1 348 ? 6.263 -10.708 -3.386 1.00 96.94 348 VAL A CA 1
ATOM 2273 C C . VAL A 1 348 ? 7.765 -10.435 -3.437 1.00 96.94 348 VAL A C 1
ATOM 2275 O O . VAL A 1 34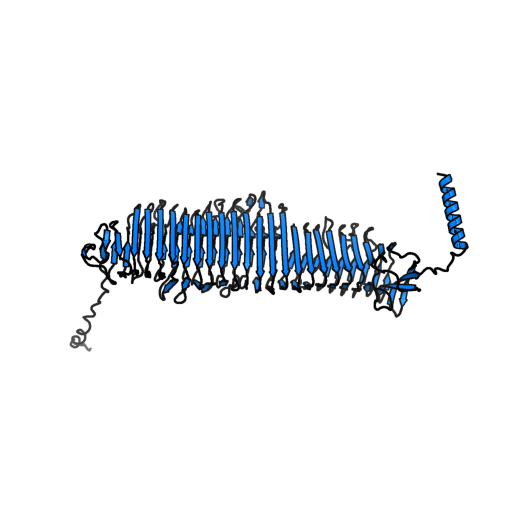8 ? 8.450 -10.735 -4.415 1.00 96.94 348 VAL A O 1
ATOM 2278 N N . ASN A 1 349 ? 8.333 -9.956 -2.335 1.00 94.12 349 ASN A N 1
ATOM 2279 C CA . ASN A 1 349 ? 9.777 -9.817 -2.171 1.00 94.12 349 ASN A CA 1
ATOM 2280 C C . ASN A 1 349 ? 10.376 -11.019 -1.420 1.00 94.12 349 ASN A C 1
ATOM 2282 O O . ASN A 1 349 ? 10.640 -10.966 -0.221 1.00 94.12 349 ASN A O 1
ATOM 2286 N N . ALA A 1 350 ? 10.596 -12.123 -2.134 1.00 86.19 350 ALA A N 1
ATOM 2287 C CA . ALA A 1 350 ? 11.150 -13.345 -1.543 1.00 86.19 350 ALA A CA 1
ATOM 2288 C C . ALA A 1 350 ? 12.679 -13.311 -1.338 1.00 86.19 350 ALA A C 1
ATOM 2290 O O . ALA A 1 350 ? 13.214 -14.133 -0.597 1.00 86.19 350 ALA A O 1
ATOM 2291 N N . THR A 1 351 ? 13.399 -12.415 -2.021 1.00 82.62 351 THR A N 1
ATOM 2292 C CA . THR A 1 351 ? 14.865 -12.477 -2.147 1.00 82.62 351 THR A CA 1
ATOM 2293 C C . THR A 1 351 ? 15.619 -11.579 -1.168 1.00 82.62 351 THR A C 1
ATOM 2295 O O . THR A 1 351 ? 16.775 -11.874 -0.869 1.00 82.62 351 THR A O 1
ATOM 2298 N N . ASP A 1 352 ? 15.003 -10.500 -0.675 1.00 85.69 352 ASP A N 1
ATOM 2299 C CA . ASP A 1 352 ? 15.674 -9.491 0.159 1.00 85.69 352 ASP A CA 1
ATOM 2300 C C . ASP A 1 352 ? 14.681 -8.787 1.110 1.00 85.69 352 ASP A C 1
ATOM 2302 O O . ASP A 1 352 ? 14.288 -7.641 0.856 1.00 85.69 352 ASP A O 1
ATOM 2306 N N . PRO A 1 353 ? 14.195 -9.475 2.166 1.00 86.69 353 PRO A N 1
ATOM 2307 C CA . PRO A 1 353 ? 13.136 -8.959 3.027 1.00 86.69 353 PRO A CA 1
ATOM 2308 C C . PRO A 1 353 ? 13.535 -7.663 3.746 1.00 86.69 353 PRO A C 1
ATOM 2310 O O . PRO A 1 353 ? 14.701 -7.432 4.060 1.00 86.69 353 PRO A O 1
ATOM 2313 N N . GLY A 1 354 ? 12.545 -6.813 4.033 1.00 88.88 354 GLY A N 1
ATOM 2314 C CA . GLY A 1 354 ? 12.760 -5.508 4.682 1.00 88.88 354 GLY A CA 1
ATOM 2315 C C . GLY A 1 354 ? 12.874 -4.333 3.705 1.00 88.88 354 GLY A C 1
ATOM 2316 O O . GLY A 1 354 ? 13.253 -3.226 4.083 1.00 88.88 354 GLY A O 1
ATOM 2317 N N . GLY A 1 355 ? 12.554 -4.571 2.434 1.00 94.31 355 GLY A N 1
ATOM 2318 C CA . GLY A 1 355 ? 12.358 -3.533 1.433 1.00 94.31 355 GLY A CA 1
ATOM 2319 C C . GLY A 1 355 ? 11.056 -2.735 1.606 1.00 94.31 355 GLY A C 1
ATOM 2320 O O . GLY A 1 355 ? 10.367 -2.877 2.617 1.00 94.31 355 GLY A O 1
ATOM 2321 N N . ALA A 1 356 ? 10.702 -1.913 0.615 1.00 96.56 356 ALA A N 1
ATOM 2322 C CA . ALA A 1 356 ? 9.511 -1.061 0.663 1.00 96.56 356 ALA A CA 1
ATOM 2323 C C . ALA A 1 356 ? 8.629 -1.195 -0.588 1.00 96.56 356 ALA A C 1
ATOM 2325 O O . ALA A 1 356 ? 9.127 -1.239 -1.714 1.00 96.56 356 ALA A O 1
ATOM 2326 N N . LEU A 1 357 ? 7.315 -1.200 -0.379 1.00 97.69 357 LEU A N 1
ATOM 2327 C CA . LEU A 1 357 ? 6.309 -1.001 -1.418 1.00 97.69 357 LEU A CA 1
ATOM 2328 C C . LEU A 1 357 ? 5.710 0.397 -1.247 1.00 97.69 357 LEU A C 1
ATOM 2330 O O . LEU A 1 357 ? 5.200 0.724 -0.179 1.00 97.69 357 LEU A O 1
ATOM 2334 N N . GLN A 1 358 ? 5.795 1.224 -2.285 1.00 97.88 358 GLN A N 1
ATOM 2335 C CA . GLN A 1 358 ? 5.393 2.628 -2.264 1.00 97.88 358 GLN A CA 1
ATOM 2336 C C . GLN A 1 358 ? 4.522 2.944 -3.476 1.00 97.88 358 GLN A C 1
ATOM 2338 O O . GLN A 1 358 ? 4.985 2.834 -4.612 1.00 97.88 358 GLN A O 1
ATOM 2343 N N . ILE A 1 359 ? 3.275 3.351 -3.246 1.00 98.00 359 ILE A N 1
ATOM 2344 C CA . ILE A 1 359 ? 2.309 3.652 -4.309 1.00 98.00 359 ILE A CA 1
ATOM 2345 C C . ILE A 1 359 ? 1.667 5.005 -4.034 1.00 98.00 359 ILE A C 1
ATOM 2347 O O . ILE A 1 359 ? 0.918 5.139 -3.072 1.00 98.00 359 ILE A O 1
ATOM 2351 N N . GLY A 1 360 ? 1.946 6.007 -4.865 1.00 96.69 360 GLY A N 1
ATOM 2352 C CA . GLY A 1 360 ? 1.526 7.378 -4.594 1.00 96.69 360 GLY A CA 1
ATOM 2353 C C . GLY A 1 360 ? 2.198 7.860 -3.315 1.00 96.69 360 GLY A C 1
ATOM 2354 O O . GLY A 1 360 ? 1.596 7.834 -2.244 1.00 96.69 360 GLY A O 1
ATOM 2355 N N . VAL A 1 361 ? 3.471 8.238 -3.394 1.00 96.38 361 VAL A N 1
ATOM 2356 C CA . VAL A 1 361 ? 4.217 8.738 -2.231 1.00 96.38 361 VAL A CA 1
ATOM 2357 C C . VAL A 1 361 ? 4.894 10.046 -2.592 1.00 96.38 361 VAL A C 1
ATOM 2359 O O . VAL A 1 361 ? 5.590 10.119 -3.598 1.00 96.38 361 VAL A O 1
ATOM 2362 N N . ALA A 1 362 ? 4.730 11.066 -1.754 1.00 94.81 362 ALA A N 1
ATOM 2363 C CA . ALA A 1 362 ? 5.533 12.274 -1.838 1.00 94.81 362 ALA A CA 1
ATOM 2364 C C . ALA A 1 362 ? 6.368 12.481 -0.581 1.00 94.81 362 ALA A C 1
ATOM 2366 O O . ALA A 1 362 ? 5.907 12.298 0.548 1.00 94.81 362 ALA A O 1
ATOM 2367 N N . THR A 1 363 ? 7.609 12.902 -0.788 1.00 92.81 363 THR A N 1
ATOM 2368 C CA . THR A 1 363 ? 8.481 13.376 0.282 1.00 92.81 363 THR A CA 1
ATOM 2369 C C . THR A 1 363 ? 8.806 14.834 0.029 1.00 92.81 363 THR A C 1
ATOM 2371 O O . THR A 1 363 ? 9.548 15.152 -0.902 1.00 92.81 363 THR A O 1
ATOM 2374 N N . GLU A 1 364 ? 8.265 15.710 0.871 1.00 89.62 364 GLU A N 1
ATOM 2375 C CA . GLU A 1 364 ? 8.727 17.087 0.946 1.00 89.62 364 GLU A CA 1
ATOM 2376 C C . GLU A 1 364 ? 10.019 17.123 1.764 1.00 89.62 364 GLU A C 1
ATOM 2378 O O . GLU A 1 364 ? 10.099 16.583 2.870 1.00 89.62 364 GLU A O 1
ATOM 2383 N N . GLN A 1 365 ? 11.056 17.747 1.223 1.00 87.94 365 GLN A N 1
ATOM 2384 C CA . GLN A 1 365 ? 12.270 18.013 1.973 1.00 87.94 365 GLN A CA 1
ATOM 2385 C C . GLN A 1 365 ? 12.223 19.426 2.543 1.00 87.94 365 GLN A C 1
ATOM 2387 O O . GLN A 1 365 ? 12.214 20.407 1.802 1.00 87.94 365 GLN A O 1
ATOM 2392 N N . ALA A 1 366 ? 12.220 19.526 3.873 1.00 85.00 366 ALA A N 1
ATOM 2393 C CA . ALA A 1 366 ? 12.272 20.810 4.556 1.00 85.00 366 ALA A CA 1
ATOM 2394 C C . ALA A 1 366 ? 13.621 21.499 4.297 1.00 85.00 366 ALA A C 1
ATOM 2396 O O . ALA A 1 366 ? 14.684 20.949 4.600 1.00 85.00 366 ALA A O 1
ATOM 2397 N N . VAL A 1 367 ? 13.587 22.732 3.797 1.00 84.31 367 VAL A N 1
ATOM 2398 C CA . VAL A 1 367 ? 14.792 23.535 3.567 1.00 84.31 367 VAL A CA 1
ATOM 2399 C C . VAL A 1 367 ? 15.078 24.328 4.838 1.00 84.31 367 VAL A C 1
ATOM 2401 O O . VAL A 1 367 ? 14.233 25.071 5.327 1.00 84.31 367 VAL A O 1
ATOM 2404 N N . ASN A 1 368 ? 16.268 24.153 5.420 1.00 85.94 368 ASN A N 1
ATOM 2405 C CA . ASN A 1 368 ? 16.644 24.754 6.711 1.00 85.94 368 ASN A CA 1
ATOM 2406 C C . ASN A 1 368 ? 15.684 24.410 7.869 1.00 85.94 368 ASN A C 1
ATOM 2408 O O . ASN A 1 368 ? 15.446 25.244 8.740 1.00 85.94 368 ASN A O 1
ATOM 2412 N N . ASN 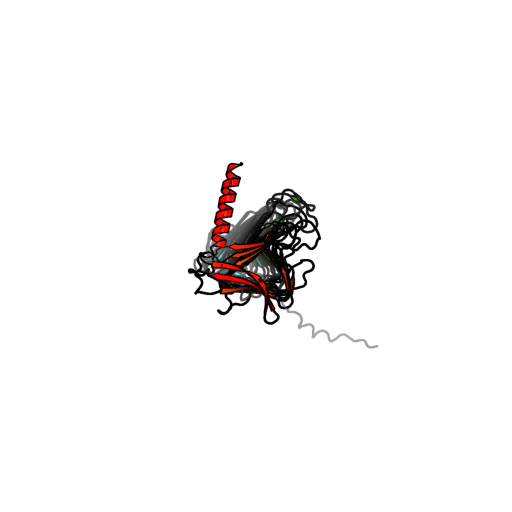A 1 369 ? 15.141 23.186 7.890 1.00 85.12 369 ASN A N 1
ATOM 2413 C CA . ASN A 1 369 ? 14.122 22.736 8.852 1.00 85.12 369 ASN A CA 1
ATOM 2414 C C . ASN A 1 369 ? 12.816 23.550 8.807 1.00 85.12 369 ASN A C 1
ATOM 2416 O O . ASN A 1 369 ? 12.074 23.577 9.791 1.00 85.12 369 ASN A O 1
ATOM 2420 N N . ILE A 1 370 ? 12.522 24.206 7.684 1.00 82.38 370 ILE A N 1
ATOM 2421 C CA . ILE A 1 370 ? 11.264 24.911 7.462 1.00 82.38 370 ILE A CA 1
ATOM 2422 C C . ILE A 1 370 ? 10.576 24.280 6.253 1.00 82.38 370 ILE A C 1
ATOM 2424 O O . ILE A 1 370 ? 11.171 24.161 5.182 1.00 82.38 370 ILE A O 1
ATOM 2428 N N . ALA A 1 371 ? 9.329 23.866 6.449 1.00 84.31 371 ALA A N 1
ATOM 2429 C CA . ALA A 1 371 ? 8.413 23.507 5.377 1.00 84.31 371 ALA A CA 1
ATOM 2430 C C . ALA A 1 371 ? 7.444 24.671 5.179 1.00 84.31 371 ALA A C 1
ATOM 2432 O O . ALA A 1 371 ? 6.851 25.162 6.148 1.00 84.31 371 ALA A O 1
ATOM 2433 N N . VAL A 1 372 ? 7.365 25.164 3.947 1.00 81.31 372 VAL A N 1
ATOM 2434 C CA . VAL A 1 372 ? 6.569 26.334 3.571 1.00 81.31 372 VAL A CA 1
ATOM 2435 C C . VAL A 1 372 ? 5.552 25.878 2.539 1.00 81.31 372 VAL A C 1
ATOM 2437 O O . VAL A 1 372 ? 5.899 25.094 1.663 1.00 81.31 372 VAL A O 1
ATOM 2440 N N . GLY A 1 373 ? 4.322 26.379 2.657 1.00 84.75 373 GLY A N 1
ATOM 2441 C CA . GLY A 1 373 ? 3.279 26.179 1.657 1.00 84.75 373 GLY A CA 1
ATOM 2442 C C . GLY A 1 373 ? 2.252 25.104 2.013 1.00 84.75 373 GLY A C 1
ATOM 2443 O O . GLY A 1 373 ? 2.269 24.550 3.114 1.00 84.75 373 GLY A O 1
ATOM 2444 N N . PRO A 1 374 ? 1.327 24.796 1.083 1.00 85.56 374 PRO A N 1
ATOM 2445 C CA . PRO A 1 374 ? 0.253 23.831 1.306 1.00 85.56 374 PRO A CA 1
ATOM 2446 C C . PRO A 1 374 ? 0.747 22.383 1.450 1.00 85.56 374 PRO A C 1
ATOM 2448 O O . PRO A 1 374 ? -0.036 21.535 1.867 1.00 85.56 374 PRO A O 1
ATOM 2451 N N . GLY A 1 375 ? 2.017 22.106 1.135 1.00 88.50 375 GLY A N 1
ATOM 2452 C CA . GLY A 1 375 ? 2.607 20.768 1.109 1.00 88.50 375 GLY A CA 1
ATOM 2453 C C . GLY A 1 375 ? 2.201 19.936 -0.122 1.00 88.50 375 GLY A C 1
ATOM 2454 O O . GLY A 1 375 ? 1.341 20.352 -0.903 1.00 88.50 375 GLY A O 1
ATOM 2455 N N . PRO A 1 376 ? 2.823 18.760 -0.329 1.00 91.19 376 PRO A N 1
ATOM 2456 C CA . PRO A 1 376 ? 2.501 17.857 -1.430 1.00 91.19 376 PRO A CA 1
ATOM 2457 C C . PRO A 1 376 ? 1.039 17.395 -1.495 1.00 91.19 376 PRO A C 1
ATOM 2459 O O . PRO A 1 376 ? 0.378 17.232 -0.470 1.00 91.19 376 PRO A O 1
ATOM 2462 N N . ALA A 1 377 ? 0.567 17.070 -2.702 1.00 94.12 377 ALA A N 1
ATOM 2463 C CA . ALA A 1 377 ? -0.716 16.401 -2.933 1.00 94.12 377 ALA A CA 1
ATOM 2464 C C . ALA A 1 377 ? -0.500 15.019 -3.565 1.00 94.12 377 ALA A C 1
ATOM 2466 O O . ALA A 1 377 ? 0.137 14.889 -4.615 1.00 94.12 377 ALA A O 1
ATOM 2467 N N . VAL A 1 378 ? -1.019 13.979 -2.916 1.00 95.31 378 VAL A N 1
ATOM 2468 C CA . VAL A 1 378 ? -0.704 12.589 -3.242 1.00 95.31 378 VAL A CA 1
ATOM 2469 C C . VAL A 1 378 ? -1.949 11.726 -3.296 1.00 95.31 378 VAL A C 1
ATOM 2471 O O . VAL A 1 378 ? -2.758 11.747 -2.372 1.00 95.31 378 VAL A O 1
ATOM 2474 N N . THR A 1 379 ? -2.031 10.893 -4.332 1.00 96.69 379 THR A N 1
ATOM 2475 C CA . THR A 1 379 ? -3.051 9.851 -4.468 1.00 96.69 379 THR A CA 1
ATOM 2476 C C . THR A 1 379 ? -2.381 8.508 -4.756 1.00 96.69 379 THR A C 1
ATOM 2478 O O . THR A 1 379 ? -1.655 8.358 -5.738 1.00 96.69 379 THR A O 1
ATOM 2481 N N . GLY A 1 380 ? -2.620 7.513 -3.909 1.00 96.94 380 GLY A N 1
ATOM 2482 C CA . GLY A 1 380 ? -2.178 6.133 -4.091 1.00 96.94 380 GLY A CA 1
ATOM 2483 C C . GLY A 1 380 ? -3.364 5.176 -4.107 1.00 96.94 380 GLY A C 1
ATOM 2484 O O . GLY A 1 380 ? -4.234 5.248 -3.242 1.00 96.94 380 GLY A O 1
ATOM 2485 N N . SER A 1 381 ? -3.408 4.255 -5.065 1.00 97.94 381 SER A N 1
ATOM 2486 C CA . SER A 1 381 ? -4.421 3.194 -5.089 1.00 97.94 381 SER A CA 1
ATOM 2487 C C . SER A 1 381 ? -3.836 1.860 -5.531 1.00 97.94 381 SER A C 1
ATOM 2489 O O . SER A 1 381 ? -2.998 1.806 -6.435 1.00 97.94 381 SER A O 1
ATOM 2491 N N . ALA A 1 382 ? -4.273 0.778 -4.894 1.00 97.38 382 ALA A N 1
ATOM 2492 C CA . ALA A 1 382 ? -3.879 -0.572 -5.258 1.00 97.38 382 ALA A CA 1
ATOM 2493 C C . ALA A 1 382 ? -5.034 -1.567 -5.095 1.00 97.38 382 ALA A C 1
ATOM 2495 O O . ALA A 1 382 ? -5.708 -1.566 -4.070 1.00 97.38 382 ALA A O 1
ATOM 2496 N N . THR A 1 383 ? -5.197 -2.456 -6.073 1.00 98.06 383 THR A N 1
ATOM 2497 C CA . THR A 1 383 ? -6.050 -3.650 -5.990 1.00 98.06 383 THR A CA 1
ATOM 2498 C C . THR A 1 383 ? -5.167 -4.870 -6.214 1.00 98.06 383 THR A C 1
ATOM 2500 O O . THR A 1 383 ? -4.519 -4.969 -7.259 1.00 98.06 383 THR A O 1
ATOM 2503 N N . VAL A 1 384 ? -5.109 -5.782 -5.243 1.00 97.38 384 VAL A N 1
ATOM 2504 C CA . VAL A 1 384 ? -4.226 -6.957 -5.269 1.00 97.38 384 VAL A CA 1
ATOM 2505 C C . VAL A 1 384 ? -5.027 -8.232 -5.003 1.00 97.38 384 VAL A C 1
ATOM 2507 O O . VAL A 1 384 ? -5.705 -8.352 -3.985 1.00 97.38 384 VAL A O 1
ATOM 2510 N N . GLY A 1 385 ? -4.948 -9.182 -5.938 1.00 95.88 385 GLY A N 1
ATOM 2511 C CA . GLY A 1 385 ? -5.636 -10.479 -5.888 1.00 95.88 385 GLY A CA 1
ATOM 2512 C C . GLY A 1 385 ? -4.852 -11.616 -5.212 1.00 95.88 385 GLY A C 1
ATOM 2513 O O . GLY A 1 385 ? -5.220 -12.782 -5.362 1.00 95.88 385 GLY A O 1
ATOM 2514 N N . GLY A 1 386 ? -3.712 -11.306 -4.590 1.00 96.31 386 GLY A N 1
ATOM 2515 C CA . GLY A 1 386 ? -2.756 -12.269 -4.045 1.00 96.31 386 GLY A CA 1
ATOM 2516 C C . GLY A 1 386 ? -1.887 -11.668 -2.938 1.00 96.31 386 GLY A C 1
ATOM 2517 O O . GLY A 1 386 ? -2.210 -10.634 -2.363 1.00 96.31 386 GLY A O 1
ATOM 2518 N N . ASP A 1 387 ? -0.765 -12.314 -2.632 1.00 97.81 387 ASP A N 1
ATOM 2519 C CA . ASP A 1 387 ? 0.078 -11.938 -1.491 1.00 97.81 387 ASP A CA 1
ATOM 2520 C C . ASP A 1 387 ? 0.789 -10.585 -1.672 1.00 97.81 387 ASP A C 1
ATOM 2522 O O . ASP A 1 387 ? 1.305 -10.285 -2.744 1.00 97.81 387 ASP A O 1
ATOM 2526 N N . ILE A 1 388 ? 0.909 -9.804 -0.597 1.00 97.88 388 ILE A N 1
ATOM 2527 C CA . ILE A 1 388 ? 1.854 -8.687 -0.471 1.00 97.88 388 ILE A CA 1
ATOM 2528 C C . ILE A 1 388 ? 2.808 -9.014 0.681 1.00 97.88 388 ILE A C 1
ATOM 2530 O O . ILE A 1 388 ? 2.480 -8.811 1.850 1.00 97.88 388 ILE A O 1
ATOM 2534 N N . THR A 1 389 ? 3.982 -9.568 0.375 1.00 97.31 389 THR A N 1
ATOM 2535 C CA . THR A 1 389 ? 4.891 -10.125 1.397 1.00 97.31 389 THR A CA 1
ATOM 2536 C C . THR A 1 389 ? 6.358 -9.781 1.141 1.00 97.31 389 THR A C 1
ATOM 2538 O O . THR A 1 389 ? 6.762 -9.458 0.023 1.00 97.31 389 THR A O 1
ATOM 2541 N N . GLY A 1 390 ? 7.177 -9.845 2.197 1.00 95.44 390 GLY A N 1
ATOM 2542 C CA . GLY A 1 390 ? 8.623 -9.592 2.127 1.00 95.44 390 GLY A CA 1
ATOM 2543 C C . GLY A 1 390 ? 9.017 -8.110 2.158 1.00 95.44 390 GLY A C 1
ATOM 2544 O O . GLY A 1 390 ? 10.194 -7.767 2.024 1.00 95.44 390 GLY A O 1
ATOM 2545 N N . TYR A 1 391 ? 8.058 -7.211 2.362 1.00 96.44 391 TYR A N 1
ATOM 2546 C CA . TYR A 1 391 ? 8.313 -5.788 2.561 1.00 96.44 391 TYR A CA 1
ATOM 2547 C C . TYR A 1 391 ? 8.290 -5.474 4.055 1.00 96.44 391 TYR A C 1
ATOM 2549 O O . TYR A 1 391 ? 7.411 -5.937 4.770 1.00 96.44 391 TYR A O 1
ATOM 2557 N N . GLY A 1 392 ? 9.261 -4.693 4.530 1.00 95.06 392 GLY A N 1
ATOM 2558 C CA . GLY A 1 392 ? 9.214 -4.153 5.894 1.00 95.06 392 GLY A CA 1
ATOM 2559 C C . GLY A 1 392 ? 8.232 -2.985 5.998 1.00 95.06 392 GLY A C 1
ATOM 2560 O O . GLY A 1 392 ? 7.776 -2.631 7.080 1.00 95.06 392 GLY A O 1
ATOM 2561 N N . GLN A 1 393 ? 7.895 -2.367 4.866 1.00 95.62 393 GLN A N 1
ATOM 2562 C CA . GLN A 1 393 ? 6.995 -1.229 4.829 1.00 95.62 393 GLN A CA 1
ATOM 2563 C C . GLN A 1 393 ? 6.146 -1.227 3.562 1.00 95.62 393 GLN A C 1
ATOM 2565 O O . GLN A 1 393 ? 6.664 -1.389 2.456 1.00 95.62 393 GLN A O 1
ATOM 2570 N N . VAL A 1 394 ? 4.854 -0.965 3.737 1.00 97.38 394 VAL A N 1
ATOM 2571 C CA . VAL A 1 394 ? 3.896 -0.726 2.658 1.00 97.38 394 VAL A CA 1
ATOM 2572 C C . VAL A 1 394 ? 3.268 0.647 2.877 1.00 97.38 394 VAL A C 1
ATOM 2574 O O . VAL A 1 394 ? 2.569 0.859 3.867 1.00 97.38 394 VAL A O 1
ATOM 2577 N N . ASP A 1 395 ? 3.533 1.575 1.959 1.00 97.38 395 ASP A N 1
ATOM 2578 C CA . ASP A 1 395 ? 2.960 2.919 1.947 1.00 97.38 395 ASP A CA 1
ATOM 2579 C C . ASP A 1 395 ? 2.095 3.114 0.693 1.00 97.38 395 ASP A C 1
ATOM 2581 O O . ASP A 1 395 ? 2.572 2.941 -0.433 1.00 97.38 395 ASP A O 1
ATOM 2585 N N . ILE A 1 396 ? 0.843 3.529 0.874 1.00 97.69 396 ILE A N 1
ATOM 2586 C CA . ILE A 1 396 ? -0.087 3.828 -0.218 1.00 97.69 396 ILE A CA 1
ATOM 2587 C C . ILE A 1 396 ? -0.737 5.181 0.045 1.00 97.69 396 ILE A C 1
ATOM 2589 O O . ILE A 1 396 ? -1.465 5.337 1.020 1.00 97.69 396 ILE A O 1
ATOM 2593 N N . GLY A 1 397 ? -0.488 6.172 -0.807 1.00 96.50 397 GLY A N 1
ATOM 2594 C CA . GLY A 1 397 ? -0.990 7.524 -0.581 1.00 96.50 397 GLY A CA 1
ATOM 2595 C C . GLY A 1 397 ? -0.349 8.145 0.656 1.00 96.50 397 GLY A C 1
ATOM 2596 O O . GLY A 1 397 ? -1.021 8.356 1.662 1.00 96.50 397 GLY A O 1
ATOM 2597 N N . ARG A 1 398 ? 0.968 8.368 0.636 1.00 95.69 398 ARG A N 1
ATOM 2598 C CA . ARG A 1 398 ? 1.710 8.897 1.793 1.00 95.69 398 ARG A CA 1
ATOM 2599 C C . ARG A 1 398 ? 2.389 10.218 1.476 1.00 95.69 398 ARG A C 1
ATOM 2601 O O . ARG A 1 398 ? 3.067 10.340 0.462 1.00 95.69 398 ARG A O 1
ATOM 2608 N N . VAL A 1 399 ? 2.290 11.157 2.412 1.00 94.31 399 VAL A N 1
ATOM 2609 C CA . VAL A 1 399 ? 3.068 12.396 2.415 1.00 94.31 399 VAL A CA 1
ATOM 2610 C C . VAL A 1 399 ? 3.971 12.447 3.642 1.00 94.31 399 VAL A C 1
ATOM 2612 O O . VAL A 1 399 ? 3.543 12.178 4.768 1.00 94.31 399 VAL A O 1
ATOM 2615 N N . VAL A 1 400 ? 5.235 12.803 3.427 1.00 91.69 400 VAL A N 1
ATOM 2616 C CA . VAL A 1 400 ? 6.171 13.167 4.495 1.00 91.69 400 VAL A CA 1
ATOM 2617 C C . VAL A 1 400 ? 6.244 14.692 4.569 1.00 91.69 400 VAL A C 1
ATOM 2619 O O . VAL A 1 400 ? 6.428 15.341 3.545 1.00 91.69 400 VAL A O 1
ATOM 2622 N N . VAL A 1 401 ? 6.147 15.217 5.792 1.00 87.62 401 VAL A N 1
ATOM 2623 C CA . VAL A 1 401 ? 5.989 16.611 6.235 1.00 87.62 401 VAL A CA 1
ATOM 2624 C C . VAL A 1 401 ? 4.540 17.081 6.362 1.00 87.62 401 VAL A C 1
ATOM 2626 O O . VAL A 1 401 ? 3.950 16.855 7.414 1.00 87.62 401 VAL A O 1
ATOM 2629 N N . THR A 1 402 ? 3.964 17.734 5.356 1.00 88.75 402 THR A N 1
ATOM 2630 C CA . THR A 1 402 ? 2.617 18.347 5.381 1.00 88.75 402 THR A CA 1
ATOM 2631 C C . THR A 1 402 ? 1.930 18.195 4.035 1.00 88.75 402 THR A C 1
ATOM 2633 O O . THR A 1 402 ? 2.600 17.834 3.087 1.00 88.75 402 THR A O 1
ATOM 2636 N N . GLY A 1 403 ? 0.626 18.450 3.915 1.00 92.69 403 GLY A N 1
ATOM 2637 C CA . GLY A 1 403 ? -0.089 18.349 2.638 1.00 92.69 403 GLY A CA 1
ATOM 2638 C C . GLY A 1 403 ? -1.236 17.347 2.646 1.00 92.69 403 GLY A C 1
ATOM 2639 O O . GLY A 1 403 ? -1.787 17.034 3.701 1.00 92.69 403 GLY A O 1
ATOM 2640 N N . SER A 1 404 ? -1.624 16.874 1.463 1.00 94.75 404 SER A N 1
ATOM 2641 C CA . SER A 1 404 ? -2.782 16.004 1.247 1.00 94.75 404 SER A CA 1
ATOM 2642 C C . SER A 1 404 ? -2.367 14.608 0.795 1.00 94.75 404 SER A C 1
ATOM 2644 O O . SER A 1 404 ? -1.680 14.460 -0.213 1.00 94.75 404 SER A O 1
ATOM 2646 N N . ALA A 1 405 ? -2.818 13.583 1.509 1.00 96.38 405 ALA A N 1
ATOM 2647 C CA . ALA A 1 405 ? -2.546 12.179 1.234 1.00 96.38 405 ALA A CA 1
ATOM 2648 C C . ALA A 1 405 ? -3.849 11.380 1.123 1.00 96.38 405 ALA A C 1
ATOM 2650 O O . ALA A 1 405 ? -4.527 11.164 2.124 1.00 96.38 405 ALA A O 1
ATOM 2651 N N . GLU A 1 406 ? -4.163 10.882 -0.068 1.00 97.62 406 GLU A N 1
ATOM 2652 C CA . GLU A 1 406 ? -5.266 9.950 -0.307 1.00 97.62 406 GLU A CA 1
ATOM 2653 C C . GLU A 1 406 ? -4.713 8.570 -0.669 1.00 97.62 406 GLU A C 1
ATOM 2655 O O . GLU A 1 406 ? -3.929 8.435 -1.607 1.00 97.62 406 GLU A O 1
ATOM 2660 N N . GLY A 1 407 ? -5.099 7.534 0.071 1.00 97.69 407 GLY A N 1
ATOM 2661 C CA . GLY A 1 407 ? -4.626 6.166 -0.117 1.00 97.69 407 GLY A CA 1
ATOM 2662 C C . GLY A 1 407 ? -5.768 5.160 -0.113 1.00 97.69 407 GLY A C 1
ATOM 2663 O O . GLY A 1 407 ? -6.651 5.224 0.740 1.00 97.69 407 GLY A O 1
ATOM 2664 N N . SER A 1 408 ? -5.736 4.190 -1.024 1.00 98.12 408 SER A N 1
ATOM 2665 C CA . SER A 1 408 ? -6.665 3.055 -1.016 1.00 98.12 408 SER A CA 1
ATOM 2666 C C . SER A 1 408 ? -5.968 1.734 -1.335 1.00 98.12 408 SER A C 1
ATOM 2668 O O . SER A 1 408 ? -5.176 1.654 -2.272 1.00 98.12 408 SER A O 1
ATOM 2670 N N . LEU A 1 409 ? -6.261 0.692 -0.561 1.00 98.06 409 LEU A N 1
ATOM 2671 C CA . LEU A 1 409 ? -5.817 -0.675 -0.821 1.00 98.06 409 LEU A CA 1
ATOM 2672 C C . LEU A 1 409 ? -7.008 -1.623 -0.746 1.00 98.06 409 LEU A C 1
ATOM 2674 O O . LEU A 1 409 ? -7.673 -1.696 0.284 1.00 98.06 409 LEU A O 1
ATOM 2678 N N . GLU A 1 410 ? -7.231 -2.372 -1.815 1.00 98.25 410 GLU A N 1
ATOM 2679 C CA . GLU A 1 410 ? -8.128 -3.520 -1.851 1.00 98.25 410 GLU A CA 1
ATOM 2680 C C . GLU A 1 410 ? -7.293 -4.798 -1.958 1.00 98.25 410 GLU A C 1
ATOM 2682 O O . GLU A 1 410 ? -6.528 -4.978 -2.908 1.00 98.25 410 GLU A O 1
ATOM 2687 N N . LEU A 1 411 ? -7.425 -5.678 -0.968 1.00 97.69 411 LEU A N 1
ATOM 2688 C CA . LEU A 1 411 ? -6.782 -6.985 -0.933 1.00 97.69 411 LEU A CA 1
ATOM 2689 C C . LEU A 1 411 ? -7.861 -8.066 -0.994 1.00 97.69 411 LEU A C 1
ATOM 2691 O O . LEU A 1 411 ? -8.655 -8.207 -0.064 1.00 97.69 411 LEU A O 1
ATOM 2695 N N . SER A 1 412 ? -7.862 -8.840 -2.076 1.00 96.06 412 SER A N 1
ATOM 2696 C CA . SER A 1 412 ? -8.820 -9.926 -2.301 1.00 96.06 412 SER A CA 1
ATOM 2697 C C . SER A 1 412 ? -8.067 -11.235 -2.471 1.00 96.06 412 SER A C 1
ATOM 2699 O O . SER A 1 412 ? -7.337 -11.404 -3.439 1.00 96.06 412 SER A O 1
ATOM 2701 N N . ASN A 1 413 ? -8.261 -12.187 -1.560 1.00 89.75 413 ASN A N 1
ATOM 2702 C CA . ASN A 1 413 ? -7.452 -13.409 -1.475 1.00 89.75 413 ASN A CA 1
ATOM 2703 C C . ASN A 1 413 ? -5.940 -13.139 -1.230 1.00 89.75 413 ASN A C 1
ATOM 2705 O O . ASN A 1 413 ? -5.328 -12.233 -1.784 1.00 89.75 413 ASN A O 1
ATOM 2709 N N . GLY A 1 414 ? -5.300 -13.958 -0.393 1.00 95.62 414 GLY A N 1
ATOM 2710 C CA . GLY A 1 414 ? -3.863 -13.843 -0.094 1.00 95.62 414 GLY A CA 1
ATOM 2711 C C . GLY A 1 414 ? -3.540 -13.128 1.220 1.00 95.62 414 GLY A C 1
ATOM 2712 O O . GLY A 1 414 ? -4.414 -12.871 2.047 1.00 95.62 414 GLY A O 1
ATOM 2713 N N . THR A 1 415 ? -2.255 -12.870 1.447 1.00 97.62 415 THR A N 1
ATOM 2714 C CA . THR A 1 415 ? -1.722 -12.354 2.712 1.00 97.62 415 THR A CA 1
ATOM 2715 C C . THR A 1 415 ? -0.958 -11.049 2.512 1.00 97.62 415 THR A C 1
ATOM 2717 O O . THR A 1 415 ? 0.012 -11.013 1.761 1.00 97.62 415 THR A O 1
ATOM 2720 N N . LEU A 1 416 ? -1.324 -9.997 3.244 1.00 97.69 416 LEU A N 1
ATOM 2721 C CA . LEU A 1 416 ? -0.492 -8.812 3.454 1.00 97.69 416 LEU A CA 1
ATOM 2722 C C . LEU A 1 416 ? 0.342 -9.012 4.723 1.00 97.69 416 LEU A C 1
ATOM 2724 O O . LEU A 1 416 ? -0.199 -8.984 5.827 1.00 97.69 416 LEU A O 1
ATOM 2728 N N . ALA A 1 417 ? 1.653 -9.208 4.565 1.00 96.75 417 ALA A N 1
ATOM 2729 C CA . ALA A 1 417 ? 2.601 -9.331 5.671 1.00 96.75 417 ALA A CA 1
ATOM 2730 C C . ALA A 1 417 ? 3.704 -8.269 5.570 1.00 96.75 417 ALA A C 1
ATOM 2732 O O . ALA A 1 417 ? 4.562 -8.335 4.686 1.00 96.75 417 ALA A O 1
ATOM 2733 N N . THR A 1 418 ? 3.672 -7.300 6.488 1.00 95.38 418 THR A N 1
ATOM 2734 C CA . THR A 1 418 ? 4.613 -6.170 6.566 1.00 95.38 418 THR A CA 1
ATOM 2735 C C . THR A 1 418 ? 4.775 -5.703 8.009 1.00 95.38 418 THR A C 1
ATOM 2737 O O . THR A 1 418 ? 3.822 -5.795 8.779 1.00 95.38 418 THR A O 1
ATOM 2740 N N . ASP A 1 419 ? 5.937 -5.153 8.372 1.00 93.75 419 ASP A N 1
ATOM 2741 C CA . ASP A 1 419 ? 6.145 -4.582 9.713 1.00 93.75 419 ASP A CA 1
ATOM 2742 C C . ASP A 1 419 ? 5.350 -3.282 9.902 1.00 93.75 419 ASP A C 1
ATOM 2744 O O . ASP A 1 419 ? 4.826 -3.009 10.987 1.00 93.75 419 ASP A O 1
ATOM 2748 N N . ALA A 1 420 ? 5.255 -2.473 8.841 1.00 93.06 420 ALA A N 1
ATOM 2749 C CA . ALA A 1 420 ? 4.550 -1.195 8.823 1.00 93.06 420 ALA A CA 1
ATOM 2750 C C . ALA A 1 420 ? 3.589 -1.092 7.632 1.00 93.06 420 ALA A C 1
ATOM 2752 O O . ALA A 1 420 ? 3.970 -1.358 6.488 1.00 93.06 420 ALA A O 1
ATOM 2753 N N . LEU A 1 421 ? 2.362 -0.643 7.904 1.00 95.44 421 LEU A N 1
ATOM 2754 C CA . LEU A 1 421 ? 1.337 -0.363 6.899 1.00 95.44 421 LEU A CA 1
ATOM 2755 C C . LEU A 1 421 ? 0.810 1.061 7.068 1.00 95.44 421 LEU A C 1
ATOM 2757 O O . LEU A 1 421 ? 0.320 1.426 8.140 1.00 95.44 421 LEU A O 1
ATOM 2761 N N . ARG A 1 422 ? 0.903 1.855 5.999 1.00 95.00 422 ARG A N 1
ATOM 2762 C CA . ARG A 1 422 ? 0.428 3.240 5.958 1.00 95.00 422 ARG A CA 1
ATOM 2763 C C . ARG A 1 422 ? -0.408 3.474 4.709 1.00 95.00 422 ARG A C 1
ATOM 2765 O O . ARG A 1 422 ? 0.085 3.308 3.599 1.00 95.00 422 ARG A O 1
ATOM 2772 N N . ILE A 1 423 ? -1.662 3.867 4.887 1.00 96.25 423 ILE A N 1
ATOM 2773 C CA . ILE A 1 423 ? -2.610 4.123 3.803 1.00 96.25 423 ILE A CA 1
ATOM 2774 C C . ILE A 1 423 ? -3.244 5.491 4.032 1.00 96.25 423 ILE A C 1
ATOM 2776 O O . ILE A 1 423 ? -3.883 5.697 5.063 1.00 96.25 423 ILE A O 1
ATOM 2780 N N . GLY A 1 424 ? -3.076 6.426 3.098 1.00 95.62 424 GLY A N 1
ATOM 2781 C CA . GLY A 1 424 ? -3.627 7.775 3.231 1.00 95.62 424 GLY A CA 1
ATOM 2782 C C . GLY A 1 424 ? -3.071 8.474 4.464 1.00 95.62 424 GLY A C 1
ATOM 2783 O O . GLY A 1 424 ? -3.817 8.776 5.391 1.00 95.62 424 GLY A O 1
ATOM 2784 N N . SER A 1 425 ? -1.748 8.622 4.550 1.00 94.00 425 SER A N 1
ATOM 2785 C CA . SER A 1 425 ? -1.078 9.087 5.771 1.00 94.00 425 SER A CA 1
ATOM 2786 C C . SER A 1 425 ? -0.231 10.334 5.539 1.00 94.00 425 SER A C 1
ATOM 2788 O O . SER A 1 425 ? 0.570 10.356 4.602 1.00 94.00 425 SER A O 1
ATOM 2790 N N . VAL A 1 426 ? -0.313 11.302 6.453 1.00 92.88 426 VAL A N 1
ATOM 2791 C CA . VAL A 1 426 ? 0.604 12.452 6.526 1.00 92.88 426 VAL A CA 1
ATOM 2792 C C . VAL A 1 426 ? 1.469 12.321 7.776 1.00 92.88 426 VAL A C 1
ATOM 2794 O O . VAL A 1 426 ? 0.962 12.191 8.892 1.00 92.88 426 VAL A O 1
ATOM 2797 N N . GLN A 1 427 ? 2.787 12.355 7.610 1.00 91.62 427 GLN A N 1
ATOM 2798 C CA . GLN A 1 427 ? 3.732 12.222 8.715 1.00 91.62 427 GLN A CA 1
ATOM 2799 C C . GLN A 1 427 ? 4.669 13.421 8.761 1.00 91.62 427 GLN A C 1
ATOM 2801 O O . GLN A 1 427 ? 5.462 13.591 7.845 1.00 91.62 427 GLN A O 1
ATOM 2806 N N . GLY A 1 428 ? 4.659 14.187 9.852 1.00 86.12 428 GLY A N 1
ATOM 2807 C CA . GLY A 1 428 ? 5.593 15.295 10.042 1.00 86.12 428 GLY A CA 1
ATOM 2808 C C . GLY A 1 428 ? 7.054 14.850 9.940 1.00 86.12 428 GLY A C 1
ATOM 2809 O O . GLY A 1 428 ? 7.413 13.762 10.402 1.00 86.12 428 GLY A O 1
ATOM 2810 N N . ALA A 1 429 ? 7.916 15.694 9.365 1.00 78.19 429 ALA A N 1
ATOM 2811 C CA . ALA A 1 429 ? 9.353 15.462 9.445 1.00 78.19 429 ALA A CA 1
ATOM 2812 C C . ALA A 1 429 ? 9.770 15.454 10.920 1.00 78.19 429 ALA A C 1
ATOM 2814 O O . ALA A 1 429 ? 9.504 16.397 11.668 1.00 78.19 429 ALA A O 1
ATOM 2815 N N . GLY A 1 430 ? 10.414 14.373 11.360 1.00 77.50 430 GLY A N 1
ATOM 2816 C CA . GLY A 1 430 ? 11.042 14.353 12.677 1.00 77.50 430 GLY A CA 1
ATOM 2817 C C . GLY A 1 430 ? 12.072 15.484 12.820 1.00 77.50 430 GLY A C 1
ATOM 2818 O O . GLY A 1 430 ? 12.541 16.041 11.832 1.00 77.50 430 GLY A O 1
ATOM 2819 N N . GLY A 1 431 ? 12.465 15.814 14.054 1.00 74.06 431 GLY A N 1
ATOM 2820 C CA . GLY A 1 431 ? 13.632 16.680 14.288 1.00 74.06 431 GLY A CA 1
ATOM 2821 C C . GLY A 1 431 ? 13.375 18.190 14.356 1.00 74.06 431 GLY A C 1
ATOM 2822 O O . GLY A 1 431 ? 14.302 18.961 14.132 1.00 74.06 431 GLY A O 1
ATOM 2823 N N . GLY A 1 432 ? 12.163 18.629 14.711 1.00 77.06 432 GLY A N 1
ATOM 2824 C CA . GLY A 1 432 ? 11.890 20.051 14.966 1.00 77.06 432 GLY A CA 1
ATOM 2825 C C . GLY A 1 432 ? 11.677 20.888 13.704 1.00 77.06 432 GLY A C 1
ATOM 2826 O O . GLY A 1 432 ? 11.936 22.091 13.722 1.00 77.06 432 GLY A O 1
ATOM 2827 N N . VAL A 1 433 ? 11.211 20.267 12.615 1.00 80.75 433 VAL A N 1
ATOM 2828 C CA . VAL A 1 433 ? 10.778 21.000 11.421 1.00 80.75 433 VAL A CA 1
ATOM 2829 C C . VAL A 1 433 ? 9.596 21.898 11.770 1.00 80.75 433 VAL A C 1
ATOM 2831 O O . VAL A 1 433 ? 8.614 21.452 12.362 1.00 80.75 433 VAL A O 1
ATOM 2834 N N . THR A 1 434 ? 9.703 23.172 11.404 1.00 81.88 434 THR A N 1
ATOM 2835 C CA . THR A 1 434 ? 8.627 24.151 11.563 1.00 81.88 434 THR A CA 1
ATOM 2836 C C . THR A 1 434 ? 7.810 24.206 10.280 1.00 81.88 434 THR A C 1
ATOM 2838 O O . THR A 1 434 ? 8.354 24.439 9.203 1.00 81.88 434 THR A O 1
ATOM 2841 N N . VAL A 1 435 ? 6.503 23.999 10.405 1.00 80.69 435 VAL A N 1
ATOM 2842 C CA . VAL A 1 435 ? 5.535 24.131 9.312 1.00 80.69 435 VAL A CA 1
ATOM 2843 C C . VAL A 1 435 ? 4.985 25.551 9.336 1.00 80.69 435 VAL A C 1
ATOM 2845 O O . VAL A 1 435 ? 4.436 25.973 10.354 1.00 80.69 435 VAL A O 1
ATOM 2848 N N . THR A 1 436 ? 5.112 26.276 8.226 1.00 80.06 436 THR A N 1
ATOM 2849 C CA . THR A 1 436 ? 4.534 27.617 8.055 1.00 80.06 436 THR A CA 1
ATOM 2850 C C . THR A 1 436 ? 3.475 27.543 6.955 1.00 80.06 436 THR A C 1
ATOM 2852 O O . THR A 1 436 ? 3.803 27.222 5.818 1.00 80.06 436 THR A O 1
ATOM 2855 N N . ASP A 1 437 ? 2.211 27.799 7.309 1.00 76.75 437 ASP A N 1
ATOM 2856 C CA . ASP A 1 437 ? 1.036 27.793 6.412 1.00 76.75 437 ASP A CA 1
ATOM 2857 C C . ASP A 1 437 ? 0.605 26.435 5.815 1.00 76.75 437 ASP A C 1
ATOM 2859 O O . ASP A 1 437 ? -0.228 26.386 4.910 1.00 76.75 437 ASP A O 1
ATOM 2863 N N . GLY A 1 438 ? 1.093 25.321 6.366 1.00 76.44 438 GLY A N 1
ATOM 2864 C CA . GLY A 1 438 ? 0.647 23.983 5.975 1.00 76.44 438 GLY A CA 1
ATOM 2865 C C . GLY A 1 438 ? -0.724 23.611 6.548 1.00 76.44 438 GLY A C 1
ATOM 2866 O O . GLY A 1 438 ? -1.039 23.912 7.701 1.00 76.44 438 GLY A O 1
ATOM 2867 N N . ALA A 1 439 ? -1.520 22.891 5.759 1.00 86.19 439 ALA A N 1
ATOM 2868 C CA . ALA A 1 439 ? -2.631 22.078 6.244 1.00 86.19 439 ALA A CA 1
ATOM 2869 C C . ALA A 1 439 ? -2.287 20.603 6.017 1.00 86.19 439 ALA A C 1
ATOM 2871 O O . ALA A 1 439 ? -1.546 20.263 5.095 1.00 86.19 439 ALA A O 1
ATOM 2872 N N . ALA A 1 440 ? -2.805 19.720 6.865 1.00 90.06 440 ALA A N 1
ATOM 2873 C CA . ALA A 1 440 ? -2.641 18.285 6.685 1.00 90.06 440 ALA A CA 1
ATOM 2874 C C . ALA A 1 440 ? -3.998 17.632 6.423 1.00 90.06 440 ALA A C 1
ATOM 2876 O O . ALA A 1 440 ? -4.903 17.713 7.253 1.00 90.06 440 ALA A O 1
ATOM 2877 N N . HIS A 1 441 ? -4.132 16.976 5.277 1.00 93.50 441 HIS A N 1
ATOM 2878 C CA . HIS A 1 441 ? -5.309 16.205 4.911 1.00 93.50 441 HIS A CA 1
ATOM 2879 C C . HIS A 1 441 ? -4.910 14.754 4.648 1.00 93.50 441 HIS A C 1
ATOM 2881 O O . HIS A 1 441 ? -3.960 14.495 3.917 1.00 93.50 441 HIS A O 1
ATOM 2887 N N . ALA A 1 442 ? -5.601 13.801 5.260 1.00 94.00 442 ALA A N 1
ATOM 2888 C CA . ALA A 1 442 ? -5.272 12.385 5.139 1.00 94.00 442 ALA A CA 1
ATOM 2889 C C . ALA A 1 442 ? -6.552 11.566 4.961 1.00 94.00 442 ALA A C 1
ATOM 2891 O O . ALA A 1 442 ? -7.388 11.569 5.856 1.00 94.00 442 ALA A O 1
ATOM 2892 N N . VAL A 1 443 ? -6.714 10.854 3.848 1.00 96.06 443 VAL A N 1
ATOM 2893 C CA . VAL A 1 443 ? -7.847 9.947 3.609 1.00 96.06 443 VAL A CA 1
ATOM 2894 C C . VAL A 1 443 ? -7.314 8.571 3.254 1.00 96.06 443 VAL A C 1
ATOM 2896 O O . VAL A 1 443 ? -6.659 8.410 2.231 1.00 96.06 443 VAL A O 1
ATOM 2899 N N . GLY A 1 444 ? -7.573 7.570 4.088 1.00 96.81 444 GLY A N 1
ATOM 2900 C CA . GLY A 1 444 ? -7.096 6.206 3.880 1.00 96.81 444 GLY A CA 1
ATOM 2901 C C . GLY A 1 444 ? -8.238 5.206 3.873 1.00 96.81 444 GLY A C 1
ATOM 2902 O O . GLY A 1 444 ? -9.090 5.251 4.755 1.00 96.81 444 GLY A O 1
ATOM 2903 N N . ARG A 1 445 ? -8.227 4.265 2.928 1.00 97.69 445 ARG A N 1
ATOM 2904 C CA . ARG A 1 445 ? -9.156 3.130 2.901 1.00 97.69 445 ARG A CA 1
ATOM 2905 C C . ARG A 1 445 ? -8.417 1.808 2.714 1.00 97.69 445 ARG A C 1
ATOM 2907 O O . ARG A 1 445 ? -7.674 1.648 1.753 1.00 97.69 445 ARG A O 1
ATOM 2914 N N . LEU A 1 446 ? -8.657 0.848 3.597 1.00 97.38 446 LEU A N 1
ATOM 2915 C CA . LEU A 1 446 ? -8.218 -0.538 3.461 1.00 97.38 446 LEU A CA 1
ATOM 2916 C C . LEU A 1 446 ? -9.450 -1.439 3.384 1.00 97.38 446 LEU A C 1
ATOM 2918 O O . LEU A 1 446 ? -10.228 -1.465 4.329 1.00 97.38 446 LEU A O 1
ATOM 2922 N N . SER A 1 447 ? -9.619 -2.174 2.288 1.00 98.06 447 SER A N 1
ATOM 2923 C CA . SER A 1 447 ? -10.648 -3.205 2.137 1.00 98.06 447 SER A CA 1
ATOM 2924 C C . SER A 1 447 ? -9.980 -4.574 2.016 1.00 98.06 447 SER A C 1
ATOM 2926 O O . SER A 1 447 ? -9.100 -4.760 1.174 1.00 98.06 447 SER A O 1
ATOM 2928 N N . VAL A 1 448 ? -10.352 -5.515 2.883 1.00 97.50 448 VAL A N 1
ATOM 2929 C CA . VAL A 1 448 ? -9.809 -6.878 2.926 1.00 97.50 448 VAL A CA 1
ATOM 2930 C C . VAL A 1 448 ? -10.970 -7.854 2.812 1.00 97.50 448 VAL A C 1
ATOM 2932 O O . VAL A 1 448 ? -11.882 -7.856 3.642 1.00 97.50 448 VAL A O 1
ATOM 2935 N N . THR A 1 449 ? -10.952 -8.676 1.770 1.00 97.44 449 THR A N 1
ATOM 2936 C CA . THR A 1 449 ? -12.097 -9.514 1.409 1.00 97.44 449 THR A CA 1
ATOM 2937 C C . THR A 1 449 ? -11.683 -10.942 1.068 1.00 97.44 449 THR A C 1
ATOM 2939 O O . THR A 1 449 ? -10.507 -11.264 0.882 1.00 97.44 449 THR A O 1
ATOM 2942 N N . ASP A 1 450 ? -12.676 -11.830 0.994 1.00 95.25 450 ASP A N 1
ATOM 2943 C CA . ASP A 1 450 ? -12.549 -13.162 0.394 1.00 95.25 450 ASP A CA 1
ATOM 2944 C C . ASP A 1 450 ? -11.450 -14.043 1.010 1.00 95.25 450 ASP A C 1
ATOM 2946 O O . ASP A 1 450 ? -10.688 -14.713 0.320 1.00 95.25 450 ASP A O 1
ATOM 2950 N N . GLY A 1 451 ? -11.367 -14.077 2.339 1.00 93.31 451 GLY A N 1
ATOM 2951 C CA . GLY A 1 451 ? -10.386 -14.901 3.048 1.00 93.31 451 GLY A CA 1
ATOM 2952 C C . GLY A 1 451 ? -8.977 -14.316 3.068 1.00 93.31 451 GLY A C 1
ATOM 2953 O O . GLY A 1 451 ? -8.064 -14.993 3.540 1.00 93.31 451 GLY A O 1
ATOM 2954 N N . ALA A 1 452 ? -8.783 -13.085 2.582 1.00 96.19 452 ALA A N 1
ATOM 2955 C CA . ALA A 1 452 ? -7.509 -12.401 2.717 1.00 96.19 452 ALA A CA 1
ATOM 2956 C C . ALA A 1 452 ? -7.139 -12.153 4.190 1.00 96.19 452 ALA A C 1
ATOM 2958 O O . ALA A 1 452 ? -7.998 -12.020 5.072 1.00 96.19 452 ALA A O 1
ATOM 2959 N N . VAL A 1 453 ? -5.834 -12.104 4.450 1.00 96.81 453 VAL A N 1
ATOM 2960 C CA . VAL A 1 453 ? -5.261 -11.966 5.791 1.00 96.81 453 VAL A CA 1
ATOM 2961 C C . VAL A 1 453 ? -4.280 -10.802 5.825 1.00 96.81 453 VAL A C 1
ATOM 2963 O O . VAL A 1 453 ? -3.356 -10.739 5.022 1.00 96.81 453 VAL A O 1
ATOM 2966 N N . VAL A 1 454 ? -4.426 -9.906 6.796 1.00 96.81 454 VAL A N 1
ATOM 2967 C CA . VAL A 1 454 ? -3.407 -8.909 7.147 1.00 96.81 454 VAL A CA 1
ATOM 2968 C C . VAL A 1 454 ? -2.703 -9.369 8.418 1.00 96.81 454 VAL A C 1
ATOM 2970 O O . VAL A 1 454 ? -3.362 -9.676 9.408 1.00 96.81 454 VAL A O 1
ATOM 2973 N N . THR A 1 455 ? -1.374 -9.454 8.397 1.00 96.44 455 THR A N 1
ATOM 2974 C CA . THR A 1 455 ? -0.566 -9.950 9.520 1.00 96.44 455 THR A CA 1
ATOM 2975 C C . THR A 1 455 ? 0.832 -9.322 9.541 1.00 96.44 455 THR A C 1
ATOM 2977 O O . THR A 1 455 ? 1.192 -8.531 8.672 1.00 96.44 455 THR A O 1
ATOM 2980 N N . GLY A 1 456 ? 1.640 -9.663 10.546 1.00 91.06 456 GLY A N 1
ATOM 2981 C CA . GLY A 1 456 ? 3.043 -9.242 10.645 1.00 91.06 456 GLY A CA 1
ATOM 2982 C C . GLY A 1 456 ? 3.259 -7.789 11.075 1.00 91.06 456 GLY A C 1
ATOM 2983 O O . GLY A 1 456 ? 4.404 -7.364 11.182 1.00 91.06 456 GLY A O 1
ATOM 2984 N N . LEU A 1 457 ? 2.186 -7.050 11.371 1.00 90.94 457 LEU A N 1
ATOM 2985 C CA . LEU A 1 457 ? 2.233 -5.642 11.762 1.00 90.94 457 LEU A CA 1
ATOM 2986 C C . LEU A 1 457 ? 2.806 -5.499 13.178 1.00 90.94 457 LEU A C 1
ATOM 2988 O O . LEU A 1 457 ? 2.068 -5.457 14.163 1.00 90.94 457 LEU A O 1
ATOM 2992 N N . SER A 1 458 ? 4.133 -5.445 13.270 1.00 83.50 458 SER A N 1
ATOM 2993 C CA . SER A 1 458 ? 4.879 -5.227 14.515 1.00 83.50 458 SER A CA 1
ATOM 2994 C C . SER A 1 458 ? 4.859 -3.762 14.967 1.00 83.50 458 SER A C 1
ATOM 2996 O O . SER A 1 458 ? 5.132 -3.458 16.129 1.00 83.50 458 SER A O 1
ATOM 2998 N N . SER A 1 459 ? 4.520 -2.843 14.059 1.00 79.38 459 SER A N 1
ATOM 2999 C CA . SER A 1 459 ? 4.443 -1.405 14.315 1.00 79.38 459 SER A CA 1
ATOM 3000 C C . SER A 1 459 ? 3.016 -0.850 14.175 1.00 79.38 459 SER A C 1
ATOM 3002 O O . SER A 1 459 ? 2.032 -1.588 14.098 1.00 79.38 459 SER A O 1
ATOM 3004 N N . PHE A 1 460 ? 2.883 0.480 14.198 1.00 77.06 460 PHE A N 1
ATOM 3005 C CA . PHE A 1 460 ? 1.599 1.166 14.063 1.00 77.06 460 PHE A CA 1
ATOM 3006 C C . PHE A 1 460 ? 1.020 0.991 12.657 1.00 77.06 460 PHE A C 1
ATOM 3008 O O . PHE A 1 460 ? 1.673 1.325 11.667 1.00 77.06 460 PHE A O 1
ATOM 3015 N N . THR A 1 461 ? -0.238 0.555 12.587 1.00 87.38 461 THR A N 1
ATOM 3016 C CA . THR A 1 461 ? -1.027 0.635 11.353 1.00 87.38 461 THR A CA 1
ATOM 3017 C C . THR A 1 461 ? -1.662 2.011 11.260 1.00 87.38 461 THR A C 1
ATOM 3019 O O . THR A 1 461 ? -2.316 2.460 12.199 1.00 87.38 461 THR A O 1
ATOM 3022 N N . GLN A 1 462 ? -1.451 2.694 10.140 1.00 90.19 462 GLN A N 1
ATOM 3023 C CA . GLN A 1 462 ? -1.946 4.048 9.907 1.00 90.19 462 GLN A CA 1
ATOM 3024 C C . GLN A 1 462 ? -2.876 4.037 8.698 1.00 90.19 462 GLN A C 1
ATOM 3026 O O . GLN A 1 462 ? -2.414 3.839 7.580 1.00 90.19 462 GLN A O 1
ATOM 3031 N N . ILE A 1 463 ? -4.172 4.255 8.911 1.00 92.44 463 ILE A N 1
ATOM 3032 C CA . ILE A 1 463 ? -5.170 4.354 7.838 1.00 92.44 463 ILE A CA 1
ATOM 3033 C C . ILE A 1 463 ? -5.875 5.694 8.010 1.00 92.44 463 ILE A C 1
ATOM 3035 O O . ILE A 1 463 ? -6.539 5.897 9.023 1.00 92.44 463 ILE A O 1
ATOM 3039 N N . GLY A 1 464 ? -5.693 6.623 7.068 1.00 89.88 464 GLY A N 1
ATOM 304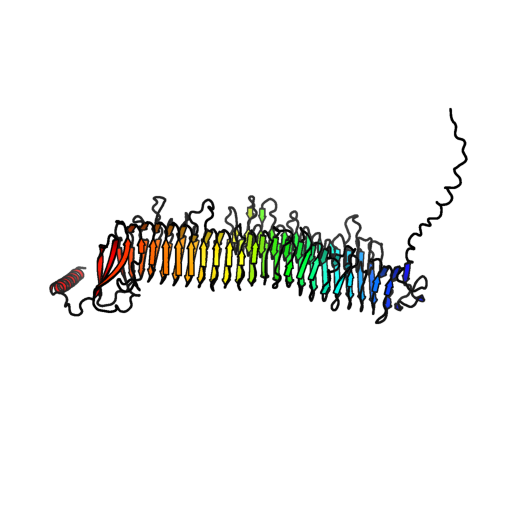0 C CA . GLY A 1 464 ? -6.283 7.958 7.167 1.00 89.88 464 GLY A CA 1
ATOM 3041 C C . GLY A 1 464 ? -5.763 8.722 8.377 1.00 89.88 464 GLY A C 1
ATOM 3042 O O . GLY A 1 464 ? -6.546 9.174 9.207 1.00 89.88 464 GLY A O 1
ATOM 3043 N N . SER A 1 465 ? -4.439 8.776 8.536 1.00 88.62 465 SER A N 1
ATOM 3044 C CA . SER A 1 465 ? -3.785 9.185 9.784 1.00 88.62 465 SER A CA 1
ATOM 3045 C C . SER A 1 465 ? -2.854 10.372 9.584 1.00 88.62 465 SER A C 1
ATOM 3047 O O . SER A 1 465 ? -2.123 10.452 8.596 1.00 88.62 465 SER A O 1
ATOM 3049 N N . ILE A 1 466 ? -2.800 11.239 10.594 1.00 85.69 466 ILE A N 1
ATOM 3050 C CA . ILE A 1 466 ? -1.885 12.376 10.662 1.00 85.69 466 ILE A CA 1
ATOM 3051 C C . ILE A 1 466 ? -1.014 12.246 11.916 1.00 85.69 466 ILE A C 1
ATOM 3053 O O . ILE A 1 466 ? -1.523 12.151 13.032 1.00 85.69 466 ILE A O 1
ATOM 3057 N N . VAL A 1 467 ? 0.311 12.251 11.750 1.00 86.06 467 VAL A N 1
ATOM 3058 C CA . VAL A 1 467 ? 1.262 12.114 12.866 1.00 86.06 467 VAL A CA 1
ATOM 3059 C C . VAL A 1 467 ? 2.212 13.308 12.911 1.00 86.06 467 VAL A C 1
ATOM 3061 O O . VAL A 1 467 ? 3.198 13.345 12.177 1.00 86.06 467 VAL A O 1
ATOM 3064 N N . PHE A 1 468 ? 1.948 14.256 13.818 1.00 81.69 468 PHE A N 1
ATOM 3065 C CA . PHE A 1 468 ? 2.829 15.396 14.098 1.00 81.69 468 PHE A CA 1
ATOM 3066 C C . PHE A 1 468 ? 3.327 15.400 15.548 1.00 81.69 468 PHE A C 1
ATOM 3068 O O . PHE A 1 468 ? 2.518 15.376 16.480 1.00 81.69 468 PHE A O 1
ATOM 3075 N N . PRO A 1 469 ? 4.645 15.502 15.774 1.00 69.94 469 PRO A N 1
ATOM 3076 C CA . PRO A 1 469 ? 5.186 15.823 17.082 1.00 69.94 469 PRO A CA 1
ATOM 3077 C C . PRO A 1 469 ? 5.129 17.345 17.319 1.00 69.94 469 PRO A C 1
ATOM 3079 O O . PRO A 1 469 ? 6.044 18.070 16.949 1.00 69.94 469 PRO A O 1
ATOM 3082 N N . GLY A 1 470 ? 4.070 17.838 17.969 1.00 59.78 470 GLY A N 1
ATOM 3083 C CA . GLY A 1 470 ? 4.163 19.072 18.767 1.00 59.78 470 GLY A CA 1
ATOM 3084 C C . GLY A 1 470 ? 3.711 20.411 18.165 1.00 59.78 470 GLY A C 1
ATOM 3085 O O . GLY A 1 470 ? 3.984 21.431 18.793 1.00 59.78 470 GLY A O 1
ATOM 3086 N N . ALA A 1 471 ? 2.990 20.460 17.038 1.00 54.56 471 ALA A N 1
ATOM 3087 C CA . ALA A 1 471 ? 2.398 21.712 16.538 1.00 54.56 471 ALA A CA 1
ATOM 3088 C C . ALA A 1 471 ? 0.930 21.547 16.107 1.00 54.56 471 ALA A C 1
ATOM 3090 O O . ALA A 1 471 ? 0.555 20.528 15.529 1.00 54.56 471 ALA A O 1
ATOM 3091 N N . ALA A 1 472 ? 0.108 22.564 16.385 1.00 67.94 472 ALA A N 1
ATOM 3092 C CA . ALA A 1 472 ? -1.297 22.644 15.987 1.00 67.94 472 ALA A CA 1
ATOM 3093 C C . ALA A 1 472 ? -1.416 23.033 14.503 1.00 67.94 472 ALA A C 1
ATOM 3095 O O . ALA A 1 472 ? -1.687 24.184 14.171 1.00 67.94 472 ALA A O 1
ATOM 3096 N N . VAL A 1 473 ? -1.162 22.081 13.608 1.00 72.12 473 VAL A N 1
ATOM 3097 C CA . VAL A 1 473 ? -1.440 22.239 12.175 1.00 72.12 473 VAL A CA 1
ATOM 3098 C C . VAL A 1 473 ? -2.933 21.961 11.951 1.00 72.12 473 VAL A C 1
ATOM 3100 O O . VAL A 1 473 ? -3.412 20.929 12.440 1.00 72.12 473 VAL A O 1
ATOM 3103 N N . PRO A 1 474 ? -3.691 22.825 11.242 1.00 75.88 474 PRO A N 1
ATOM 3104 C CA . PRO A 1 474 ? -5.046 22.493 10.814 1.00 75.88 474 PRO A CA 1
ATOM 3105 C C . PRO A 1 474 ? -5.026 21.148 10.093 1.00 75.88 474 PRO A C 1
ATOM 3107 O O . PRO A 1 474 ? -4.326 20.974 9.094 1.00 75.88 474 PRO A O 1
ATOM 3110 N N . SER A 1 475 ? -5.736 20.177 10.654 1.00 85.06 475 SER A N 1
ATOM 3111 C CA . SER A 1 475 ? -5.653 18.788 10.224 1.00 85.06 475 SER A CA 1
ATOM 3112 C C . SER A 1 475 ? -7.041 18.184 10.091 1.00 85.06 475 SER A C 1
ATOM 3114 O O . SER A 1 475 ? -7.918 18.418 10.922 1.00 85.06 475 SER A O 1
ATOM 3116 N N . SER A 1 476 ? -7.242 17.419 9.023 1.00 90.81 476 SER A N 1
ATOM 3117 C CA . SER A 1 476 ? -8.413 16.569 8.842 1.00 90.81 476 SER A CA 1
ATOM 3118 C C . SER A 1 476 ? -7.966 15.200 8.347 1.00 90.81 476 SER A C 1
ATOM 3120 O O . SER A 1 476 ? -7.362 15.067 7.284 1.00 90.81 476 SER A O 1
ATOM 3122 N N . ALA A 1 477 ? -8.246 14.174 9.141 1.00 91.94 477 ALA A N 1
ATOM 3123 C CA . ALA A 1 477 ? -7.921 12.795 8.812 1.00 91.94 477 ALA A CA 1
ATOM 3124 C C . ALA A 1 477 ? -9.214 11.973 8.685 1.00 91.94 477 ALA A C 1
ATOM 3126 O O . ALA A 1 477 ? -10.147 12.186 9.459 1.00 91.94 477 ALA A O 1
ATOM 3127 N N . SER A 1 478 ? -9.304 11.057 7.724 1.00 94.56 478 SER A N 1
ATOM 3128 C CA . SER A 1 478 ? -10.402 10.102 7.594 1.00 94.56 478 SER A CA 1
ATOM 3129 C C . SER A 1 478 ? -9.878 8.721 7.216 1.00 94.56 478 SER A C 1
ATOM 3131 O O . SER A 1 478 ? -9.297 8.551 6.150 1.00 94.56 478 SER A O 1
ATOM 3133 N N . GLY A 1 479 ? -10.060 7.736 8.090 1.00 95.69 479 GLY A N 1
ATOM 3134 C CA . GLY A 1 479 ? -9.622 6.359 7.878 1.00 95.69 479 GLY A CA 1
ATOM 3135 C C . GLY A 1 479 ? -10.797 5.394 7.810 1.00 95.69 479 GLY A C 1
ATOM 3136 O O . GLY A 1 479 ? -11.700 5.477 8.640 1.00 95.69 479 GLY A O 1
ATOM 3137 N N . GLU A 1 480 ? -10.772 4.454 6.872 1.00 97.50 480 GLU A N 1
ATOM 3138 C CA . GLU A 1 480 ? -11.737 3.360 6.777 1.00 97.50 480 GLU A CA 1
ATOM 3139 C C . GLU A 1 480 ? -11.024 2.008 6.646 1.00 97.50 480 GLU A C 1
ATOM 3141 O O . GLU A 1 480 ? -10.211 1.810 5.746 1.00 97.50 480 GLU A O 1
ATOM 3146 N N . LEU A 1 481 ? -11.345 1.071 7.536 1.00 97.00 481 LEU A N 1
ATOM 3147 C CA . LEU A 1 481 ? -10.962 -0.337 7.448 1.00 97.00 481 LEU A CA 1
ATOM 3148 C C . LEU A 1 481 ? -12.223 -1.178 7.253 1.00 97.00 481 LEU A C 1
ATOM 3150 O O . LEU A 1 481 ? -13.086 -1.206 8.125 1.00 97.00 481 LEU A O 1
ATOM 3154 N N . GLU A 1 482 ? -12.316 -1.880 6.136 1.00 98.12 482 GLU A N 1
ATOM 3155 C CA . GLU A 1 482 ? -13.423 -2.762 5.785 1.00 98.12 482 GLU A CA 1
ATOM 3156 C C . GLU A 1 482 ? -12.918 -4.206 5.702 1.00 98.12 482 GLU A C 1
ATOM 3158 O O . GLU A 1 482 ? -11.971 -4.499 4.974 1.00 98.12 482 GLU A O 1
ATOM 3163 N N . LEU A 1 483 ? -13.536 -5.104 6.465 1.00 97.50 483 LEU A N 1
ATOM 3164 C CA . LEU A 1 483 ? -13.203 -6.524 6.547 1.00 97.50 483 LEU A CA 1
ATOM 3165 C C . LEU A 1 483 ? -14.451 -7.348 6.220 1.00 97.50 483 LEU A C 1
ATOM 3167 O O . LEU A 1 483 ? -15.485 -7.186 6.867 1.00 97.50 483 LEU A O 1
ATOM 3171 N N . THR A 1 484 ? -14.372 -8.245 5.238 1.00 97.75 484 THR A N 1
ATOM 3172 C CA . THR A 1 484 ? -15.475 -9.154 4.874 1.00 97.75 484 THR A CA 1
ATOM 3173 C C . THR A 1 484 ? -14.945 -10.565 4.651 1.00 97.75 484 THR A C 1
ATOM 3175 O O . THR A 1 484 ? -14.186 -10.810 3.713 1.00 97.75 484 THR A O 1
ATOM 3178 N N . ARG A 1 485 ? -15.351 -11.522 5.497 1.00 96.69 485 ARG A N 1
ATOM 3179 C CA . ARG A 1 485 ? -14.797 -12.892 5.526 1.00 96.69 485 ARG A CA 1
ATOM 3180 C C . ARG A 1 485 ? -13.262 -12.912 5.565 1.00 96.69 485 ARG A C 1
ATOM 3182 O O . ARG A 1 485 ? -12.643 -13.702 4.858 1.00 96.69 485 ARG A O 1
ATOM 3189 N N . SER A 1 486 ? -12.644 -12.031 6.347 1.00 97.00 486 SER A N 1
ATOM 3190 C CA . SER A 1 486 ? -11.186 -11.807 6.347 1.00 97.00 486 SER A CA 1
ATOM 3191 C C . SER A 1 486 ? -10.596 -11.762 7.756 1.00 97.00 486 SER A C 1
ATOM 3193 O O . SER A 1 486 ? -11.334 -11.653 8.734 1.00 97.00 486 SER A O 1
ATOM 3195 N N . SER A 1 487 ? -9.267 -11.809 7.868 1.00 96.38 487 SER A N 1
ATOM 3196 C CA . SER A 1 487 ? -8.576 -11.655 9.154 1.00 96.38 487 SER A CA 1
ATOM 3197 C C . SER A 1 487 ? -7.631 -10.459 9.153 1.00 96.38 487 SER A C 1
ATOM 3199 O O . SER A 1 487 ? -6.843 -10.283 8.229 1.00 96.38 487 SER A O 1
ATOM 3201 N N . PHE A 1 488 ? -7.648 -9.685 10.233 1.00 97.06 488 PHE A N 1
ATOM 3202 C CA . PHE A 1 488 ? -6.695 -8.622 10.516 1.00 97.06 488 PHE A CA 1
ATOM 3203 C C . PHE A 1 488 ? -5.986 -8.913 11.838 1.00 97.06 488 PHE A C 1
ATOM 3205 O O . PHE A 1 488 ? -6.622 -8.972 12.889 1.00 97.06 488 PHE A O 1
ATOM 3212 N N . THR A 1 489 ? -4.667 -9.069 11.800 1.00 95.56 489 THR A N 1
ATOM 3213 C CA . THR A 1 489 ? -3.826 -9.255 12.983 1.00 95.56 489 THR A CA 1
ATOM 3214 C C . THR A 1 489 ? -2.725 -8.203 13.007 1.00 95.56 489 THR A C 1
ATOM 3216 O O . THR A 1 489 ? -1.949 -8.098 12.057 1.00 95.56 489 THR A O 1
ATOM 3219 N N . GLY A 1 490 ? -2.610 -7.437 14.092 1.00 90.12 490 GLY A N 1
ATOM 3220 C CA . GLY A 1 490 ? -1.574 -6.408 14.173 1.00 90.12 490 GLY A CA 1
ATOM 3221 C C . GLY A 1 490 ? -1.303 -5.845 15.559 1.00 90.12 490 GLY A C 1
ATOM 3222 O O . GLY A 1 490 ? -1.803 -6.350 16.560 1.00 90.12 490 GLY A O 1
ATOM 3223 N N . GLY A 1 491 ? -0.466 -4.809 15.604 1.00 88.06 491 GLY A N 1
ATOM 3224 C CA . GLY A 1 491 ? -0.115 -4.088 16.822 1.00 88.06 491 GLY A CA 1
ATOM 3225 C C . GLY A 1 491 ? -1.236 -3.173 17.320 1.00 88.06 491 GLY A C 1
ATOM 3226 O O . GLY A 1 491 ? -2.307 -3.625 17.721 1.00 88.06 491 GLY A O 1
ATOM 3227 N N . VAL A 1 492 ? -0.977 -1.867 17.331 1.00 88.88 492 VAL A N 1
ATOM 3228 C CA . VAL A 1 492 ? -1.940 -0.853 17.789 1.00 88.88 492 VAL A CA 1
ATOM 3229 C C . VAL A 1 492 ? -2.823 -0.401 16.626 1.00 88.88 492 VAL A C 1
ATOM 3231 O O . VAL A 1 492 ? -2.302 0.036 15.596 1.00 88.88 492 VAL A O 1
ATOM 3234 N N . LEU A 1 493 ? -4.143 -0.452 16.820 1.00 89.81 493 LEU A N 1
ATOM 3235 C CA . LEU A 1 493 ? -5.136 0.141 15.925 1.00 89.81 493 LEU A CA 1
ATOM 3236 C C . LEU A 1 493 ? -5.668 1.442 16.542 1.00 89.81 493 LEU A C 1
ATOM 3238 O O . LEU A 1 493 ? -6.358 1.424 17.561 1.00 89.81 493 LEU A O 1
ATOM 3242 N N . ASP A 1 494 ? -5.327 2.574 15.926 1.00 86.81 494 ASP A N 1
ATOM 3243 C CA . ASP A 1 494 ? -5.738 3.914 16.361 1.00 86.81 494 ASP A CA 1
ATOM 3244 C C . ASP A 1 494 ? -6.715 4.506 15.339 1.00 86.81 494 ASP A C 1
ATOM 3246 O O . ASP A 1 494 ? -6.353 4.762 14.190 1.00 86.81 494 ASP A O 1
ATOM 3250 N N . LEU A 1 495 ? -7.973 4.678 15.744 1.00 86.56 495 LEU A N 1
ATOM 3251 C CA . LEU A 1 495 ? -9.065 5.140 14.895 1.00 86.56 495 LEU A CA 1
ATOM 3252 C C . LEU A 1 495 ? -9.442 6.563 15.282 1.00 86.56 495 LEU A C 1
ATOM 3254 O O . LEU A 1 495 ? -9.916 6.815 16.390 1.00 86.56 495 LEU A O 1
ATOM 3258 N N . GLY A 1 496 ? -9.286 7.496 14.345 1.00 79.25 496 GLY A N 1
ATOM 3259 C CA . GLY A 1 496 ? -9.736 8.870 14.548 1.00 79.25 496 GLY A CA 1
ATOM 3260 C C . GLY A 1 496 ? -8.817 9.703 15.432 1.00 79.25 496 GLY A C 1
ATOM 3261 O O . GLY A 1 496 ? -9.286 10.574 16.158 1.00 79.25 496 GLY A O 1
ATOM 3262 N N . ARG A 1 497 ? -7.504 9.472 15.385 1.00 79.88 497 ARG A N 1
ATOM 3263 C CA . ARG A 1 497 ? -6.537 10.405 15.967 1.00 79.88 497 ARG A CA 1
ATOM 3264 C C . ARG A 1 497 ? -6.489 11.676 15.116 1.00 79.88 497 ARG A C 1
ATOM 3266 O O . ARG A 1 497 ? -5.953 11.657 14.013 1.00 79.88 497 ARG A O 1
ATOM 3273 N N . VAL A 1 498 ? -7.037 12.779 15.638 1.00 81.62 498 VAL A N 1
ATOM 3274 C CA . VAL A 1 498 ? -7.127 14.086 14.940 1.00 81.62 498 VAL A CA 1
ATOM 3275 C C . VAL A 1 498 ? -8.016 14.040 13.671 1.00 81.62 498 VAL A C 1
ATOM 3277 O O . VAL A 1 498 ? -7.806 14.773 12.706 1.00 81.62 498 VAL A O 1
ATOM 3280 N N . GLY A 1 499 ? -9.028 13.163 13.647 1.00 90.00 499 GLY A N 1
ATOM 3281 C CA . GLY A 1 499 ? -9.911 12.968 12.488 1.00 90.00 499 GLY A CA 1
ATOM 3282 C C . GLY A 1 499 ? -11.015 11.933 12.721 1.00 90.00 499 GLY A C 1
ATOM 3283 O O . GLY A 1 499 ? -11.333 11.643 13.866 1.00 90.00 499 GLY A O 1
ATOM 3284 N N . HIS A 1 500 ? -11.592 11.364 11.660 1.00 92.44 500 HIS A N 1
ATOM 3285 C CA . HIS A 1 500 ? -12.628 10.327 11.721 1.00 92.44 500 HIS A CA 1
ATOM 3286 C C . HIS A 1 500 ? -12.097 8.951 11.293 1.00 92.44 500 HIS A C 1
ATOM 3288 O O . HIS A 1 500 ? -11.735 8.770 10.140 1.00 92.44 500 HIS A O 1
ATOM 3294 N N . GLY A 1 501 ? -12.078 7.956 12.177 1.00 94.56 501 GLY A N 1
ATOM 3295 C CA . GLY A 1 501 ? -11.728 6.571 11.832 1.00 94.56 501 GLY A CA 1
ATOM 3296 C C . GLY A 1 501 ? -12.942 5.652 11.890 1.00 94.56 501 GLY A C 1
ATOM 3297 O O . GLY A 1 501 ? -13.695 5.720 12.853 1.00 94.56 501 GLY A O 1
ATOM 3298 N N . THR A 1 502 ? -13.140 4.782 10.902 1.00 96.88 502 THR A N 1
ATOM 3299 C CA . THR A 1 502 ? -14.203 3.767 10.910 1.00 96.88 502 THR A CA 1
ATOM 3300 C C . THR A 1 502 ? -13.636 2.384 10.618 1.00 96.88 502 THR A C 1
ATOM 3302 O O . THR A 1 502 ? -12.888 2.209 9.662 1.00 96.88 502 THR A O 1
ATOM 3305 N N . VAL A 1 503 ? -14.026 1.389 11.409 1.00 97.38 503 VAL A N 1
ATOM 3306 C CA . VAL A 1 503 ? -13.843 -0.033 11.100 1.00 97.38 503 VAL A CA 1
ATOM 3307 C C . VAL A 1 503 ? -15.210 -0.644 10.833 1.00 97.38 503 VAL A C 1
ATOM 3309 O O . VAL A 1 503 ? -16.133 -0.451 11.621 1.00 97.38 503 VAL A O 1
ATOM 3312 N N . ARG A 1 504 ? -15.338 -1.398 9.746 1.00 98.00 504 ARG A N 1
ATOM 3313 C CA . ARG A 1 504 ? -16.496 -2.236 9.427 1.00 98.00 504 ARG A CA 1
ATOM 3314 C C . ARG A 1 504 ? -16.016 -3.668 9.266 1.00 98.00 504 ARG A C 1
ATOM 3316 O O . ARG A 1 504 ? -15.151 -3.929 8.440 1.00 98.00 504 ARG A O 1
ATOM 3323 N N . SER A 1 505 ? -16.551 -4.579 10.066 1.00 97.50 505 SER A N 1
ATOM 3324 C CA . SER A 1 505 ? -16.191 -5.996 10.039 1.00 97.50 505 SER A CA 1
ATOM 3325 C C . SER A 1 505 ? -17.451 -6.840 9.926 1.00 97.50 505 SER A C 1
ATOM 3327 O O . SER A 1 505 ? -18.341 -6.711 10.767 1.00 97.50 505 SER A O 1
ATOM 3329 N N . SER A 1 506 ? -17.540 -7.670 8.889 1.00 97.62 506 SER A N 1
ATOM 3330 C CA . SER A 1 506 ? -18.710 -8.500 8.594 1.00 97.62 506 SER A CA 1
ATOM 3331 C C . SER A 1 506 ? -18.348 -9.947 8.239 1.00 97.62 506 SER A C 1
ATOM 3333 O O . SER A 1 506 ? -17.195 -10.278 7.932 1.00 97.62 506 SER A O 1
ATOM 3335 N N . ASP A 1 507 ? -19.363 -10.814 8.250 1.00 95.75 507 ASP A N 1
ATOM 3336 C CA . ASP A 1 507 ? -19.324 -12.178 7.716 1.00 95.75 507 ASP A CA 1
ATOM 3337 C C . ASP A 1 507 ? -18.213 -13.058 8.314 1.00 95.75 507 ASP A C 1
ATOM 3339 O O . ASP A 1 507 ? -17.431 -13.682 7.593 1.00 95.75 507 ASP A O 1
ATOM 3343 N N . ARG A 1 508 ? -18.153 -13.163 9.646 1.00 95.81 508 ARG A N 1
ATOM 3344 C CA . ARG A 1 508 ? -17.156 -13.975 10.375 1.00 95.81 508 ARG A CA 1
ATOM 3345 C C . ARG A 1 508 ? -15.721 -13.491 10.197 1.00 95.81 508 ARG A C 1
ATOM 3347 O O . ARG A 1 508 ? -14.792 -14.298 10.232 1.00 95.81 508 ARG A O 1
ATOM 3354 N N . SER A 1 509 ? -15.535 -12.187 10.017 1.00 97.56 509 SER A N 1
ATOM 3355 C CA . SER A 1 509 ? -14.204 -11.585 10.023 1.00 97.56 509 SER A CA 1
ATOM 3356 C C . SER A 1 509 ? -13.610 -11.568 11.432 1.00 97.56 509 SER A C 1
ATOM 3358 O O . SER A 1 509 ? -14.329 -11.506 12.434 1.00 97.56 509 SER A O 1
ATOM 3360 N N . THR A 1 510 ? -12.283 -11.610 11.518 1.00 97.50 510 THR A N 1
ATOM 3361 C CA . THR A 1 510 ? -11.552 -11.603 12.791 1.00 97.50 510 THR A CA 1
ATOM 3362 C C . THR A 1 510 ? -10.591 -10.425 12.861 1.00 97.50 510 THR A C 1
ATOM 3364 O O . THR A 1 510 ? -9.770 -10.239 11.970 1.00 97.50 510 THR A O 1
ATOM 3367 N N . ILE A 1 511 ? -10.661 -9.650 13.940 1.00 97.50 511 ILE A N 1
ATOM 3368 C CA . ILE A 1 511 ? -9.704 -8.595 14.286 1.00 97.50 511 ILE A CA 1
ATOM 3369 C C . ILE A 1 511 ? -8.970 -9.039 15.550 1.00 97.50 511 ILE A C 1
ATOM 3371 O O . ILE A 1 511 ? -9.611 -9.292 16.565 1.00 97.50 511 ILE A O 1
ATOM 3375 N N . ASP A 1 512 ? -7.645 -9.126 15.500 1.00 96.62 512 ASP A N 1
ATOM 3376 C CA . ASP A 1 512 ? -6.786 -9.534 16.616 1.00 96.62 512 ASP A CA 1
ATOM 3377 C C . ASP A 1 512 ? -5.612 -8.555 16.783 1.00 96.62 512 ASP A C 1
ATOM 3379 O O . ASP A 1 512 ? -4.634 -8.581 16.033 1.00 96.62 512 ASP A O 1
ATOM 3383 N N . ILE A 1 513 ? -5.718 -7.655 17.756 1.00 94.19 513 ILE A N 1
ATOM 3384 C CA . ILE A 1 513 ? -4.820 -6.504 17.925 1.00 94.19 513 ILE A CA 1
ATOM 3385 C C . ILE A 1 513 ? -4.224 -6.437 19.330 1.00 94.19 513 ILE A C 1
ATOM 3387 O O . ILE A 1 513 ? -4.715 -7.079 20.252 1.00 94.19 513 ILE A O 1
ATOM 3391 N N . ILE A 1 514 ? -3.145 -5.674 19.502 1.00 90.94 514 ILE A N 1
ATOM 3392 C CA . ILE A 1 514 ? -2.503 -5.443 20.809 1.00 90.94 514 ILE A CA 1
ATOM 3393 C C . ILE A 1 514 ? -3.195 -4.318 21.581 1.00 90.94 514 ILE A C 1
ATOM 3395 O O . ILE A 1 514 ? -3.296 -4.381 22.796 1.00 90.94 514 ILE A O 1
ATOM 3399 N N . ALA A 1 515 ? -3.654 -3.268 20.905 1.00 90.31 515 ALA A N 1
ATOM 3400 C CA . ALA A 1 515 ? -4.370 -2.182 21.567 1.00 90.31 515 ALA A CA 1
ATOM 3401 C C . ALA A 1 515 ? -5.350 -1.519 20.606 1.00 90.31 515 ALA A C 1
ATOM 3403 O O . ALA A 1 515 ? -5.089 -1.444 19.401 1.00 90.31 515 ALA A O 1
ATOM 3404 N N . LEU A 1 516 ? -6.450 -1.014 21.159 1.00 92.69 516 LEU A N 1
ATOM 3405 C CA . LEU A 1 516 ? -7.513 -0.352 20.415 1.00 92.69 516 LEU A CA 1
ATOM 3406 C C . LEU A 1 516 ? -7.786 1.041 20.981 1.00 92.69 516 LEU A C 1
ATOM 3408 O O . LEU A 1 516 ? -8.185 1.177 22.134 1.00 92.69 516 LEU A O 1
ATOM 3412 N N . ASN A 1 517 ? -7.669 2.068 20.144 1.00 91.62 517 ASN A N 1
ATOM 3413 C CA . ASN A 1 517 ? -8.149 3.411 20.460 1.00 91.62 517 ASN A CA 1
ATOM 3414 C C . ASN A 1 517 ? -9.244 3.803 19.466 1.00 91.62 517 ASN A C 1
ATOM 3416 O O . ASN A 1 517 ? -8.994 3.877 18.266 1.00 91.62 517 ASN A O 1
ATOM 3420 N N . VAL A 1 518 ? -10.452 4.066 19.960 1.00 92.62 518 VAL A N 1
ATOM 3421 C CA . VAL A 1 518 ? -11.616 4.471 19.164 1.00 92.62 518 VAL A CA 1
ATOM 3422 C C . VAL A 1 518 ? -11.983 5.906 19.518 1.00 92.62 518 VAL A C 1
ATOM 3424 O O . VAL A 1 518 ? -12.640 6.154 20.527 1.00 92.62 518 VAL A O 1
ATOM 3427 N N . GLY A 1 519 ? -11.545 6.852 18.690 1.00 87.31 519 GLY A N 1
ATOM 3428 C CA . GLY A 1 519 ? -11.704 8.284 18.914 1.00 87.31 519 GLY A CA 1
ATOM 3429 C C . GLY A 1 519 ? -10.704 8.797 19.944 1.00 87.31 519 GLY A C 1
ATOM 3430 O O . GLY A 1 519 ? -10.835 8.533 21.141 1.00 87.31 519 GLY A O 1
ATOM 3431 N N . SER A 1 520 ? -9.708 9.567 19.503 1.00 86.88 520 SER A N 1
ATOM 3432 C CA . SER A 1 520 ? -8.716 10.177 20.393 1.00 86.88 520 SER A CA 1
ATOM 3433 C C . SER A 1 520 ? -8.307 11.580 19.929 1.00 86.88 520 SER A C 1
ATOM 3435 O O . SER A 1 520 ? -8.381 11.914 18.747 1.00 86.88 520 SER A O 1
ATOM 3437 N N . ASN A 1 521 ? -7.852 12.421 20.866 1.00 85.88 521 ASN A N 1
ATOM 3438 C CA . ASN A 1 521 ? -7.290 13.751 20.586 1.00 85.88 521 ASN A CA 1
ATOM 3439 C C . ASN A 1 521 ? -8.200 14.653 19.726 1.00 85.88 521 ASN A C 1
ATOM 3441 O O . ASN A 1 521 ? -7.750 15.228 18.737 1.00 85.88 521 ASN A O 1
ATOM 3445 N N . GLY A 1 522 ? -9.483 14.760 20.082 1.00 86.56 522 GLY A N 1
ATOM 3446 C CA . GLY A 1 522 ? -10.446 15.605 19.364 1.00 86.56 522 GLY A CA 1
ATOM 3447 C C . GLY A 1 522 ? -11.124 14.970 18.145 1.00 86.56 522 GLY A C 1
ATOM 3448 O O . GLY A 1 522 ? -12.031 15.583 17.587 1.00 86.56 522 GLY A O 1
ATOM 3449 N N . GLY A 1 523 ? -10.702 13.778 17.712 1.00 89.62 523 GLY A N 1
ATOM 3450 C CA . GLY A 1 523 ? -11.305 13.086 16.570 1.00 89.62 523 GLY A CA 1
ATOM 3451 C C . GLY A 1 523 ? -12.455 12.140 16.935 1.00 89.62 523 GLY A C 1
ATOM 3452 O O . GLY A 1 523 ? -12.724 11.883 18.105 1.00 89.62 523 GLY A O 1
ATOM 3453 N N . GLY A 1 524 ? -13.152 11.627 15.922 1.00 93.12 524 GLY A N 1
ATOM 3454 C CA . GLY A 1 524 ? -14.204 10.621 16.054 1.00 93.12 524 GLY A CA 1
ATOM 3455 C C . GLY A 1 524 ? -13.725 9.230 15.632 1.00 93.12 524 GLY A C 1
ATOM 3456 O O . GLY A 1 524 ? -13.049 9.089 14.621 1.00 93.12 524 GLY A O 1
ATOM 3457 N N . GLY A 1 525 ? -14.099 8.180 16.350 1.00 95.38 525 GLY A N 1
ATOM 3458 C CA . GLY A 1 525 ? -13.834 6.794 15.966 1.00 95.38 525 GLY A CA 1
ATOM 3459 C C . GLY A 1 525 ? -15.103 5.954 16.010 1.00 95.38 525 GLY A C 1
ATOM 3460 O O . GLY A 1 525 ? -15.924 6.134 16.906 1.00 95.38 525 GLY A O 1
ATOM 3461 N N . ALA A 1 526 ? -15.246 5.017 15.079 1.00 97.19 526 ALA A N 1
ATOM 3462 C CA . ALA A 1 526 ? -16.326 4.043 15.072 1.00 97.19 526 ALA A CA 1
ATOM 3463 C C . ALA A 1 526 ? -15.811 2.641 14.722 1.00 97.19 526 ALA A C 1
ATOM 3465 O O . ALA A 1 526 ? -14.992 2.474 13.820 1.00 97.19 526 ALA A O 1
ATOM 3466 N N . VAL A 1 527 ? -16.308 1.625 15.419 1.00 97.75 527 VAL A N 1
ATOM 3467 C CA . VAL A 1 527 ? -16.115 0.209 15.099 1.00 97.75 527 VAL A CA 1
ATOM 3468 C C . VAL A 1 527 ? -17.494 -0.421 14.980 1.00 97.75 527 VAL A C 1
ATOM 3470 O O . VAL A 1 527 ? -18.237 -0.442 15.954 1.00 97.75 527 VAL A O 1
ATOM 3473 N N . HIS A 1 528 ? -17.823 -0.942 13.804 1.00 98.19 528 HIS A N 1
ATOM 3474 C CA . HIS A 1 528 ? -19.059 -1.670 13.545 1.00 98.19 528 HIS A CA 1
ATOM 3475 C C . HIS A 1 528 ? -18.722 -3.135 13.262 1.00 98.19 528 HIS A C 1
ATOM 3477 O O . HIS A 1 528 ? -18.005 -3.440 12.305 1.00 98.19 528 HIS A O 1
ATOM 3483 N N . LEU A 1 529 ? -19.228 -4.035 14.100 1.00 97.94 529 LEU A N 1
ATOM 3484 C CA . LEU A 1 529 ? -19.050 -5.479 13.984 1.00 97.94 529 LEU A CA 1
ATOM 3485 C C . LEU A 1 529 ? -20.399 -6.135 13.680 1.00 97.94 529 LEU A C 1
ATOM 3487 O O . LEU A 1 529 ? -21.377 -5.918 14.396 1.00 97.94 529 LEU A O 1
ATOM 3491 N N . GLN A 1 530 ? -20.437 -6.968 12.648 1.00 98.25 530 GLN A N 1
ATOM 3492 C CA . GLN A 1 530 ? -21.573 -7.815 12.312 1.00 98.25 530 GLN A CA 1
ATOM 3493 C C . GLN A 1 530 ? -21.084 -9.253 12.142 1.00 98.25 530 GLN A C 1
ATOM 3495 O O . GLN A 1 530 ? -20.209 -9.521 11.320 1.00 98.25 530 GLN A O 1
ATOM 3500 N N . ASP A 1 531 ? -21.615 -10.178 12.937 1.00 97.69 531 ASP A N 1
ATOM 3501 C CA . ASP A 1 531 ? -21.247 -11.597 12.900 1.00 97.69 531 ASP A CA 1
ATOM 3502 C C . ASP A 1 531 ? -19.723 -11.833 12.933 1.00 97.69 531 ASP A C 1
ATOM 3504 O O . ASP A 1 531 ? -19.213 -12.694 12.220 1.00 97.69 531 ASP A O 1
ATOM 3508 N N . SER A 1 532 ? -18.974 -11.027 13.696 1.00 98.00 532 SER A N 1
ATOM 3509 C CA . SER A 1 532 ? -17.505 -10.956 13.643 1.00 98.00 532 SER A CA 1
ATOM 3510 C C . SER A 1 532 ? -16.861 -11.034 15.029 1.00 98.00 532 SER A C 1
ATOM 3512 O O . SER A 1 532 ? -17.528 -10.908 16.056 1.00 98.00 532 SER A O 1
ATOM 3514 N N . THR A 1 533 ? -15.541 -11.222 15.066 1.00 98.06 533 THR A N 1
ATOM 3515 C CA . THR A 1 533 ? -14.773 -11.308 16.316 1.00 98.06 533 THR A CA 1
ATOM 3516 C C . THR A 1 533 ? -13.763 -10.171 16.420 1.00 98.06 533 THR A C 1
ATOM 3518 O O . THR A 1 533 ? -12.975 -9.959 15.502 1.00 98.06 533 THR A O 1
ATOM 3521 N N . LEU A 1 534 ? -13.736 -9.486 17.562 1.00 97.81 534 LEU A N 1
ATOM 3522 C CA . LEU A 1 534 ? -12.706 -8.527 17.957 1.00 97.81 534 LEU A CA 1
ATOM 3523 C C . LEU A 1 534 ? -11.975 -9.049 19.197 1.00 97.81 534 LEU A C 1
ATOM 3525 O O . LEU A 1 534 ? -12.590 -9.271 20.234 1.00 97.81 534 LEU A O 1
ATOM 3529 N N . THR A 1 535 ? -10.660 -9.210 19.102 1.00 97.19 535 THR A N 1
ATOM 3530 C CA . THR A 1 535 ? -9.772 -9.563 20.212 1.00 97.19 535 THR A CA 1
ATOM 3531 C C . THR A 1 535 ? -8.734 -8.463 20.410 1.00 97.19 535 THR A C 1
ATOM 3533 O O . THR A 1 535 ? -8.029 -8.090 19.474 1.00 97.19 535 THR A O 1
ATOM 3536 N N . VAL A 1 536 ? -8.633 -7.949 21.634 1.00 95.25 536 VAL A N 1
ATOM 3537 C CA . VAL A 1 536 ? -7.604 -7.003 22.073 1.00 95.25 536 VAL A CA 1
ATOM 3538 C C . VAL A 1 536 ? -6.743 -7.706 23.121 1.00 95.25 536 VAL A C 1
ATOM 3540 O O . VAL A 1 536 ? -7.208 -8.020 24.218 1.00 95.25 536 VAL A O 1
ATOM 3543 N N . ARG A 1 537 ? -5.504 -8.019 22.744 1.00 92.56 537 ARG A N 1
ATOM 3544 C CA . ARG A 1 537 ? -4.500 -8.715 23.559 1.00 92.56 537 ARG A CA 1
ATOM 3545 C C . ARG A 1 537 ? -3.665 -7.721 24.357 1.00 92.56 537 ARG A C 1
ATOM 3547 O O . ARG A 1 537 ? -3.929 -6.533 24.345 1.00 92.56 537 ARG A O 1
ATOM 3554 N N . ILE A 1 538 ? -2.643 -8.217 25.049 1.00 78.50 538 ILE A N 1
ATOM 3555 C CA . ILE A 1 538 ? -1.690 -7.381 25.777 1.00 78.50 538 ILE A CA 1
ATOM 3556 C C . ILE A 1 538 ? -0.288 -7.710 25.315 1.00 78.50 538 ILE A C 1
ATOM 3558 O O . ILE A 1 538 ? 0.154 -8.855 25.395 1.00 78.50 538 ILE A O 1
ATOM 3562 N N . GLU A 1 539 ? 0.439 -6.655 24.991 1.00 64.44 539 GLU A N 1
ATOM 3563 C CA . GLU A 1 539 ? 1.827 -6.521 25.402 1.00 64.44 539 GLU A CA 1
ATOM 3564 C C . GLU A 1 539 ? 1.891 -5.299 26.330 1.00 64.44 539 GLU A C 1
ATOM 3566 O O . GLU A 1 539 ? 1.112 -4.365 26.136 1.00 64.44 539 GLU A O 1
ATOM 3571 N N . PRO A 1 540 ? 2.741 -5.282 27.370 1.00 55.03 540 PRO A N 1
ATOM 3572 C CA . PRO A 1 540 ? 2.891 -4.128 28.253 1.00 55.03 540 PRO A CA 1
ATOM 3573 C C . PRO A 1 540 ? 3.456 -2.927 27.473 1.00 55.03 540 PRO A C 1
ATOM 3575 O O . PRO A 1 540 ? 4.653 -2.646 27.503 1.00 55.03 540 PRO A O 1
ATOM 3578 N N . VAL A 1 541 ? 2.594 -2.209 26.753 1.00 53.59 541 VAL A N 1
ATOM 3579 C CA . VAL A 1 541 ? 2.940 -0.969 26.065 1.00 53.59 541 VAL A CA 1
ATOM 3580 C C . VAL A 1 541 ? 2.867 0.150 27.097 1.00 53.59 541 VAL A C 1
ATOM 3582 O O . VAL A 1 541 ? 1.815 0.487 27.635 1.00 53.59 541 VAL A O 1
ATOM 3585 N N . LEU A 1 542 ? 4.042 0.680 27.423 1.00 45.09 542 LEU A N 1
ATOM 3586 C CA . LEU A 1 542 ? 4.277 1.661 28.475 1.00 45.09 542 LEU A CA 1
ATOM 3587 C C . LEU A 1 542 ? 3.360 2.893 28.332 1.00 45.09 542 LEU A C 1
ATOM 3589 O O . LEU A 1 542 ? 3.560 3.716 27.443 1.00 45.09 542 LEU A O 1
ATOM 3593 N N . GLY A 1 543 ? 2.419 3.068 29.265 1.00 55.75 543 GLY A N 1
ATOM 3594 C CA . GLY A 1 543 ? 1.878 4.390 29.610 1.00 55.75 543 GLY A CA 1
ATOM 3595 C C . GLY A 1 543 ? 0.423 4.702 29.248 1.00 55.75 543 GLY A C 1
ATOM 3596 O O . GLY A 1 543 ? -0.018 5.803 29.570 1.00 55.75 543 GLY A O 1
ATOM 3597 N N . PHE A 1 544 ? -0.339 3.783 28.646 1.00 51.84 544 PHE A N 1
ATOM 3598 C CA . PHE A 1 544 ? -1.781 3.973 28.428 1.00 51.84 544 PHE A CA 1
ATOM 3599 C C . PHE A 1 544 ? -2.596 3.219 29.486 1.00 51.84 544 PHE A C 1
ATOM 3601 O O . PHE A 1 544 ? -2.302 2.076 29.813 1.00 51.84 544 PHE A O 1
ATOM 3608 N N . GLY A 1 545 ? -3.605 3.877 30.062 1.00 55.00 545 GLY A N 1
ATOM 3609 C CA . GLY A 1 545 ? -4.392 3.346 31.181 1.00 55.00 545 GLY A CA 1
ATOM 3610 C C . GLY A 1 545 ? -5.444 2.288 30.812 1.00 55.00 545 GLY A C 1
ATOM 3611 O O . GLY A 1 545 ? -6.239 1.923 31.674 1.00 55.00 545 GLY A O 1
ATOM 3612 N N . GLY A 1 546 ? -5.474 1.793 29.572 1.00 59.62 546 GLY A N 1
ATOM 3613 C CA . GLY A 1 546 ? -6.364 0.711 29.144 1.00 59.62 546 GLY A CA 1
ATOM 3614 C C . GLY A 1 546 ? -5.911 0.059 27.836 1.00 59.62 546 GLY A C 1
ATOM 3615 O O . GLY A 1 546 ? -5.216 0.702 27.051 1.00 59.62 546 GLY A O 1
ATOM 3616 N N . ASP A 1 547 ? -6.306 -1.199 27.613 1.00 81.81 547 ASP A N 1
ATOM 3617 C CA . ASP A 1 547 ? -5.997 -1.943 26.379 1.00 81.81 547 ASP A CA 1
ATOM 3618 C C . ASP A 1 547 ? -6.933 -1.509 25.240 1.00 81.81 547 ASP A C 1
ATOM 3620 O O . ASP A 1 547 ? -6.535 -1.433 24.076 1.00 81.81 547 ASP A O 1
ATOM 3624 N N . ALA A 1 548 ? -8.183 -1.193 25.597 1.00 90.50 548 ALA A N 1
ATOM 3625 C CA . ALA A 1 548 ? -9.185 -0.616 24.715 1.00 90.50 548 ALA A CA 1
ATOM 3626 C C . ALA A 1 548 ? -9.729 0.698 25.298 1.00 90.50 548 ALA A C 1
ATOM 3628 O O . ALA A 1 548 ? -10.235 0.734 26.424 1.00 90.50 548 ALA A O 1
ATOM 3629 N N . VAL A 1 549 ? -9.662 1.779 24.521 1.00 92.12 549 VAL A N 1
ATOM 3630 C CA . VAL A 1 549 ? -10.201 3.098 24.880 1.00 92.12 549 VAL A CA 1
ATOM 3631 C C . VAL A 1 549 ? -11.232 3.531 23.845 1.00 92.12 549 VAL A C 1
ATOM 3633 O O . VAL A 1 549 ? -10.943 3.555 22.653 1.00 92.12 549 VAL A O 1
ATOM 3636 N N . VAL A 1 550 ? -12.421 3.916 24.301 1.00 94.12 550 VAL A N 1
ATOM 3637 C CA . VAL A 1 550 ? -13.537 4.382 23.470 1.00 94.12 550 VAL A CA 1
ATOM 3638 C C . VAL A 1 550 ? -13.925 5.785 23.921 1.00 94.12 550 VAL A C 1
ATOM 3640 O O . VAL A 1 550 ? -14.445 5.957 25.020 1.00 94.12 550 VAL A O 1
ATOM 3643 N N . GLY A 1 551 ? -13.653 6.795 23.096 1.00 90.88 551 GLY A N 1
ATOM 3644 C CA . GLY A 1 551 ? -13.847 8.201 23.450 1.00 90.88 551 GLY A CA 1
ATOM 3645 C C . GLY A 1 551 ? -12.753 8.713 24.386 1.00 90.88 551 GLY A C 1
ATOM 3646 O O . GLY A 1 551 ? -12.984 8.920 25.574 1.00 90.88 551 GLY A O 1
ATOM 3647 N N . GLY A 1 552 ? -11.535 8.873 23.872 1.00 87.88 552 GLY A N 1
ATOM 3648 C CA . GLY A 1 552 ? -10.419 9.484 24.600 1.00 87.88 552 GLY A CA 1
ATOM 3649 C C . GLY A 1 552 ? -10.496 11.016 24.645 1.00 87.88 552 GLY A C 1
ATOM 3650 O O . GLY A 1 552 ? -11.537 11.606 24.377 1.00 87.88 552 GLY A O 1
ATOM 3651 N N . THR A 1 553 ? -9.365 11.667 24.937 1.00 87.12 553 THR A N 1
ATOM 3652 C CA . THR A 1 553 ? -9.258 13.114 25.198 1.00 87.12 553 THR A CA 1
ATOM 3653 C C . THR A 1 553 ? -9.941 13.987 24.136 1.00 87.12 553 THR A C 1
ATOM 3655 O O . THR A 1 553 ? -9.429 14.137 23.024 1.00 87.12 553 THR A O 1
ATOM 3658 N N . GLY A 1 554 ? -11.078 14.591 24.492 1.00 87.31 554 GLY A N 1
ATOM 3659 C CA . GLY A 1 554 ? -11.890 15.472 23.650 1.00 87.31 554 GLY A CA 1
ATOM 3660 C C . GLY A 1 554 ? -12.542 14.810 22.443 1.00 87.31 554 GLY A C 1
ATOM 3661 O O . GLY A 1 554 ? -12.947 15.520 21.529 1.00 87.31 554 GLY A O 1
ATOM 3662 N N . ALA A 1 555 ? -12.575 13.483 22.398 1.00 90.81 555 ALA A N 1
ATOM 3663 C CA . ALA A 1 555 ? -12.951 12.700 21.232 1.00 90.81 555 ALA A CA 1
ATOM 3664 C C . ALA A 1 555 ? -14.298 11.991 21.411 1.00 90.81 555 ALA A C 1
ATOM 3666 O O . ALA A 1 555 ? -14.751 11.768 22.538 1.00 90.81 555 ALA A O 1
ATOM 3667 N N . SER A 1 556 ? -14.912 11.599 20.290 1.00 93.81 556 SER A N 1
ATOM 3668 C CA . SER A 1 556 ? -16.067 10.698 20.269 1.00 93.81 556 SER A CA 1
ATOM 3669 C C . SER A 1 556 ? -15.652 9.296 19.825 1.00 93.81 556 SER A C 1
ATOM 3671 O O . SER A 1 556 ? -14.966 9.134 18.823 1.00 93.81 556 SER A O 1
ATOM 3673 N N . GLY A 1 557 ? -16.047 8.266 20.563 1.00 96.19 557 GLY A N 1
ATOM 3674 C CA . GLY A 1 557 ? -15.785 6.870 20.227 1.00 96.19 557 GLY A CA 1
ATOM 3675 C C . GLY A 1 557 ? -17.060 6.046 20.261 1.00 96.19 557 GLY A C 1
ATOM 3676 O O . GLY A 1 557 ? -17.859 6.187 21.186 1.00 96.19 557 GLY A O 1
ATOM 3677 N N . LEU A 1 558 ? -17.234 5.170 19.275 1.00 97.44 558 LEU A N 1
ATOM 3678 C CA . LEU A 1 558 ? -18.371 4.265 19.165 1.00 97.44 558 LEU A CA 1
ATOM 3679 C C . LEU A 1 558 ? -17.897 2.845 18.847 1.00 97.44 558 LEU A C 1
ATOM 3681 O O . LEU A 1 558 ? -17.161 2.638 17.887 1.00 97.44 558 LEU A O 1
ATOM 3685 N N . ILE A 1 559 ? -18.357 1.861 19.609 1.00 97.88 559 ILE A N 1
ATOM 3686 C CA . ILE A 1 559 ? -18.311 0.449 19.227 1.00 97.88 559 ILE A CA 1
ATOM 3687 C C . ILE A 1 559 ? -19.750 -0.054 19.158 1.00 97.88 559 ILE A C 1
ATOM 3689 O O . ILE A 1 559 ? -20.468 0.011 20.150 1.00 97.88 559 ILE A O 1
ATOM 3693 N N . GLU A 1 560 ? -20.158 -0.570 18.005 1.00 98.25 560 GLU A N 1
ATOM 3694 C CA . GLU A 1 560 ? -21.436 -1.245 17.791 1.00 98.25 560 GLU A CA 1
ATOM 3695 C C . GLU A 1 560 ? -21.172 -2.675 17.338 1.00 98.25 560 GLU A C 1
ATOM 3697 O O . GLU A 1 560 ? -20.418 -2.904 16.392 1.00 98.25 560 GLU A O 1
ATOM 3702 N N . ALA A 1 561 ? -21.791 -3.645 18.005 1.00 98.06 561 ALA A N 1
ATOM 3703 C CA . ALA A 1 561 ? -21.610 -5.053 17.691 1.00 98.06 561 ALA A CA 1
ATOM 3704 C C . ALA A 1 561 ? -22.956 -5.778 17.622 1.00 98.06 561 ALA A C 1
ATOM 3706 O O . ALA A 1 561 ? -23.754 -5.691 18.552 1.00 98.06 561 ALA A O 1
ATOM 3707 N N . THR A 1 562 ? -23.199 -6.487 16.517 1.00 98.25 562 THR A N 1
ATOM 3708 C CA . THR A 1 562 ? -24.377 -7.341 16.303 1.00 98.25 562 THR A CA 1
ATOM 3709 C C . THR A 1 562 ? -23.937 -8.768 15.989 1.00 98.25 562 THR A C 1
ATOM 3711 O O . THR A 1 562 ? -23.075 -8.953 15.127 1.00 98.25 562 THR A O 1
ATOM 3714 N N . GLY A 1 563 ? -24.472 -9.778 16.683 1.00 97.25 563 GLY A N 1
ATOM 3715 C CA . GLY A 1 563 ? -24.103 -11.185 16.446 1.00 97.25 563 GLY A CA 1
ATOM 3716 C C . GLY A 1 563 ? -22.615 -11.496 16.665 1.00 97.25 563 GLY A C 1
ATOM 3717 O O . GLY A 1 563 ? -22.083 -12.434 16.078 1.00 97.25 563 GLY A O 1
ATOM 3718 N N . SER A 1 564 ? -21.903 -10.665 17.431 1.00 98.25 564 SER A N 1
ATOM 3719 C CA . SER A 1 564 ? -20.437 -10.598 17.421 1.00 98.25 564 SER A CA 1
ATOM 3720 C C . SER A 1 564 ? -19.817 -10.944 18.777 1.00 98.25 564 SER A C 1
ATOM 3722 O O . SER A 1 564 ? -20.468 -10.889 19.822 1.00 98.25 564 SER A O 1
ATOM 3724 N N . THR A 1 565 ? -18.522 -11.263 18.773 1.00 98.00 565 THR A N 1
ATOM 3725 C CA . THR A 1 565 ? -17.745 -11.540 19.988 1.00 98.00 565 THR A CA 1
ATOM 3726 C C . THR A 1 565 ? -16.651 -10.497 20.185 1.00 98.00 565 THR A C 1
ATOM 3728 O O . THR A 1 565 ? -15.828 -10.279 19.301 1.00 98.00 565 THR A O 1
ATOM 3731 N N . ILE A 1 566 ? -16.604 -9.882 21.367 1.00 98.12 566 ILE A N 1
ATOM 3732 C CA . ILE A 1 566 ? -15.550 -8.955 21.788 1.00 98.12 566 ILE A CA 1
ATOM 3733 C C . ILE A 1 566 ? -14.795 -9.560 22.974 1.00 98.12 566 ILE A C 1
ATOM 3735 O O . ILE A 1 566 ? -15.393 -9.889 23.994 1.00 98.12 566 ILE A O 1
ATOM 3739 N N . ALA A 1 567 ? -13.476 -9.674 22.871 1.00 97.44 567 ALA A N 1
ATOM 3740 C CA . ALA A 1 567 ? -12.602 -10.116 23.951 1.00 97.44 567 ALA A CA 1
ATOM 3741 C C . ALA A 1 567 ? -11.496 -9.080 24.187 1.00 97.44 567 ALA A C 1
ATOM 3743 O O . ALA A 1 567 ? -10.701 -8.806 23.296 1.00 97.44 567 ALA A O 1
ATOM 3744 N N . ILE A 1 568 ? -11.434 -8.507 25.386 1.00 96.31 568 ILE A N 1
ATOM 3745 C CA . ILE A 1 568 ? -10.429 -7.525 25.809 1.00 96.31 568 ILE A CA 1
ATOM 3746 C C . ILE A 1 568 ? -9.675 -8.115 26.995 1.00 96.31 568 ILE A C 1
ATOM 3748 O O . ILE A 1 568 ? -10.275 -8.506 27.996 1.00 96.31 568 ILE A O 1
ATOM 3752 N N . ALA A 1 569 ? -8.355 -8.212 26.886 1.00 94.75 569 ALA A N 1
ATOM 3753 C CA . ALA A 1 569 ? -7.579 -9.021 27.813 1.00 94.75 569 ALA A CA 1
ATOM 3754 C C . ALA A 1 569 ? -7.460 -8.428 29.234 1.00 94.75 569 ALA A C 1
ATOM 3756 O O . ALA A 1 569 ? -7.566 -9.196 30.184 1.00 94.75 569 ALA A O 1
ATOM 3757 N N . ASN A 1 570 ? -7.323 -7.108 29.416 1.00 92.31 570 ASN A N 1
ATOM 3758 C CA . ASN A 1 570 ? -7.417 -6.450 30.728 1.00 92.31 570 ASN A CA 1
ATOM 3759 C C . ASN A 1 570 ? -8.539 -5.415 30.774 1.00 92.31 570 ASN A C 1
ATOM 3761 O O . ASN A 1 570 ? -9.546 -5.638 31.439 1.00 92.31 570 ASN A O 1
ATOM 3765 N N . ASN A 1 571 ? -8.335 -4.262 30.133 1.00 92.81 571 ASN A N 1
ATOM 3766 C CA . ASN A 1 571 ? -8.975 -3.017 30.554 1.00 92.81 571 ASN A CA 1
ATOM 3767 C C . ASN A 1 571 ? -9.741 -2.363 29.406 1.00 92.81 571 ASN A C 1
ATOM 3769 O O . ASN A 1 571 ? -9.152 -2.047 28.369 1.00 92.81 571 ASN A O 1
ATOM 3773 N N . LEU A 1 572 ? -11.023 -2.079 29.636 1.00 94.00 572 LEU A N 1
ATOM 3774 C CA . LEU A 1 572 ? -11.867 -1.267 28.762 1.00 94.00 572 LEU A CA 1
ATOM 3775 C C . LEU A 1 572 ? -12.185 0.076 29.428 1.00 94.00 572 LEU A C 1
ATOM 3777 O O . LEU A 1 572 ? -12.657 0.135 30.562 1.00 94.00 572 LEU A O 1
ATOM 3781 N N . SER A 1 573 ? -11.960 1.162 28.697 1.00 92.75 573 SER A N 1
ATOM 3782 C CA . SER A 1 573 ? -12.267 2.525 29.125 1.00 92.75 573 SER A CA 1
ATOM 3783 C C . SER A 1 573 ? -13.241 3.193 28.169 1.00 92.75 573 SER A C 1
ATOM 3785 O O . SER A 1 573 ? -12.943 3.312 26.984 1.00 92.75 573 SER A O 1
ATOM 3787 N N . ILE A 1 574 ? -14.367 3.684 28.680 1.00 93.81 574 ILE A N 1
ATOM 3788 C CA . ILE A 1 574 ? -15.423 4.333 27.898 1.00 93.81 574 ILE A CA 1
ATOM 3789 C C . ILE A 1 574 ? -15.603 5.765 28.401 1.00 93.81 574 ILE A C 1
ATOM 3791 O O . ILE A 1 574 ? -15.981 5.977 29.550 1.00 93.81 574 ILE A O 1
ATOM 3795 N N . ALA A 1 575 ? -15.319 6.750 27.547 1.00 89.81 575 ALA A N 1
ATOM 3796 C CA . ALA A 1 575 ? -15.120 8.148 27.934 1.00 89.81 575 ALA A CA 1
ATOM 3797 C C . ALA A 1 575 ? -14.037 8.293 29.024 1.00 89.81 575 ALA A C 1
ATOM 3799 O O . ALA A 1 575 ? -14.150 9.100 29.935 1.00 89.81 575 ALA A O 1
ATOM 3800 N N . SER A 1 576 ? -13.007 7.443 28.933 1.00 74.06 576 SER A N 1
ATOM 3801 C CA . SER A 1 576 ? -11.965 7.111 29.922 1.00 74.06 576 SER A CA 1
ATOM 3802 C C . SER A 1 576 ? -11.039 8.212 30.432 1.00 74.06 576 SER A C 1
ATOM 3804 O O . SER A 1 576 ? -10.614 8.228 31.582 1.00 74.06 576 SER A O 1
ATOM 3806 N N . PHE A 1 577 ? -10.555 9.023 29.496 1.00 73.19 577 PHE A N 1
ATOM 3807 C CA . PHE A 1 577 ? -9.226 9.616 29.618 1.00 73.19 577 PHE A CA 1
ATOM 3808 C C . PHE A 1 577 ? -9.183 10.990 28.975 1.00 73.19 577 PHE A C 1
ATOM 3810 O O . PHE A 1 577 ? -9.580 11.144 27.826 1.00 73.19 577 PHE A O 1
ATOM 3817 N N . GLY A 1 578 ? -8.663 11.983 29.694 1.00 69.94 578 GLY A N 1
ATOM 3818 C CA . GLY A 1 578 ? -8.391 13.308 29.141 1.00 69.94 578 GLY A CA 1
ATOM 3819 C C . GLY A 1 578 ? -8.510 14.433 30.161 1.00 69.94 578 GLY A C 1
ATOM 3820 O O . GLY A 1 578 ? -9.283 14.361 31.115 1.00 69.94 578 GLY A O 1
ATOM 3821 N N . VAL A 1 579 ? -7.735 15.498 29.950 1.00 69.56 579 VAL A N 1
ATOM 3822 C CA . VAL A 1 579 ? -7.881 16.774 30.661 1.00 69.56 579 VAL A CA 1
ATOM 3823 C C . VAL A 1 579 ? -8.291 17.864 29.679 1.00 69.56 579 VAL A C 1
ATOM 3825 O O . VAL A 1 579 ? -7.678 18.004 28.627 1.00 69.56 579 VAL A O 1
ATOM 3828 N N . GLY A 1 580 ? -9.318 18.642 30.028 1.00 75.50 580 GLY A N 1
ATOM 3829 C CA . GLY A 1 580 ? -9.648 19.899 29.347 1.00 75.50 580 GLY A CA 1
ATOM 3830 C C . GLY A 1 580 ? -10.813 19.884 28.351 1.00 75.50 580 GLY A C 1
ATOM 3831 O O . GLY A 1 580 ? -11.269 20.967 27.991 1.00 75.50 580 GLY A O 1
ATOM 3832 N N . SER A 1 581 ? -11.343 18.728 27.945 1.00 83.44 581 SER A N 1
ATOM 3833 C CA . SER A 1 581 ? -12.497 18.641 27.032 1.00 83.44 581 SER A CA 1
ATOM 3834 C C . SER A 1 581 ? -13.414 17.451 27.360 1.00 83.44 581 SER A C 1
ATOM 3836 O O . SER A 1 581 ? -12.908 16.425 27.817 1.00 83.44 581 SER A O 1
ATOM 3838 N N . PRO A 1 582 ? -14.742 17.568 27.141 1.00 84.94 582 PRO A N 1
ATOM 3839 C CA . PRO A 1 582 ? -15.672 16.459 27.337 1.00 84.94 582 PRO A CA 1
ATOM 3840 C C . PRO A 1 582 ? -15.364 15.316 26.369 1.00 84.94 582 PRO A C 1
ATOM 3842 O O . PRO A 1 582 ? -15.299 15.523 25.156 1.00 84.94 582 PRO A O 1
ATOM 3845 N N . ASN A 1 583 ? -15.208 14.111 26.906 1.00 89.06 583 ASN A N 1
ATOM 3846 C CA . ASN A 1 583 ? -15.069 12.885 26.124 1.00 89.06 583 ASN A CA 1
ATOM 3847 C C . ASN A 1 583 ? -16.451 12.284 25.847 1.00 89.06 583 ASN A C 1
ATOM 3849 O O . ASN A 1 583 ? -17.335 12.388 26.690 1.00 89.06 583 ASN A O 1
ATOM 3853 N N . GLN A 1 584 ? -16.658 11.617 24.716 1.00 93.12 584 GLN A N 1
ATOM 3854 C CA . GLN A 1 584 ? -17.886 10.853 24.463 1.00 93.12 584 GLN A CA 1
ATOM 3855 C C . GLN A 1 584 ? -17.516 9.438 24.044 1.00 93.12 584 GLN A C 1
ATOM 3857 O O . GLN A 1 584 ? -16.839 9.251 23.043 1.00 93.12 584 GLN A O 1
ATOM 3862 N N . GLY A 1 585 ? -17.938 8.434 24.799 1.00 95.25 585 GLY A N 1
ATOM 3863 C CA . GLY A 1 585 ? -17.650 7.036 24.498 1.00 95.25 585 GLY A CA 1
ATOM 3864 C C . GLY A 1 585 ? -18.917 6.210 24.581 1.00 95.25 585 GLY A C 1
ATOM 3865 O O . GLY A 1 585 ? -19.662 6.344 25.547 1.00 95.25 585 GLY A O 1
ATOM 3866 N N . ARG A 1 586 ? -19.154 5.343 23.599 1.00 96.56 586 ARG A N 1
ATOM 3867 C CA . ARG A 1 586 ? -20.292 4.426 23.593 1.00 96.56 586 ARG A CA 1
ATOM 3868 C C . ARG A 1 586 ? -19.878 3.039 23.126 1.00 96.56 586 ARG A C 1
ATOM 3870 O O . ARG A 1 586 ? -19.246 2.903 22.083 1.00 96.56 586 ARG A O 1
ATOM 3877 N N . VAL A 1 587 ? -20.275 2.017 23.871 1.00 97.50 587 VAL A N 1
ATOM 3878 C CA . VAL A 1 587 ? -20.187 0.608 23.476 1.00 97.50 587 VAL A CA 1
ATOM 3879 C C . VAL A 1 587 ? -21.596 0.031 23.511 1.00 97.50 587 VAL A C 1
ATOM 3881 O O . VAL A 1 587 ? -22.222 0.018 24.565 1.00 97.50 587 VAL A O 1
ATOM 3884 N N . ALA A 1 588 ? -22.107 -0.423 22.371 1.00 97.50 588 ALA A N 1
ATOM 3885 C CA . ALA A 1 588 ? -23.448 -0.974 22.223 1.00 97.50 588 ALA A CA 1
ATOM 3886 C C . ALA A 1 588 ? -23.386 -2.388 21.630 1.00 97.50 588 ALA A C 1
ATOM 3888 O O . ALA A 1 588 ? -22.838 -2.597 20.546 1.00 97.50 588 ALA A O 1
ATOM 3889 N N . LEU A 1 589 ? -23.952 -3.358 22.346 1.00 97.00 589 LEU A N 1
ATOM 3890 C CA . LEU A 1 589 ? -23.961 -4.773 21.983 1.00 97.00 589 LEU A CA 1
ATOM 3891 C C . LEU A 1 589 ? -25.399 -5.246 21.754 1.00 97.00 589 LEU A C 1
ATOM 3893 O O . LEU A 1 589 ? -26.263 -5.027 22.600 1.00 97.00 589 LEU A O 1
ATOM 3897 N N . THR A 1 590 ? -25.650 -5.902 20.622 1.00 96.00 590 THR A N 1
ATOM 3898 C CA . THR A 1 590 ? -26.925 -6.551 20.281 1.00 96.00 590 THR A CA 1
ATOM 3899 C C . THR A 1 590 ? -26.666 -8.005 19.901 1.00 96.00 590 THR A C 1
ATOM 3901 O O . THR A 1 590 ? -25.808 -8.267 19.058 1.00 96.00 590 THR A O 1
ATOM 3904 N N . ASP A 1 591 ? -27.350 -8.963 20.527 1.00 95.25 591 ASP A N 1
ATOM 3905 C CA . ASP A 1 591 ? -27.159 -10.403 20.269 1.00 95.25 591 ASP A CA 1
ATOM 3906 C C . ASP A 1 591 ? -25.671 -10.827 20.289 1.00 95.25 591 ASP A C 1
ATOM 3908 O O . ASP A 1 591 ? -25.209 -11.610 19.460 1.00 95.25 591 ASP A O 1
ATOM 3912 N N . SER A 1 592 ? -24.880 -10.223 21.180 1.00 96.81 592 SER A N 1
ATOM 3913 C CA . SER A 1 592 ? -23.416 -10.288 21.157 1.00 96.81 592 SER A CA 1
ATOM 3914 C C . SER A 1 592 ? -22.840 -10.720 22.503 1.00 96.81 592 SER A C 1
ATOM 3916 O O . SER A 1 592 ? -23.497 -10.676 23.545 1.00 96.81 592 SER A O 1
ATOM 3918 N N . THR A 1 593 ? -21.574 -11.127 22.493 1.00 96.94 593 THR A N 1
ATOM 3919 C CA . THR A 1 593 ? -20.843 -11.526 23.700 1.00 96.94 593 THR A CA 1
ATOM 3920 C C . THR A 1 593 ? -19.632 -10.626 23.917 1.00 96.94 593 THR A C 1
ATOM 3922 O O . THR A 1 593 ? -18.846 -10.448 22.988 1.00 96.94 593 THR A O 1
ATOM 3925 N N . MET A 1 594 ? -19.422 -10.118 25.131 1.00 98.00 594 MET A N 1
ATOM 3926 C CA . MET A 1 594 ? -18.220 -9.367 25.508 1.00 98.00 594 MET A CA 1
ATOM 3927 C C . MET A 1 594 ? -17.524 -9.989 26.721 1.00 98.00 594 MET A C 1
ATOM 3929 O O . MET A 1 594 ? -18.175 -10.373 27.685 1.00 98.00 594 MET A O 1
ATOM 3933 N N . SER A 1 595 ? -16.195 -10.041 26.707 1.00 97.50 595 SER A N 1
ATOM 3934 C CA . SER A 1 595 ? -15.374 -10.413 27.861 1.00 97.50 595 SER A CA 1
ATOM 3935 C C . SER A 1 595 ? -14.261 -9.392 28.059 1.00 97.50 595 SER A C 1
ATOM 3937 O O . SER A 1 595 ? -13.530 -9.100 27.118 1.00 97.50 595 SER A O 1
ATOM 3939 N N . VAL A 1 596 ? -14.100 -8.884 29.278 1.00 96.06 596 VAL A N 1
ATOM 3940 C CA . VAL A 1 596 ? -13.034 -7.959 29.686 1.00 96.06 596 VAL A CA 1
ATOM 3941 C C . VAL A 1 596 ? -12.309 -8.562 30.882 1.00 96.06 596 VAL A C 1
ATOM 3943 O O . VAL A 1 596 ? -12.945 -8.862 31.884 1.00 96.06 596 VAL A O 1
ATOM 3946 N N . GLY A 1 597 ? -11.001 -8.799 30.800 1.00 94.25 597 GLY A N 1
ATOM 3947 C CA . GLY A 1 597 ? -10.331 -9.650 31.789 1.00 94.25 597 GLY A CA 1
ATOM 3948 C C . GLY A 1 597 ? -10.109 -9.035 33.175 1.00 94.25 597 GLY A C 1
ATOM 3949 O O . GLY A 1 597 ? -10.055 -9.788 34.142 1.00 94.25 597 GLY A O 1
ATOM 3950 N N . GLN A 1 598 ? -9.997 -7.710 33.310 1.00 93.75 598 GLN A N 1
ATOM 3951 C CA . GLN A 1 598 ? -9.662 -7.069 34.591 1.00 93.75 598 GLN A CA 1
ATOM 3952 C C . GLN A 1 598 ? -10.583 -5.915 34.973 1.00 93.75 598 GLN A C 1
ATOM 3954 O O . GLN A 1 598 ? -11.081 -5.902 36.092 1.00 93.75 598 GLN A O 1
ATOM 3959 N N . PHE A 1 599 ? -10.785 -4.930 34.100 1.00 92.44 599 PHE A N 1
ATOM 3960 C CA . PHE A 1 599 ? -11.409 -3.675 34.517 1.00 92.44 599 PHE A CA 1
ATOM 3961 C C . PHE A 1 599 ? -12.257 -3.044 33.421 1.00 92.44 599 PHE A C 1
ATOM 3963 O O . PHE A 1 599 ? -11.822 -2.935 32.273 1.00 92.44 599 PHE A O 1
ATOM 3970 N N . VAL A 1 600 ? -13.430 -2.537 33.795 1.00 93.19 600 VAL A N 1
ATOM 3971 C CA . VAL A 1 600 ? -14.232 -1.654 32.944 1.00 93.19 600 VAL A CA 1
ATOM 3972 C C . VAL A 1 600 ? -14.480 -0.333 33.663 1.00 93.19 600 VAL A C 1
ATOM 3974 O O . VAL A 1 600 ? -15.001 -0.306 34.777 1.00 93.19 600 VAL A O 1
ATOM 3977 N N . GLY A 1 601 ? -14.137 0.774 33.007 1.00 91.31 601 GLY A N 1
ATOM 3978 C CA . GLY A 1 601 ? -14.430 2.126 33.478 1.00 91.31 601 GLY A CA 1
ATOM 3979 C C . GLY A 1 601 ? -15.343 2.878 32.516 1.00 91.31 601 GLY A C 1
ATOM 3980 O O . GLY A 1 601 ? -15.051 2.929 31.322 1.00 91.31 601 GLY A O 1
ATOM 3981 N N . ILE A 1 602 ? -16.417 3.477 33.034 1.00 92.25 602 ILE A N 1
ATOM 3982 C CA . ILE A 1 602 ? -17.399 4.247 32.256 1.00 92.25 602 ILE A CA 1
ATOM 3983 C C . ILE A 1 602 ? -17.508 5.665 32.818 1.00 92.25 602 ILE A C 1
ATOM 3985 O O . ILE A 1 602 ? -17.803 5.842 34.001 1.00 92.25 602 ILE A O 1
ATOM 3989 N N . GLY A 1 603 ? -17.305 6.673 31.967 1.00 85.38 603 GLY A N 1
ATOM 3990 C CA . GLY A 1 603 ? -17.541 8.080 32.306 1.00 85.38 603 GLY A CA 1
ATOM 3991 C C . GLY A 1 603 ? -16.538 8.666 33.302 1.00 85.38 603 GLY A C 1
ATOM 3992 O O . GLY A 1 603 ? -16.888 9.547 34.085 1.00 85.38 603 GLY A O 1
ATOM 3993 N N . ALA A 1 604 ? -15.299 8.174 33.323 1.00 72.38 604 ALA A N 1
ATOM 3994 C CA . ALA A 1 604 ? -14.269 8.732 34.191 1.00 72.38 604 ALA A CA 1
ATOM 3995 C C . ALA A 1 604 ? -13.709 10.057 33.631 1.00 72.38 604 ALA A C 1
ATOM 3997 O O . ALA A 1 604 ? -13.428 10.170 32.443 1.00 72.38 604 ALA A O 1
ATOM 3998 N N . PHE A 1 605 ? -13.432 11.015 34.523 1.00 70.50 605 PHE A N 1
ATOM 3999 C CA . PHE A 1 605 ? -12.782 12.315 34.262 1.00 70.50 605 PHE A CA 1
ATOM 4000 C C . PHE A 1 605 ? -13.587 13.366 33.450 1.00 70.50 605 PHE A C 1
ATOM 4002 O O . PHE A 1 605 ? -14.183 13.097 32.415 1.00 70.50 605 PHE A O 1
ATOM 4009 N N . ASN A 1 606 ? -13.523 14.627 33.908 1.00 65.25 606 ASN A N 1
ATOM 4010 C CA . ASN A 1 606 ? -13.815 15.870 33.163 1.00 65.25 606 ASN A CA 1
ATOM 4011 C C . ASN A 1 606 ? -15.080 15.902 32.278 1.00 65.25 606 ASN A C 1
ATOM 4013 O O . ASN A 1 606 ? -14.989 16.203 31.089 1.00 65.25 606 ASN A O 1
ATOM 4017 N N . ALA A 1 607 ? -16.264 15.695 32.867 1.00 74.12 607 ALA A N 1
ATOM 4018 C CA . ALA A 1 607 ? -17.560 15.945 32.216 1.00 74.12 607 ALA A CA 1
ATOM 4019 C C . ALA A 1 607 ? -17.797 15.181 30.894 1.00 74.12 607 ALA A C 1
ATOM 4021 O O . ALA A 1 607 ? -18.614 15.602 30.076 1.00 74.12 607 ALA A O 1
ATOM 4022 N N . GLY A 1 608 ? -17.076 14.079 30.661 1.00 80.50 608 GLY A N 1
ATOM 4023 C CA . GLY A 1 608 ? -17.335 13.195 29.528 1.00 80.50 608 GLY A CA 1
ATOM 4024 C C . GLY A 1 608 ? -18.575 12.328 29.740 1.00 80.50 608 GLY A C 1
ATOM 4025 O O . GLY A 1 608 ? -18.950 12.079 30.878 1.00 80.50 608 GLY A O 1
ATOM 4026 N N . ARG A 1 609 ? -19.197 11.853 28.657 1.00 90.56 609 ARG A N 1
ATOM 4027 C CA . ARG A 1 609 ? -20.336 10.928 28.674 1.00 90.56 609 ARG A CA 1
ATOM 4028 C C . ARG A 1 609 ? -19.897 9.549 28.193 1.00 90.56 609 ARG A C 1
ATOM 4030 O O . ARG A 1 609 ? -19.586 9.381 27.014 1.00 90.56 609 ARG A O 1
ATOM 4037 N N . GLY A 1 610 ? -19.859 8.583 29.103 1.00 92.62 610 GLY A N 1
ATOM 4038 C CA . GLY A 1 610 ? -19.612 7.175 28.801 1.00 92.62 610 GLY A CA 1
ATOM 4039 C C . GLY A 1 610 ? -20.911 6.376 28.783 1.00 92.62 610 GLY A C 1
ATOM 4040 O O . GLY A 1 610 ? -21.750 6.561 29.656 1.00 92.62 610 GLY A O 1
ATOM 4041 N N . GLU A 1 611 ? -21.071 5.473 27.821 1.00 95.06 611 GLU A N 1
ATOM 4042 C CA . GLU A 1 611 ? -22.234 4.593 27.702 1.00 95.06 611 GLU A CA 1
ATOM 4043 C C . GLU A 1 611 ? -21.811 3.151 27.399 1.00 95.06 611 GLU A C 1
ATOM 4045 O O . GLU A 1 611 ? -21.070 2.902 26.447 1.00 95.06 611 GLU A O 1
ATOM 4050 N N . LEU A 1 612 ? -22.329 2.199 28.174 1.00 95.50 612 LEU A N 1
ATOM 4051 C CA . LEU A 1 612 ? -22.319 0.773 27.851 1.00 95.50 612 LEU A CA 1
ATOM 4052 C C . LEU A 1 612 ? -23.765 0.282 27.748 1.00 95.50 612 LEU A C 1
ATOM 4054 O O . LEU A 1 612 ? -24.493 0.347 28.732 1.00 95.50 612 LEU A O 1
ATOM 4058 N N . SER A 1 613 ? -24.168 -0.218 26.582 1.00 95.75 613 SER A N 1
ATOM 4059 C CA . SER A 1 613 ? -25.513 -0.737 26.314 1.00 95.75 613 SER A CA 1
ATOM 4060 C C . SER A 1 613 ? -25.454 -2.201 25.878 1.00 95.75 613 SER A C 1
ATOM 4062 O O . SER A 1 613 ? -24.693 -2.563 24.978 1.00 95.75 613 SER A O 1
ATOM 4064 N N . LEU A 1 614 ? -26.244 -3.048 26.537 1.00 93.69 614 LEU A N 1
ATOM 4065 C CA . LEU A 1 614 ? -26.371 -4.481 26.282 1.00 93.69 614 LEU A CA 1
ATOM 4066 C C . LEU A 1 614 ? -27.828 -4.806 25.936 1.00 93.69 614 LEU A C 1
ATOM 4068 O O . LEU A 1 614 ? -28.719 -4.574 26.753 1.00 93.69 614 LEU A O 1
ATOM 4072 N N . VAL A 1 615 ? -28.069 -5.377 24.757 1.00 91.19 615 VAL A N 1
ATOM 4073 C CA . VAL A 1 615 ? -29.391 -5.830 24.299 1.00 91.19 615 VAL A CA 1
ATOM 4074 C C . VAL A 1 615 ? -29.289 -7.285 23.847 1.00 91.19 615 VAL A C 1
ATOM 4076 O O . VAL A 1 615 ? -28.493 -7.591 22.959 1.00 91.19 615 VAL A O 1
ATOM 4079 N N . ASN A 1 616 ? -30.049 -8.198 24.460 1.00 90.44 616 ASN A N 1
ATOM 4080 C CA . ASN A 1 616 ? -29.974 -9.647 24.188 1.00 90.44 616 ASN A CA 1
ATOM 4081 C C . ASN A 1 616 ? -28.535 -10.202 24.199 1.00 90.44 616 ASN A C 1
ATOM 4083 O O . ASN A 1 616 ? -28.169 -11.068 23.408 1.00 90.44 616 ASN A O 1
ATOM 4087 N N . SER A 1 617 ? -27.681 -9.639 25.047 1.00 92.25 617 SER A N 1
ATOM 4088 C CA . SER A 1 617 ? -26.238 -9.842 25.006 1.00 92.25 617 SER A CA 1
ATOM 4089 C C . SER A 1 617 ? -25.723 -10.380 26.336 1.00 92.25 617 SER A C 1
ATOM 4091 O O . SER A 1 617 ? -26.368 -10.269 27.379 1.00 92.25 617 SER A O 1
ATOM 4093 N N . THR A 1 618 ? -24.525 -10.951 26.320 1.00 92.75 618 THR A N 1
ATOM 4094 C CA . THR A 1 618 ? -23.833 -11.360 27.549 1.00 92.75 618 THR A CA 1
ATOM 4095 C C . THR A 1 618 ? -22.508 -10.630 27.668 1.00 92.75 618 THR A C 1
ATOM 4097 O O . THR A 1 618 ? -21.736 -10.603 26.710 1.00 92.75 618 THR A O 1
ATOM 4100 N N . ALA A 1 619 ? -22.208 -10.085 28.839 1.00 94.69 619 ALA A N 1
ATOM 4101 C CA . ALA A 1 619 ? -20.934 -9.448 29.129 1.00 94.69 619 ALA A CA 1
ATOM 4102 C C . ALA A 1 619 ? -20.308 -10.040 30.398 1.00 94.69 619 ALA A C 1
ATOM 4104 O O . ALA A 1 619 ? -20.997 -10.295 31.382 1.00 94.69 619 ALA A O 1
ATOM 4105 N N . THR A 1 620 ? -18.995 -10.249 30.391 1.00 95.44 620 THR A N 1
ATOM 4106 C CA . THR A 1 620 ? -18.229 -10.682 31.564 1.00 95.44 620 THR A CA 1
ATOM 4107 C C . THR A 1 620 ? -17.074 -9.723 31.814 1.00 95.44 620 THR A C 1
ATOM 4109 O O . THR A 1 620 ? -16.309 -9.423 30.902 1.00 95.44 620 THR A O 1
ATOM 4112 N N . VAL A 1 621 ? -16.927 -9.260 33.051 1.00 95.81 621 VAL A N 1
ATOM 4113 C CA . VAL A 1 621 ? -15.798 -8.458 33.530 1.00 95.81 621 VAL A CA 1
ATOM 4114 C C . VAL A 1 621 ? -15.078 -9.275 34.591 1.00 95.81 621 VAL A C 1
ATOM 4116 O O . VAL A 1 621 ? -15.686 -9.638 35.584 1.00 95.81 621 VAL A O 1
ATOM 4119 N N . GLY A 1 622 ? -13.808 -9.615 34.393 1.00 94.44 622 GLY A N 1
ATOM 4120 C CA . GLY A 1 622 ? -13.072 -10.492 35.308 1.00 94.44 622 GLY A CA 1
ATOM 4121 C C . GLY A 1 622 ? -12.709 -9.848 36.650 1.00 94.44 622 GLY A C 1
ATOM 4122 O O . GLY A 1 622 ? -12.520 -10.574 37.622 1.00 94.44 622 GLY A O 1
ATOM 4123 N N . GLY A 1 623 ? -12.651 -8.515 36.726 1.00 93.94 623 GLY A N 1
ATOM 4124 C CA . GLY A 1 623 ? -12.455 -7.759 37.968 1.00 93.94 623 GLY A CA 1
ATOM 4125 C C . GLY A 1 623 ? -13.522 -6.681 38.152 1.00 93.94 623 GLY A C 1
ATOM 4126 O O . GLY A 1 623 ? -14.709 -6.995 38.090 1.00 93.94 623 GLY A O 1
ATOM 4127 N N . ASP A 1 624 ? -13.116 -5.434 38.398 1.00 93.75 624 ASP A N 1
ATOM 4128 C CA . ASP A 1 624 ? -14.034 -4.353 38.785 1.00 93.75 624 ASP A CA 1
ATOM 4129 C C . ASP A 1 624 ? -14.746 -3.708 37.582 1.00 93.75 624 ASP A C 1
ATOM 4131 O O . ASP A 1 624 ? -14.147 -3.466 36.528 1.00 93.75 624 ASP A O 1
ATOM 4135 N N . LEU A 1 625 ? -16.000 -3.300 37.794 1.00 93.06 625 LEU A N 1
ATOM 4136 C CA . LEU A 1 625 ? -16.727 -2.363 36.932 1.00 93.06 625 LEU A CA 1
ATOM 4137 C C . LEU A 1 625 ? -16.993 -1.065 37.699 1.00 93.06 625 LEU A C 1
ATOM 4139 O O . LEU A 1 625 ? -17.573 -1.089 38.785 1.00 93.06 625 LEU A O 1
ATOM 4143 N N . ARG A 1 626 ? -16.608 0.082 37.128 1.00 91.25 626 ARG A N 1
ATOM 4144 C CA . ARG A 1 626 ? -16.782 1.400 37.759 1.00 91.25 626 ARG A CA 1
ATOM 4145 C C . ARG A 1 626 ? -17.521 2.391 36.871 1.00 91.25 626 ARG A C 1
ATOM 4147 O O . ARG A 1 626 ? -17.143 2.595 35.717 1.00 91.25 626 ARG A O 1
ATOM 4154 N N . LEU A 1 627 ? -18.506 3.070 37.453 1.00 90.06 627 LEU A N 1
ATOM 4155 C CA . LEU A 1 627 ? -19.308 4.111 36.814 1.00 90.06 627 LEU A CA 1
ATOM 4156 C C . LEU A 1 627 ? -19.042 5.472 37.470 1.00 90.06 627 LEU A C 1
ATOM 4158 O O . LEU A 1 627 ? -19.139 5.601 38.690 1.00 90.06 627 LEU A O 1
ATOM 4162 N N . GLY A 1 628 ? -18.707 6.476 36.653 1.00 80.25 628 GLY A N 1
ATOM 4163 C CA . GLY A 1 628 ? -18.606 7.885 37.055 1.00 80.25 628 GLY A CA 1
ATOM 4164 C C . GLY A 1 628 ? -17.524 8.197 38.095 1.00 80.25 628 GLY A C 1
ATOM 4165 O O . GLY A 1 628 ? -17.657 9.149 38.861 1.00 80.25 628 GLY A O 1
ATOM 4166 N N . PHE A 1 629 ? -16.450 7.406 38.147 1.00 75.25 629 PHE A N 1
ATOM 4167 C CA . PHE A 1 629 ? -15.422 7.535 39.183 1.00 75.25 629 PHE A CA 1
ATOM 4168 C C . PHE A 1 629 ? -14.413 8.662 38.901 1.00 75.25 629 PHE A C 1
ATOM 4170 O O . PHE A 1 629 ? -14.056 8.951 37.754 1.00 75.25 629 PHE A O 1
ATOM 4177 N N . ASN A 1 630 ? -13.890 9.269 39.972 1.00 68.50 630 ASN A N 1
ATOM 4178 C CA . ASN A 1 630 ? -12.858 10.305 39.900 1.00 68.50 630 ASN A CA 1
ATOM 4179 C C . ASN A 1 630 ? -11.601 9.905 40.685 1.00 68.50 630 ASN A C 1
ATOM 4181 O O . ASN A 1 630 ? -11.629 9.785 41.905 1.00 68.50 630 ASN A O 1
ATOM 4185 N N . VAL A 1 631 ? -10.460 9.762 40.007 1.00 67.19 631 VAL A N 1
ATOM 4186 C CA . VAL A 1 631 ? -9.183 9.437 40.678 1.00 67.19 631 VAL A CA 1
ATOM 4187 C C . VAL A 1 631 ? -8.473 10.655 41.289 1.00 67.19 631 VAL A C 1
ATOM 4189 O O . VAL A 1 631 ? -7.509 10.487 42.028 1.00 67.19 631 VAL A O 1
ATOM 4192 N N . ASN A 1 632 ? -8.917 11.881 40.989 1.00 63.34 632 ASN A N 1
ATOM 4193 C CA . ASN A 1 632 ? -8.210 13.123 41.322 1.00 63.34 632 ASN A CA 1
ATOM 4194 C C . ASN A 1 632 ? -8.874 13.969 42.425 1.00 63.34 632 ASN A C 1
ATOM 4196 O O . ASN A 1 632 ? -8.503 15.131 42.587 1.00 63.34 632 ASN A O 1
ATOM 4200 N N . ASN A 1 633 ? -9.830 13.431 43.197 1.00 58.19 633 ASN A N 1
ATOM 4201 C CA . ASN A 1 633 ? -10.514 14.146 44.296 1.00 58.19 633 ASN A CA 1
ATOM 4202 C C . ASN A 1 633 ? -11.093 15.535 43.900 1.00 58.19 633 ASN A C 1
ATOM 4204 O O . ASN A 1 633 ? -11.259 16.408 44.753 1.00 58.19 633 ASN A O 1
ATOM 4208 N N . GLY A 1 634 ? -11.357 15.774 42.608 1.00 59.25 634 GLY A N 1
ATOM 4209 C CA . GLY A 1 634 ? -11.774 17.072 42.057 1.00 59.25 634 GLY A CA 1
ATOM 4210 C C . GLY A 1 634 ? -13.273 17.158 41.734 1.00 59.25 634 GLY A C 1
ATOM 4211 O O . GLY A 1 634 ? -13.952 16.150 41.618 1.00 59.25 634 GLY A O 1
ATOM 4212 N N . ALA A 1 635 ? -13.801 18.370 41.541 1.00 57.44 635 ALA A N 1
ATOM 4213 C CA . ALA A 1 635 ? -15.241 18.642 41.390 1.00 57.44 635 ALA A CA 1
ATOM 4214 C C . ALA A 1 635 ? -15.848 18.390 39.985 1.00 57.44 635 ALA A C 1
ATOM 4216 O O . ALA A 1 635 ? -16.973 18.815 39.730 1.00 57.44 635 ALA A O 1
ATOM 4217 N N . LEU A 1 636 ? -15.120 17.765 39.053 1.00 61.78 636 LEU A N 1
ATOM 4218 C CA . LEU A 1 636 ? -15.602 17.512 37.688 1.00 61.78 636 LEU A CA 1
ATOM 4219 C C . LEU A 1 636 ? -15.859 16.017 37.494 1.00 61.78 636 LEU A C 1
ATOM 4221 O O . LEU A 1 636 ? -14.914 15.233 37.396 1.00 61.78 636 LEU A O 1
ATOM 4225 N N . PHE A 1 637 ? -17.135 15.651 37.426 1.00 68.38 637 PHE A N 1
ATOM 4226 C CA . PHE A 1 637 ? -17.600 14.281 37.219 1.00 68.38 637 PHE A CA 1
ATOM 4227 C C . PHE A 1 637 ? -18.104 14.108 35.789 1.00 68.38 637 PHE A C 1
ATOM 4229 O O . PHE A 1 637 ? -18.649 15.053 35.219 1.00 68.38 637 PHE A O 1
ATOM 4236 N N . GLY A 1 638 ? -17.855 12.939 35.200 1.00 75.56 638 GLY A N 1
ATOM 4237 C CA . GLY A 1 638 ? -18.443 12.545 33.923 1.00 75.56 638 GLY A CA 1
ATOM 4238 C C . GLY A 1 638 ? -19.825 11.921 34.112 1.00 75.56 638 GLY A C 1
ATOM 4239 O O . GLY A 1 638 ? -20.152 11.432 35.192 1.00 75.56 638 GLY A O 1
ATOM 4240 N N . GLU A 1 639 ? -20.627 11.949 33.054 1.00 86.38 639 GLU A N 1
ATOM 4241 C CA . GLU A 1 639 ? -21.855 11.170 32.935 1.00 86.38 639 GLU A CA 1
ATOM 4242 C C . GLU A 1 639 ? -21.490 9.723 32.587 1.00 86.38 639 GLU A C 1
ATOM 4244 O O . GLU A 1 639 ? -20.672 9.462 31.699 1.00 86.38 639 GLU A O 1
ATOM 4249 N N . ALA A 1 640 ? -22.101 8.770 33.281 1.00 88.12 640 ALA A N 1
ATOM 4250 C CA . ALA A 1 640 ? -21.915 7.349 33.025 1.00 88.12 640 ALA A CA 1
ATOM 4251 C C . ALA A 1 640 ? -23.285 6.694 32.892 1.00 88.12 640 ALA A C 1
ATOM 4253 O O . ALA A 1 640 ? -24.100 6.791 33.809 1.00 88.12 640 ALA A O 1
ATOM 4254 N N . MET A 1 641 ? -23.509 6.030 31.759 1.00 91.00 641 MET A N 1
ATOM 4255 C CA . MET A 1 641 ? -24.721 5.276 31.483 1.00 91.00 641 MET A CA 1
ATOM 4256 C C . MET A 1 641 ? -24.411 3.792 31.316 1.00 91.00 641 MET A C 1
ATOM 4258 O O . MET A 1 641 ? -23.571 3.412 30.499 1.00 91.00 641 MET A O 1
ATOM 4262 N N . LEU A 1 642 ? -25.108 2.956 32.079 1.00 91.56 642 LEU A N 1
ATOM 4263 C CA . LEU A 1 642 ? -25.107 1.507 31.898 1.00 91.56 642 LEU A CA 1
ATOM 4264 C C . LEU A 1 642 ? -26.526 1.049 31.594 1.00 91.56 642 LEU A C 1
ATOM 4266 O O . LEU A 1 642 ? -27.406 1.173 32.438 1.00 91.56 642 LEU A O 1
ATOM 4270 N N . GLU A 1 643 ? -26.738 0.513 30.400 1.00 91.50 643 GLU A N 1
ATOM 4271 C CA . GLU A 1 643 ? -28.018 -0.008 29.945 1.00 91.50 643 GLU A CA 1
ATOM 4272 C C . GLU A 1 643 ? -27.946 -1.531 29.779 1.00 91.50 643 GLU A C 1
ATOM 4274 O O . GLU A 1 643 ? -27.119 -2.047 29.029 1.00 91.50 643 GLU A O 1
ATOM 4279 N N . VAL A 1 644 ? -28.825 -2.260 30.469 1.00 88.69 644 VAL A N 1
ATOM 4280 C CA . VAL A 1 644 ? -28.900 -3.728 30.407 1.00 88.69 644 VAL A CA 1
ATOM 4281 C C . VAL A 1 644 ? -30.333 -4.140 30.078 1.00 88.69 644 VAL A C 1
ATOM 4283 O O . VAL A 1 644 ? -31.218 -4.034 30.926 1.00 88.69 644 VAL A O 1
ATOM 4286 N N . ARG A 1 645 ? -30.575 -4.600 28.845 1.00 86.25 645 ARG A N 1
ATOM 4287 C CA . ARG A 1 645 ? -31.877 -5.085 28.354 1.00 86.25 645 ARG A CA 1
ATOM 4288 C C . ARG A 1 645 ? -31.776 -6.549 27.949 1.00 86.25 645 ARG A C 1
ATOM 4290 O O . ARG A 1 645 ? -30.996 -6.877 27.052 1.00 86.25 645 ARG A O 1
ATOM 4297 N N . SER A 1 646 ? -32.532 -7.428 28.606 1.00 83.88 646 SER A N 1
ATOM 4298 C CA . SER A 1 646 ? -32.580 -8.864 28.250 1.00 83.88 646 SER A CA 1
ATOM 4299 C C . SER A 1 646 ? -31.195 -9.509 28.182 1.00 83.88 646 SER A C 1
ATOM 4301 O O . SER A 1 646 ? -30.912 -10.370 27.353 1.00 83.88 646 SER A O 1
ATOM 4303 N N . SER A 1 647 ? -30.298 -9.011 29.022 1.00 86.56 647 SER A N 1
ATOM 4304 C CA . SER A 1 647 ? -28.868 -9.259 28.950 1.00 86.56 647 SER A CA 1
ATOM 4305 C C . SER A 1 647 ? -28.358 -9.681 30.317 1.00 86.56 647 SER A C 1
ATOM 4307 O O . SER A 1 647 ? -28.963 -9.354 31.339 1.00 86.56 647 SER A O 1
ATOM 4309 N N . LEU A 1 648 ? -27.233 -10.389 30.320 1.00 88.38 648 LEU A N 1
ATOM 4310 C CA . LEU A 1 648 ? -26.540 -10.806 31.535 1.00 88.38 648 LEU A CA 1
ATOM 4311 C C . LEU A 1 648 ? -25.170 -10.134 31.597 1.00 88.38 648 LEU A C 1
ATOM 4313 O O . LEU A 1 648 ? -24.357 -10.306 30.687 1.00 88.38 648 LEU A O 1
ATOM 4317 N N . LEU A 1 649 ? -24.902 -9.413 32.684 1.00 91.31 649 LEU A N 1
ATOM 4318 C CA . LEU A 1 649 ? -23.593 -8.847 32.996 1.00 91.31 649 LEU A CA 1
ATOM 4319 C C . LEU A 1 649 ? -23.011 -9.527 34.243 1.00 91.31 649 LEU A C 1
ATOM 4321 O O . LEU A 1 649 ? -23.507 -9.343 35.349 1.00 91.31 649 LEU A O 1
ATOM 4325 N N . THR A 1 650 ? -21.940 -10.295 34.073 1.00 91.19 650 THR A N 1
ATOM 4326 C CA . THR A 1 650 ? -21.212 -10.938 35.177 1.00 91.19 650 THR A CA 1
ATOM 4327 C C . THR A 1 650 ? -19.947 -10.152 35.502 1.00 91.19 650 THR A C 1
ATOM 4329 O O . THR A 1 650 ? -19.155 -9.859 34.611 1.00 91.19 650 THR A O 1
ATOM 4332 N N . ILE A 1 651 ? -19.730 -9.838 36.773 1.00 93.25 651 ILE A N 1
ATOM 4333 C CA . ILE A 1 651 ? -18.604 -9.063 37.290 1.00 93.25 651 ILE A CA 1
ATOM 4334 C C . ILE A 1 651 ? -17.893 -9.934 38.328 1.00 93.25 651 ILE A C 1
ATOM 4336 O O . ILE A 1 651 ? -18.473 -10.341 39.330 1.00 93.25 651 ILE A O 1
ATOM 4340 N N . GLY A 1 652 ? -16.637 -10.272 38.056 1.00 91.19 652 GLY A N 1
ATOM 4341 C CA . GLY A 1 652 ? -15.819 -11.131 38.902 1.00 91.19 652 GLY A CA 1
ATOM 4342 C C . GLY A 1 652 ? -15.340 -10.440 40.175 1.00 91.19 652 GLY A C 1
ATOM 4343 O O . GLY A 1 652 ? -15.117 -11.136 41.157 1.00 91.19 652 GLY A O 1
ATOM 4344 N N . GLY A 1 653 ? -15.202 -9.110 40.150 1.00 93.31 653 GLY A N 1
ATOM 4345 C CA . GLY A 1 653 ? -14.889 -8.278 41.311 1.00 93.31 653 GLY A CA 1
ATOM 4346 C C . GLY A 1 653 ? -16.062 -7.390 41.725 1.00 93.31 653 GLY A C 1
ATOM 4347 O O . GLY A 1 653 ? -17.218 -7.823 41.774 1.00 93.31 653 GLY A O 1
ATOM 4348 N N . ASP A 1 654 ? -15.757 -6.127 42.014 1.00 93.19 654 ASP A N 1
ATOM 4349 C CA . ASP A 1 654 ? -16.712 -5.199 42.612 1.00 93.19 654 ASP A CA 1
ATOM 4350 C C . ASP A 1 654 ? -17.398 -4.311 41.552 1.00 93.19 654 ASP A C 1
ATOM 4352 O O . ASP A 1 654 ? -16.765 -3.772 40.636 1.00 93.19 654 ASP A O 1
ATOM 4356 N N . LEU A 1 655 ? -18.708 -4.099 41.713 1.00 91.62 655 LEU A N 1
ATOM 4357 C CA . LEU A 1 655 ? -19.464 -3.045 41.036 1.00 91.62 655 LEU A CA 1
ATOM 4358 C C . LEU A 1 655 ? -19.407 -1.759 41.872 1.00 91.62 655 LEU A C 1
ATOM 4360 O O . LEU A 1 655 ? -19.950 -1.714 42.978 1.00 91.62 655 LEU A O 1
ATOM 4364 N N . PHE A 1 656 ? -18.816 -0.693 41.331 1.00 88.81 656 PHE A N 1
ATOM 4365 C CA . PHE A 1 656 ? -18.788 0.624 41.970 1.00 88.81 656 PHE A CA 1
ATOM 4366 C C . PHE A 1 656 ? -19.569 1.665 41.172 1.00 88.81 656 PHE A C 1
ATOM 4368 O O . PHE A 1 656 ? -19.201 2.016 40.050 1.00 88.81 656 PHE A O 1
ATOM 4375 N N . MET A 1 657 ? -20.591 2.227 41.807 1.00 86.56 657 MET A N 1
ATOM 4376 C CA . MET A 1 657 ? -21.265 3.447 41.380 1.00 86.56 657 MET A CA 1
ATOM 4377 C C . MET A 1 657 ? -20.855 4.560 42.342 1.00 86.56 657 MET A C 1
ATOM 4379 O O . MET A 1 657 ? -21.198 4.518 43.523 1.00 86.56 657 MET A O 1
ATOM 4383 N N . ASP A 1 658 ? -20.036 5.504 41.879 1.00 74.06 658 ASP A N 1
ATOM 4384 C CA . ASP A 1 658 ? -19.439 6.500 42.772 1.00 74.06 658 ASP A CA 1
ATOM 4385 C C . ASP A 1 658 ? -20.464 7.573 43.183 1.00 74.06 658 ASP A C 1
ATOM 4387 O O . ASP A 1 658 ? -20.909 8.381 42.370 1.00 74.06 658 ASP A O 1
ATOM 4391 N N . ALA A 1 659 ? -20.819 7.589 44.471 1.00 54.84 659 ALA A N 1
ATOM 4392 C CA . ALA A 1 659 ? -21.823 8.478 45.061 1.00 54.84 659 ALA A CA 1
ATOM 4393 C C . ALA A 1 659 ? -21.435 9.957 45.094 1.00 54.84 659 ALA A C 1
ATOM 4395 O O . ALA A 1 659 ? -22.285 10.816 45.325 1.00 54.84 659 ALA A O 1
ATOM 4396 N N . PHE A 1 660 ? -20.153 10.278 44.903 1.00 59.09 660 PHE A N 1
ATOM 4397 C CA . PHE A 1 660 ? -19.723 11.672 44.851 1.00 59.09 660 PHE A CA 1
ATOM 4398 C C . PHE A 1 660 ? -19.906 12.295 43.473 1.00 59.09 660 PHE A C 1
ATOM 4400 O O . PHE A 1 660 ? -19.758 13.513 43.354 1.00 59.09 660 PHE A O 1
ATOM 4407 N N . ALA A 1 661 ? -20.254 11.501 42.457 1.00 52.00 661 ALA A N 1
ATOM 4408 C CA . ALA A 1 661 ? -20.506 12.019 41.133 1.00 52.00 661 ALA A CA 1
ATOM 4409 C C . ALA A 1 661 ? -21.679 12.999 41.116 1.00 52.00 661 ALA A C 1
ATOM 4411 O O . ALA A 1 661 ? -22.753 12.736 41.650 1.00 52.00 661 ALA A O 1
ATOM 4412 N N . ALA A 1 662 ? -21.457 14.161 40.500 1.00 54.31 662 ALA A N 1
ATOM 4413 C CA . ALA A 1 662 ? -22.505 15.124 40.183 1.00 54.31 662 ALA A CA 1
ATOM 4414 C C . ALA A 1 662 ? -23.721 14.423 39.528 1.00 54.31 662 ALA A C 1
ATOM 4416 O O . ALA A 1 662 ? -23.543 13.370 38.914 1.00 54.31 662 ALA A O 1
ATOM 4417 N N . PRO A 1 663 ? -24.945 14.989 39.618 1.00 60.22 663 PRO A N 1
ATOM 4418 C CA . PRO A 1 663 ? -26.135 14.429 38.966 1.00 60.22 663 PRO A CA 1
ATOM 4419 C C . PRO A 1 663 ? -25.832 14.100 37.495 1.00 60.22 663 PRO A C 1
ATOM 4421 O O . PRO A 1 663 ? -25.597 15.015 36.710 1.00 60.22 663 PRO A O 1
ATOM 4424 N N . GLY A 1 664 ? -25.772 12.809 37.150 1.00 62.50 664 GLY A N 1
ATOM 4425 C CA . GLY A 1 664 ? -25.287 12.358 35.837 1.00 62.50 664 GLY A CA 1
ATOM 4426 C C . GLY A 1 664 ? -24.874 10.883 35.725 1.00 62.50 664 GLY A C 1
ATOM 4427 O O . GLY A 1 664 ? -24.663 10.412 34.609 1.00 62.50 664 GLY A O 1
ATOM 4428 N N . ILE A 1 665 ? -24.770 10.130 36.830 1.00 65.81 665 ILE A N 1
ATOM 4429 C CA . ILE A 1 665 ? -24.722 8.658 36.759 1.00 65.81 665 ILE A CA 1
ATOM 4430 C C . ILE A 1 665 ? -26.153 8.128 36.637 1.00 65.81 665 ILE A C 1
ATOM 4432 O O . ILE A 1 665 ? -26.969 8.341 37.539 1.00 65.81 665 ILE A O 1
ATOM 4436 N N . GLU A 1 666 ? -26.435 7.418 35.547 1.00 75.38 666 GLU A N 1
ATOM 4437 C CA . GLU A 1 666 ? -27.718 6.761 35.296 1.00 75.38 666 GLU A CA 1
ATOM 4438 C C . GLU A 1 666 ? -27.506 5.290 34.915 1.00 75.38 666 GLU A C 1
ATOM 4440 O O . GLU A 1 666 ? -26.826 4.970 33.945 1.00 75.38 666 GLU A O 1
ATOM 4445 N N . THR A 1 667 ? -28.126 4.372 35.651 1.00 69.81 667 THR A N 1
ATOM 4446 C CA . THR A 1 667 ? -28.194 2.956 35.264 1.00 69.81 667 THR A CA 1
ATOM 4447 C C . THR A 1 667 ? -29.608 2.631 34.803 1.00 69.81 667 THR A C 1
ATOM 4449 O O . THR A 1 667 ? -30.566 2.832 35.547 1.00 69.81 667 THR A O 1
ATOM 4452 N N . ILE A 1 668 ? -29.751 2.104 33.589 1.00 76.75 668 ILE A N 1
ATOM 4453 C CA . ILE A 1 668 ? -31.030 1.742 32.977 1.00 76.75 668 ILE A CA 1
ATOM 4454 C C . ILE A 1 668 ? -31.141 0.216 32.880 1.00 76.75 668 ILE A C 1
ATOM 4456 O O . ILE A 1 668 ? -30.342 -0.446 32.220 1.00 76.75 668 ILE A O 1
ATOM 4460 N N . PHE A 1 669 ? -32.178 -0.354 33.485 1.00 72.94 669 PHE A N 1
ATOM 4461 C CA . PHE A 1 669 ? -32.533 -1.765 33.354 1.00 72.94 669 PHE A CA 1
ATOM 4462 C C . PHE A 1 669 ? -33.763 -1.910 32.461 1.00 72.94 669 PHE A C 1
ATOM 4464 O O . PHE A 1 669 ? -34.854 -1.481 32.834 1.00 72.94 669 PHE A O 1
ATOM 4471 N N . GLY A 1 670 ? -33.606 -2.539 31.297 1.00 62.38 670 GLY A N 1
ATOM 4472 C CA . GLY A 1 670 ? -34.731 -2.980 30.476 1.00 62.38 670 GLY A CA 1
ATOM 4473 C C . GLY A 1 670 ? -35.217 -4.346 30.938 1.00 62.38 670 GLY A C 1
ATOM 4474 O O . GLY A 1 670 ? -34.501 -5.341 30.821 1.00 62.38 670 GLY A O 1
ATOM 4475 N N . ILE A 1 671 ? -36.444 -4.399 31.449 1.00 62.88 671 ILE A N 1
ATOM 4476 C CA . ILE A 1 671 ? -37.072 -5.615 31.957 1.00 62.88 671 ILE A CA 1
ATOM 4477 C C . ILE A 1 671 ? -37.776 -6.340 30.810 1.00 62.88 671 ILE A C 1
ATOM 4479 O O . ILE A 1 671 ? -38.979 -6.219 30.598 1.00 62.88 671 ILE A O 1
ATOM 4483 N N . ASP A 1 672 ? -36.994 -7.098 30.059 1.00 55.16 672 ASP A N 1
ATOM 4484 C CA . ASP A 1 672 ? -37.439 -8.094 29.089 1.00 55.16 672 ASP A CA 1
ATOM 4485 C C . ASP A 1 672 ? -36.649 -9.378 29.420 1.00 55.16 672 ASP A C 1
ATOM 4487 O O . ASP A 1 672 ? -35.428 -9.362 29.526 1.00 55.16 672 ASP A O 1
ATOM 4491 N N . GLY A 1 673 ? -37.335 -10.475 29.753 1.00 49.38 673 GLY A N 1
ATOM 4492 C CA . GLY A 1 673 ? -36.709 -11.799 29.915 1.00 49.38 673 GLY A CA 1
ATOM 4493 C C . GLY A 1 673 ? -36.121 -12.183 31.288 1.00 49.38 673 GLY A C 1
ATOM 4494 O O . GLY A 1 673 ? -35.919 -13.370 31.534 1.00 49.38 673 GLY A O 1
ATOM 4495 N N . LEU A 1 674 ? -35.921 -11.257 32.232 1.00 57.00 674 LEU A N 1
ATOM 4496 C CA . LEU A 1 674 ? -35.341 -11.540 33.566 1.00 57.00 674 LEU A CA 1
ATOM 4497 C C . LEU A 1 674 ? -36.364 -12.010 34.626 1.00 57.00 674 LEU A C 1
ATOM 4499 O O . LEU A 1 674 ? -36.300 -11.620 35.792 1.00 57.00 674 LEU A O 1
ATOM 4503 N N . VAL A 1 675 ? -37.341 -12.835 34.237 1.00 57.22 675 VAL A N 1
ATOM 4504 C CA . VAL A 1 675 ? -38.351 -13.352 35.178 1.00 57.22 675 VAL A CA 1
ATOM 4505 C C . VAL A 1 675 ? -37.831 -14.610 35.869 1.00 57.22 675 VAL A C 1
ATOM 4507 O O . VAL A 1 675 ? -37.578 -15.643 35.235 1.00 57.22 675 VAL A O 1
ATOM 4510 N N . ARG A 1 676 ? -37.739 -14.547 37.200 1.00 55.09 676 ARG A N 1
ATOM 4511 C CA . ARG A 1 676 ? -37.361 -15.688 38.037 1.00 55.09 676 ARG A CA 1
ATOM 4512 C C . ARG A 1 676 ? -38.326 -16.863 37.806 1.00 55.09 676 ARG A C 1
ATOM 4514 O O . ARG A 1 676 ? -39.540 -16.702 37.883 1.00 55.09 676 ARG A O 1
ATOM 4521 N N . GLY A 1 677 ? -37.790 -18.054 37.528 1.00 49.09 677 GLY A N 1
ATOM 4522 C CA . GLY A 1 677 ? -38.578 -19.280 37.296 1.00 49.09 677 GLY A CA 1
ATOM 4523 C C . GLY A 1 677 ? -38.882 -19.619 35.829 1.00 49.09 677 GLY A C 1
ATOM 4524 O O . GLY A 1 677 ? -39.344 -20.726 35.563 1.00 49.09 677 GLY A O 1
ATOM 4525 N N . LEU A 1 678 ? -38.558 -18.732 34.879 1.00 54.84 678 LEU A N 1
ATOM 4526 C CA . LEU A 1 678 ? -38.619 -19.008 33.432 1.00 54.84 678 LEU A CA 1
ATOM 4527 C C . LEU A 1 678 ? -37.233 -19.117 32.766 1.00 54.84 678 LEU A C 1
ATOM 4529 O O . LEU A 1 678 ? -37.149 -19.222 31.547 1.00 54.84 678 LEU A O 1
ATOM 4533 N N . GLY A 1 679 ? -36.154 -19.149 33.561 1.00 46.12 679 GLY A N 1
ATOM 4534 C CA . GLY A 1 679 ? -34.787 -19.413 33.089 1.00 46.12 679 GLY A CA 1
ATOM 4535 C C . GLY A 1 679 ? -33.775 -18.270 33.244 1.00 46.12 679 GLY A C 1
ATOM 4536 O O . GLY A 1 679 ? -32.618 -18.486 32.903 1.00 46.12 679 GLY A O 1
ATOM 4537 N N . GLY A 1 680 ? -34.151 -17.101 33.781 1.00 51.88 680 GLY A N 1
ATOM 4538 C CA . GLY A 1 680 ? -33.226 -15.984 34.039 1.00 51.88 680 GLY A CA 1
ATOM 4539 C C . GLY A 1 680 ? -32.962 -15.730 35.531 1.00 51.88 680 GLY A C 1
ATOM 4540 O O . GLY A 1 680 ? -33.894 -15.740 36.335 1.00 51.88 680 GLY A O 1
ATOM 4541 N N . TYR A 1 681 ? -31.697 -15.491 35.883 1.00 50.31 681 TYR A N 1
ATOM 4542 C CA . TYR A 1 681 ? -31.222 -14.900 37.145 1.00 50.31 681 TYR A CA 1
ATOM 4543 C C . TYR A 1 681 ? -30.528 -13.576 36.795 1.00 50.31 681 TYR A C 1
ATOM 4545 O O . TYR A 1 681 ? -29.841 -13.565 35.783 1.00 50.31 681 TYR A O 1
ATOM 4553 N N . GLY A 1 682 ? -30.685 -12.529 37.622 1.00 58.69 682 GLY A N 1
ATOM 4554 C CA . GLY A 1 682 ? -29.821 -11.333 37.690 1.00 58.69 682 GLY A CA 1
ATOM 4555 C C . GLY A 1 682 ? -29.521 -10.590 36.380 1.00 58.69 682 GLY A C 1
ATOM 4556 O O . GLY A 1 682 ? -28.764 -11.096 35.563 1.00 58.69 682 GLY A O 1
ATOM 4557 N N . ALA A 1 683 ? -29.967 -9.337 36.208 1.00 75.44 683 ALA A N 1
ATOM 4558 C CA . ALA A 1 683 ? -29.401 -8.496 35.133 1.00 75.44 683 ALA A CA 1
ATOM 4559 C C . ALA A 1 683 ? -27.876 -8.326 35.312 1.00 75.44 683 ALA A C 1
ATOM 4561 O O . ALA A 1 683 ? -27.115 -8.319 34.343 1.00 75.44 683 ALA A O 1
ATOM 4562 N N . ILE A 1 684 ? -27.448 -8.211 36.576 1.00 82.56 684 ILE A N 1
ATOM 4563 C CA . ILE A 1 684 ? -26.056 -8.089 37.003 1.00 82.56 684 ILE A CA 1
ATOM 4564 C C . ILE A 1 684 ? -25.757 -9.100 38.125 1.00 82.56 684 ILE A C 1
ATOM 4566 O O . ILE A 1 684 ? -26.478 -9.146 39.123 1.00 82.56 684 ILE A O 1
ATOM 4570 N N . ASP A 1 685 ? -24.673 -9.866 37.984 1.00 87.31 685 ASP A N 1
ATOM 4571 C CA . ASP A 1 685 ? -24.088 -10.747 39.014 1.00 87.31 685 ASP A CA 1
ATOM 4572 C C . ASP A 1 685 ? -22.686 -10.230 39.369 1.00 87.31 685 ASP A C 1
ATOM 4574 O O . ASP A 1 685 ? -21.838 -10.160 38.482 1.00 87.31 685 ASP A O 1
ATOM 4578 N N . ALA A 1 686 ? -22.444 -9.830 40.621 1.00 87.94 686 ALA A N 1
ATOM 4579 C CA . ALA A 1 686 ? -21.181 -9.232 41.079 1.00 87.94 686 ALA A CA 1
ATOM 4580 C C . ALA A 1 686 ? -20.679 -9.839 42.406 1.00 87.94 686 ALA A C 1
ATOM 4582 O O . ALA A 1 686 ? -21.456 -10.414 43.166 1.00 87.94 686 ALA A O 1
ATOM 4583 N N . GLU A 1 687 ? -19.395 -9.685 42.756 1.00 88.06 687 GLU A N 1
ATOM 4584 C CA . GLU A 1 687 ? -18.903 -10.120 44.078 1.00 88.06 687 GLU A CA 1
ATOM 4585 C C . GLU A 1 687 ? -19.456 -9.210 45.190 1.00 88.06 687 GLU A C 1
ATOM 4587 O O . GLU A 1 687 ? -20.083 -9.679 46.152 1.00 88.06 687 GLU A O 1
ATOM 4592 N N . ARG A 1 688 ? -19.292 -7.896 45.004 1.00 90.44 688 ARG A N 1
ATOM 4593 C CA . ARG A 1 688 ? -19.868 -6.824 45.829 1.00 90.44 688 ARG A CA 1
ATOM 4594 C C . ARG A 1 688 ? -20.454 -5.730 44.951 1.00 90.44 688 ARG A C 1
ATOM 4596 O O . ARG A 1 688 ? -20.022 -5.532 43.818 1.00 90.44 688 ARG A O 1
ATOM 4603 N N . ALA A 1 689 ? -21.382 -4.961 45.511 1.00 88.00 689 ALA A N 1
ATOM 4604 C CA . ALA A 1 689 ? -21.890 -3.749 44.884 1.00 88.00 689 ALA A CA 1
ATOM 4605 C C . ALA A 1 689 ? -21.866 -2.566 45.857 1.00 88.00 689 ALA A C 1
ATOM 4607 O O . ALA A 1 689 ? -22.292 -2.681 47.004 1.00 88.00 689 ALA A O 1
ATOM 4608 N N . THR A 1 690 ? -21.396 -1.415 45.387 1.00 87.81 690 THR A N 1
ATOM 4609 C CA . THR A 1 690 ? -21.602 -0.112 46.028 1.00 87.81 690 THR A CA 1
ATOM 4610 C C . THR A 1 690 ? -22.478 0.723 45.108 1.00 87.81 690 THR A C 1
ATOM 4612 O O . THR A 1 690 ? -22.072 1.017 43.984 1.00 87.81 690 THR A O 1
ATOM 4615 N N . LEU A 1 691 ? -23.684 1.048 45.568 1.00 84.88 691 LEU A N 1
ATOM 4616 C CA . LEU A 1 691 ? -24.728 1.689 44.772 1.00 84.88 691 LEU A CA 1
ATOM 4617 C C . LEU A 1 691 ? -24.833 3.181 45.097 1.00 84.88 691 LEU A C 1
ATOM 4619 O O . LEU A 1 691 ? -24.685 3.582 46.253 1.00 84.88 691 LEU A O 1
ATOM 4623 N N . ALA A 1 692 ? -25.102 3.970 44.059 1.00 80.62 692 ALA A N 1
ATOM 4624 C CA . ALA A 1 692 ? -25.392 5.399 44.110 1.00 80.62 692 ALA A CA 1
ATOM 4625 C C . ALA A 1 692 ? -26.052 5.847 42.794 1.00 80.62 692 ALA A C 1
ATOM 4627 O O . ALA A 1 692 ? -26.190 5.040 41.874 1.00 80.62 692 ALA A O 1
ATOM 4628 N N . GLY A 1 693 ? -26.420 7.122 42.660 1.00 79.62 693 GLY A N 1
ATOM 4629 C CA . GLY A 1 693 ? -26.934 7.684 41.410 1.00 79.62 693 GLY A CA 1
ATOM 4630 C C . GLY A 1 693 ? -28.396 7.337 41.117 1.00 79.62 693 GLY A C 1
ATOM 4631 O O . GLY A 1 693 ? -29.146 6.902 41.992 1.00 79.62 693 GLY A O 1
ATOM 4632 N N . LEU A 1 694 ? -28.820 7.569 39.871 1.00 82.19 694 LEU A N 1
ATOM 4633 C CA . LEU A 1 694 ? -30.173 7.270 39.402 1.00 82.19 694 LEU A CA 1
ATOM 4634 C C . LEU A 1 694 ? -30.239 5.848 38.836 1.00 82.19 694 LEU A C 1
ATOM 4636 O O . LEU A 1 694 ? -29.422 5.473 37.996 1.00 82.19 694 LEU A O 1
ATOM 4640 N N . VAL A 1 695 ? -31.265 5.094 39.225 1.00 84.56 695 VAL A N 1
ATOM 4641 C CA . VAL A 1 695 ? -31.662 3.872 38.521 1.00 84.56 695 VAL A CA 1
ATOM 4642 C C . VAL A 1 695 ? -33.010 4.060 37.835 1.00 84.56 695 VAL A C 1
ATOM 4644 O O . VAL A 1 695 ? -33.980 4.513 38.446 1.00 84.56 695 VAL A O 1
ATOM 4647 N N . THR A 1 696 ? -33.078 3.669 36.568 1.00 83.00 696 THR A N 1
ATOM 4648 C CA . THR A 1 696 ? -34.301 3.639 35.769 1.00 83.00 696 THR A CA 1
ATOM 4649 C C . THR A 1 696 ? -34.621 2.190 35.417 1.00 83.00 696 THR A C 1
ATOM 4651 O O . THR A 1 696 ? -33.811 1.494 34.816 1.00 83.00 696 THR A O 1
ATOM 4654 N N . VAL A 1 697 ? -35.811 1.720 35.777 1.00 82.38 697 VAL A N 1
ATOM 4655 C CA . VAL A 1 697 ? -36.305 0.378 35.449 1.00 82.38 697 VAL A CA 1
ATOM 4656 C C . VAL A 1 697 ? -37.433 0.518 34.428 1.00 82.38 697 VAL A C 1
ATOM 4658 O O . VAL A 1 697 ? -38.503 1.043 34.739 1.00 82.38 697 VAL A O 1
ATOM 4661 N N . ASP A 1 698 ? -37.183 0.077 33.197 1.00 84.31 698 ASP A N 1
ATOM 4662 C CA . ASP A 1 698 ? -38.099 0.186 32.062 1.00 84.31 698 ASP A CA 1
ATOM 4663 C C . ASP A 1 698 ? -38.807 -1.150 31.791 1.00 84.31 698 ASP A C 1
ATOM 4665 O O . ASP A 1 698 ? -38.188 -2.136 31.390 1.00 84.31 698 ASP A O 1
ATOM 4669 N N . PHE A 1 699 ? -40.126 -1.172 31.989 1.00 81.69 699 PHE A N 1
ATOM 4670 C CA . PHE A 1 699 ? -40.989 -2.331 31.749 1.00 81.69 699 PHE A CA 1
ATOM 4671 C C . PHE A 1 699 ? -41.609 -2.357 30.349 1.00 81.69 699 PHE A C 1
ATOM 4673 O O . PHE A 1 699 ? -42.358 -3.285 30.043 1.00 81.69 699 PHE A O 1
ATOM 4680 N N . ALA A 1 700 ? -41.325 -1.379 29.480 1.00 81.12 700 ALA A N 1
ATOM 4681 C CA . ALA A 1 700 ? -41.964 -1.292 28.166 1.00 81.12 700 ALA A CA 1
ATOM 4682 C C . ALA A 1 700 ? -41.727 -2.541 27.290 1.00 81.12 700 ALA A C 1
ATOM 4684 O O . ALA A 1 700 ? -42.561 -2.861 26.442 1.00 81.12 700 ALA A O 1
ATOM 4685 N N . GLY A 1 701 ? -40.617 -3.258 27.514 1.00 72.69 701 GLY A N 1
ATOM 4686 C CA . GLY A 1 701 ? -40.262 -4.499 26.816 1.00 72.69 701 GLY A CA 1
ATOM 4687 C C . GLY A 1 701 ? -40.933 -5.772 27.349 1.00 72.69 701 GLY A C 1
ATOM 4688 O O . GLY A 1 701 ? -40.944 -6.778 26.647 1.00 72.69 701 GLY A O 1
ATOM 4689 N N . LEU A 1 702 ? -41.547 -5.745 28.539 1.00 74.06 702 LEU A N 1
ATOM 4690 C CA . LEU A 1 702 ? -42.085 -6.939 29.213 1.00 74.06 702 LEU A CA 1
ATOM 4691 C C . LEU A 1 702 ? -43.281 -7.579 28.473 1.00 74.06 702 LEU A C 1
ATOM 4693 O O . LEU A 1 702 ? -43.677 -8.707 28.770 1.00 74.06 702 LEU A O 1
ATOM 4697 N N . GLY A 1 703 ? -43.877 -6.874 27.505 1.00 72.88 703 GLY A N 1
ATOM 4698 C CA . GLY A 1 703 ? -45.114 -7.298 26.850 1.00 72.88 703 GLY A CA 1
ATOM 4699 C C . GLY A 1 703 ? -46.293 -7.356 27.833 1.00 72.88 703 GLY A C 1
ATOM 4700 O O . GLY A 1 703 ? -46.335 -6.628 28.823 1.00 72.88 703 GLY A O 1
ATOM 4701 N N . ALA A 1 704 ? -47.285 -8.210 27.557 1.00 70.12 704 ALA A N 1
ATOM 4702 C CA . ALA A 1 704 ? -48.353 -8.499 28.516 1.00 70.12 704 ALA A CA 1
ATOM 4703 C C . ALA A 1 704 ? -47.855 -9.557 29.516 1.00 70.12 704 ALA A C 1
ATOM 4705 O O . ALA A 1 704 ? -47.492 -10.648 29.070 1.00 70.12 704 ALA A O 1
ATOM 4706 N N . PRO A 1 705 ? -47.859 -9.292 30.837 1.00 66.88 705 PRO A N 1
ATOM 4707 C CA . PRO A 1 705 ? -47.403 -10.271 31.816 1.00 66.88 705 PRO A CA 1
ATOM 4708 C C . PRO A 1 705 ? -48.217 -11.577 31.702 1.00 66.88 705 PRO A C 1
ATOM 4710 O O . PRO A 1 705 ? -49.449 -11.515 31.678 1.00 66.88 705 PRO A O 1
ATOM 4713 N N . PRO A 1 706 ? -47.576 -12.759 31.621 1.00 61.84 706 PRO A N 1
ATOM 4714 C CA . PRO A 1 706 ? -48.244 -14.048 31.400 1.00 61.84 706 PRO A CA 1
ATOM 4715 C C . PRO A 1 706 ? -49.346 -14.505 32.380 1.00 61.84 706 PRO A C 1
ATOM 4717 O O . PRO A 1 706 ? -49.894 -15.588 32.175 1.00 61.84 706 PRO A O 1
ATOM 4720 N N . GLY A 1 707 ? -49.703 -13.759 33.433 1.00 71.62 707 GLY A N 1
ATOM 4721 C CA . GLY A 1 707 ? -50.769 -14.178 34.348 1.00 71.62 707 GLY A CA 1
ATOM 4722 C C . GLY A 1 707 ? -50.875 -13.420 35.673 1.00 71.62 707 GLY A C 1
ATOM 4723 O O . GLY A 1 707 ? -50.239 -12.387 35.883 1.00 71.62 707 GLY A O 1
ATOM 4724 N N . VAL A 1 708 ? -51.714 -13.982 36.551 1.00 72.44 708 VAL A N 1
ATOM 4725 C CA . VAL A 1 708 ? -52.014 -13.499 37.909 1.00 72.44 708 VAL A CA 1
ATOM 4726 C C . VAL A 1 708 ? -50.900 -13.887 38.877 1.00 72.44 708 VAL A C 1
ATOM 4728 O O . VAL A 1 708 ? -50.542 -15.061 38.950 1.00 72.44 708 VAL A O 1
ATOM 4731 N N . GLY A 1 709 ? -50.381 -12.921 39.636 1.00 81.50 709 GLY A N 1
ATOM 4732 C CA . GLY A 1 709 ? -49.372 -13.152 40.673 1.00 81.50 709 GLY A CA 1
ATOM 4733 C C . GLY A 1 709 ? -48.347 -12.026 40.794 1.00 81.50 709 GLY A C 1
ATOM 4734 O O . GLY A 1 709 ? -48.403 -11.041 40.056 1.00 81.50 709 GLY A O 1
ATOM 4735 N N . ASP A 1 710 ? -47.421 -12.202 41.736 1.00 84.44 710 ASP A N 1
ATOM 4736 C CA . ASP A 1 710 ? -46.240 -11.355 41.901 1.00 84.44 710 ASP A CA 1
ATOM 4737 C C . ASP A 1 710 ? -45.130 -11.796 40.946 1.00 84.44 710 ASP A C 1
ATOM 4739 O O . ASP A 1 710 ? -44.786 -12.977 40.862 1.00 84.44 710 ASP A O 1
ATOM 4743 N N . TRP A 1 711 ? -44.545 -10.827 40.250 1.00 81.75 711 TRP A N 1
ATOM 4744 C CA . TRP A 1 711 ? -43.446 -11.025 39.314 1.00 81.75 711 TRP A CA 1
ATOM 4745 C C . TRP A 1 711 ? -42.177 -10.472 39.939 1.00 81.75 711 TRP A C 1
ATOM 4747 O O . TRP A 1 711 ? -42.084 -9.273 40.194 1.00 81.75 711 TRP A O 1
ATOM 4757 N N . MET A 1 712 ? -41.212 -11.348 40.207 1.00 85.56 712 MET A N 1
ATOM 4758 C CA . MET A 1 712 ? -39.949 -10.974 40.837 1.00 85.56 712 MET A CA 1
ATOM 4759 C C . MET A 1 712 ? -38.850 -10.805 39.793 1.00 85.56 712 MET A C 1
ATOM 4761 O O . MET A 1 712 ? -38.597 -11.717 39.002 1.00 85.56 712 MET A O 1
ATOM 4765 N N . PHE A 1 713 ? -38.174 -9.661 39.860 1.00 84.44 713 PHE A N 1
ATOM 4766 C CA . PHE A 1 713 ? -37.015 -9.324 39.046 1.00 84.44 713 PHE A CA 1
ATOM 4767 C C . PHE A 1 713 ? -35.815 -9.105 39.966 1.00 84.44 713 PHE A C 1
ATOM 4769 O O . PHE A 1 713 ? -35.786 -8.158 40.758 1.00 84.44 713 PHE A O 1
ATOM 4776 N N . ASP A 1 714 ? -34.840 -10.004 39.864 1.00 86.50 714 ASP A N 1
ATOM 4777 C CA . ASP A 1 714 ? -33.553 -9.884 40.541 1.00 86.50 714 ASP A CA 1
ATOM 4778 C C . ASP A 1 714 ? -32.645 -9.066 39.618 1.00 86.50 714 ASP A C 1
ATOM 4780 O O . ASP A 1 714 ? -32.259 -9.537 38.549 1.00 86.50 714 ASP A O 1
ATOM 4784 N N . LEU A 1 715 ? -32.371 -7.811 39.972 1.00 85.31 715 LEU A N 1
ATOM 4785 C CA . LEU A 1 715 ? -31.661 -6.893 39.074 1.00 85.31 715 LEU A CA 1
ATOM 4786 C C . LEU A 1 715 ? -30.165 -6.897 39.348 1.00 85.31 715 LEU A C 1
ATOM 4788 O O . LEU A 1 715 ? -29.371 -6.962 38.414 1.00 85.31 715 LEU A O 1
ATOM 4792 N N . ILE A 1 716 ? -29.792 -6.898 40.626 1.00 86.06 716 ILE A N 1
ATOM 4793 C CA . ILE A 1 716 ? -28.405 -7.023 41.069 1.00 86.06 716 ILE A CA 1
ATOM 4794 C C . ILE A 1 716 ? -28.344 -8.154 42.082 1.00 86.06 716 ILE A C 1
ATOM 4796 O O . ILE A 1 716 ? -29.081 -8.146 43.070 1.00 86.06 716 ILE A O 1
ATOM 4800 N N . VAL A 1 717 ? -27.462 -9.114 41.838 1.00 87.44 717 VAL A N 1
ATOM 4801 C CA . VAL A 1 717 ? -27.170 -10.224 42.741 1.00 87.44 717 VAL A CA 1
ATOM 4802 C C . VAL A 1 717 ? -25.715 -10.108 43.168 1.00 87.44 717 VAL A C 1
ATOM 4804 O O . VAL A 1 717 ? -24.837 -9.903 42.334 1.00 87.44 717 VAL A O 1
ATOM 4807 N N . THR A 1 718 ? -25.463 -10.215 44.471 1.00 87.06 718 THR A N 1
ATOM 4808 C CA . THR A 1 718 ? -24.107 -10.202 45.028 1.00 87.06 718 THR A CA 1
ATOM 4809 C C . THR A 1 718 ? -23.896 -11.334 46.023 1.00 87.06 718 THR A C 1
ATOM 4811 O O . THR A 1 718 ? -24.861 -11.835 46.605 1.00 87.06 718 THR A O 1
ATOM 4814 N N . ARG A 1 719 ? -22.636 -11.745 46.220 1.00 86.69 719 ARG A N 1
ATOM 4815 C CA . ARG A 1 719 ? -22.272 -12.839 47.142 1.00 86.69 719 ARG A CA 1
ATOM 4816 C C . ARG A 1 719 ? -21.824 -12.372 48.521 1.00 86.69 719 ARG A C 1
ATOM 4818 O O . ARG A 1 719 ? -21.926 -13.137 49.468 1.00 86.69 719 ARG A O 1
ATOM 4825 N N . ASP A 1 720 ? -21.283 -11.161 48.632 1.00 88.12 720 ASP A N 1
ATOM 4826 C CA . ASP A 1 720 ? -20.783 -10.649 49.913 1.00 88.12 720 ASP A CA 1
ATOM 4827 C C . ASP A 1 720 ? -21.656 -9.507 50.431 1.00 88.12 720 ASP A C 1
ATOM 4829 O O . ASP A 1 720 ? -22.289 -9.647 51.479 1.00 88.12 720 ASP A O 1
ATOM 4833 N N . ARG A 1 721 ? -21.695 -8.362 49.727 1.00 87.75 721 ARG A N 1
ATOM 4834 C CA 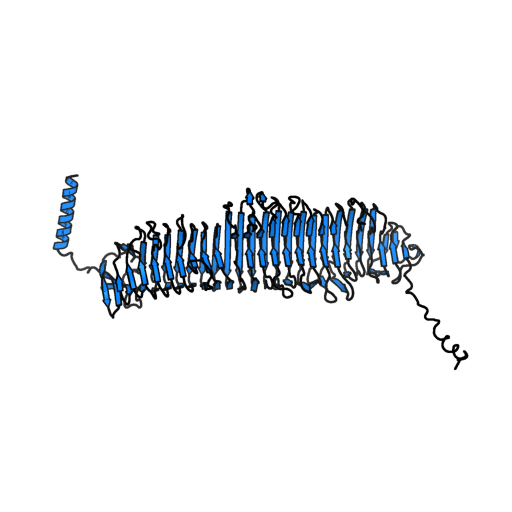. ARG A 1 721 ? -22.354 -7.135 50.217 1.00 87.75 721 ARG A CA 1
ATOM 4835 C C . ARG A 1 721 ? -22.921 -6.248 49.115 1.00 87.75 721 ARG A C 1
ATOM 4837 O O . ARG A 1 721 ? -22.294 -6.063 48.074 1.00 87.75 721 ARG A O 1
ATOM 4844 N N . ILE A 1 722 ? -24.039 -5.596 49.443 1.00 85.75 722 ILE A N 1
ATOM 4845 C CA . ILE A 1 722 ? -24.539 -4.382 48.787 1.00 85.75 722 ILE A CA 1
ATOM 4846 C C . ILE A 1 722 ? -24.401 -3.224 49.785 1.00 85.75 722 ILE A C 1
ATOM 4848 O O . ILE A 1 722 ? -24.977 -3.268 50.874 1.00 85.75 722 ILE A O 1
ATOM 4852 N N . PHE A 1 723 ? -23.614 -2.207 49.438 1.00 80.62 723 PHE A N 1
ATOM 4853 C CA . PHE A 1 723 ? -23.444 -0.977 50.211 1.00 80.62 723 PHE A CA 1
ATOM 4854 C C . PHE A 1 723 ? -24.175 0.189 49.541 1.00 80.62 723 PHE A C 1
ATOM 4856 O O . PHE A 1 723 ? -24.093 0.354 48.327 1.00 80.62 723 PHE A O 1
ATOM 4863 N N . GLY A 1 724 ? -24.817 1.037 50.349 1.00 78.12 724 GLY A N 1
ATOM 4864 C CA . GLY A 1 724 ? -25.584 2.183 49.853 1.00 78.12 724 GLY A CA 1
ATOM 4865 C C . GLY A 1 724 ? -26.961 1.800 49.303 1.00 78.12 724 GLY A C 1
ATOM 4866 O O . GLY A 1 724 ? -27.421 0.671 49.471 1.00 78.12 724 GLY A O 1
ATOM 4867 N N . ASP A 1 725 ? -27.617 2.775 48.684 1.00 72.62 725 ASP A N 1
ATOM 4868 C CA . ASP A 1 725 ? -28.822 2.620 47.865 1.00 72.62 725 ASP A CA 1
ATOM 4869 C C . ASP A 1 725 ? -28.733 3.637 46.717 1.00 72.62 725 ASP A C 1
ATOM 4871 O O . ASP A 1 725 ? -27.864 4.513 46.724 1.00 72.62 725 ASP A O 1
ATOM 4875 N N . PHE A 1 726 ? -29.615 3.530 45.731 1.00 80.62 726 PHE A N 1
ATOM 4876 C CA . PHE A 1 726 ? -29.727 4.544 44.689 1.00 80.62 726 PHE A CA 1
ATOM 4877 C C . PHE A 1 726 ? -30.246 5.870 45.264 1.00 80.62 726 PHE A C 1
ATOM 4879 O O . PHE A 1 726 ? -31.116 5.887 46.136 1.00 80.62 726 PHE A O 1
ATOM 4886 N N . ASP A 1 727 ? -29.760 6.992 44.730 1.00 80.00 727 ASP A N 1
ATOM 4887 C CA . ASP A 1 727 ? -30.235 8.331 45.102 1.00 80.00 727 ASP A CA 1
ATOM 4888 C C . ASP A 1 727 ? -31.687 8.549 44.652 1.00 80.00 727 ASP A C 1
ATOM 4890 O O . ASP A 1 727 ? -32.461 9.265 45.294 1.00 80.00 727 ASP A O 1
ATOM 4894 N N . ALA A 1 728 ? -32.061 7.926 43.531 1.00 83.31 728 ALA A N 1
ATOM 4895 C CA . ALA A 1 728 ? -33.415 7.911 43.004 1.00 83.31 728 ALA A CA 1
ATOM 4896 C C . ALA A 1 728 ? -33.690 6.625 42.214 1.00 83.31 728 ALA A C 1
ATOM 4898 O O . ALA A 1 728 ? -32.823 6.116 41.508 1.00 83.31 728 ALA A O 1
ATOM 4899 N N . VAL A 1 729 ? -34.934 6.147 42.292 1.00 84.00 729 VAL A N 1
ATOM 4900 C CA . VAL A 1 729 ? -35.437 4.994 41.535 1.00 84.00 729 VAL A CA 1
ATOM 4901 C C . VAL A 1 729 ? -36.619 5.454 40.687 1.00 84.00 729 VAL A C 1
ATOM 4903 O O . VAL A 1 729 ? -37.599 5.981 41.219 1.00 84.00 729 VAL A O 1
ATOM 4906 N N . GLN A 1 730 ? -36.541 5.262 39.373 1.00 86.75 730 GLN A N 1
ATOM 4907 C CA . GLN A 1 730 ? -37.611 5.569 38.426 1.00 86.75 730 GLN A CA 1
ATOM 4908 C C . GLN A 1 730 ? -38.134 4.297 37.767 1.00 86.75 730 GLN A C 1
ATOM 4910 O O . GLN A 1 730 ? -37.371 3.412 37.395 1.00 86.75 730 GLN A O 1
ATOM 4915 N N . PHE A 1 731 ? -39.452 4.231 37.588 1.00 85.81 731 PHE A N 1
ATOM 4916 C CA . PHE A 1 731 ? -40.121 3.130 36.903 1.00 85.81 731 PHE A CA 1
ATOM 4917 C C . PHE A 1 731 ? -40.829 3.669 35.661 1.00 85.81 731 PHE A C 1
ATOM 4919 O O . PHE A 1 731 ? -41.670 4.564 35.765 1.00 85.81 731 PHE A O 1
ATOM 4926 N N . LEU A 1 732 ? -40.495 3.124 34.494 1.00 86.56 732 LEU A N 1
ATOM 4927 C CA . LEU A 1 732 ? -41.060 3.506 33.201 1.00 86.56 732 LEU A CA 1
ATOM 4928 C C . LEU A 1 732 ? -41.789 2.321 32.563 1.00 86.56 732 LEU A C 1
ATOM 4930 O O . LEU A 1 732 ? -41.551 1.168 32.907 1.00 86.56 732 LEU A O 1
ATOM 4934 N N . GLY A 1 733 ? -42.715 2.601 31.644 1.00 83.50 733 GLY A N 1
ATOM 4935 C CA . GLY A 1 733 ? -43.354 1.553 30.839 1.00 83.50 733 GLY A CA 1
ATOM 4936 C C . GLY A 1 733 ? -44.267 0.585 31.605 1.00 83.50 733 GLY A C 1
ATOM 4937 O O . GLY A 1 733 ? -44.570 -0.487 31.091 1.00 83.50 733 GLY A O 1
ATOM 4938 N N . LEU A 1 734 ? -44.719 0.931 32.816 1.00 84.19 734 LEU A N 1
ATOM 4939 C CA . LEU A 1 734 ? -45.613 0.080 33.610 1.00 84.19 734 LEU A CA 1
ATOM 4940 C C . LEU A 1 734 ? -46.951 -0.161 32.896 1.00 84.19 734 LEU A C 1
ATOM 4942 O O . LEU A 1 734 ? -47.657 0.784 32.534 1.00 84.19 734 LEU A O 1
ATOM 4946 N N . ALA A 1 735 ? -47.339 -1.428 32.762 1.00 82.00 735 ALA A N 1
ATOM 4947 C CA . ALA A 1 735 ? -48.661 -1.787 32.268 1.00 82.00 735 ALA A CA 1
ATOM 4948 C C . ALA A 1 735 ? -49.764 -1.364 33.259 1.00 82.00 735 ALA A C 1
ATOM 4950 O O . ALA A 1 735 ? -49.612 -1.469 34.479 1.00 82.00 735 ALA A O 1
ATOM 4951 N N . ASN A 1 736 ? -50.913 -0.926 32.730 1.00 80.19 736 ASN A N 1
ATOM 4952 C CA . ASN A 1 736 ? -52.086 -0.603 33.546 1.00 80.19 736 ASN A CA 1
ATOM 4953 C C . ASN A 1 736 ? -52.521 -1.810 34.393 1.00 80.19 736 ASN A C 1
ATOM 4955 O O . ASN A 1 736 ? -52.612 -2.927 33.887 1.00 80.19 736 ASN A O 1
ATOM 4959 N N . GLY A 1 737 ? -52.860 -1.563 35.661 1.00 81.88 737 GLY A N 1
ATOM 4960 C CA . GLY A 1 737 ? -53.323 -2.604 36.587 1.00 81.88 737 GLY A CA 1
ATOM 4961 C C . GLY A 1 737 ? -52.207 -3.323 37.344 1.00 81.88 737 GLY A C 1
ATOM 4962 O O . GLY A 1 737 ? -52.486 -4.306 38.022 1.00 81.88 737 GLY A O 1
ATOM 4963 N N . TYR A 1 738 ? -50.971 -2.834 37.270 1.00 82.75 738 TYR A N 1
ATOM 4964 C CA . TYR A 1 738 ? -49.867 -3.320 38.089 1.00 82.75 738 TYR A CA 1
ATOM 4965 C C . TYR A 1 738 ? -49.339 -2.215 39.000 1.00 82.75 738 TYR A C 1
ATOM 4967 O O . TYR A 1 738 ? -49.366 -1.031 38.662 1.00 82.75 738 TYR A O 1
ATOM 4975 N N . SER A 1 739 ? -48.847 -2.617 40.165 1.00 84.31 739 SER A N 1
ATOM 4976 C CA . SER A 1 739 ? -48.074 -1.779 41.072 1.00 84.31 739 SER A CA 1
ATOM 4977 C C . SER A 1 739 ? -46.675 -2.355 41.201 1.00 84.31 739 SER A C 1
ATOM 4979 O O . SER A 1 739 ? -46.520 -3.563 41.376 1.00 84.31 739 SER A O 1
ATOM 4981 N N . VAL A 1 740 ? -45.663 -1.496 41.159 1.00 83.88 740 VAL A N 1
ATOM 4982 C CA . VAL A 1 740 ? -44.305 -1.895 41.521 1.00 83.88 740 VAL A CA 1
ATOM 4983 C C . VAL A 1 740 ? -44.084 -1.631 42.997 1.00 83.88 740 VAL A C 1
ATOM 4985 O O . VAL A 1 740 ? -44.357 -0.538 43.493 1.00 83.88 740 VAL A O 1
ATOM 4988 N N . SER A 1 741 ? -43.564 -2.639 43.685 1.00 82.75 741 SER A N 1
ATOM 4989 C CA . SER A 1 741 ? -42.991 -2.491 45.012 1.00 82.75 741 SER A CA 1
ATOM 4990 C C . SER A 1 741 ? -41.495 -2.778 44.951 1.00 82.75 741 SER A C 1
ATOM 4992 O O . SER A 1 741 ? -41.032 -3.730 44.316 1.00 82.75 741 SER A O 1
ATOM 4994 N N . PHE A 1 742 ? -40.730 -1.910 45.603 1.00 78.12 742 PHE A N 1
ATOM 4995 C CA . PHE A 1 742 ? -39.328 -2.155 45.881 1.00 78.12 742 PHE A CA 1
ATOM 4996 C C . PHE A 1 742 ? -39.237 -2.895 47.211 1.00 78.12 742 PHE A C 1
ATOM 4998 O O . PHE A 1 742 ? -39.753 -2.410 48.220 1.00 78.12 742 PHE A O 1
ATOM 5005 N N . HIS A 1 743 ? -38.616 -4.073 47.210 1.00 75.69 743 HIS A N 1
ATOM 5006 C CA . HIS A 1 743 ? -38.536 -4.906 48.410 1.00 75.69 743 HIS A CA 1
ATOM 5007 C C . HIS A 1 743 ? -37.219 -4.728 49.178 1.00 75.69 743 HIS A C 1
ATOM 5009 O O . HIS A 1 743 ? -36.972 -5.450 50.141 1.00 75.69 743 HIS A O 1
ATOM 5015 N N . GLY A 1 744 ? -36.386 -3.756 48.787 1.00 77.00 744 GLY A N 1
ATOM 5016 C CA . GLY A 1 744 ? -35.080 -3.557 49.405 1.00 77.00 744 GLY A CA 1
ATOM 5017 C C . GLY A 1 744 ? -34.042 -4.578 48.942 1.00 77.00 744 GLY A C 1
ATOM 5018 O O . GLY A 1 744 ? -34.170 -5.216 47.893 1.00 77.00 744 GLY A O 1
ATOM 5019 N N . ILE A 1 745 ? -33.015 -4.730 49.777 1.00 84.00 745 ILE A N 1
ATOM 5020 C CA . ILE A 1 745 ? -32.033 -5.810 49.688 1.00 84.00 745 ILE A CA 1
ATOM 5021 C C . ILE A 1 745 ? -32.630 -7.041 50.376 1.00 84.00 745 ILE A C 1
ATOM 5023 O O . ILE A 1 745 ? -32.938 -7.003 51.568 1.00 84.00 745 ILE A O 1
ATOM 5027 N N . VAL A 1 746 ? -32.792 -8.127 49.626 1.00 88.88 746 VAL A N 1
ATOM 5028 C CA . VAL A 1 746 ? -33.266 -9.419 50.130 1.00 88.88 746 VAL A CA 1
ATOM 5029 C C . VAL A 1 746 ? -32.079 -10.364 50.249 1.00 88.88 746 VAL A C 1
ATOM 5031 O O . VAL A 1 746 ? -31.285 -10.476 49.319 1.00 88.88 746 VAL A O 1
ATOM 5034 N N . GLU A 1 747 ? -31.973 -11.062 51.375 1.00 90.31 747 GLU A N 1
ATOM 5035 C CA . GLU A 1 747 ? -30.981 -12.119 51.566 1.00 90.31 747 GLU A CA 1
ATOM 5036 C C . GLU A 1 747 ? -31.622 -13.483 51.281 1.00 90.31 747 GLU A C 1
ATOM 5038 O O . GLU A 1 747 ? -32.624 -13.853 51.899 1.00 90.31 747 GLU A O 1
ATOM 5043 N N . GLU A 1 748 ? -31.078 -14.232 50.323 1.00 90.19 748 GLU A N 1
ATOM 5044 C CA . GLU A 1 748 ? -31.601 -15.536 49.918 1.00 90.19 748 GLU A CA 1
ATOM 5045 C C . GLU A 1 748 ? -30.463 -16.467 49.485 1.00 90.19 748 GLU A C 1
ATOM 5047 O O . GLU A 1 748 ? -29.723 -16.156 48.559 1.00 90.19 748 GLU A O 1
ATOM 5052 N N . ASN A 1 749 ? -30.339 -17.636 50.123 1.00 87.94 749 ASN A N 1
ATOM 5053 C CA . ASN A 1 749 ? -29.269 -18.611 49.849 1.00 87.94 749 ASN A CA 1
ATOM 5054 C C . ASN A 1 749 ? -27.856 -17.997 49.883 1.00 87.94 749 ASN A C 1
ATOM 5056 O O . ASN A 1 749 ? -27.062 -18.251 48.983 1.00 87.94 749 ASN A O 1
ATOM 5060 N N . GLU A 1 750 ? -27.565 -17.181 50.901 1.00 89.38 750 GLU A N 1
ATOM 5061 C CA . GLU A 1 750 ? -26.283 -16.465 51.057 1.00 89.38 750 GLU A CA 1
ATOM 5062 C C . GLU A 1 750 ? -26.011 -15.404 49.970 1.00 89.38 750 GLU A C 1
ATOM 5064 O O . GLU A 1 750 ? -24.926 -14.837 49.923 1.00 89.38 750 GLU A O 1
ATOM 5069 N N . LEU A 1 751 ? -26.990 -15.102 49.109 1.00 87.75 751 LEU A N 1
ATOM 5070 C CA . LEU A 1 751 ? -26.915 -14.008 48.145 1.00 87.75 751 LEU A CA 1
ATOM 5071 C C . LEU A 1 751 ? -27.666 -12.791 48.671 1.00 87.75 751 LEU A C 1
ATOM 5073 O O . LEU A 1 751 ? -28.758 -12.918 49.228 1.00 87.75 751 LEU A O 1
ATOM 5077 N N . LEU A 1 752 ? -27.121 -11.606 48.417 1.00 88.56 752 LEU A N 1
ATOM 5078 C CA . LEU A 1 752 ? -27.813 -10.338 48.619 1.00 88.56 752 LEU A CA 1
ATOM 5079 C C . LEU A 1 752 ? -28.323 -9.834 47.277 1.00 88.56 752 LEU A C 1
ATOM 5081 O O . LEU A 1 752 ? -27.556 -9.674 46.327 1.00 88.56 752 LEU A O 1
ATOM 5085 N N . ILE A 1 753 ? -29.626 -9.588 47.211 1.00 89.00 753 ILE A N 1
ATOM 5086 C CA . ILE A 1 753 ? -30.345 -9.341 45.967 1.00 89.00 753 ILE A CA 1
ATOM 5087 C C . ILE A 1 753 ? -31.061 -7.997 46.054 1.00 89.00 753 ILE A C 1
ATOM 5089 O O . ILE A 1 753 ? -31.896 -7.795 46.936 1.00 89.00 753 ILE A O 1
ATOM 5093 N N . TRP A 1 754 ? -30.794 -7.099 45.107 1.00 89.38 754 TRP A N 1
ATOM 5094 C CA . TRP A 1 754 ? -31.624 -5.916 44.884 1.00 89.38 754 TRP A CA 1
ATOM 5095 C C . TRP A 1 754 ? -32.804 -6.306 43.984 1.00 89.38 754 TRP A C 1
ATOM 5097 O O . TRP A 1 754 ? -32.619 -6.623 42.802 1.00 89.38 754 TRP A O 1
ATOM 5107 N N . ARG A 1 755 ? -34.011 -6.353 44.568 1.00 89.38 755 ARG A N 1
ATOM 5108 C CA . ARG A 1 755 ? -35.202 -6.965 43.953 1.00 89.38 755 ARG A CA 1
ATOM 5109 C C . ARG A 1 755 ? -36.329 -5.963 43.727 1.00 89.38 755 ARG A C 1
ATOM 5111 O O . ARG A 1 755 ? -36.709 -5.206 44.623 1.00 89.38 755 ARG A O 1
ATOM 5118 N N . VAL A 1 756 ? -36.948 -6.069 42.554 1.00 88.06 756 VAL A N 1
ATOM 5119 C CA . VAL A 1 756 ? -38.194 -5.377 42.213 1.00 88.06 756 VAL A CA 1
ATOM 5120 C C . VAL A 1 756 ? -39.316 -6.396 42.048 1.00 88.06 756 VAL A C 1
ATOM 5122 O O . VAL A 1 756 ? -39.124 -7.450 41.439 1.00 88.06 756 VAL A O 1
ATOM 5125 N N . ILE A 1 757 ? -40.488 -6.090 42.607 1.00 87.25 757 ILE A N 1
ATOM 5126 C CA . ILE A 1 757 ? -41.677 -6.935 42.510 1.00 87.25 757 ILE A CA 1
ATOM 5127 C C . ILE A 1 757 ? -42.774 -6.156 41.795 1.00 87.25 757 ILE A C 1
ATOM 5129 O O . ILE A 1 757 ? -43.193 -5.088 42.248 1.00 87.25 757 ILE A O 1
ATOM 5133 N N . LEU A 1 758 ? -43.253 -6.701 40.683 1.00 86.31 758 LEU A N 1
ATOM 5134 C CA . LEU A 1 758 ? -44.437 -6.211 39.997 1.00 86.31 758 LEU A CA 1
ATOM 5135 C C . LEU A 1 758 ? -45.637 -7.044 40.463 1.00 86.31 758 LEU A C 1
ATOM 5137 O O . LEU A 1 758 ? -45.761 -8.222 40.132 1.00 86.31 758 LEU A O 1
ATOM 5141 N N . THR A 1 759 ? -46.513 -6.423 41.242 1.00 86.88 759 THR A N 1
ATOM 5142 C CA . THR A 1 759 ? -47.737 -7.038 41.760 1.00 86.88 759 THR A CA 1
ATOM 5143 C C . THR A 1 759 ? -48.902 -6.614 40.888 1.00 86.88 759 THR A C 1
ATOM 5145 O O . THR A 1 759 ? -49.114 -5.421 40.655 1.00 86.88 759 THR A O 1
ATOM 5148 N N . GLN A 1 760 ? -49.676 -7.579 40.395 1.00 85.00 760 GLN A N 1
ATOM 5149 C CA . GLN A 1 760 ? -50.936 -7.253 39.742 1.00 85.00 760 GLN A CA 1
ATOM 5150 C C . GLN A 1 760 ? -51.907 -6.715 40.793 1.00 85.00 760 GLN A C 1
ATOM 5152 O O . GLN A 1 760 ? -52.180 -7.389 41.787 1.00 85.00 760 GLN A O 1
ATOM 5157 N N . ALA A 1 761 ? -52.443 -5.515 40.575 1.00 74.00 761 ALA A N 1
ATOM 5158 C CA . ALA A 1 761 ? -53.544 -5.028 41.387 1.00 74.00 761 ALA A CA 1
ATOM 5159 C C . ALA A 1 761 ? -54.704 -6.014 41.218 1.00 74.00 761 ALA A C 1
ATOM 5161 O O . ALA A 1 761 ? -55.126 -6.270 40.087 1.00 74.00 761 ALA A O 1
ATOM 5162 N N . ASP A 1 762 ? -55.191 -6.592 42.322 1.00 72.50 762 ASP A N 1
ATOM 5163 C CA . ASP A 1 762 ? -56.358 -7.468 42.273 1.00 72.50 762 ASP A CA 1
ATOM 5164 C C . ASP A 1 762 ? -57.492 -6.673 41.608 1.00 72.50 762 ASP A C 1
ATOM 5166 O O . ASP A 1 762 ? -57.919 -5.652 42.158 1.00 72.50 762 ASP A O 1
ATOM 5170 N N . PRO A 1 763 ? -57.990 -7.093 40.428 1.00 64.62 763 PRO A N 1
ATOM 5171 C CA . PRO A 1 763 ? -59.053 -6.366 39.745 1.00 64.62 763 PRO A CA 1
ATOM 5172 C C . PRO A 1 763 ? -60.340 -6.298 40.586 1.00 64.62 763 PRO A C 1
ATOM 5174 O O . PRO A 1 763 ? -61.226 -5.504 40.272 1.00 64.62 763 PRO A O 1
ATOM 5177 N N . ASN A 1 764 ? -60.441 -7.098 41.657 1.00 65.44 764 ASN A N 1
ATOM 5178 C CA . ASN A 1 764 ? -61.538 -7.101 42.620 1.00 65.44 764 ASN A CA 1
ATOM 5179 C C . ASN A 1 764 ? -61.236 -6.346 43.928 1.00 65.44 764 ASN A C 1
ATOM 5181 O O . ASN A 1 764 ? -62.155 -6.172 44.736 1.00 65.44 764 ASN A O 1
ATOM 5185 N N . GLN A 1 765 ? -60.006 -5.866 44.159 1.00 57.66 765 GLN A N 1
ATOM 5186 C CA . GLN A 1 765 ? -59.724 -4.965 45.277 1.00 57.66 765 GLN A CA 1
ATOM 5187 C C . GLN A 1 765 ? -60.302 -3.581 44.967 1.00 57.66 765 GLN A C 1
ATOM 5189 O O . GLN A 1 765 ? -59.691 -2.726 44.328 1.00 57.66 765 GLN A O 1
ATOM 5194 N N . VAL A 1 766 ? -61.519 -3.348 45.455 1.00 50.75 766 VAL A N 1
ATOM 5195 C CA . VAL A 1 766 ? -62.068 -1.998 45.611 1.00 50.75 766 VAL A CA 1
ATOM 5196 C C . VAL A 1 766 ? -61.105 -1.220 46.523 1.00 50.75 766 VAL A C 1
ATOM 5198 O O . VAL A 1 766 ? -60.750 -1.761 47.573 1.00 50.75 766 VAL A O 1
ATOM 5201 N N . PRO A 1 767 ? -60.679 0.016 46.177 1.00 53.03 767 PRO A N 1
ATOM 5202 C CA . PRO A 1 767 ? -59.809 0.807 47.043 1.00 53.03 767 PRO A CA 1
ATOM 5203 C C . PRO A 1 767 ? -60.394 0.831 48.450 1.00 53.03 767 PRO A C 1
ATOM 5205 O O . PRO A 1 767 ? -61.582 1.141 48.599 1.00 53.03 767 PRO A O 1
ATOM 5208 N N . GLU A 1 768 ? -59.599 0.487 49.470 1.00 53.12 768 GLU A N 1
ATOM 5209 C CA . GLU A 1 768 ? -60.107 0.510 50.839 1.00 53.12 768 GLU A CA 1
ATOM 5210 C C . GLU A 1 768 ? -60.765 1.876 51.103 1.00 53.12 768 GLU A C 1
ATOM 5212 O O . GLU A 1 768 ? -60.196 2.910 50.727 1.00 53.12 768 GLU A O 1
ATOM 5217 N N . PRO A 1 769 ? -61.952 1.930 51.739 1.00 59.44 769 PRO A N 1
ATOM 5218 C CA . PRO A 1 769 ? -62.685 3.180 51.947 1.00 59.44 769 PRO A CA 1
ATOM 5219 C C . PRO A 1 769 ? -61.832 4.303 52.566 1.00 59.44 769 PRO A C 1
ATOM 5221 O O . PRO A 1 769 ? -62.076 5.481 52.310 1.00 59.44 769 PRO A O 1
ATOM 5224 N N . ALA A 1 770 ? -60.799 3.945 53.337 1.00 59.03 770 ALA A N 1
ATOM 5225 C CA . ALA A 1 770 ? -59.825 4.867 53.913 1.00 59.03 770 ALA A CA 1
ATOM 5226 C C . ALA A 1 770 ? -58.907 5.536 52.869 1.00 59.03 770 ALA A C 1
ATOM 5228 O O . ALA A 1 770 ? -58.672 6.740 52.956 1.00 59.03 770 ALA A O 1
ATOM 5229 N N . ALA A 1 771 ? -58.434 4.810 51.852 1.00 56.09 771 ALA A N 1
ATOM 5230 C CA . ALA A 1 771 ? -57.620 5.372 50.770 1.00 56.09 771 ALA A CA 1
ATOM 5231 C C . ALA A 1 771 ? -58.449 6.307 49.874 1.00 56.09 771 ALA A C 1
ATOM 5233 O O . ALA A 1 771 ? -57.988 7.387 49.496 1.00 56.09 771 ALA A O 1
ATOM 5234 N N . LEU A 1 772 ? -59.714 5.944 49.620 1.00 56.72 772 LEU A N 1
ATOM 5235 C CA . LEU A 1 772 ? -60.666 6.808 48.919 1.00 56.72 772 LEU A CA 1
ATOM 5236 C C . LEU A 1 772 ? -60.932 8.099 49.712 1.00 56.72 772 LEU A C 1
ATOM 5238 O O . LEU A 1 772 ? -60.990 9.182 49.132 1.00 56.72 772 LEU A O 1
ATOM 5242 N N . ALA A 1 773 ? -61.038 7.998 51.042 1.00 62.12 773 ALA A N 1
ATOM 5243 C CA . ALA A 1 773 ? -61.198 9.149 51.922 1.00 62.12 773 ALA A CA 1
ATOM 5244 C C . ALA A 1 773 ? -59.962 10.063 51.905 1.00 62.12 773 ALA A C 1
ATOM 5246 O O . ALA A 1 773 ? -60.122 11.273 51.779 1.00 62.12 773 ALA A O 1
ATOM 5247 N N . VAL A 1 774 ? -58.738 9.526 51.963 1.00 69.38 774 VAL A N 1
ATOM 5248 C CA . VAL A 1 774 ? -57.500 10.329 51.898 1.00 69.38 774 VAL A CA 1
ATOM 5249 C C . VAL A 1 774 ? -57.359 11.043 50.549 1.00 69.38 774 VAL A C 1
ATOM 5251 O O . VAL A 1 774 ? -57.015 12.224 50.528 1.00 69.38 774 VAL A O 1
ATOM 5254 N N . LEU A 1 775 ? -57.700 10.387 49.434 1.00 62.66 775 LEU A N 1
ATOM 5255 C CA . LEU A 1 775 ? -57.704 11.015 48.109 1.00 62.66 775 LEU A CA 1
ATOM 5256 C C . LEU A 1 775 ? -58.766 12.128 48.013 1.00 62.66 775 LEU A C 1
ATOM 5258 O O . LEU A 1 775 ? -58.482 13.221 47.522 1.00 62.66 775 LEU A O 1
ATOM 5262 N N . LEU A 1 776 ? -59.973 11.883 48.538 1.00 65.75 776 LEU A N 1
ATOM 5263 C CA . LEU A 1 776 ? -61.054 12.873 48.600 1.00 65.75 776 LEU A CA 1
ATOM 5264 C C . LEU A 1 776 ? -60.694 14.068 49.499 1.00 65.75 776 LEU A C 1
ATOM 5266 O O . LEU A 1 776 ? -60.952 15.210 49.118 1.00 65.75 776 LEU A O 1
ATOM 5270 N N . PHE A 1 777 ? -60.055 13.843 50.651 1.00 69.31 777 PHE A N 1
ATOM 5271 C CA . PHE A 1 777 ? -59.601 14.911 51.548 1.00 69.31 777 PHE A CA 1
ATOM 5272 C C . PHE A 1 777 ? -58.393 15.676 50.989 1.00 69.31 777 PHE A C 1
ATOM 5274 O O . PHE A 1 777 ? -58.339 16.897 51.128 1.00 69.31 777 PHE A O 1
ATOM 5281 N N . GLY A 1 778 ? -57.467 15.005 50.298 1.00 68.44 778 GLY A N 1
ATOM 5282 C CA . GLY A 1 778 ? -56.344 15.640 49.603 1.00 68.44 778 GLY A CA 1
ATOM 5283 C C . GLY A 1 778 ? -56.799 16.532 48.443 1.00 68.44 778 GLY A C 1
ATOM 5284 O O . GLY A 1 778 ? -56.364 17.680 48.336 1.00 68.44 778 GLY A O 1
ATOM 5285 N N . LEU A 1 779 ? -57.751 16.059 47.628 1.00 68.06 779 LEU A N 1
ATOM 5286 C CA . LEU A 1 779 ? -58.369 16.845 46.553 1.00 68.06 779 LEU A CA 1
ATOM 5287 C C . LEU A 1 779 ? -59.212 18.013 47.096 1.00 68.06 779 LEU A C 1
ATOM 5289 O O . LEU A 1 779 ? -59.163 19.113 46.541 1.00 68.06 779 LEU A O 1
ATOM 5293 N N . ALA A 1 780 ? -59.924 17.823 48.212 1.00 64.94 780 ALA A N 1
ATOM 5294 C CA . ALA A 1 780 ? -60.632 18.906 48.900 1.00 64.94 780 ALA A CA 1
ATOM 5295 C C . ALA A 1 780 ? -59.666 19.957 49.487 1.00 64.94 780 ALA A C 1
ATOM 5297 O O . ALA A 1 780 ? -59.942 21.156 49.417 1.00 64.94 780 ALA A O 1
ATOM 5298 N N . GLY A 1 781 ? -58.508 19.531 50.005 1.00 65.38 781 GLY A N 1
ATOM 5299 C CA . GLY A 1 781 ? -57.437 20.412 50.477 1.00 65.38 781 GLY A CA 1
ATOM 5300 C C . GLY A 1 781 ? -56.804 21.239 49.353 1.00 65.38 781 GLY A C 1
ATOM 5301 O O . GLY A 1 781 ? -56.663 22.454 49.487 1.00 65.38 781 GLY A O 1
ATOM 5302 N N . LEU A 1 782 ? -56.512 20.622 48.204 1.00 57.34 782 LEU A N 1
ATOM 5303 C CA . LEU A 1 782 ? -56.000 21.306 47.007 1.00 57.34 782 LEU A CA 1
ATOM 5304 C C . LEU A 1 782 ? -57.004 22.316 46.426 1.00 57.34 782 LEU A C 1
ATOM 5306 O O . LEU A 1 782 ? -56.612 23.414 46.026 1.00 57.34 782 LEU A O 1
ATOM 5310 N N . ALA A 1 783 ? -58.303 22.003 46.446 1.00 56.47 783 ALA A N 1
ATOM 5311 C CA . ALA A 1 783 ? -59.357 22.943 46.055 1.00 56.47 783 ALA A CA 1
ATOM 5312 C C . ALA A 1 783 ? -59.471 24.151 47.010 1.00 56.47 783 ALA A C 1
ATOM 5314 O O . ALA A 1 783 ? -59.818 25.252 46.577 1.00 56.47 783 ALA A O 1
ATOM 5315 N N . LEU A 1 784 ? -59.145 23.976 48.296 1.00 58.69 784 LEU A N 1
ATOM 5316 C CA . LEU A 1 784 ? -59.104 25.055 49.290 1.00 58.69 784 LEU A CA 1
ATOM 5317 C C . LEU A 1 784 ? -57.846 25.930 49.170 1.00 58.69 784 LEU A C 1
ATOM 5319 O O . LEU A 1 784 ? -57.946 27.148 49.326 1.00 58.69 784 LEU A O 1
ATOM 5323 N N . VAL A 1 785 ? -56.688 25.351 48.837 1.00 60.56 785 VAL A N 1
ATOM 5324 C CA . VAL A 1 785 ? -55.435 26.101 48.617 1.00 60.56 785 VAL A CA 1
ATOM 5325 C C . VAL A 1 785 ? -55.500 26.933 47.330 1.00 60.56 785 VAL A C 1
ATOM 5327 O O . VAL A 1 785 ? -55.083 28.089 47.330 1.00 60.56 785 VAL A O 1
ATOM 5330 N N . ARG A 1 786 ? -56.142 26.429 46.267 1.00 51.19 786 ARG A N 1
ATOM 5331 C CA . ARG A 1 786 ? -56.348 27.175 45.008 1.00 51.19 786 ARG A CA 1
ATOM 5332 C C . ARG A 1 786 ? -57.356 28.331 45.115 1.00 51.19 786 ARG A C 1
ATOM 5334 O O . ARG A 1 786 ? -57.518 29.081 44.164 1.00 51.19 786 ARG A O 1
ATOM 5341 N N . ARG A 1 787 ? -58.048 28.478 46.251 1.00 50.72 787 ARG A N 1
ATOM 5342 C CA . ARG A 1 787 ? -58.982 29.588 46.516 1.00 50.72 787 ARG A CA 1
ATOM 5343 C C . ARG A 1 787 ? -58.352 30.716 47.353 1.00 50.72 787 ARG A C 1
ATOM 5345 O O . ARG A 1 787 ? -59.053 31.662 47.706 1.00 50.72 787 ARG A O 1
ATOM 5352 N N . ARG A 1 788 ? -57.063 30.603 47.708 1.00 49.09 788 ARG A N 1
ATOM 5353 C CA . ARG A 1 788 ? -56.293 31.609 48.472 1.00 49.09 788 ARG A CA 1
ATOM 5354 C C . ARG A 1 788 ? -54.980 32.063 47.809 1.00 49.09 788 ARG A C 1
ATOM 5356 O O . ARG A 1 788 ? -54.264 32.850 48.422 1.00 49.09 788 ARG A O 1
ATOM 5363 N N . ALA A 1 789 ? -54.703 31.619 46.588 1.00 42.22 789 ALA A N 1
ATOM 5364 C CA . ALA A 1 789 ? -53.836 32.312 45.632 1.00 42.22 789 ALA A CA 1
ATOM 5365 C C . ALA A 1 789 ? -54.740 32.915 44.553 1.00 42.22 789 ALA A C 1
ATOM 5367 O O . ALA A 1 789 ? -54.421 34.024 44.076 1.00 42.22 789 ALA A O 1
#

Foldseek 3Di:
DDDDDDDPPDPPPPPPPDPPPPDPDQAEEKEADDQEDEQCQQCRIVVSHRAAQRHEYEDAPNHAYDADAADEGHHLEYEAWEDADALEETFGEYAHNEEYERNPQDYETFYHQEYQNYWTAGEYAHAYEYYRAAYAFEHHYDPDDQGHEYWGAGYAHYQEEYEFQEEYAHQYDDDDQYWGAFEHHHANYEHEYAAPYQYEYHGQAEENEWGAFEYEHQYYDQVRHAHAEYHGQEYEAQYWGAFEYAYNEDEREHQAEYHGFEYYHAANYWGAFEEHYAEEYEYDAPAHEYEGFEYHHDLPRQHAYWGAFEYEYQEYEQHLEYEGFEFEGEAAHHEGAFEEEYHAHYYYNPHYAAGEYYGFEYEHDARVLEHEYQFYATAFEYEYQEEDDRHQEYEGQEYEAAHWGAFEYHYHYYEYAYQEAAGQEYERDPDRRHYDHYAHWGAFEYAYEHAYEYDNHNDDYHGQYYHDPDDDHHYEGEGEYEAYNYEYAYEEDAAFQVYGGEYHYEDAYEYHYQAEEAWEDQTGGEYEEYLYEYAHHHDCDPDDPARYEAFEANTHGEYEYENYEYEGQAEYEALHYYPDHATHGEYAYACYEYEHQHEYEAFEDAAHHGEYAYHCYEYEYQEEYEFQDYPPPDDGTYAGEYHQANYAYEHNYEYDYDASHDQHHEYEYHPDNQWPPPDHDESYEHQEYEDEHEYEYEDLRPPPPPDADKTKGFHYKHQAYYHDYYPYYHYHNDDPQKDKDFPAFDQDPSITTRMIIIHGNPPPPDPDVVVVVVVVVVVVVVVVVVVVD